Protein AF-A0ABD4SZR9-F1 (afdb_monomer_lite)

Foldseek 3Di:
DDDDDQWDWQAPLQKIWIFGFAQTWIWIAGNVRDTLWIFDRLFKKFWFDDVPDPDIDMKGWGGFPDWDDDVSWIKTWTAIPVRDTWIWIWHQPDNFKIKIWTFDPPLVGTFKIKGKIFDALPKFKFFFFLALAPFPDPDLFDPPDDDFDAGRDDLCVLPPPDQQPDPPHPGDHGPDDDDPDDDGFWRGCAQGKHKLFAAPQFAEGEQKMDMLSQKIKHKDFRFIKMWHRCNVHVGIIMIMGTDWPDRTTMMMMGGDPFLLLNLLVLCVVLAFFDFADLLQLFAEEEAQDQDLPADWAQAQLLLPPDRDPVSRPQTFGPLLRVVLNVCSVLVFAAGEYEAEPPQADAPTVALPLHGPCSRTPRLVSSLSSCVSRVYAYEYEYEQFAEDPRQVVCQVVVQFFDAAWHDDDRPRPPDPPPDRGRGGLLVPVVSLVVSLVSLLVSCQVSVHQEYEYDDLQRRQQQDQPRQGPNRIGSSRCNLCSLVSSLVSNQVSNCSNCVVSNHAYEYSHDYRNSSNRHAYERGQQAQASRRLDHAGDLVSVLSRLSSQQSCLSHLRQAYAYAQSGASHHRDPLQNLLSLQVLLLGSGNYYYHHDSSDCCQHPYPPRNHPVSSVLNSVSSVVSVQQSVVLSVQSVCSSSSRHQWAQPCSLCVVDPVRVGVSQWTDRGPWKIWGGDRDPPDFKDKDAFAAAKKAWQVHRVDIDGHPDIDIDTHHSSRTTMITGPPDDGGHDDPDDDDDDDDDDDDDDDDDDDPDDDPPPPPPPVVVVVVVPPPPPVPDDVVNLVVPPDEQEAEADQEEEEAAADCVDSHPQANYEYEHAHYAYEHESAPNVSVVDDHAPYHEEYEAYAYEYEHAELHEEEYYHYAYEYACQVHPENYEYEAYADAYEYEHHAHYEYENYHYEYEYHYEQAAPYEYEDPQAEYEYQLEALHAHPYAYEYAHDDVVRRYAYEHAQCVSVVNPDCVQWDWDADPQFAIFTDGPPGTSYGYGPHRDDDDCSRYDYHNHDD

Structure (mmCIF, N/CA/C/O backbone):
data_AF-A0ABD4SZR9-F1
#
_entry.id   AF-A0ABD4SZR9-F1
#
loop_
_atom_site.group_PDB
_atom_site.id
_atom_site.type_symbol
_atom_site.label_atom_id
_atom_site.label_alt_id
_atom_site.label_comp_id
_atom_site.label_asym_id
_atom_site.label_entity_id
_atom_site.label_seq_id
_atom_site.pdbx_PDB_ins_code
_atom_site.Cartn_x
_atom_site.Cartn_y
_atom_site.Cartn_z
_atom_site.occupancy
_atom_site.B_iso_or_equiv
_atom_site.auth_seq_id
_atom_site.auth_comp_id
_atom_site.auth_asym_id
_atom_site.auth_atom_id
_atom_site.pdbx_PDB_model_num
ATOM 1 N N . MET A 1 1 ? -38.611 -4.476 19.825 1.00 65.25 1 MET A N 1
ATOM 2 C CA . MET A 1 1 ? -38.059 -4.785 21.161 1.00 65.25 1 MET A CA 1
ATOM 3 C C . MET A 1 1 ? -39.085 -5.551 21.995 1.00 65.25 1 MET A C 1
ATOM 5 O O . MET A 1 1 ? -40.254 -5.178 21.967 1.00 65.25 1 MET A O 1
ATOM 9 N N . LYS A 1 2 ? -38.688 -6.620 22.696 1.00 66.75 2 LYS A N 1
ATOM 10 C CA . LYS A 1 2 ? -39.545 -7.365 23.645 1.00 66.75 2 LYS A CA 1
ATOM 11 C C . LYS A 1 2 ? -38.847 -7.434 25.009 1.00 66.75 2 LYS A C 1
ATOM 13 O O . LYS A 1 2 ? -37.644 -7.661 25.046 1.00 66.75 2 LYS A O 1
ATOM 18 N N . HIS A 1 3 ? -39.592 -7.249 26.101 1.00 74.88 3 HIS A N 1
ATOM 19 C CA . HIS A 1 3 ? -39.089 -7.366 27.476 1.00 74.88 3 HIS A CA 1
ATOM 20 C C . HIS A 1 3 ? -39.724 -8.576 28.165 1.00 74.88 3 HIS A C 1
ATOM 22 O O . HIS A 1 3 ? -40.953 -8.707 28.188 1.00 74.88 3 HIS A O 1
ATOM 28 N N . ARG A 1 4 ? -38.903 -9.462 28.738 1.00 70.69 4 ARG A N 1
ATOM 29 C CA . ARG A 1 4 ? -39.380 -10.611 29.521 1.00 70.69 4 ARG A CA 1
ATOM 30 C C . ARG A 1 4 ? -38.374 -10.957 30.618 1.00 70.69 4 ARG A C 1
ATOM 32 O O . ARG A 1 4 ? -37.280 -11.402 30.315 1.00 70.69 4 ARG A O 1
ATOM 39 N N . ALA A 1 5 ? -38.773 -10.795 31.883 1.00 70.69 5 ALA A N 1
ATOM 40 C CA . ALA A 1 5 ? -38.036 -11.279 33.059 1.00 70.69 5 ALA A CA 1
ATOM 41 C C . ALA A 1 5 ? -36.529 -10.912 33.095 1.00 70.69 5 ALA A C 1
ATOM 43 O O . ALA A 1 5 ? -35.691 -11.794 33.249 1.00 70.69 5 ALA A O 1
ATOM 44 N N . GLY A 1 6 ? -36.181 -9.625 32.948 1.00 83.06 6 GLY A N 1
ATOM 45 C CA . GLY A 1 6 ? -34.781 -9.165 33.023 1.00 83.06 6 GLY A CA 1
ATOM 46 C C . GLY A 1 6 ? -33.963 -9.362 31.738 1.00 83.06 6 GLY A C 1
ATOM 47 O O . GLY A 1 6 ? -32.739 -9.256 31.773 1.00 83.06 6 GLY A O 1
ATOM 48 N N . LEU A 1 7 ? -34.637 -9.649 30.619 1.00 90.44 7 LEU A N 1
ATOM 49 C CA . LEU A 1 7 ? -34.071 -9.752 29.274 1.00 90.44 7 LEU A CA 1
ATOM 50 C C . LEU A 1 7 ? -34.759 -8.755 28.331 1.00 90.44 7 LEU A C 1
ATOM 52 O O . LEU A 1 7 ? -35.995 -8.727 28.244 1.00 90.44 7 LEU A O 1
ATOM 56 N N . LEU A 1 8 ? -33.958 -7.980 27.602 1.00 92.06 8 LEU A N 1
ATOM 57 C CA . LEU A 1 8 ? -34.365 -7.177 26.452 1.00 92.06 8 LEU A CA 1
ATOM 58 C C . LEU A 1 8 ? -33.926 -7.868 25.161 1.00 92.06 8 LEU A C 1
ATOM 60 O O . LEU A 1 8 ? -32.827 -8.404 25.073 1.00 92.06 8 LEU A O 1
ATOM 64 N N . GLN A 1 9 ? -34.788 -7.849 24.149 1.00 92.44 9 GLN A N 1
ATOM 65 C CA . GLN A 1 9 ? -34.465 -8.363 22.817 1.00 92.44 9 GLN A CA 1
ATOM 66 C C . GLN A 1 9 ? -34.668 -7.288 21.753 1.00 92.44 9 GLN A C 1
ATOM 68 O O . GLN A 1 9 ? -35.759 -6.709 21.669 1.00 92.44 9 GLN A O 1
ATOM 73 N N . ILE A 1 10 ? -33.652 -7.074 20.918 1.00 91.12 10 ILE A N 1
ATOM 74 C CA . ILE A 1 10 ? -33.671 -6.220 19.721 1.00 91.12 10 ILE A CA 1
ATOM 75 C C . ILE A 1 10 ? -33.507 -7.148 18.515 1.00 91.12 10 ILE A C 1
ATOM 77 O O . ILE A 1 10 ? -32.644 -8.015 18.527 1.00 91.12 10 ILE A O 1
ATOM 81 N N . SER A 1 11 ? -34.367 -7.045 17.504 1.00 89.38 11 SER A N 1
ATOM 82 C CA . SER A 1 11 ? -34.300 -7.930 16.336 1.00 89.38 11 SER A CA 1
ATOM 83 C C . SER A 1 11 ? -34.894 -7.260 15.108 1.00 89.38 11 SER A C 1
ATOM 85 O O . SER A 1 11 ? -35.917 -6.582 15.222 1.00 89.38 11 SER A O 1
ATOM 87 N N . ASN A 1 12 ? -34.276 -7.515 13.958 1.00 88.75 12 ASN A N 1
ATOM 88 C CA . ASN A 1 12 ? -34.732 -7.120 12.624 1.00 88.75 12 ASN A CA 1
ATOM 89 C C . ASN A 1 12 ? -35.148 -8.334 11.758 1.00 88.75 12 ASN A C 1
ATOM 91 O O . ASN A 1 12 ? -35.405 -8.186 10.569 1.00 88.75 12 ASN A O 1
ATOM 95 N N . GLY A 1 13 ? -35.214 -9.538 12.343 1.00 83.69 13 GLY A N 1
ATOM 96 C CA . GLY A 1 13 ? -35.535 -10.793 11.648 1.00 83.69 13 GLY A CA 1
ATOM 97 C C . GLY A 1 13 ? -34.330 -11.554 11.081 1.00 83.69 13 GLY A C 1
ATOM 98 O O . GLY A 1 13 ? -34.432 -12.766 10.906 1.00 83.69 13 GLY A O 1
ATOM 99 N N . ILE A 1 14 ? -33.193 -10.888 10.861 1.00 85.38 14 ILE A N 1
ATOM 100 C CA . ILE A 1 14 ? -31.928 -11.511 10.428 1.00 85.38 14 ILE A CA 1
ATOM 101 C C . ILE A 1 14 ? -31.006 -11.716 11.629 1.00 85.38 14 ILE A C 1
ATOM 103 O O . ILE A 1 14 ? -30.455 -12.797 11.816 1.00 85.38 14 ILE A O 1
ATOM 107 N N . MET A 1 15 ? -30.913 -10.706 12.487 1.00 91.19 15 MET A N 1
ATOM 108 C CA . MET A 1 15 ? -30.147 -10.733 13.722 1.00 91.19 15 MET A CA 1
ATOM 109 C C . MET A 1 15 ? -31.073 -10.535 14.925 1.00 91.19 15 MET A C 1
ATOM 111 O O . MET A 1 15 ? -32.081 -9.819 14.867 1.00 91.19 15 MET A O 1
ATOM 115 N N . THR A 1 16 ? -30.743 -11.186 16.039 1.00 93.62 16 THR A N 1
ATOM 116 C CA . THR A 1 16 ? -31.373 -10.942 17.340 1.00 93.62 16 THR A CA 1
ATOM 117 C C . THR A 1 16 ? -30.310 -10.687 18.395 1.00 93.62 16 THR A C 1
ATOM 119 O O . THR A 1 16 ? -29.500 -11.561 18.681 1.00 93.62 16 THR A O 1
ATOM 122 N N . VAL A 1 17 ? -30.358 -9.513 19.012 1.00 95.31 17 VAL A N 1
ATOM 123 C CA . VAL A 1 17 ? -29.521 -9.131 20.148 1.00 95.31 17 VAL A CA 1
ATOM 124 C C . VAL A 1 17 ? -30.301 -9.385 21.432 1.00 95.31 17 VAL A C 1
ATOM 126 O O . VAL A 1 17 ? -31.394 -8.841 21.620 1.00 95.31 17 VAL A O 1
ATOM 129 N N . GLU A 1 18 ? -29.755 -10.221 22.309 1.00 95.38 18 GLU A N 1
ATOM 130 C CA . GLU A 1 18 ? -30.288 -10.493 23.643 1.00 95.38 18 GLU A CA 1
ATOM 131 C C . GLU A 1 18 ? -29.443 -9.771 24.695 1.00 95.38 18 GLU A C 1
ATOM 133 O O . GLU A 1 18 ? -28.254 -10.044 24.838 1.00 95.38 18 GLU A O 1
ATOM 138 N N . LEU A 1 19 ? -30.077 -8.874 25.445 1.00 95.06 19 LEU A N 1
ATOM 139 C CA . LEU A 1 19 ? -29.493 -8.068 26.512 1.00 95.06 19 LEU A CA 1
ATOM 140 C C . LEU A 1 19 ? -30.039 -8.524 27.863 1.00 95.06 19 LEU A C 1
ATOM 142 O O . LEU A 1 19 ? -31.218 -8.322 28.166 1.00 95.06 19 LEU A O 1
ATOM 146 N N . HIS A 1 20 ? -29.198 -9.136 28.686 1.00 94.81 20 HIS A N 1
ATOM 147 C CA . HIS A 1 20 ? -29.535 -9.417 30.077 1.00 94.81 20 HIS A CA 1
ATOM 148 C C . HIS A 1 20 ? -29.203 -8.207 30.942 1.00 94.81 20 HIS A C 1
ATOM 150 O O . HIS A 1 20 ? -28.171 -7.571 30.752 1.00 94.81 20 HIS A O 1
ATOM 156 N N . LEU A 1 21 ? -30.092 -7.888 31.881 1.00 94.31 21 LEU A N 1
ATOM 157 C CA . LEU A 1 21 ? -29.989 -6.662 32.670 1.00 94.31 21 LEU A CA 1
ATOM 158 C C . LEU A 1 21 ? -29.228 -6.842 33.993 1.00 94.31 21 LEU A C 1
ATOM 160 O O . LEU A 1 21 ? -28.627 -5.879 34.456 1.00 94.31 21 LEU A O 1
ATOM 164 N N . ASP A 1 22 ? -29.256 -8.033 34.605 1.00 93.81 22 ASP A N 1
ATOM 165 C CA . ASP A 1 22 ? -28.586 -8.329 35.885 1.00 93.81 22 ASP A CA 1
ATOM 166 C C . ASP A 1 22 ? -28.175 -9.825 35.972 1.00 93.81 22 ASP A C 1
ATOM 168 O O . ASP A 1 22 ? -29.056 -10.694 36.051 1.00 93.81 22 ASP A O 1
ATOM 172 N N . PRO A 1 23 ? -26.869 -10.159 35.915 1.00 94.19 23 PRO A N 1
ATOM 173 C CA . PRO A 1 23 ? -25.780 -9.257 35.533 1.00 94.19 23 PRO A CA 1
ATOM 174 C C . PRO A 1 23 ? -25.948 -8.779 34.083 1.00 94.19 23 PRO A C 1
ATOM 176 O O . PRO A 1 23 ? -26.586 -9.461 33.268 1.00 94.19 23 PRO A O 1
ATOM 179 N N . PHE A 1 24 ? -25.384 -7.611 33.772 1.00 96.00 24 PHE A N 1
ATOM 180 C CA . PHE A 1 24 ? -25.322 -7.109 32.403 1.00 96.00 24 PHE A CA 1
ATOM 181 C C . PHE A 1 24 ? -24.561 -8.107 31.523 1.00 96.00 24 PHE A C 1
ATOM 183 O O . PHE A 1 24 ? -23.497 -8.590 31.912 1.00 96.00 24 PHE A O 1
ATOM 190 N N . ARG A 1 25 ? -25.153 -8.453 30.376 1.00 95.25 25 ARG A N 1
ATOM 191 C CA . ARG A 1 25 ? -24.461 -9.129 29.272 1.00 95.25 25 ARG A CA 1
ATOM 192 C C . ARG A 1 25 ? -25.219 -8.970 27.959 1.00 95.25 25 ARG A C 1
ATOM 194 O O . ARG A 1 25 ? -26.457 -9.026 27.967 1.00 95.25 25 ARG A O 1
ATOM 201 N N . TRP A 1 26 ? -24.514 -8.897 26.838 1.00 96.06 26 TRP A N 1
ATOM 202 C CA . TRP A 1 26 ? -25.109 -8.978 25.502 1.00 96.06 26 TRP A CA 1
ATOM 203 C C . TRP A 1 26 ? -24.759 -10.290 24.774 1.00 96.06 26 TRP A C 1
ATOM 205 O O . TRP A 1 26 ? -23.762 -10.962 25.041 1.00 96.06 26 TRP A O 1
ATOM 215 N N . SER A 1 27 ? -25.626 -10.716 23.855 1.00 96.62 27 SER A N 1
ATOM 216 C CA . SER A 1 27 ? -25.322 -11.796 22.912 1.00 96.62 27 SER A CA 1
ATOM 217 C C . SER A 1 27 ? -26.051 -11.601 21.596 1.00 96.62 27 SER A C 1
ATOM 219 O O . SER A 1 27 ? -27.165 -11.075 21.570 1.00 96.62 27 SER A O 1
ATOM 221 N N . VAL A 1 28 ? -25.428 -12.051 20.515 1.00 96.31 28 VAL A N 1
ATOM 222 C CA . VAL A 1 28 ? -25.956 -11.967 19.157 1.00 96.31 28 VAL A CA 1
ATOM 223 C C . VAL A 1 28 ? -26.348 -13.357 18.685 1.00 96.31 28 VAL A C 1
ATOM 225 O O . VAL A 1 28 ? -25.610 -14.329 18.855 1.00 96.31 28 VAL A O 1
ATOM 228 N N . ARG A 1 29 ? -27.536 -13.452 18.092 1.00 93.75 29 ARG A N 1
ATOM 229 C CA . ARG A 1 29 ? -28.015 -14.635 17.388 1.00 93.75 29 ARG A CA 1
ATOM 230 C C . ARG A 1 29 ? -28.244 -14.331 15.922 1.00 93.75 29 ARG A C 1
ATOM 232 O O . ARG A 1 29 ? -28.826 -13.296 15.595 1.00 93.75 29 ARG A O 1
ATOM 239 N N . ASN A 1 30 ? -27.869 -15.282 15.078 1.00 89.38 30 ASN A N 1
ATOM 240 C CA . ASN A 1 30 ? -28.193 -15.262 13.658 1.00 89.38 30 ASN A CA 1
ATOM 241 C C . ASN A 1 30 ? -29.670 -15.633 13.401 1.00 89.38 30 ASN A C 1
ATOM 243 O O . ASN A 1 30 ? -30.441 -15.930 14.323 1.00 89.38 30 ASN A O 1
ATOM 247 N N . SER A 1 31 ? -30.060 -15.658 12.127 1.00 85.88 31 SER A N 1
ATOM 248 C CA . SER A 1 31 ? -31.443 -15.874 11.676 1.00 85.88 31 SER A CA 1
ATOM 249 C C . SER A 1 31 ? -32.006 -17.257 12.022 1.00 85.88 31 SER A C 1
ATOM 251 O O . SER A 1 31 ? -33.222 -17.421 12.124 1.00 85.88 31 SER A O 1
ATOM 253 N N . VAL A 1 32 ? -31.139 -18.247 12.268 1.00 86.25 32 VAL A N 1
ATOM 254 C CA . VAL A 1 32 ? -31.523 -19.600 12.711 1.00 86.25 32 VAL A CA 1
ATOM 255 C C . VAL A 1 32 ? -31.496 -19.764 14.237 1.00 86.25 32 VAL A C 1
ATOM 257 O O . VAL A 1 32 ? -31.771 -20.845 14.756 1.00 86.25 32 VAL A O 1
ATOM 260 N N . GLY A 1 33 ? -31.211 -18.690 14.980 1.00 85.62 33 GLY A N 1
ATOM 261 C CA . GLY A 1 33 ? -31.239 -18.652 16.443 1.00 85.62 33 GLY A CA 1
ATOM 262 C C . GLY A 1 33 ? -29.975 -19.180 17.128 1.00 85.62 33 GLY A C 1
ATOM 263 O O . GLY A 1 33 ? -29.957 -19.283 18.362 1.00 85.62 33 GLY A O 1
ATOM 264 N N . GLN A 1 34 ? -28.919 -19.491 16.373 1.00 89.06 34 GLN A N 1
ATOM 265 C CA . GLN A 1 34 ? -27.611 -19.852 16.918 1.00 89.06 34 GLN A CA 1
ATOM 266 C C . GLN A 1 34 ? -26.918 -18.601 17.454 1.00 89.06 34 GLN A C 1
ATOM 268 O O . GLN A 1 34 ? -26.933 -17.557 16.811 1.00 89.06 34 GLN A O 1
ATOM 273 N N . ILE A 1 35 ? -26.318 -18.710 18.640 1.00 91.88 35 ILE A N 1
ATOM 274 C CA . ILE A 1 35 ? -25.506 -17.634 19.218 1.00 91.88 35 ILE A CA 1
ATOM 275 C C . ILE A 1 35 ? -24.174 -17.600 18.485 1.00 91.88 35 ILE A C 1
ATOM 277 O O . ILE A 1 35 ? -23.440 -18.589 18.532 1.00 91.88 35 ILE A O 1
ATOM 281 N N . THR A 1 36 ? -23.871 -16.484 17.842 1.00 92.94 36 THR A N 1
ATOM 282 C CA . THR A 1 36 ? -22.624 -16.291 17.101 1.00 92.94 36 THR A CA 1
ATOM 283 C C . THR A 1 36 ? -21.579 -15.658 18.015 1.00 92.94 36 THR A C 1
ATOM 285 O O . THR A 1 36 ? -20.595 -16.326 18.328 1.00 92.94 36 THR A O 1
ATOM 288 N N . ALA A 1 37 ? -21.891 -14.498 18.604 1.00 95.62 37 ALA A N 1
ATOM 289 C CA . ALA A 1 37 ? -21.076 -13.804 19.607 1.00 95.62 37 ALA A CA 1
ATOM 290 C C . ALA A 1 37 ? -21.800 -13.649 20.957 1.00 95.62 37 ALA A C 1
ATOM 292 O O . ALA A 1 37 ? -23.029 -13.517 21.023 1.00 95.62 37 ALA A O 1
ATOM 293 N N . ARG A 1 38 ? -21.042 -13.662 22.058 1.00 96.38 38 ARG A N 1
ATOM 294 C CA . ARG A 1 38 ? -21.575 -13.487 23.414 1.00 96.38 38 ARG A CA 1
ATOM 295 C C . ARG A 1 38 ? -20.530 -12.891 24.349 1.00 96.38 38 ARG A C 1
ATOM 297 O O . ARG A 1 38 ? -19.451 -13.456 24.495 1.00 96.38 38 ARG A O 1
ATOM 304 N N . GLU A 1 39 ? -20.934 -11.854 25.065 1.00 96.50 39 GLU A N 1
ATOM 305 C CA . GLU A 1 39 ? -20.174 -11.243 26.152 1.00 96.50 39 GLU A CA 1
ATOM 306 C C . GLU A 1 39 ? -20.072 -12.167 27.381 1.00 96.50 39 GLU A C 1
ATOM 308 O O . GLU A 1 39 ? -21.017 -12.894 27.730 1.00 96.50 39 GLU A O 1
ATOM 313 N N . GLN A 1 40 ? -18.941 -12.117 28.080 1.00 92.88 40 GLN A N 1
ATOM 314 C CA . GLN A 1 40 ? -18.823 -12.637 29.438 1.00 92.88 40 GLN A CA 1
ATOM 315 C C . GLN A 1 40 ? -19.603 -11.765 30.437 1.00 92.88 40 GLN A C 1
ATOM 317 O O . GLN A 1 40 ? -19.940 -10.614 30.179 1.00 92.88 40 GLN A O 1
ATOM 322 N N . ALA A 1 41 ? -19.921 -12.311 31.613 1.00 85.44 41 ALA A N 1
ATOM 323 C CA . ALA A 1 41 ? -20.476 -11.484 32.684 1.00 85.44 41 ALA A CA 1
ATOM 324 C C . ALA A 1 41 ? -19.383 -10.541 33.211 1.00 85.44 41 ALA A C 1
ATOM 326 O O . ALA A 1 41 ? -18.328 -11.024 33.616 1.00 85.44 41 ALA A O 1
ATOM 327 N N . GLY A 1 42 ? -19.641 -9.230 33.211 1.00 88.50 42 GLY A N 1
ATOM 328 C CA . GLY A 1 42 ? -18.592 -8.233 33.456 1.00 88.50 42 GLY A CA 1
ATOM 329 C C . GLY A 1 42 ? -17.599 -8.124 32.295 1.00 88.50 42 GLY A C 1
ATOM 330 O O . GLY A 1 42 ? -16.424 -7.841 32.525 1.00 88.50 42 GLY A O 1
ATOM 331 N N . GLY A 1 43 ? -18.056 -8.418 31.071 1.00 94.69 43 GLY A N 1
ATOM 332 C CA . GLY A 1 43 ? -17.241 -8.349 29.867 1.00 94.69 43 GLY A CA 1
ATOM 333 C C . GLY A 1 43 ? -16.747 -6.938 29.615 1.00 94.69 43 GLY A C 1
ATOM 334 O O . GLY A 1 43 ? -15.541 -6.751 29.637 1.00 94.69 43 GLY A O 1
ATOM 335 N N . LEU A 1 44 ? -17.642 -5.954 29.491 1.00 97.44 44 LEU A N 1
ATOM 336 C CA . LEU A 1 44 ? -17.256 -4.547 29.371 1.00 97.44 44 LEU A CA 1
ATOM 337 C C . LEU A 1 44 ? -16.514 -4.064 30.622 1.00 97.44 44 LEU A C 1
ATOM 339 O O . LEU A 1 44 ? -17.050 -4.101 31.738 1.00 97.44 44 LEU A O 1
ATOM 343 N N . PHE A 1 45 ? -15.301 -3.548 30.423 1.00 97.06 45 PHE A N 1
ATOM 344 C CA . PHE A 1 45 ? -14.442 -3.031 31.485 1.00 97.06 45 PHE A CA 1
ATOM 345 C C . PHE A 1 45 ? -13.691 -1.765 31.071 1.00 97.06 45 PHE A C 1
ATOM 347 O O . PHE A 1 45 ? -13.573 -1.431 29.894 1.00 97.06 45 PHE A O 1
ATOM 354 N N . TYR A 1 46 ? -13.168 -1.058 32.067 1.00 96.69 46 TYR A N 1
ATOM 355 C CA . TYR A 1 46 ? -12.242 0.052 31.876 1.00 96.69 46 TYR A CA 1
ATOM 356 C C . TYR A 1 46 ? -11.172 0.051 32.963 1.00 96.69 46 TYR A C 1
ATOM 358 O O . TYR A 1 46 ? -11.423 -0.364 34.097 1.00 96.69 46 TYR A O 1
ATOM 366 N N . THR A 1 47 ? -9.990 0.546 32.620 1.00 95.25 47 THR A N 1
ATOM 367 C CA . THR A 1 47 ? -8.857 0.715 33.528 1.00 95.25 47 THR A CA 1
ATOM 368 C C . THR A 1 47 ? -8.575 2.198 33.701 1.00 95.25 47 THR A C 1
ATOM 370 O O . THR A 1 47 ? -8.600 2.957 32.733 1.00 95.25 47 THR A O 1
ATOM 373 N N . ARG A 1 48 ? -8.311 2.637 34.933 1.00 92.06 48 ARG A N 1
ATOM 374 C CA . ARG A 1 48 ? -7.952 4.030 35.219 1.00 92.06 48 ARG A CA 1
ATOM 375 C C . ARG A 1 48 ? -7.026 4.184 36.410 1.00 92.06 48 ARG A C 1
ATOM 377 O O . ARG A 1 48 ? -6.986 3.321 37.285 1.00 92.06 48 ARG A O 1
ATOM 384 N N . LEU A 1 49 ? -6.331 5.318 36.460 1.00 86.94 49 LEU A N 1
ATOM 385 C CA . LEU A 1 49 ? -5.567 5.732 37.631 1.00 86.94 49 LEU A CA 1
ATOM 386 C C . LEU A 1 49 ? -6.469 6.532 38.577 1.00 86.94 49 LEU A C 1
ATOM 388 O O . LEU A 1 49 ? -6.974 7.598 38.215 1.00 86.94 49 LEU A O 1
ATOM 392 N N . ASN A 1 50 ? -6.686 6.027 39.791 1.00 82.12 50 ASN A N 1
ATOM 393 C CA . ASN A 1 50 ? -7.513 6.726 40.769 1.00 82.12 50 ASN A CA 1
ATOM 394 C C . ASN A 1 50 ? -6.730 7.863 41.449 1.00 82.12 50 ASN A C 1
ATOM 396 O O . ASN A 1 50 ? -5.526 7.736 41.683 1.00 82.12 50 ASN A O 1
ATOM 400 N N . PRO A 1 51 ? -7.394 8.968 41.835 1.00 80.75 51 PRO A N 1
ATOM 401 C CA . PRO A 1 51 ? -6.733 10.062 42.540 1.00 80.75 51 PRO A CA 1
ATOM 402 C C . PRO A 1 51 ? -6.040 9.596 43.831 1.00 80.75 51 PRO A C 1
ATOM 404 O O . PRO A 1 51 ? -6.701 9.148 44.767 1.00 80.75 51 PRO A O 1
ATOM 407 N N . GLY A 1 52 ? -4.716 9.764 43.900 1.00 80.50 52 GLY A N 1
ATOM 408 C CA . GLY A 1 52 ? -3.906 9.396 45.068 1.00 80.50 52 GLY A CA 1
ATOM 409 C C . GLY A 1 52 ? -3.454 7.932 45.117 1.00 80.50 52 GLY A C 1
ATOM 410 O O . GLY A 1 52 ? -2.899 7.526 46.136 1.00 80.50 52 GLY A O 1
ATOM 411 N N . GLU A 1 53 ? -3.677 7.162 44.050 1.00 83.56 53 GLU A N 1
ATOM 412 C CA . GLU A 1 53 ? -3.134 5.814 43.869 1.00 83.56 53 GLU A CA 1
ATOM 413 C C . GLU A 1 53 ? -2.024 5.829 42.810 1.00 83.56 53 GLU A C 1
ATOM 415 O O . GLU A 1 53 ? -2.115 6.557 41.824 1.00 83.56 53 GLU A O 1
ATOM 420 N N . ASP A 1 54 ? -0.987 5.010 43.009 1.00 82.12 54 ASP A N 1
ATOM 421 C CA . ASP A 1 54 ? 0.139 4.874 42.068 1.00 82.12 54 ASP A CA 1
ATOM 422 C C . ASP A 1 54 ? -0.064 3.715 41.072 1.00 82.12 54 ASP A C 1
ATOM 424 O O . ASP A 1 54 ? 0.705 3.555 40.127 1.00 82.12 54 ASP A O 1
ATOM 428 N N . THR A 1 55 ? -1.084 2.879 41.288 1.00 86.75 55 THR A N 1
ATOM 429 C CA . THR A 1 55 ? -1.379 1.696 40.470 1.00 86.75 55 THR A CA 1
ATOM 430 C C . THR A 1 55 ? -2.767 1.809 39.844 1.00 86.75 55 THR A C 1
ATOM 432 O O . THR A 1 55 ? -3.726 2.061 40.579 1.00 86.75 55 THR A O 1
ATOM 435 N N . PRO A 1 56 ? -2.916 1.584 38.527 1.00 91.62 56 PRO A N 1
ATOM 436 C CA . PRO A 1 56 ? -4.226 1.541 37.890 1.00 91.62 56 PRO A CA 1
ATOM 437 C C . PRO A 1 56 ? -5.135 0.445 38.456 1.00 91.62 56 PRO A C 1
ATOM 439 O O . PRO A 1 56 ? -4.670 -0.625 38.848 1.00 91.62 56 PRO A O 1
ATOM 442 N N . SER A 1 57 ? -6.441 0.705 38.447 1.00 94.00 57 SER A N 1
ATOM 443 C CA . SER A 1 57 ? -7.485 -0.265 38.793 1.00 94.00 57 SER A CA 1
ATOM 444 C C . SER A 1 57 ? -8.404 -0.515 37.598 1.00 94.00 57 SER A C 1
ATOM 446 O O . SER A 1 57 ? -8.748 0.423 36.874 1.00 94.00 57 SER A O 1
ATOM 448 N N . THR A 1 58 ? -8.830 -1.766 37.420 1.00 95.50 58 THR A N 1
ATOM 449 C CA . THR A 1 58 ? -9.794 -2.178 36.390 1.00 95.50 58 THR A CA 1
ATOM 450 C C . THR A 1 58 ? -11.161 -2.418 37.019 1.00 95.50 58 THR A C 1
ATOM 452 O O . THR A 1 58 ? -11.263 -3.102 38.037 1.00 95.50 58 THR A O 1
ATOM 455 N N . PHE A 1 59 ? -12.210 -1.882 36.400 1.00 96.69 59 PHE A N 1
ATOM 456 C CA . PHE A 1 59 ? -13.591 -2.007 36.857 1.00 96.69 59 PHE A CA 1
ATOM 457 C C . PHE A 1 59 ? -14.489 -2.505 35.728 1.00 96.69 59 PHE A C 1
ATOM 459 O O . PHE A 1 59 ? -14.404 -2.024 34.597 1.00 96.69 59 PHE A O 1
ATOM 466 N N . SER A 1 60 ? -15.388 -3.433 36.049 1.00 97.31 60 SER A N 1
ATOM 467 C CA . SER A 1 60 ? -16.320 -4.028 35.089 1.00 97.31 60 SER A CA 1
ATOM 468 C C . SER A 1 60 ? -17.736 -3.465 35.231 1.00 97.31 60 SER A C 1
ATOM 470 O O . SER A 1 60 ? -18.137 -2.953 36.286 1.00 97.31 60 SER A O 1
ATOM 472 N N . VAL A 1 61 ? -18.533 -3.583 34.170 1.00 97.25 61 VAL A N 1
ATOM 473 C CA . VAL A 1 61 ? -19.972 -3.307 34.214 1.00 97.25 61 VAL A CA 1
ATOM 474 C C . VAL A 1 61 ? -20.695 -4.430 34.965 1.00 97.25 61 VAL A C 1
ATOM 476 O O . VAL A 1 61 ? -20.565 -5.604 34.633 1.00 97.25 61 VAL A O 1
ATOM 479 N N . LEU A 1 62 ? -21.505 -4.079 35.969 1.00 96.19 62 LEU A N 1
ATOM 480 C CA . LEU A 1 62 ? -22.254 -5.047 36.775 1.00 96.19 62 LEU A CA 1
ATOM 481 C C . LEU A 1 62 ? -23.653 -5.314 36.221 1.00 96.19 62 LEU A C 1
ATOM 483 O O . LEU A 1 62 ? -24.024 -6.461 35.977 1.00 96.19 62 LEU A O 1
ATOM 487 N N . LYS A 1 63 ? -24.472 -4.264 36.094 1.00 96.06 63 LYS A N 1
ATOM 488 C CA . LYS A 1 63 ? -25.897 -4.385 35.749 1.00 96.06 63 LYS A CA 1
ATOM 489 C C . LYS A 1 63 ? -26.478 -3.096 35.189 1.00 96.06 63 LYS A C 1
ATOM 491 O O . LYS A 1 63 ? -25.977 -2.009 35.466 1.00 96.06 63 LYS A O 1
ATOM 496 N N . VAL A 1 64 ? -27.594 -3.219 34.481 1.00 96.88 64 VAL A N 1
ATOM 497 C CA . VAL A 1 64 ? -28.389 -2.089 33.989 1.00 96.88 64 VAL A CA 1
ATOM 498 C C . VAL A 1 64 ? -29.230 -1.514 35.127 1.00 96.88 64 VAL A C 1
ATOM 500 O O . VAL A 1 64 ? -29.946 -2.245 35.814 1.00 96.88 64 VAL A O 1
ATOM 503 N N . THR A 1 65 ? -29.155 -0.200 35.328 1.00 96.62 65 THR A N 1
ATOM 504 C CA . THR A 1 65 ? -29.971 0.538 36.306 1.00 96.62 65 THR A CA 1
ATOM 505 C C . THR A 1 65 ? -31.159 1.233 35.658 1.00 96.62 65 THR A C 1
ATOM 507 O O . THR A 1 65 ? -32.216 1.321 36.281 1.00 96.62 65 THR A O 1
ATOM 510 N N . ASP A 1 66 ? -31.001 1.686 34.416 1.00 95.69 66 ASP 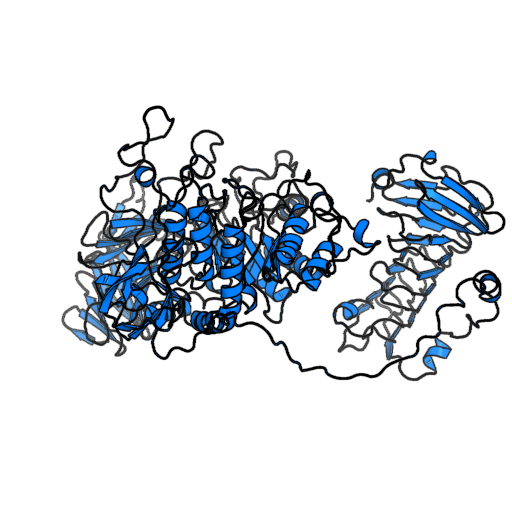A N 1
ATOM 511 C CA . ASP A 1 66 ? -32.053 2.317 33.624 1.00 95.69 66 ASP A CA 1
ATOM 512 C C . ASP A 1 66 ? -31.811 2.085 32.126 1.00 95.69 66 ASP A C 1
ATOM 514 O O . ASP A 1 66 ? -30.679 1.837 31.707 1.00 95.69 66 ASP A O 1
ATOM 518 N N . TYR A 1 67 ? -32.863 2.151 31.312 1.00 95.12 67 TYR A N 1
ATOM 519 C CA . TYR A 1 67 ? -32.733 2.051 29.860 1.00 95.12 67 TYR A CA 1
ATOM 520 C C . TYR A 1 67 ? -33.811 2.823 29.106 1.00 95.12 67 TYR A C 1
ATOM 522 O O . TYR A 1 67 ? -34.984 2.847 29.482 1.00 95.12 67 TYR A O 1
ATOM 530 N N . GLN A 1 68 ? -33.424 3.377 27.961 1.00 94.44 68 GLN A N 1
ATOM 531 C CA . GLN A 1 68 ? -34.304 4.084 27.045 1.00 94.44 68 GLN A CA 1
ATOM 532 C C . GLN A 1 68 ? -34.131 3.547 25.626 1.00 94.44 68 GLN A C 1
ATOM 534 O O . GLN A 1 68 ? -33.023 3.391 25.126 1.00 94.44 68 GLN A O 1
ATOM 539 N N . ARG A 1 69 ? -35.241 3.283 24.932 1.00 90.56 69 ARG A N 1
ATOM 540 C CA . ARG A 1 69 ? -35.190 2.945 23.505 1.00 90.56 69 ARG A CA 1
ATOM 541 C C . ARG A 1 69 ? -34.835 4.189 22.687 1.00 90.56 69 ARG A C 1
ATOM 543 O O . ARG A 1 69 ? -35.489 5.219 22.846 1.00 90.56 69 ARG A O 1
ATOM 550 N N . VAL A 1 70 ? -33.890 4.055 21.758 1.00 87.25 70 VAL A N 1
ATOM 551 C CA . VAL A 1 70 ? -33.477 5.121 20.833 1.00 87.25 70 VAL A CA 1
ATOM 552 C C . VAL A 1 70 ? -33.426 4.541 19.421 1.00 87.25 70 VAL A C 1
ATOM 554 O O . VAL A 1 70 ? -32.587 3.698 19.127 1.00 87.25 70 VAL A O 1
ATOM 557 N N . GLY A 1 71 ? -34.367 4.932 18.554 1.00 84.69 71 GLY A N 1
ATOM 558 C CA . GLY A 1 71 ? -34.484 4.381 17.196 1.00 84.69 71 GLY A CA 1
ATOM 559 C C . GLY A 1 71 ? -34.560 2.843 17.162 1.00 84.69 71 GLY A C 1
ATOM 560 O O . GLY A 1 71 ? -35.411 2.230 17.826 1.00 84.69 71 GLY A O 1
ATOM 561 N N . GLU A 1 72 ? -33.645 2.237 16.400 1.00 84.94 72 GLU A N 1
ATOM 562 C CA . GLU A 1 72 ? -33.430 0.782 16.285 1.00 84.94 72 GLU A CA 1
ATOM 563 C C . GLU A 1 72 ? -32.468 0.213 17.353 1.00 84.94 72 GLU A C 1
ATOM 565 O O . GLU A 1 72 ? -31.972 -0.906 17.234 1.00 84.94 72 GLU A O 1
ATOM 570 N N . GLY A 1 73 ? -32.208 0.973 18.419 1.00 92.69 73 GLY A N 1
ATOM 571 C CA . GLY A 1 73 ? -31.296 0.619 19.502 1.00 92.69 73 GLY A CA 1
ATOM 572 C C . GLY A 1 73 ? -31.837 0.907 20.905 1.00 92.69 73 GLY A C 1
ATOM 573 O O . GLY A 1 73 ? -33.034 1.146 21.124 1.00 92.69 73 GLY A O 1
ATOM 574 N N . VAL A 1 74 ? -30.933 0.856 21.878 1.00 95.62 74 VAL A N 1
ATOM 575 C CA . VAL A 1 74 ? -31.185 1.126 23.292 1.00 95.62 74 VAL A CA 1
ATOM 576 C C . VAL A 1 74 ? -29.991 1.843 23.922 1.00 95.62 74 VAL A C 1
ATOM 578 O O . VAL A 1 74 ? -28.847 1.445 23.718 1.00 95.62 74 VAL A O 1
ATOM 581 N N . ASP A 1 75 ? -30.286 2.863 24.719 1.00 96.81 75 ASP A N 1
ATOM 582 C CA . ASP A 1 75 ? -29.340 3.542 25.599 1.00 96.81 75 ASP A CA 1
ATOM 583 C C . ASP A 1 75 ? -29.540 3.013 27.019 1.00 96.81 75 ASP A C 1
ATOM 585 O O . ASP A 1 75 ? -30.660 3.006 27.535 1.00 96.81 75 ASP A O 1
ATOM 589 N N . LEU A 1 76 ? -28.463 2.563 27.651 1.00 97.38 76 LEU A N 1
ATOM 590 C CA . LEU A 1 76 ? -28.447 1.965 28.980 1.00 97.38 76 LEU A CA 1
ATOM 591 C C . LEU A 1 76 ? -27.648 2.852 29.932 1.00 97.38 76 LEU A C 1
ATOM 593 O O . LEU A 1 76 ? -26.530 3.262 29.616 1.00 97.38 76 LEU A O 1
ATOM 597 N N . GLN A 1 77 ? -28.187 3.085 31.126 1.00 97.75 77 GLN A N 1
ATOM 598 C CA . GLN A 1 77 ? -27.381 3.452 32.286 1.00 97.75 77 GLN A CA 1
ATOM 599 C C . GLN A 1 77 ? -27.002 2.171 33.018 1.00 97.75 77 GLN A C 1
ATOM 601 O O . GLN A 1 77 ? -27.859 1.325 33.291 1.00 97.75 77 GLN A O 1
ATOM 606 N N . VAL A 1 78 ? -25.720 2.020 33.332 1.00 97.31 78 VAL A N 1
ATOM 607 C CA . VAL A 1 78 ? -25.197 0.812 33.973 1.00 97.31 78 VAL A CA 1
ATOM 608 C C . VAL A 1 78 ? -24.409 1.156 35.231 1.00 97.31 78 VAL A C 1
ATOM 610 O O . VAL A 1 78 ? -23.738 2.184 35.292 1.00 97.31 78 VAL A O 1
ATOM 613 N N . LEU A 1 79 ? -24.502 0.299 36.245 1.00 97.62 79 LEU A N 1
ATOM 614 C CA . LEU A 1 79 ? -23.691 0.374 37.458 1.00 97.62 79 LEU A CA 1
ATOM 615 C C . LEU A 1 79 ? -22.389 -0.401 37.246 1.00 97.62 79 LEU A C 1
ATOM 617 O O . LEU A 1 79 ? -22.423 -1.530 36.758 1.00 97.62 79 LEU A O 1
ATOM 621 N N . THR A 1 80 ? -21.269 0.186 37.650 1.00 97.00 80 THR A N 1
ATOM 622 C CA . THR A 1 80 ? -19.926 -0.416 37.588 1.00 97.00 80 THR A CA 1
ATOM 623 C C . THR A 1 80 ? -19.510 -0.994 38.945 1.00 97.00 80 THR A C 1
ATOM 625 O O . THR A 1 80 ? -20.105 -0.658 39.974 1.00 97.00 80 THR A O 1
ATOM 628 N N . GLU A 1 81 ? -18.474 -1.835 38.973 1.00 96.75 81 GLU A N 1
ATOM 629 C CA . GLU A 1 81 ? -17.855 -2.348 40.213 1.00 96.75 81 GLU A CA 1
ATOM 630 C C . GLU A 1 81 ? -17.355 -1.241 41.144 1.00 96.75 81 GLU A C 1
ATOM 632 O O . GLU A 1 81 ? -17.329 -1.400 42.362 1.00 96.75 81 GLU A O 1
ATOM 637 N N . GLU A 1 82 ? -17.044 -0.084 40.577 1.00 94.44 82 GLU A N 1
ATOM 638 C CA . GLU A 1 82 ? -16.648 1.104 41.316 1.00 94.44 82 GLU A CA 1
ATOM 639 C C . GLU A 1 82 ? -17.812 1.810 42.035 1.00 94.44 82 GLU A C 1
ATOM 641 O O . GLU A 1 82 ? -17.624 2.750 42.807 1.00 94.44 82 GLU A O 1
ATOM 646 N N . GLY A 1 83 ? -19.051 1.394 41.768 1.00 95.19 83 GLY A N 1
ATOM 647 C CA . GLY A 1 83 ? -20.246 2.054 42.284 1.00 95.19 83 GLY A CA 1
ATOM 648 C C . GLY A 1 83 ? -20.617 3.339 41.538 1.00 95.19 83 GLY A C 1
ATOM 649 O O . GLY A 1 83 ? -21.503 4.065 41.991 1.00 95.19 83 GLY A O 1
ATOM 650 N N . LYS A 1 84 ? -19.976 3.623 40.396 1.00 95.06 84 LYS A N 1
ATOM 651 C CA . LYS A 1 84 ? -20.299 4.755 39.514 1.00 95.06 84 LYS A CA 1
ATOM 652 C C . LYS A 1 84 ? -21.197 4.330 38.354 1.00 95.06 84 LYS A C 1
ATOM 654 O O . LYS A 1 84 ? -21.202 3.163 37.952 1.00 95.06 84 LYS A O 1
ATOM 659 N N . THR A 1 85 ? -21.946 5.288 37.812 1.00 96.56 85 THR A N 1
ATOM 660 C CA . THR A 1 85 ? -22.815 5.076 36.646 1.00 96.56 85 THR A CA 1
ATOM 661 C C . THR A 1 85 ? -22.048 5.327 35.352 1.00 96.56 85 THR A C 1
ATOM 663 O O . THR A 1 85 ? -21.456 6.390 35.194 1.00 96.56 85 THR A O 1
ATOM 666 N N . ALA A 1 86 ? -22.120 4.384 34.416 1.00 96.94 86 ALA A N 1
ATOM 667 C CA . ALA A 1 86 ? -21.600 4.498 33.054 1.00 96.94 86 ALA A CA 1
ATOM 668 C C . ALA A 1 86 ? -22.747 4.415 32.028 1.00 96.94 86 ALA A C 1
ATOM 670 O O . ALA A 1 86 ? -23.899 4.154 32.400 1.00 96.94 86 ALA A O 1
ATOM 671 N N . ARG A 1 87 ? -22.453 4.624 30.739 1.00 97.19 87 ARG A N 1
ATOM 672 C CA . ARG A 1 87 ? -23.441 4.468 29.657 1.00 97.19 87 ARG A CA 1
ATOM 673 C C . ARG A 1 87 ? -23.007 3.407 28.656 1.00 97.19 87 ARG A C 1
ATOM 675 O O . ARG A 1 87 ? -21.855 3.394 28.243 1.00 97.19 87 ARG A O 1
ATOM 682 N N . VAL A 1 88 ? -23.950 2.569 28.234 1.00 97.56 88 VAL A N 1
ATOM 683 C CA . VAL A 1 88 ? -23.769 1.628 27.120 1.00 97.56 88 VAL A CA 1
ATOM 684 C C . VAL A 1 88 ? -24.884 1.870 26.114 1.00 97.56 88 VAL A C 1
ATOM 686 O O . VAL A 1 88 ? -26.054 1.891 26.487 1.00 97.56 88 VAL A O 1
ATOM 689 N N . ARG A 1 89 ? -24.545 2.042 24.842 1.00 96.75 89 ARG A N 1
ATOM 690 C CA . ARG A 1 89 ? -25.502 2.149 23.741 1.00 96.75 89 ARG A CA 1
ATOM 691 C C . ARG A 1 89 ? -25.336 0.948 22.825 1.00 96.75 89 ARG A C 1
ATOM 693 O O . ARG A 1 89 ? -24.220 0.616 22.451 1.00 96.75 89 ARG A O 1
ATOM 700 N N . LEU A 1 90 ? -26.448 0.312 22.465 1.00 96.69 90 LEU A N 1
ATOM 701 C CA . LEU A 1 90 ? -26.474 -0.769 21.483 1.00 96.69 90 LEU A CA 1
ATOM 702 C C . LEU A 1 90 ? -27.444 -0.416 20.366 1.00 96.69 90 LEU A C 1
ATOM 704 O O . LEU A 1 90 ? -28.605 -0.097 20.636 1.00 96.69 90 LEU A O 1
ATOM 708 N N . ARG A 1 91 ? -27.003 -0.516 19.116 1.00 94.62 91 ARG A N 1
ATOM 709 C CA . ARG A 1 91 ? -27.803 -0.158 17.942 1.00 94.62 91 ARG A CA 1
ATOM 710 C C . ARG A 1 91 ? -27.576 -1.158 16.815 1.00 94.62 91 ARG A C 1
ATOM 712 O O . ARG A 1 91 ? -26.448 -1.524 16.527 1.00 94.62 91 ARG A O 1
ATOM 719 N N . LEU A 1 92 ? -28.648 -1.551 16.128 1.00 93.06 92 LEU A N 1
ATOM 720 C CA . LEU A 1 92 ? -28.515 -2.219 14.832 1.00 93.06 92 LEU A CA 1
ATOM 721 C C . LEU A 1 92 ? -27.961 -1.205 13.817 1.00 93.06 92 LEU A C 1
ATOM 723 O O . LEU A 1 92 ? -28.666 -0.260 13.449 1.00 93.06 92 LEU A O 1
ATOM 727 N N . SER A 1 93 ? -26.691 -1.344 13.436 1.00 89.50 93 SER A N 1
ATOM 728 C CA . SER A 1 93 ? -26.031 -0.460 12.466 1.00 89.50 93 SER A CA 1
ATOM 729 C C . SER A 1 93 ? -26.419 -0.815 11.030 1.00 89.50 93 SER A C 1
ATOM 731 O O . SER A 1 93 ? -26.528 0.080 10.197 1.00 89.50 93 SER A O 1
ATOM 733 N N . SER A 1 94 ? -26.723 -2.090 10.772 1.00 90.38 94 SER A N 1
ATOM 734 C CA . SER A 1 94 ? -27.223 -2.595 9.491 1.00 90.38 94 SER A CA 1
ATOM 735 C C . SER A 1 94 ? -28.187 -3.776 9.700 1.00 90.38 94 SER A C 1
ATOM 737 O O . SER A 1 94 ? -28.686 -4.030 10.804 1.00 90.38 94 SER A O 1
ATOM 739 N N . SER A 1 95 ? -28.486 -4.513 8.627 1.00 86.31 95 SER A N 1
ATOM 740 C CA . SER A 1 95 ? -29.278 -5.741 8.719 1.00 86.31 95 SER A CA 1
ATOM 741 C C . SER A 1 95 ? -28.537 -6.878 9.448 1.00 86.31 95 SER A C 1
ATOM 743 O O . SER A 1 95 ? -29.187 -7.724 10.072 1.00 86.31 95 SER A O 1
ATOM 745 N N . GLN A 1 96 ? -27.200 -6.849 9.439 1.00 91.69 96 GLN A N 1
ATOM 746 C CA . GLN A 1 96 ? -26.312 -7.869 10.010 1.00 91.69 96 GLN A CA 1
ATOM 747 C C . GLN A 1 96 ? -25.318 -7.310 11.042 1.00 91.69 96 GLN A C 1
ATOM 749 O O . GLN A 1 96 ? -24.651 -8.089 11.719 1.00 91.69 96 GLN A O 1
ATOM 754 N N . GLY A 1 97 ? -25.236 -5.987 11.191 1.00 94.81 97 GLY A N 1
ATOM 755 C CA . GLY A 1 97 ? -24.314 -5.294 12.085 1.00 94.81 97 GLY A CA 1
ATOM 756 C C . GLY A 1 97 ? -24.964 -4.799 13.377 1.00 94.81 97 GLY A C 1
ATOM 757 O O . GLY A 1 97 ? -26.051 -4.207 13.377 1.00 94.81 97 GLY A O 1
ATOM 758 N N . LEU A 1 98 ? -24.277 -5.032 14.492 1.00 96.38 98 LEU A N 1
ATOM 759 C CA . LEU A 1 98 ? -24.544 -4.464 15.809 1.00 96.38 98 LEU A CA 1
ATOM 760 C C . LEU A 1 98 ? -23.406 -3.509 16.166 1.00 96.38 98 LEU A C 1
ATOM 762 O O . LEU A 1 98 ? -22.261 -3.929 16.219 1.00 96.38 98 LEU A O 1
ATOM 766 N N . GLU A 1 99 ? -23.727 -2.259 16.465 1.00 97.19 99 GLU A N 1
ATOM 767 C CA . GLU A 1 99 ? -22.825 -1.286 17.080 1.00 97.19 99 GLU A CA 1
ATOM 768 C C . GLU A 1 99 ? -23.022 -1.289 18.598 1.00 97.19 99 GLU A C 1
ATOM 770 O O . GLU A 1 99 ? -24.161 -1.245 19.084 1.00 97.19 99 GLU A O 1
ATOM 775 N N . ILE A 1 100 ? -21.915 -1.322 19.336 1.00 97.56 100 ILE A N 1
ATOM 776 C CA . ILE A 1 100 ? -21.868 -1.206 20.790 1.00 97.56 100 ILE A CA 1
ATOM 777 C C . ILE A 1 100 ? -20.922 -0.061 21.132 1.00 97.56 100 ILE A C 1
ATOM 779 O O . ILE A 1 100 ? -19.746 -0.093 20.789 1.00 97.56 100 ILE A O 1
ATOM 783 N N . GLN A 1 101 ? -21.445 0.937 21.837 1.00 97.06 101 GLN A N 1
ATOM 784 C CA . GLN A 1 101 ? -20.674 2.061 22.347 1.00 97.06 101 GLN A CA 1
ATOM 785 C C . GLN A 1 101 ? -20.691 2.034 23.874 1.00 97.06 101 GLN A C 1
ATOM 787 O O . GLN A 1 101 ? -21.759 2.074 24.493 1.00 97.06 101 GLN A O 1
ATOM 792 N N . PHE A 1 102 ? -19.514 2.000 24.488 1.00 97.06 102 PHE A N 1
ATOM 793 C CA . PHE A 1 102 ? -19.328 2.055 25.930 1.00 97.06 102 PHE A CA 1
ATOM 794 C C . PHE A 1 102 ? -18.643 3.362 26.331 1.00 97.06 102 PHE A C 1
ATOM 796 O O . PHE A 1 102 ? -17.557 3.685 25.860 1.00 97.06 102 PHE A O 1
ATOM 803 N N . LEU A 1 103 ? -19.293 4.112 27.221 1.00 96.25 103 LEU A N 1
ATOM 804 C CA . LEU A 1 103 ? -18.806 5.371 27.777 1.00 96.25 103 LEU A CA 1
ATOM 805 C C . LEU A 1 103 ? -18.634 5.198 29.297 1.00 96.25 103 LEU A C 1
ATOM 807 O O . LEU A 1 103 ? -19.628 5.300 30.036 1.00 96.25 103 LEU A O 1
ATOM 811 N N . PRO A 1 104 ? -17.408 4.916 29.775 1.00 95.56 104 PRO A N 1
ATOM 812 C CA . PRO A 1 104 ? -17.110 4.814 31.201 1.00 95.56 104 PRO A CA 1
ATOM 813 C C . PRO A 1 104 ? -17.316 6.145 31.958 1.00 95.56 104 PRO A C 1
ATOM 815 O O . PRO A 1 104 ? -17.430 7.208 31.340 1.00 95.56 104 PRO A O 1
ATOM 818 N N . PRO A 1 105 ? -17.372 6.127 33.304 1.00 93.25 105 PRO A N 1
ATOM 819 C CA . PRO A 1 105 ? -17.431 7.344 34.107 1.00 93.25 105 PRO A CA 1
ATOM 820 C C . PRO A 1 105 ? -16.066 8.055 34.154 1.00 93.25 105 PRO A C 1
ATOM 822 O O . PRO A 1 105 ? -15.021 7.416 34.070 1.00 93.25 105 PRO A O 1
ATOM 825 N N . ASP A 1 106 ? -16.085 9.373 34.375 1.00 89.25 106 ASP A N 1
ATOM 826 C CA . ASP A 1 106 ? -14.903 10.248 34.523 1.00 89.25 106 ASP A CA 1
ATOM 827 C C . ASP A 1 106 ? -13.829 10.042 33.431 1.00 89.25 106 ASP A C 1
ATOM 829 O O . ASP A 1 106 ? -12.725 9.558 33.713 1.00 89.25 106 ASP A O 1
ATOM 833 N N . PRO A 1 107 ? -14.140 10.408 32.178 1.00 85.94 107 PRO A N 1
ATOM 834 C CA . PRO A 1 107 ? -13.331 10.056 31.015 1.00 85.94 107 PRO A CA 1
ATOM 835 C C . PRO A 1 107 ? -11.869 10.517 31.077 1.00 85.94 107 PRO A C 1
ATOM 837 O O . PRO A 1 107 ? -10.979 9.794 30.637 1.00 85.94 107 PRO A O 1
ATOM 840 N N . ASP A 1 108 ? -11.601 11.659 31.711 1.00 83.25 108 ASP A N 1
ATOM 841 C CA . ASP A 1 108 ? -10.259 12.248 31.820 1.00 83.25 108 ASP A CA 1
ATOM 842 C C . ASP A 1 108 ? -9.273 11.412 32.656 1.00 83.25 108 ASP A C 1
ATOM 844 O O . ASP A 1 108 ? -8.069 11.675 32.656 1.00 83.25 108 ASP A O 1
ATOM 848 N N . SER A 1 109 ? -9.762 10.406 33.387 1.00 86.00 109 SER A N 1
ATOM 849 C CA . SER A 1 109 ? -8.944 9.496 34.204 1.00 86.00 109 SER A CA 1
ATOM 850 C C . SER A 1 109 ? -8.683 8.140 33.545 1.00 86.00 109 SER A C 1
ATOM 852 O O . SER A 1 109 ? -7.858 7.375 34.043 1.00 86.00 109 SER A O 1
ATOM 854 N N . LEU A 1 110 ? -9.369 7.838 32.437 1.00 90.94 110 LEU A N 1
ATOM 855 C CA . LEU A 1 110 ? -9.283 6.540 31.770 1.00 90.94 110 LEU A CA 1
ATOM 856 C C . LEU A 1 110 ? -7.890 6.300 31.200 1.00 90.94 110 LEU A C 1
ATOM 858 O O . LEU A 1 110 ? -7.253 7.221 30.703 1.00 90.94 110 LEU A O 1
ATOM 862 N N . LEU A 1 111 ? -7.435 5.059 31.268 1.00 91.31 111 LEU A N 1
ATOM 863 C CA . LEU A 1 111 ? -6.238 4.599 30.577 1.00 91.31 111 LEU A CA 1
ATOM 864 C C . LEU A 1 111 ? -6.646 3.723 29.401 1.00 91.31 111 LEU A C 1
ATOM 866 O O . LEU A 1 111 ? -6.253 4.007 28.281 1.00 91.31 111 LEU A O 1
ATOM 870 N N . GLU A 1 112 ? -7.509 2.736 29.649 1.00 93.88 112 GLU A N 1
ATOM 871 C CA . GLU A 1 112 ? -7.946 1.769 28.642 1.00 93.88 112 GLU A CA 1
ATOM 872 C C . GLU A 1 112 ? -9.414 1.379 28.826 1.00 93.88 112 GLU A C 1
ATOM 874 O O . GLU A 1 112 ? -9.959 1.443 29.935 1.00 93.88 112 GLU A O 1
ATOM 879 N N . VAL A 1 113 ? -10.044 0.920 27.748 1.00 96.38 113 VAL A N 1
ATOM 880 C CA . VAL A 1 113 ? -11.423 0.417 27.722 1.00 96.38 113 VAL A CA 1
ATOM 881 C C . VAL A 1 113 ? -11.480 -0.846 26.861 1.00 96.38 113 VAL A C 1
ATOM 883 O O . VAL A 1 113 ? -10.829 -0.911 25.822 1.00 96.38 113 VAL A O 1
ATOM 886 N N . GLY A 1 114 ? -12.243 -1.858 27.279 1.00 96.94 114 GLY A N 1
ATOM 887 C CA . GLY A 1 114 ? -12.268 -3.154 26.599 1.00 96.94 114 GLY A CA 1
ATOM 888 C C . GLY A 1 114 ? -13.520 -3.991 26.850 1.00 96.94 114 GLY A C 1
ATOM 889 O O . GLY A 1 114 ? -14.414 -3.594 27.603 1.00 96.94 114 GLY A O 1
ATOM 890 N N . ASP A 1 115 ? -13.563 -5.167 26.222 1.00 98.06 115 ASP A N 1
ATOM 891 C CA . ASP A 1 115 ? -14.606 -6.185 26.404 1.00 98.06 115 ASP A CA 1
ATOM 892 C C . ASP A 1 115 ? -13.998 -7.606 26.456 1.00 98.06 115 ASP A C 1
ATOM 894 O O . ASP A 1 115 ? -12.864 -7.844 26.026 1.00 98.06 115 ASP A O 1
ATOM 898 N N . ARG A 1 116 ? -14.760 -8.566 26.993 1.00 97.88 116 ARG A N 1
ATOM 899 C CA . ARG A 1 116 ? -14.440 -9.999 27.043 1.00 97.88 116 ARG A CA 1
ATOM 900 C C . ARG A 1 116 ? -15.602 -10.814 26.500 1.00 97.88 116 ARG A C 1
ATOM 902 O O . ARG A 1 116 ? -16.715 -10.778 27.026 1.00 97.88 116 ARG A O 1
ATOM 909 N N . LEU A 1 117 ? -15.334 -11.629 25.491 1.00 97.94 117 LEU A N 1
ATOM 910 C CA . LEU A 1 117 ? -16.296 -12.529 24.867 1.00 97.94 117 LEU A CA 1
ATOM 911 C C . LEU A 1 117 ? -16.007 -13.981 25.260 1.00 97.94 117 LEU A C 1
ATOM 913 O O . LEU A 1 117 ? -14.878 -14.367 25.555 1.00 97.94 117 LEU A O 1
ATOM 917 N N . ILE A 1 118 ? -17.049 -14.811 25.274 1.00 97.19 118 ILE A N 1
ATOM 918 C CA . ILE A 1 118 ? -16.923 -16.256 25.495 1.00 97.19 118 ILE A CA 1
ATOM 919 C C . ILE A 1 118 ? -16.474 -16.922 24.199 1.00 97.19 118 ILE A C 1
ATOM 921 O O . ILE A 1 118 ? -17.180 -16.827 23.196 1.00 97.19 118 ILE A O 1
ATOM 925 N N . SER A 1 119 ? -15.391 -17.694 24.269 1.00 96.06 119 SER A N 1
ATOM 926 C CA . SER A 1 119 ? -14.861 -18.452 23.138 1.00 96.06 119 SER A CA 1
ATOM 927 C C . SER A 1 119 ? -14.682 -19.935 23.463 1.00 96.06 119 SER A C 1
ATOM 929 O O . SER A 1 119 ? -13.916 -20.277 24.362 1.00 96.06 119 SER A O 1
ATOM 931 N N . PRO A 1 120 ? -15.384 -20.854 22.777 1.00 9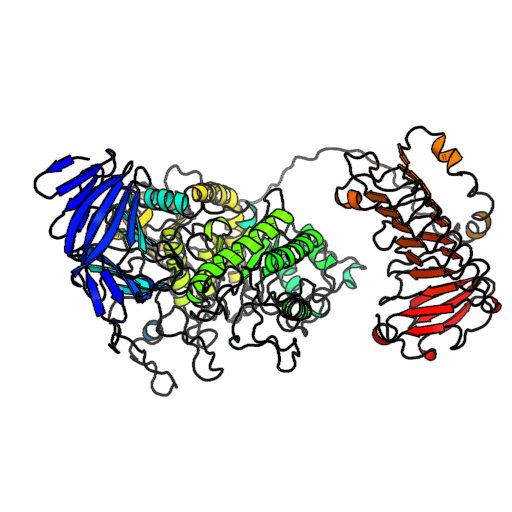3.31 120 PRO A N 1
ATOM 932 C CA . PRO A 1 120 ? -15.173 -22.286 22.951 1.00 93.31 120 PRO A CA 1
ATOM 933 C C . PRO A 1 120 ? -13.858 -22.755 22.313 1.00 93.31 120 PRO A C 1
ATOM 935 O O . PRO A 1 120 ? -13.386 -22.178 21.340 1.00 93.31 120 PRO A O 1
ATOM 938 N N . GLU A 1 121 ? -13.323 -23.879 22.794 1.00 89.62 121 GLU A N 1
ATOM 939 C CA . GLU A 1 121 ? -12.033 -24.444 22.351 1.00 89.62 121 GLU A CA 1
ATOM 940 C C . GLU A 1 121 ? -11.920 -24.691 20.835 1.00 89.62 121 GLU A C 1
ATOM 942 O O . GLU A 1 121 ? -10.821 -24.697 20.293 1.00 89.62 121 GLU A O 1
ATOM 947 N N . ASN A 1 122 ? -13.040 -24.906 20.137 1.00 90.31 122 ASN A N 1
ATOM 948 C CA . ASN A 1 122 ? -13.067 -25.216 18.707 1.00 90.31 122 ASN A CA 1
ATOM 949 C C . ASN A 1 122 ? -13.295 -23.994 17.799 1.00 90.31 122 ASN A C 1
ATOM 951 O O . ASN A 1 122 ? -13.564 -24.174 16.606 1.00 90.31 122 ASN A O 1
ATOM 955 N N . GLU A 1 123 ? -13.271 -22.782 18.350 1.00 93.44 123 GLU A N 1
ATOM 956 C CA . GLU A 1 123 ? -13.381 -21.539 17.594 1.00 93.44 123 GLU A CA 1
ATOM 957 C C . GLU A 1 123 ? -12.025 -21.132 17.012 1.00 93.44 123 GLU A C 1
ATOM 959 O O . GLU A 1 123 ? -11.059 -20.940 17.747 1.00 93.44 123 GLU A O 1
ATOM 964 N N . ALA A 1 124 ? -11.989 -20.985 15.688 1.00 94.06 124 ALA A N 1
ATOM 965 C CA . ALA A 1 124 ? -10.889 -20.373 14.955 1.00 94.06 124 ALA A CA 1
ATOM 966 C C . ALA A 1 124 ? -11.162 -18.888 14.677 1.00 94.06 124 ALA A C 1
ATOM 968 O O . ALA A 1 124 ? -12.318 -18.534 14.401 1.00 94.06 124 ALA A O 1
ATOM 969 N N . ILE A 1 125 ? -10.099 -18.081 14.731 1.00 95.31 125 ILE A N 1
ATOM 970 C CA . ILE A 1 125 ? -10.094 -16.621 14.567 1.00 95.31 125 ILE A CA 1
ATOM 971 C C . ILE A 1 125 ? -9.094 -16.232 13.474 1.00 95.31 125 ILE A C 1
ATOM 973 O O . ILE A 1 125 ? -7.977 -16.740 13.463 1.00 95.31 125 ILE A O 1
ATOM 977 N N . TYR A 1 126 ? -9.492 -15.335 12.574 1.00 95.81 126 TYR A N 1
ATOM 978 C CA . TYR A 1 126 ? -8.727 -14.935 11.389 1.00 95.81 126 TYR A CA 1
ATOM 979 C C . TYR A 1 126 ? -8.709 -13.409 11.232 1.00 95.81 126 TYR A C 1
ATOM 981 O O . TYR A 1 126 ? -9.721 -12.773 11.519 1.00 95.81 126 TYR A O 1
ATOM 989 N N . GLY A 1 127 ? -7.616 -12.825 10.734 1.00 94.69 127 GLY A N 1
ATOM 990 C CA . GLY A 1 127 ? -7.470 -11.374 10.517 1.00 94.69 127 GLY A CA 1
ATOM 991 C C . GLY A 1 127 ? -6.465 -10.723 11.473 1.00 94.69 127 GLY A C 1
ATOM 992 O O . GLY A 1 127 ? -5.462 -11.345 11.818 1.00 94.69 127 GLY A O 1
ATOM 993 N N . LEU A 1 128 ? -6.754 -9.499 11.924 1.00 94.94 128 LEU A N 1
ATOM 994 C CA . LEU A 1 128 ? -5.940 -8.643 12.806 1.00 94.94 128 LEU A CA 1
ATOM 995 C C . LEU A 1 128 ? -4.678 -8.041 12.182 1.00 94.94 128 LEU A C 1
ATOM 997 O O . LEU A 1 128 ? -4.495 -6.830 12.206 1.00 94.94 128 LEU A O 1
ATOM 1001 N N . THR A 1 129 ? -3.812 -8.878 11.633 1.00 92.31 129 THR A N 1
ATOM 1002 C CA . THR A 1 129 ? -2.596 -8.466 10.927 1.00 92.31 129 THR A CA 1
ATOM 1003 C C . THR A 1 129 ? -2.164 -9.591 9.996 1.00 92.31 129 THR A C 1
ATOM 1005 O O . THR A 1 129 ? -2.467 -10.768 10.239 1.00 92.31 129 THR A O 1
ATOM 1008 N N . GLU A 1 130 ? -1.465 -9.248 8.922 1.00 89.88 130 GLU A N 1
ATOM 1009 C CA . GLU A 1 130 ? -0.889 -10.231 8.009 1.00 89.88 130 GLU A CA 1
ATOM 1010 C C . GLU A 1 130 ? 0.298 -10.985 8.632 1.00 89.88 130 GLU A C 1
ATOM 1012 O O . GLU A 1 130 ? 0.505 -12.163 8.336 1.00 89.88 130 GLU A O 1
ATOM 1017 N N . ARG A 1 131 ? 0.978 -10.357 9.599 1.00 79.12 131 ARG A N 1
ATOM 1018 C CA . ARG A 1 131 ? 2.192 -10.841 10.269 1.00 79.12 131 ARG A CA 1
ATOM 1019 C C . ARG A 1 131 ? 2.041 -12.190 10.949 1.00 79.12 131 ARG A C 1
ATOM 1021 O O . ARG A 1 131 ? 1.172 -12.324 11.823 1.00 79.12 131 ARG A O 1
ATOM 1028 N N . LEU A 1 132 ? 2.899 -13.161 10.616 1.00 70.19 132 LEU A N 1
ATOM 1029 C CA . LEU A 1 132 ? 3.001 -14.490 11.240 1.00 70.19 132 LEU A CA 1
ATOM 1030 C C . LEU A 1 132 ? 3.068 -14.441 12.768 1.00 70.19 132 LEU A C 1
ATOM 1032 O O . LEU A 1 132 ? 2.394 -15.254 13.406 1.00 70.19 132 LEU A O 1
ATOM 1036 N N . GLN A 1 133 ? 3.824 -13.503 13.345 1.00 63.25 133 GLN A N 1
ATOM 1037 C CA . GLN A 1 133 ? 3.864 -13.270 14.789 1.00 63.25 133 GLN A CA 1
ATOM 1038 C C . GLN A 1 133 ? 4.157 -11.799 15.116 1.00 63.25 133 GLN A C 1
ATOM 1040 O O . GLN A 1 133 ? 5.058 -11.189 14.541 1.00 63.25 133 GLN A O 1
ATOM 1045 N N . ASP A 1 134 ? 3.485 -11.267 16.140 1.00 49.59 134 ASP A N 1
ATOM 1046 C CA . ASP A 1 134 ? 3.969 -10.081 16.847 1.00 49.59 134 ASP A CA 1
ATOM 1047 C C . ASP A 1 134 ? 5.199 -10.486 17.680 1.00 49.59 134 ASP A C 1
ATOM 1049 O O . ASP A 1 134 ? 5.103 -10.965 18.814 1.00 49.59 134 ASP A O 1
ATOM 1053 N N . SER A 1 135 ? 6.385 -10.412 17.071 1.00 34.50 135 SER A N 1
ATOM 1054 C CA . SER A 1 135 ? 7.653 -10.578 17.791 1.00 34.50 135 SER A CA 1
ATOM 1055 C C . SER A 1 135 ? 7.765 -9.522 18.899 1.00 34.50 135 SER A C 1
ATOM 1057 O O . SER A 1 135 ? 7.423 -8.361 18.667 1.00 34.50 135 SER A O 1
ATOM 1059 N N . PRO A 1 136 ? 8.287 -9.859 20.095 1.00 35.53 136 PRO A N 1
ATOM 1060 C CA . PRO A 1 136 ? 8.467 -8.864 21.139 1.00 35.53 136 PRO A CA 1
ATOM 1061 C C . PRO A 1 136 ? 9.524 -7.823 20.734 1.00 35.53 136 PRO A C 1
ATOM 1063 O O . PRO A 1 136 ? 10.671 -8.162 20.444 1.00 35.53 136 PRO A O 1
ATOM 1066 N N . LEU A 1 137 ? 9.124 -6.549 20.819 1.00 35.97 137 LEU A N 1
ATOM 1067 C CA . LEU A 1 137 ? 9.944 -5.331 20.794 1.00 35.97 137 LEU A CA 1
ATOM 1068 C C . LEU A 1 137 ? 10.897 -5.203 19.592 1.00 35.97 137 LEU A C 1
ATOM 1070 O O . LEU A 1 137 ? 12.116 -5.341 19.723 1.00 35.97 137 LEU A O 1
ATOM 1074 N N . LEU A 1 138 ? 10.354 -4.755 18.457 1.00 36.06 138 LEU A N 1
ATOM 1075 C CA . LEU A 1 138 ? 11.068 -3.755 17.662 1.00 36.06 138 LEU A CA 1
ATOM 1076 C C . LEU A 1 138 ? 11.115 -2.484 18.525 1.00 36.06 138 LEU A C 1
ATOM 1078 O O . LEU A 1 138 ? 10.114 -1.784 18.666 1.00 36.06 138 LEU A O 1
ATOM 1082 N N . SER A 1 139 ? 12.228 -2.235 19.221 1.00 37.75 139 SER A N 1
ATOM 1083 C CA . SER A 1 139 ? 12.380 -0.985 19.968 1.00 37.75 139 SER A CA 1
ATOM 1084 C C . SER A 1 139 ? 12.334 0.192 18.992 1.00 37.75 139 SER A C 1
ATOM 1086 O O . SER A 1 139 ? 13.071 0.191 18.013 1.00 37.75 139 SER A O 1
ATOM 1088 N N . GLU A 1 140 ? 11.538 1.222 19.292 1.00 39.34 140 GLU A N 1
ATOM 1089 C CA . GLU A 1 140 ? 11.424 2.467 18.500 1.00 39.34 140 GLU A CA 1
ATOM 1090 C C . GLU A 1 140 ? 12.743 3.255 18.387 1.00 39.34 140 GLU A C 1
ATOM 1092 O O . GLU A 1 140 ? 12.853 4.217 17.635 1.00 39.34 140 GLU A O 1
ATOM 1097 N N . THR A 1 141 ? 13.764 2.866 19.151 1.00 33.97 141 THR A N 1
ATOM 1098 C CA . THR A 1 141 ? 15.122 3.391 19.023 1.00 33.97 141 THR A CA 1
ATOM 1099 C C . THR A 1 141 ? 15.936 2.416 18.182 1.00 33.97 141 THR A C 1
ATOM 1101 O O . THR A 1 141 ? 16.017 1.253 18.578 1.00 33.97 141 THR A O 1
ATOM 1104 N N . PRO A 1 142 ? 16.595 2.837 17.091 1.00 29.97 142 PRO A N 1
ATOM 1105 C CA . PRO A 1 142 ? 17.549 1.976 16.414 1.00 29.97 142 PRO A CA 1
ATOM 1106 C C . PRO A 1 142 ? 18.812 1.916 17.277 1.00 29.97 142 PRO A C 1
ATOM 1108 O O . PRO A 1 142 ? 19.521 2.925 17.378 1.00 29.97 142 PRO A O 1
ATOM 1111 N N . PRO A 1 143 ? 19.195 0.787 17.900 1.00 28.55 143 PRO A N 1
ATOM 1112 C CA . PRO A 1 143 ? 20.599 0.623 18.147 1.00 28.55 143 PRO A CA 1
ATOM 1113 C C . PRO A 1 143 ? 21.186 0.206 16.799 1.00 28.55 143 PRO A C 1
ATOM 1115 O O . PRO A 1 143 ? 21.045 -0.931 16.360 1.00 28.55 143 PRO A O 1
ATOM 1118 N N . PHE A 1 144 ? 21.946 1.105 16.183 1.00 32.78 144 PHE A N 1
ATOM 1119 C CA . PHE A 1 144 ? 22.936 0.789 15.143 1.00 32.78 144 PHE A CA 1
ATOM 1120 C C . PHE A 1 144 ? 23.995 -0.247 15.597 1.00 32.78 144 PHE A C 1
ATOM 1122 O O . PHE A 1 144 ? 25.050 -0.378 14.990 1.00 32.78 144 PHE A O 1
ATOM 1129 N N . ASN A 1 145 ? 23.761 -0.979 16.688 1.00 32.12 145 ASN A N 1
ATOM 1130 C CA . ASN A 1 145 ? 24.611 -2.026 17.206 1.00 32.12 145 ASN A CA 1
ATOM 1131 C C . ASN A 1 145 ? 23.767 -3.069 17.948 1.00 32.12 145 ASN A C 1
ATOM 1133 O O . ASN A 1 145 ? 23.271 -2.805 19.040 1.00 32.12 145 ASN A O 1
ATOM 1137 N N . LEU A 1 146 ? 23.773 -4.280 17.381 1.00 34.72 146 LEU A N 1
ATOM 1138 C CA . LEU A 1 146 ? 23.393 -5.578 17.952 1.00 34.72 146 LEU A CA 1
ATOM 1139 C C . LEU A 1 146 ? 21.959 -6.053 17.651 1.00 34.72 146 LEU A C 1
ATOM 1141 O O . LEU A 1 146 ? 21.067 -5.960 18.486 1.00 34.72 146 LEU A O 1
ATOM 1145 N N . VAL A 1 147 ? 21.879 -6.755 16.510 1.00 36.38 147 VAL A N 1
ATOM 1146 C CA . VAL A 1 147 ? 20.932 -7.821 16.121 1.00 36.38 147 VAL A CA 1
ATOM 1147 C C . VAL A 1 147 ? 19.768 -7.377 15.214 1.00 36.38 147 VAL A C 1
ATOM 1149 O O . VAL A 1 147 ? 18.808 -6.799 15.713 1.00 36.38 147 VAL A O 1
ATOM 1152 N N . PRO A 1 148 ? 19.777 -7.738 13.912 1.00 40.22 148 PRO A N 1
ATOM 1153 C CA . PRO A 1 148 ? 18.545 -7.814 13.136 1.00 40.22 148 PRO A CA 1
ATOM 1154 C C . PRO A 1 148 ? 17.720 -8.979 13.695 1.00 40.22 148 PRO A C 1
ATOM 1156 O O . PRO A 1 148 ? 18.087 -10.145 13.527 1.00 40.22 148 PRO A O 1
ATOM 1159 N N . GLN A 1 149 ? 16.649 -8.686 14.434 1.00 41.84 149 GLN A N 1
ATOM 1160 C CA . GLN A 1 149 ? 15.591 -9.682 14.606 1.00 41.84 149 GLN A CA 1
ATOM 1161 C C . GLN A 1 149 ? 15.013 -9.960 13.218 1.00 41.84 149 GLN A C 1
ATOM 1163 O O . GLN A 1 149 ? 14.901 -9.031 12.424 1.00 41.84 149 GLN A O 1
ATOM 1168 N N . ILE A 1 150 ? 14.686 -11.216 12.911 1.00 50.12 150 ILE A N 1
ATOM 1169 C CA . ILE A 1 150 ? 14.016 -11.537 11.650 1.00 50.12 150 ILE A CA 1
ATOM 1170 C C . ILE A 1 150 ? 12.597 -11.003 11.798 1.00 50.12 150 ILE A C 1
ATOM 1172 O O . ILE A 1 150 ? 11.867 -11.498 12.665 1.00 50.12 150 ILE A O 1
ATOM 1176 N N . PRO A 1 151 ? 12.196 -9.971 11.048 1.00 53.84 151 PRO A N 1
ATOM 1177 C CA . PRO A 1 151 ? 10.829 -9.526 11.124 1.00 53.84 151 PRO A CA 1
ATOM 1178 C C . PRO A 1 151 ? 9.974 -10.681 10.590 1.00 53.84 151 PRO A C 1
ATOM 1180 O O . PRO A 1 151 ? 10.272 -11.287 9.563 1.00 53.84 151 PRO A O 1
ATOM 1183 N N . ASP A 1 152 ? 8.981 -11.056 11.387 1.00 56.59 152 ASP A N 1
ATOM 1184 C CA . ASP A 1 152 ? 7.947 -12.033 11.052 1.00 56.59 152 ASP A CA 1
ATOM 1185 C C . ASP A 1 152 ? 8.326 -13.531 10.982 1.00 56.59 152 ASP A C 1
ATOM 1187 O O . ASP A 1 152 ? 7.433 -14.369 11.018 1.00 56.59 152 ASP A O 1
ATOM 1191 N N . ILE A 1 153 ? 9.607 -13.930 10.987 1.00 59.78 153 ILE A N 1
ATOM 1192 C CA . ILE A 1 153 ? 9.996 -15.358 11.089 1.00 59.78 153 ILE A CA 1
ATOM 1193 C C . ILE A 1 153 ? 10.586 -15.651 12.474 1.00 59.78 153 ILE A C 1
ATOM 1195 O O . ILE A 1 153 ? 11.599 -15.060 12.859 1.00 59.78 153 ILE A O 1
ATOM 1199 N N . PRO A 1 154 ? 10.039 -16.605 13.239 1.00 60.72 154 PRO A N 1
ATOM 1200 C CA . PRO A 1 154 ? 10.581 -16.895 14.556 1.00 60.72 154 PRO A CA 1
ATOM 1201 C C . PRO A 1 154 ? 11.958 -17.554 14.506 1.00 60.72 154 PRO A C 1
ATOM 1203 O O . PRO A 1 154 ? 12.206 -18.502 13.760 1.00 60.72 154 PRO A O 1
ATOM 1206 N N . VAL A 1 155 ? 12.844 -17.124 15.406 1.00 57.97 155 VAL A N 1
ATOM 1207 C CA . VAL A 1 155 ? 14.216 -17.649 15.528 1.00 57.97 155 VAL A CA 1
ATOM 1208 C C . VAL A 1 155 ? 14.238 -19.171 15.735 1.00 57.97 155 VAL A C 1
ATOM 1210 O O . VAL A 1 155 ? 15.150 -19.843 15.257 1.00 57.97 155 VAL A O 1
ATOM 1213 N N . GLN A 1 156 ? 13.247 -19.742 16.427 1.00 59.19 156 GLN A N 1
ATOM 1214 C CA . GLN A 1 156 ? 13.156 -21.190 16.644 1.00 59.19 156 GLN A CA 1
ATOM 1215 C C . GLN A 1 156 ? 12.872 -21.997 15.370 1.00 59.19 156 GLN A C 1
ATOM 1217 O O . GLN A 1 156 ? 13.299 -23.151 15.299 1.00 59.19 156 GLN A O 1
ATOM 1222 N N . ASP A 1 157 ? 12.196 -21.399 14.388 1.00 61.72 157 ASP A N 1
ATOM 1223 C CA . ASP A 1 157 ? 11.892 -22.051 13.112 1.00 61.72 157 ASP A CA 1
ATOM 1224 C C . ASP A 1 157 ? 13.146 -22.085 12.232 1.00 61.72 157 ASP A C 1
ATOM 1226 O O . ASP A 1 157 ? 13.390 -23.061 11.525 1.00 61.72 157 ASP A O 1
ATOM 1230 N N . VAL A 1 158 ? 14.011 -21.075 12.374 1.00 58.03 158 VAL A N 1
ATOM 1231 C CA . VAL A 1 158 ? 15.338 -21.040 11.746 1.00 58.03 158 VAL A CA 1
ATOM 1232 C C . VAL A 1 158 ? 16.332 -21.978 12.443 1.00 58.03 158 VAL A C 1
ATOM 1234 O O . VAL A 1 158 ? 17.128 -22.647 11.785 1.00 58.03 158 VAL A O 1
ATOM 1237 N N . PHE A 1 159 ? 16.299 -22.065 13.779 1.00 58.34 159 PHE A N 1
ATOM 1238 C CA . PHE A 1 159 ? 17.261 -22.840 14.577 1.00 58.34 159 PHE A CA 1
ATOM 1239 C C . PHE A 1 159 ? 16.589 -23.901 15.472 1.00 58.34 159 PHE A C 1
ATOM 1241 O O . PHE A 1 159 ? 16.624 -23.794 16.709 1.00 58.34 159 PHE A O 1
ATOM 1248 N N . PRO A 1 160 ? 16.033 -24.981 14.889 1.00 54.06 160 PRO A N 1
ATOM 1249 C CA . PRO A 1 160 ? 15.340 -26.014 15.650 1.00 54.06 160 PRO A CA 1
ATOM 1250 C C . PRO A 1 160 ? 16.289 -26.702 16.650 1.00 54.06 160 PRO A C 1
ATOM 1252 O O . PRO A 1 160 ? 17.272 -27.343 16.279 1.00 54.06 160 PRO A O 1
ATOM 1255 N N . GLY A 1 161 ? 15.991 -26.571 17.950 1.00 52.25 161 GLY A N 1
ATOM 1256 C CA . GLY A 1 161 ? 16.758 -27.180 19.050 1.00 52.25 161 GLY A CA 1
ATOM 1257 C C . GLY A 1 161 ? 17.634 -26.223 19.868 1.00 52.25 161 GLY A C 1
ATOM 1258 O O . GLY A 1 161 ? 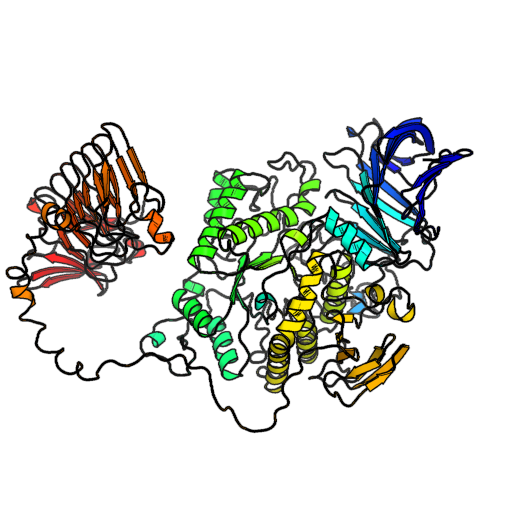18.244 -26.655 20.851 1.00 52.25 161 GLY A O 1
ATOM 1259 N N . PHE A 1 162 ? 17.664 -24.932 19.529 1.00 51.09 162 PHE A N 1
ATOM 1260 C CA . PHE A 1 162 ? 18.360 -23.901 20.297 1.00 51.09 162 PHE A CA 1
ATOM 1261 C C . PHE A 1 162 ? 17.372 -22.863 20.858 1.00 51.09 162 PHE A C 1
ATOM 1263 O O . PHE A 1 162 ? 17.024 -21.923 20.153 1.00 51.09 162 PHE A O 1
ATOM 1270 N N . PRO A 1 163 ? 16.961 -22.966 22.140 1.00 50.31 163 PRO A N 1
ATOM 1271 C CA . PRO A 1 163 ? 15.909 -22.114 22.711 1.00 50.31 163 PRO A CA 1
ATOM 1272 C C . PRO A 1 163 ? 16.192 -20.608 22.672 1.00 50.31 163 PRO A C 1
ATOM 1274 O O . PRO A 1 163 ? 15.264 -19.816 22.742 1.00 50.31 163 PRO A O 1
ATOM 1277 N N . ASN A 1 164 ? 17.472 -20.234 22.577 1.00 51.31 164 ASN A N 1
ATOM 1278 C CA . ASN A 1 164 ? 17.954 -18.853 22.522 1.00 51.31 164 ASN A CA 1
ATOM 1279 C C . ASN A 1 164 ? 18.870 -18.629 21.297 1.00 51.31 164 ASN A C 1
ATOM 1281 O O . ASN A 1 164 ? 19.760 -17.783 21.345 1.00 51.31 164 ASN A O 1
ATOM 1285 N N . GLY A 1 165 ? 18.755 -19.463 20.257 1.00 53.78 165 GLY A N 1
ATOM 1286 C CA . GLY A 1 165 ? 19.730 -19.515 19.164 1.00 53.78 165 GLY A CA 1
ATOM 1287 C C . GLY A 1 165 ? 21.064 -20.200 19.541 1.00 53.78 165 GLY A C 1
ATOM 1288 O O . GLY A 1 165 ? 21.270 -20.637 20.685 1.00 53.78 165 GLY A O 1
ATOM 1289 N N . PRO A 1 166 ? 21.973 -20.389 18.569 1.00 46.34 166 PRO A N 1
ATOM 1290 C CA . PRO A 1 166 ? 23.232 -21.109 18.764 1.00 46.34 166 PRO A CA 1
ATOM 1291 C C . PRO A 1 166 ? 24.149 -20.449 19.813 1.00 46.34 166 PRO A C 1
ATOM 1293 O O . PRO A 1 166 ? 24.396 -19.243 19.802 1.00 46.34 166 PRO A O 1
ATOM 1296 N N . LYS A 1 167 ? 24.715 -21.255 20.729 1.00 39.16 167 LYS A N 1
ATOM 1297 C CA . LYS A 1 167 ? 25.649 -20.780 21.771 1.00 39.16 167 LYS A CA 1
ATOM 1298 C C . LYS A 1 167 ? 26.944 -20.253 21.143 1.00 39.16 167 LYS A C 1
ATOM 1300 O O . LYS A 1 167 ? 27.701 -21.030 20.570 1.00 39.16 167 LYS A O 1
ATOM 1305 N N . GLY A 1 168 ? 27.223 -18.964 21.331 1.00 42.78 168 GLY A N 1
ATOM 1306 C CA . GLY A 1 168 ? 28.399 -18.276 20.778 1.00 42.78 168 GLY A CA 1
ATOM 1307 C C . GLY A 1 168 ? 28.045 -17.092 19.876 1.00 42.78 168 GLY A C 1
ATOM 1308 O O . GLY A 1 168 ? 28.928 -16.297 19.572 1.00 42.78 168 GLY A O 1
ATOM 1309 N N . PHE A 1 169 ? 26.767 -16.947 19.516 1.00 42.19 169 PHE A N 1
ATOM 1310 C CA . PHE A 1 169 ? 26.224 -15.759 18.865 1.00 42.19 169 PHE A CA 1
ATOM 1311 C C . PHE A 1 169 ? 25.588 -14.800 19.895 1.00 42.19 169 PHE A C 1
ATOM 1313 O O . PHE A 1 169 ? 25.055 -15.267 20.906 1.00 42.19 169 PHE A O 1
ATOM 1320 N N . PRO A 1 170 ? 25.653 -13.470 19.690 1.00 38.78 170 PRO A N 1
ATOM 1321 C CA . PRO A 1 170 ? 25.265 -12.463 20.679 1.00 38.78 170 PRO A CA 1
ATOM 1322 C C . PRO A 1 170 ? 23.749 -12.180 20.670 1.00 38.78 170 PRO A C 1
ATOM 1324 O O . PRO A 1 170 ? 23.345 -11.024 20.598 1.00 38.78 170 PRO A O 1
ATOM 1327 N N . PHE A 1 171 ? 22.894 -13.206 20.715 1.00 44.88 171 PHE A N 1
ATOM 1328 C CA . PHE A 1 171 ? 21.438 -13.010 20.694 1.00 44.88 171 PHE A CA 1
ATOM 1329 C C . PHE A 1 171 ? 20.865 -12.850 22.117 1.00 44.88 171 PHE A C 1
ATOM 1331 O O . PHE A 1 171 ? 21.145 -13.692 22.980 1.00 44.88 171 PHE A O 1
ATOM 1338 N N . PRO A 1 172 ? 20.068 -11.801 22.404 1.00 41.66 172 PRO A N 1
ATOM 1339 C CA . PRO A 1 172 ? 19.276 -11.749 23.629 1.00 41.66 172 PRO A CA 1
ATOM 1340 C C . PRO A 1 172 ? 18.182 -12.831 23.609 1.00 41.66 172 PRO A C 1
ATOM 1342 O O . PRO A 1 172 ? 17.679 -13.211 22.554 1.00 41.66 172 PRO A O 1
ATOM 1345 N N . ALA A 1 173 ? 17.826 -13.353 24.786 1.00 38.88 173 ALA A N 1
ATOM 1346 C CA . ALA A 1 173 ? 16.714 -14.294 24.921 1.00 38.88 173 ALA A CA 1
ATOM 1347 C C . ALA A 1 173 ? 15.374 -13.592 24.606 1.00 38.88 173 ALA A C 1
ATOM 1349 O O . ALA A 1 173 ? 15.231 -12.423 24.977 1.00 38.88 173 ALA A O 1
ATOM 1350 N N . PRO A 1 174 ? 14.388 -14.277 23.991 1.00 39.31 174 PRO A N 1
ATOM 1351 C CA . PRO A 1 174 ? 13.057 -13.711 23.782 1.00 39.31 174 PRO A CA 1
ATOM 1352 C C . PRO A 1 174 ? 12.441 -13.255 25.111 1.00 39.31 174 PRO A C 1
ATOM 1354 O O . PRO A 1 174 ? 12.492 -13.980 26.110 1.00 39.31 174 PRO A O 1
ATOM 1357 N N . ILE A 1 175 ? 11.844 -12.064 25.128 1.00 33.06 175 ILE A N 1
ATOM 1358 C CA . ILE A 1 175 ? 11.122 -11.533 26.289 1.00 33.06 175 ILE A CA 1
ATOM 1359 C C . ILE A 1 175 ? 9.643 -11.910 26.121 1.00 33.06 175 ILE A C 1
ATOM 1361 O O . ILE A 1 175 ? 8.857 -11.134 25.598 1.00 33.06 175 ILE A O 1
ATOM 1365 N N . GLY A 1 176 ? 9.267 -13.134 26.501 1.00 38.03 176 GLY A N 1
ATOM 1366 C CA . GLY A 1 176 ? 7.875 -13.600 26.432 1.00 38.03 176 GLY A CA 1
ATOM 1367 C C . GLY A 1 176 ? 7.722 -15.113 26.638 1.00 38.03 176 GLY A C 1
ATOM 1368 O O . GLY A 1 176 ? 8.715 -15.845 26.571 1.00 38.03 176 GLY A O 1
ATOM 1369 N N . PRO A 1 177 ? 6.507 -15.617 26.932 1.00 31.58 177 PRO A N 1
ATOM 1370 C CA . PRO A 1 177 ? 6.253 -17.051 26.998 1.00 31.58 177 PRO A CA 1
ATOM 1371 C C . PRO A 1 177 ? 6.411 -17.681 25.608 1.00 31.58 177 PRO A C 1
ATOM 1373 O O . PRO A 1 177 ? 5.646 -17.415 24.689 1.00 31.58 177 PRO A O 1
ATOM 1376 N N . VAL A 1 178 ? 7.417 -18.542 25.463 1.00 37.28 178 VAL A N 1
ATOM 1377 C CA . VAL A 1 178 ? 7.641 -19.340 24.252 1.00 37.28 178 VAL A CA 1
ATOM 1378 C C . VAL A 1 178 ? 6.594 -20.458 24.194 1.00 37.28 178 VAL A C 1
ATOM 1380 O O . VAL A 1 178 ? 6.590 -21.346 25.054 1.00 37.28 178 VAL A O 1
ATOM 1383 N N . ILE A 1 179 ? 5.714 -20.427 23.189 1.00 38.72 179 ILE A N 1
ATOM 1384 C CA . ILE A 1 179 ? 4.762 -21.511 22.914 1.00 38.72 179 ILE A CA 1
ATOM 1385 C C . ILE A 1 179 ? 5.503 -22.608 22.141 1.00 38.72 179 ILE A C 1
ATOM 1387 O O . ILE A 1 179 ? 5.830 -22.465 20.968 1.00 38.72 179 ILE A O 1
ATOM 1391 N N . TRP A 1 180 ? 5.794 -23.720 22.812 1.00 34.16 180 TRP A N 1
ATOM 1392 C CA . TRP A 1 180 ? 6.451 -24.872 22.198 1.00 34.16 180 TRP A CA 1
ATOM 1393 C C . TRP A 1 180 ? 5.426 -25.771 21.497 1.00 34.16 180 TRP A C 1
ATOM 1395 O O . TRP A 1 180 ? 4.537 -26.308 22.156 1.00 34.16 180 TRP A O 1
ATOM 1405 N N . GLY A 1 181 ? 5.602 -26.014 20.193 1.00 33.34 181 GLY A N 1
ATOM 1406 C CA . GLY A 1 181 ? 4.968 -27.142 19.492 1.00 33.34 181 GLY A CA 1
ATOM 1407 C C . GLY A 1 181 ? 3.881 -26.819 18.463 1.00 33.34 181 GLY A C 1
ATOM 1408 O O . GLY A 1 181 ? 3.327 -27.765 17.907 1.00 33.34 181 GLY A O 1
ATOM 1409 N N . ALA A 1 182 ? 3.595 -25.547 18.179 1.00 40.09 182 ALA A N 1
ATOM 1410 C CA . ALA A 1 182 ? 2.861 -25.151 16.976 1.00 40.09 182 ALA A CA 1
ATOM 1411 C C . ALA A 1 182 ? 3.864 -24.677 15.912 1.00 40.09 182 ALA A C 1
ATOM 1413 O O . ALA A 1 182 ? 4.807 -23.962 16.242 1.00 40.09 182 ALA A O 1
ATOM 1414 N N . GLU A 1 183 ? 3.681 -25.097 14.661 1.00 48.06 183 GLU A N 1
ATOM 1415 C CA . GLU A 1 183 ? 4.332 -24.455 13.513 1.00 48.06 183 GLU A CA 1
ATOM 1416 C C . GLU A 1 183 ? 3.890 -22.982 13.526 1.00 48.06 183 GLU A C 1
ATOM 1418 O O . GLU A 1 183 ? 2.686 -22.718 13.524 1.00 48.06 183 GLU A O 1
ATOM 1423 N N . VAL A 1 184 ? 4.811 -22.018 13.620 1.00 53.84 184 VAL A N 1
ATOM 1424 C CA . VAL A 1 184 ? 4.409 -20.602 13.641 1.00 53.84 184 VAL A CA 1
ATOM 1425 C C . VAL A 1 184 ? 3.973 -20.193 12.241 1.00 53.84 184 VAL A C 1
ATOM 1427 O O . VAL A 1 184 ? 4.581 -20.629 11.266 1.00 53.84 184 VAL A O 1
ATOM 1430 N N . GLY A 1 185 ? 2.895 -19.413 12.133 1.00 62.03 185 GLY A N 1
ATOM 1431 C CA . GLY A 1 185 ? 2.299 -19.031 10.853 1.00 62.03 185 GLY A CA 1
ATOM 1432 C C . GLY A 1 185 ? 1.158 -19.947 10.407 1.00 62.03 185 GLY A C 1
ATOM 1433 O O . GLY A 1 185 ? 1.260 -20.657 9.411 1.00 62.03 185 GLY A O 1
ATOM 1434 N N . SER A 1 186 ? 0.059 -19.933 11.158 1.00 80.94 186 SER A N 1
ATOM 1435 C CA . SER A 1 186 ? -1.213 -20.552 10.762 1.00 80.94 186 SER A CA 1
ATOM 1436 C C . SER A 1 186 ? -2.213 -19.479 10.308 1.00 80.94 186 SER A C 1
ATOM 1438 O O . SER A 1 186 ? -1.996 -18.291 10.544 1.00 80.94 186 SER A O 1
ATOM 1440 N N . LEU A 1 187 ? -3.334 -19.837 9.682 1.00 90.19 187 LEU A N 1
ATOM 1441 C CA . LEU A 1 187 ? -4.408 -18.855 9.466 1.00 90.19 187 LEU A CA 1
ATOM 1442 C C . LEU A 1 187 ? -5.172 -18.589 10.767 1.00 90.19 187 LEU A C 1
ATOM 1444 O O . LEU A 1 187 ? -5.638 -17.473 10.990 1.00 90.19 187 LEU A O 1
ATOM 1448 N N . ASN A 1 188 ? -5.299 -19.606 11.620 1.00 92.06 188 ASN A N 1
ATOM 1449 C CA . ASN A 1 188 ? -6.030 -19.525 12.876 1.00 92.06 188 ASN A CA 1
ATOM 1450 C C . ASN A 1 188 ? -5.192 -18.923 14.017 1.00 92.06 188 ASN A C 1
ATOM 1452 O O . ASN A 1 188 ? -4.402 -19.610 14.657 1.00 92.06 188 ASN A O 1
ATOM 1456 N N . ARG A 1 189 ? -5.498 -17.683 14.392 1.00 90.25 189 ARG A N 1
ATOM 1457 C CA . ARG A 1 189 ? -4.778 -16.921 15.424 1.00 90.25 189 ARG A CA 1
ATOM 1458 C C . ARG A 1 189 ? -5.095 -17.314 16.870 1.00 90.25 189 ARG A C 1
ATOM 1460 O O . ARG A 1 189 ? -4.712 -16.621 17.809 1.00 90.25 189 ARG A O 1
ATOM 1467 N N . ARG A 1 190 ? -5.853 -18.391 17.096 1.00 90.44 190 ARG A N 1
ATOM 1468 C CA . ARG A 1 190 ? -6.180 -18.842 18.456 1.00 90.44 190 ARG A CA 1
ATOM 1469 C C . ARG A 1 190 ? -4.911 -19.225 19.222 1.00 90.44 190 ARG A C 1
ATOM 1471 O O . ARG A 1 190 ? -4.150 -20.074 18.775 1.00 90.44 190 ARG A O 1
ATOM 1478 N N . GLY A 1 191 ? -4.774 -18.693 20.432 1.00 88.25 191 GLY A N 1
ATOM 1479 C CA . GLY A 1 191 ? -3.613 -18.868 21.302 1.00 88.25 191 GLY A CA 1
ATOM 1480 C C . GLY A 1 191 ? -2.595 -17.735 21.186 1.00 88.25 191 GLY A C 1
ATOM 1481 O O . GLY A 1 191 ? -1.557 -17.803 21.835 1.00 88.25 191 GLY A O 1
ATOM 1482 N N . GLU A 1 192 ? -2.883 -16.700 20.395 1.00 87.06 192 GLU A N 1
ATOM 1483 C CA . GLU A 1 192 ? -2.017 -15.535 20.220 1.00 87.06 192 GLU A CA 1
ATOM 1484 C C . GLU A 1 192 ? -2.520 -14.320 21.012 1.00 87.06 192 GLU A C 1
ATOM 1486 O O . GLU A 1 192 ? -3.707 -14.194 21.325 1.00 87.06 192 GLU A O 1
ATOM 1491 N N . THR A 1 193 ? -1.598 -13.405 21.300 1.00 88.38 193 THR A N 1
ATOM 1492 C CA . THR A 1 193 ? -1.902 -12.022 21.673 1.00 88.38 193 THR A CA 1
ATOM 1493 C C . THR A 1 193 ? -1.402 -11.138 20.539 1.00 88.38 193 THR A C 1
ATOM 1495 O O . THR A 1 193 ? -0.271 -11.337 20.098 1.00 88.38 193 THR A O 1
ATOM 1498 N N . VAL A 1 194 ? -2.242 -10.217 20.064 1.00 88.75 194 VAL A N 1
ATOM 1499 C CA . VAL A 1 194 ? -1.931 -9.334 18.938 1.00 88.75 194 VAL A CA 1
ATOM 1500 C C . VAL A 1 194 ? -2.025 -7.876 19.374 1.00 88.75 194 VAL A C 1
ATOM 1502 O O . VAL A 1 194 ? -3.089 -7.437 19.819 1.00 88.75 194 VAL A O 1
ATOM 1505 N N . GLU A 1 195 ? -0.936 -7.127 19.248 1.00 89.62 195 GLU A N 1
ATOM 1506 C CA . GLU A 1 195 ? -0.888 -5.700 19.577 1.00 89.62 195 GLU A CA 1
ATOM 1507 C C . GLU A 1 195 ? -1.373 -4.870 18.382 1.00 89.62 195 GLU A C 1
ATOM 1509 O O . GLU A 1 195 ? -0.918 -5.033 17.254 1.00 89.62 195 GLU A O 1
ATOM 1514 N N . MET A 1 196 ? -2.304 -3.948 18.615 1.00 92.31 196 MET A N 1
ATOM 1515 C CA . MET A 1 196 ? -2.805 -3.009 17.611 1.00 92.31 196 MET A CA 1
ATOM 1516 C C . MET A 1 196 ? -1.931 -1.763 17.580 1.00 92.31 196 MET A C 1
ATOM 1518 O O . MET A 1 196 ? -2.349 -0.661 17.945 1.00 92.31 196 MET A O 1
ATOM 1522 N N . LYS A 1 197 ? -0.695 -1.960 17.138 1.00 89.19 197 LYS A N 1
ATOM 1523 C CA . LYS A 1 197 ? 0.280 -0.907 16.901 1.00 89.19 197 LYS A CA 1
ATOM 1524 C C . LYS A 1 197 ? 1.028 -1.231 15.621 1.00 89.19 197 LYS A C 1
ATOM 1526 O O . LYS A 1 197 ? 1.624 -2.296 15.508 1.00 89.19 197 LYS A O 1
ATOM 1531 N N . ILE A 1 198 ? 0.991 -0.321 14.655 1.00 87.44 198 ILE A N 1
ATOM 1532 C CA . ILE A 1 198 ? 1.686 -0.533 13.386 1.00 87.44 198 ILE A CA 1
ATOM 1533 C C . ILE A 1 198 ? 3.194 -0.435 13.631 1.00 87.44 198 ILE A C 1
ATOM 1535 O O . ILE A 1 198 ? 3.682 0.540 14.218 1.00 87.44 198 ILE A O 1
ATOM 1539 N N . TYR A 1 199 ? 3.928 -1.445 13.172 1.00 81.88 199 TYR A N 1
ATOM 1540 C CA . TYR A 1 199 ? 5.387 -1.531 13.225 1.00 81.88 199 TYR A CA 1
ATOM 1541 C C . TYR A 1 199 ? 5.978 -1.520 11.814 1.00 81.88 199 TYR A C 1
ATOM 1543 O O . TYR A 1 199 ? 5.290 -1.974 10.911 1.00 81.88 199 TYR A O 1
ATOM 1551 N N . PRO A 1 200 ? 7.234 -1.063 11.632 1.00 75.06 200 PRO A N 1
ATOM 1552 C CA . PRO A 1 200 ? 7.927 -1.111 10.344 1.00 75.06 200 PRO A CA 1
ATOM 1553 C C . PRO A 1 200 ? 8.022 -2.497 9.708 1.00 75.06 200 PRO A C 1
ATOM 1555 O O . PRO A 1 200 ? 8.008 -3.516 10.406 1.00 75.06 200 PRO A O 1
ATOM 1558 N N . THR A 1 201 ? 8.223 -2.490 8.387 1.00 68.12 201 THR A N 1
ATOM 1559 C CA . THR A 1 201 ? 8.602 -3.636 7.541 1.00 68.12 201 THR A CA 1
ATOM 1560 C C . THR A 1 201 ? 7.479 -4.632 7.238 1.00 68.12 201 THR A C 1
ATOM 1562 O O . THR A 1 201 ? 7.489 -5.204 6.159 1.00 68.12 201 THR A O 1
ATOM 1565 N N . PHE A 1 202 ? 6.506 -4.827 8.131 1.00 74.19 202 PHE A N 1
ATOM 1566 C CA . PHE A 1 202 ? 5.296 -5.626 7.888 1.00 74.19 202 PHE A CA 1
ATOM 1567 C C . PHE A 1 202 ? 4.121 -4.961 8.601 1.00 74.19 202 PHE A C 1
ATOM 1569 O O . PHE A 1 202 ? 3.995 -5.050 9.827 1.00 74.19 202 PHE A O 1
ATOM 1576 N N . SER A 1 203 ? 3.288 -4.252 7.845 1.00 84.06 203 SER A N 1
ATOM 1577 C CA . SER A 1 203 ? 2.663 -3.045 8.393 1.00 84.06 203 SER A CA 1
ATOM 1578 C C . SER A 1 203 ? 1.155 -2.965 8.155 1.00 84.06 203 SER A C 1
ATOM 1580 O O . SER A 1 203 ? 0.550 -1.927 8.436 1.00 84.06 203 SER A O 1
ATOM 1582 N N . LEU A 1 204 ? 0.517 -4.054 7.706 1.00 93.00 204 LEU A N 1
ATOM 1583 C CA . LEU A 1 204 ? -0.943 -4.146 7.679 1.00 93.00 204 LEU A CA 1
ATOM 1584 C C . LEU A 1 204 ? -1.500 -4.596 9.026 1.00 93.00 204 LEU A C 1
ATOM 1586 O O . LEU A 1 204 ? -1.273 -5.720 9.489 1.00 93.00 204 LEU A O 1
ATOM 1590 N N . TYR A 1 205 ? -2.318 -3.732 9.620 1.00 94.38 205 TYR A N 1
ATOM 1591 C CA . TYR A 1 205 ? -3.060 -4.009 10.841 1.00 94.38 205 TYR A CA 1
ATOM 1592 C C . TYR A 1 205 ? -4.515 -3.600 10.663 1.00 94.38 205 TYR A C 1
ATOM 1594 O O . TYR A 1 205 ? -4.829 -2.564 10.105 1.00 94.38 205 TYR A O 1
ATOM 1602 N N . THR A 1 206 ? -5.444 -4.381 11.182 1.00 96.00 206 THR A N 1
ATOM 1603 C CA . THR A 1 206 ? -6.844 -3.969 11.283 1.00 96.00 206 THR A CA 1
ATOM 1604 C C . THR A 1 206 ? -7.360 -4.474 12.615 1.00 96.00 206 THR A C 1
ATOM 1606 O O . THR A 1 206 ? -7.229 -5.669 12.861 1.00 96.00 206 THR A O 1
ATOM 1609 N N . PRO A 1 207 ? -8.011 -3.663 13.459 1.00 96.81 207 PRO A N 1
ATOM 1610 C CA . PRO A 1 207 ? -8.657 -4.128 14.683 1.00 96.81 207 PRO A CA 1
ATOM 1611 C C . PRO A 1 207 ? -9.954 -4.887 14.359 1.00 96.81 207 PRO A C 1
ATOM 1613 O O . PRO A 1 207 ? -11.011 -4.633 14.933 1.00 96.81 207 PRO A O 1
ATOM 1616 N N . PHE A 1 208 ? -9.881 -5.794 13.387 1.00 98.12 208 PHE A N 1
ATOM 1617 C CA . PHE A 1 208 ? -10.945 -6.591 12.823 1.00 98.12 208 PHE A CA 1
ATOM 1618 C C . PHE A 1 208 ? -10.508 -8.051 12.735 1.00 98.12 208 PHE A C 1
ATOM 1620 O O . PHE A 1 208 ? -9.443 -8.377 12.206 1.00 98.12 208 PHE A O 1
ATOM 1627 N N . TYR A 1 209 ? -11.363 -8.940 13.229 1.00 97.75 209 TYR A N 1
ATOM 1628 C CA . TYR A 1 209 ? -11.212 -10.371 13.024 1.00 97.75 209 TYR A CA 1
ATOM 1629 C C . TYR A 1 209 ? -12.528 -11.008 12.600 1.00 97.75 209 TYR A C 1
ATOM 1631 O O . TYR A 1 209 ? -13.619 -10.533 12.924 1.00 97.75 209 TYR A O 1
ATOM 1639 N N . GLN A 1 210 ? -12.413 -12.155 11.942 1.00 97.44 210 GLN A N 1
ATOM 1640 C CA . GLN A 1 210 ? -13.517 -13.050 11.645 1.00 97.44 210 GLN A CA 1
ATOM 1641 C C . GLN A 1 210 ? -13.407 -14.321 12.470 1.00 97.44 210 GLN A C 1
ATOM 1643 O O . GLN A 1 210 ? -12.341 -14.918 12.615 1.00 97.44 210 GLN A O 1
ATOM 1648 N N . SER A 1 211 ? -14.543 -14.754 12.992 1.00 96.44 211 SER A N 1
ATOM 1649 C CA . SER A 1 211 ? -14.696 -16.003 13.707 1.00 96.44 211 SER A CA 1
ATOM 1650 C C . SER A 1 211 ? -15.369 -17.042 12.825 1.00 96.44 211 SER A C 1
ATOM 1652 O O . SER A 1 211 ? -16.392 -16.807 12.182 1.00 96.44 211 SER A O 1
ATOM 1654 N N . SER A 1 212 ? -14.864 -18.265 12.919 1.00 94.50 212 SER A N 1
ATOM 1655 C CA . SER A 1 212 ? -15.521 -19.470 12.398 1.00 94.50 212 SER A CA 1
ATOM 1656 C C . SER A 1 212 ? -16.887 -19.797 13.038 1.00 94.50 212 SER A C 1
ATOM 1658 O O . SER A 1 212 ? -17.456 -20.854 12.765 1.00 94.50 212 SER A O 1
ATOM 1660 N N . ARG A 1 213 ? -17.409 -18.932 13.918 1.00 93.31 213 ARG A N 1
ATOM 1661 C CA . ARG A 1 213 ? -18.766 -18.974 14.482 1.00 93.31 213 ARG A CA 1
ATOM 1662 C C . ARG A 1 213 ? -19.749 -18.035 13.771 1.00 93.31 213 ARG A C 1
ATOM 1664 O O . ARG A 1 213 ? -20.758 -17.668 14.378 1.00 93.31 213 ARG A O 1
ATOM 1671 N N . ASP A 1 214 ? -19.474 -17.660 12.523 1.00 93.81 214 ASP A N 1
ATOM 1672 C CA . ASP A 1 214 ? -20.349 -16.832 11.679 1.00 93.81 214 ASP A CA 1
ATOM 1673 C C . ASP A 1 214 ? -20.528 -15.395 12.214 1.00 93.81 214 ASP A C 1
ATOM 1675 O O . ASP A 1 214 ? -21.629 -14.821 12.195 1.00 93.81 214 ASP A O 1
ATOM 1679 N N . TYR A 1 215 ? -19.441 -14.816 12.740 1.00 96.44 215 TYR A N 1
ATOM 1680 C CA . TYR A 1 215 ? -19.386 -13.392 13.062 1.00 96.44 215 TYR A CA 1
ATOM 1681 C C . TYR A 1 215 ? -18.002 -12.778 12.837 1.00 96.44 215 TYR A C 1
ATOM 1683 O O . TYR A 1 215 ? -16.996 -13.475 12.908 1.00 96.44 215 TYR A O 1
ATOM 1691 N N . GLY A 1 216 ? -17.961 -11.471 12.595 1.00 97.56 216 GLY A N 1
ATOM 1692 C CA . GLY A 1 216 ? -16.753 -10.654 12.676 1.00 97.56 216 GLY A CA 1
ATOM 1693 C C . GLY A 1 216 ? -16.892 -9.588 13.755 1.00 97.56 216 GLY A C 1
ATOM 1694 O O . GLY A 1 216 ? -18.015 -9.203 14.095 1.00 97.56 216 GLY A O 1
ATOM 1695 N N . LEU A 1 217 ? -15.769 -9.132 14.304 1.00 98.38 217 LEU A N 1
ATOM 1696 C CA . LEU A 1 217 ? -15.721 -8.049 15.283 1.00 98.38 217 LEU A CA 1
ATOM 1697 C C . LEU A 1 217 ? -14.694 -7.013 14.852 1.00 98.38 217 LEU A C 1
ATOM 1699 O O . LEU A 1 217 ? -13.550 -7.379 14.610 1.00 98.38 217 LEU A O 1
ATOM 1703 N N . HIS A 1 218 ? -15.106 -5.747 14.780 1.00 98.38 218 HIS A N 1
ATOM 1704 C CA . HIS A 1 218 ? -14.245 -4.598 14.481 1.00 98.38 218 HIS A CA 1
ATOM 1705 C C . HIS A 1 218 ? -14.291 -3.592 15.627 1.00 98.38 218 HIS A C 1
ATOM 1707 O O . HIS A 1 218 ? -15.383 -3.245 16.070 1.00 98.38 218 HIS A O 1
ATOM 1713 N N . VAL A 1 219 ? -13.143 -3.113 16.096 1.00 97.69 219 VAL A N 1
ATOM 1714 C CA . VAL A 1 219 ? -13.060 -2.004 17.055 1.00 97.69 219 VAL A CA 1
ATOM 1715 C C . VAL A 1 219 ? -12.741 -0.717 16.305 1.00 97.69 219 VAL A C 1
ATOM 1717 O O . VAL A 1 219 ? -11.826 -0.677 15.492 1.00 97.69 219 VAL A O 1
ATOM 1720 N N . GLU A 1 220 ? -13.525 0.327 16.549 1.00 95.00 220 GLU A N 1
ATOM 1721 C CA . GLU A 1 220 ? -13.357 1.628 15.910 1.00 95.00 220 GLU A CA 1
ATOM 1722 C C . GLU A 1 220 ? -12.344 2.495 16.665 1.00 95.00 220 GLU A C 1
ATOM 1724 O O . GLU A 1 220 ? -12.323 2.515 17.896 1.00 95.00 220 GLU A O 1
ATOM 1729 N N . GLY A 1 221 ? -11.557 3.260 15.909 1.00 93.06 221 GLY A N 1
ATOM 1730 C CA . GLY A 1 221 ? -10.492 4.113 16.423 1.00 93.06 221 GLY A CA 1
ATOM 1731 C C . GLY A 1 221 ? -9.113 3.591 16.037 1.00 93.06 221 GLY A C 1
ATOM 1732 O O . GLY A 1 221 ? -8.983 2.518 15.458 1.00 93.06 221 GLY A O 1
ATOM 1733 N N . THR A 1 222 ? -8.096 4.391 16.333 1.00 95.00 222 THR A N 1
ATOM 1734 C CA . THR A 1 222 ? -6.705 4.169 15.910 1.00 95.00 222 THR A CA 1
ATOM 1735 C C . THR A 1 222 ? -5.733 4.213 17.088 1.00 95.00 222 THR A C 1
ATOM 1737 O O . THR A 1 222 ? -4.523 4.157 16.895 1.00 95.00 222 THR A O 1
ATOM 1740 N N . THR A 1 223 ? -6.234 4.292 18.322 1.00 93.06 223 THR A N 1
ATOM 1741 C CA . THR A 1 223 ? -5.378 4.208 19.507 1.00 93.06 223 THR A CA 1
ATOM 1742 C C . THR A 1 223 ? -4.751 2.826 19.633 1.00 93.06 223 THR A C 1
ATOM 1744 O O . THR A 1 223 ? -5.219 1.848 19.042 1.00 93.06 223 THR A O 1
ATOM 1747 N N . PHE A 1 224 ? -3.671 2.739 20.406 1.00 93.62 224 PHE A N 1
ATOM 1748 C CA . PHE A 1 224 ? -3.043 1.456 20.684 1.00 93.62 224 PHE A CA 1
ATOM 1749 C C . PHE A 1 224 ? -3.980 0.551 21.467 1.00 93.62 224 PHE A C 1
ATOM 1751 O O . PHE A 1 224 ? -4.800 1.002 22.267 1.00 93.62 224 PHE A O 1
ATOM 1758 N N . GLY A 1 225 ? -3.864 -0.744 21.224 1.00 93.38 225 GLY A N 1
ATOM 1759 C CA . GLY A 1 225 ? -4.686 -1.735 21.887 1.00 93.38 225 GLY A CA 1
ATOM 1760 C C . GLY A 1 225 ? -4.104 -3.125 21.761 1.00 93.38 225 GLY A C 1
ATOM 1761 O O . GLY A 1 225 ? -3.031 -3.326 21.204 1.00 93.38 225 GLY A O 1
ATOM 1762 N N . GLU A 1 226 ? -4.836 -4.095 22.273 1.00 95.06 226 GLU A N 1
ATOM 1763 C CA . GLU A 1 226 ? -4.438 -5.493 22.282 1.00 95.06 226 GLU A CA 1
ATOM 1764 C C . GLU A 1 226 ? -5.667 -6.370 22.054 1.00 95.06 226 GLU A C 1
ATOM 1766 O O . GLU A 1 226 ? -6.753 -6.091 22.570 1.00 95.06 226 GLU A O 1
ATOM 1771 N N . PHE A 1 227 ? -5.478 -7.460 21.317 1.00 96.44 227 PHE A N 1
ATOM 1772 C CA . PHE A 1 227 ? -6.387 -8.592 21.269 1.00 96.44 227 PHE A CA 1
ATOM 1773 C C . PHE A 1 227 ? -5.718 -9.825 21.887 1.00 96.44 227 PHE A C 1
ATOM 1775 O O . PHE A 1 227 ? -4.720 -10.318 21.374 1.00 96.44 227 PHE A O 1
ATOM 1782 N N . ASP A 1 228 ? -6.298 -10.382 22.945 1.00 94.62 228 ASP A N 1
ATOM 1783 C CA . ASP A 1 228 ? -5.928 -11.691 23.492 1.00 94.62 228 ASP A CA 1
ATOM 1784 C C . ASP A 1 228 ? -6.898 -12.747 22.946 1.00 94.62 228 ASP A C 1
ATOM 1786 O O . ASP A 1 228 ? -8.080 -12.797 23.313 1.00 94.62 228 ASP A O 1
ATOM 1790 N N . ILE A 1 229 ? -6.404 -13.580 22.029 1.00 94.38 229 ILE A N 1
ATOM 1791 C CA . ILE A 1 229 ? -7.200 -14.550 21.278 1.00 94.38 229 ILE A CA 1
ATOM 1792 C C . ILE A 1 229 ? -7.154 -15.910 21.975 1.00 94.38 229 ILE A C 1
ATOM 1794 O O . ILE A 1 229 ? -6.624 -16.895 21.459 1.00 94.38 229 ILE A O 1
ATOM 1798 N N . ALA A 1 230 ? -7.735 -15.979 23.171 1.00 94.19 230 ALA A N 1
ATOM 1799 C CA . ALA A 1 230 ? -7.751 -17.174 24.013 1.00 94.19 230 ALA A CA 1
ATOM 1800 C C . ALA A 1 230 ? -6.349 -17.683 24.395 1.00 94.19 230 ALA A C 1
ATOM 1802 O O . ALA A 1 230 ? -6.157 -18.887 24.597 1.00 94.19 230 ALA A O 1
ATOM 1803 N N . ASN A 1 231 ? -5.385 -16.766 24.506 1.00 90.12 231 ASN A N 1
ATOM 1804 C CA . ASN A 1 231 ? -4.025 -17.048 24.943 1.00 90.12 231 ASN A CA 1
ATOM 1805 C C . ASN A 1 231 ? -3.960 -17.109 26.476 1.00 90.12 231 ASN A C 1
ATOM 1807 O O . ASN A 1 231 ? -3.665 -18.159 27.050 1.00 90.12 231 ASN A O 1
ATOM 1811 N N . SER A 1 232 ? -4.330 -16.019 27.162 1.00 90.12 232 SER A N 1
ATOM 1812 C CA . SER A 1 232 ? -4.299 -15.983 28.635 1.00 90.12 232 SER A CA 1
ATOM 1813 C C . SER A 1 232 ? -5.379 -16.863 29.264 1.00 90.12 232 SER A C 1
ATOM 1815 O O . SER A 1 232 ? -5.183 -17.447 30.333 1.00 90.12 232 SER A O 1
ATOM 1817 N N . ASN A 1 233 ? -6.541 -16.948 28.614 1.00 93.69 233 ASN A N 1
ATOM 1818 C CA . ASN A 1 233 ? -7.675 -17.743 29.062 1.00 93.69 233 ASN A CA 1
ATOM 1819 C C . ASN A 1 233 ? -8.295 -18.485 27.864 1.00 93.69 233 ASN A C 1
ATOM 1821 O O . ASN A 1 233 ? -8.967 -17.856 27.048 1.00 93.69 233 ASN A O 1
ATOM 1825 N N . PRO A 1 234 ? -8.167 -19.825 27.781 1.00 93.12 234 PRO A N 1
ATOM 1826 C CA . PRO A 1 234 ? -8.681 -20.610 26.658 1.00 93.12 234 PRO A CA 1
ATOM 1827 C C . PRO A 1 234 ? -10.194 -20.516 26.413 1.00 93.12 234 PRO A C 1
ATOM 1829 O O . PRO A 1 234 ? -10.659 -21.027 25.400 1.00 93.12 234 PRO A O 1
ATOM 1832 N N . GLY A 1 235 ? -10.972 -19.942 27.338 1.00 95.75 235 GLY A N 1
ATOM 1833 C CA . GLY A 1 235 ? -12.418 -19.738 27.213 1.00 95.75 235 GLY A CA 1
ATOM 1834 C C . GLY A 1 235 ? -12.838 -18.324 26.787 1.00 95.75 235 GLY A C 1
ATOM 1835 O O . GLY A 1 235 ? -14.032 -18.010 26.833 1.00 95.75 235 GLY A O 1
ATOM 1836 N N . GLU A 1 236 ? -11.887 -17.452 26.446 1.00 95.75 236 GLU A N 1
ATOM 1837 C CA . GLU A 1 236 ? -12.089 -16.004 26.353 1.00 95.75 236 GLU A CA 1
ATOM 1838 C C . GLU A 1 236 ? -11.441 -15.400 25.110 1.00 95.75 236 GLU A C 1
ATOM 1840 O O . GLU A 1 236 ? -10.329 -15.763 24.757 1.00 95.75 236 GLU A O 1
ATOM 1845 N N . LEU A 1 237 ? -12.123 -14.443 24.484 1.00 97.75 237 LEU A N 1
ATOM 1846 C CA . LEU A 1 237 ? -11.483 -13.450 23.618 1.00 97.75 237 LEU A CA 1
ATOM 1847 C C . LEU A 1 237 ? -11.563 -12.117 24.344 1.00 97.75 237 LEU A C 1
ATOM 1849 O O . LEU A 1 237 ? -12.662 -11.708 24.722 1.00 97.75 237 LEU A O 1
ATOM 1853 N N . ARG A 1 238 ? -10.434 -11.446 24.543 1.00 97.62 238 ARG A N 1
ATOM 1854 C CA . ARG A 1 238 ? -10.385 -10.124 25.175 1.00 97.62 238 ARG A CA 1
ATOM 1855 C C . ARG A 1 238 ? -9.812 -9.123 24.194 1.00 97.62 238 ARG A C 1
ATOM 1857 O O . ARG A 1 238 ? -8.892 -9.450 23.455 1.00 97.62 238 ARG A O 1
ATOM 1864 N N . PHE A 1 239 ? -10.326 -7.904 24.230 1.00 98.00 239 PHE A N 1
ATOM 1865 C CA . PHE A 1 239 ? -9.649 -6.771 23.618 1.00 98.00 239 PHE A CA 1
ATOM 1866 C C . PHE A 1 239 ? -9.761 -5.531 24.497 1.00 98.00 239 PHE A C 1
ATOM 1868 O O . PHE A 1 239 ? -10.738 -5.375 25.235 1.00 98.00 239 PHE A O 1
ATOM 1875 N N . ASN A 1 240 ? -8.762 -4.663 24.421 1.00 96.19 240 ASN A N 1
ATOM 1876 C CA . ASN A 1 240 ? -8.701 -3.387 25.126 1.00 96.19 240 ASN A CA 1
ATOM 1877 C C . ASN A 1 240 ? -7.892 -2.385 24.317 1.00 96.19 240 ASN A C 1
ATOM 1879 O O . ASN A 1 240 ? -6.929 -2.757 23.659 1.00 96.19 240 ASN A O 1
ATOM 1883 N N . PHE A 1 241 ? -8.304 -1.126 24.381 1.00 95.25 241 PHE A N 1
ATOM 1884 C CA . PHE A 1 241 ? -7.670 -0.022 23.676 1.00 95.25 241 PHE A CA 1
ATOM 1885 C C . PHE A 1 241 ? -7.435 1.130 24.637 1.00 95.25 241 PHE A C 1
ATOM 1887 O O . PHE A 1 241 ? -8.260 1.391 25.521 1.00 95.25 241 PHE A O 1
ATOM 1894 N N . GLU A 1 242 ? -6.313 1.813 24.451 1.00 92.75 242 GLU A N 1
ATOM 1895 C CA . GLU A 1 242 ? -5.983 3.047 25.140 1.00 92.75 242 GLU A CA 1
ATOM 1896 C C . GLU A 1 242 ? -7.017 4.129 24.826 1.00 92.75 242 GLU A C 1
ATOM 1898 O O . GLU A 1 242 ? -7.642 4.149 23.758 1.00 92.75 242 GLU A O 1
ATOM 1903 N N . ARG A 1 243 ? -7.202 5.059 25.766 1.00 86.88 243 ARG A N 1
ATOM 1904 C CA . ARG A 1 243 ? -8.091 6.195 25.529 1.00 86.88 243 ARG A CA 1
ATOM 1905 C C . ARG A 1 243 ? -7.531 7.107 24.431 1.00 86.88 243 ARG A C 1
ATOM 1907 O O . ARG A 1 243 ? -6.354 7.456 24.439 1.00 86.88 243 ARG A O 1
ATOM 1914 N N . GLY A 1 244 ? -8.411 7.556 23.544 1.00 82.19 244 GLY A N 1
ATOM 1915 C CA . GLY A 1 244 ? -8.129 8.657 22.625 1.00 82.19 244 GLY A CA 1
ATOM 1916 C C . GLY A 1 244 ? -8.703 9.979 23.130 1.00 82.19 244 GLY A C 1
ATOM 1917 O O . GLY A 1 244 ? -9.147 10.104 24.277 1.00 82.19 244 GLY A O 1
ATOM 1918 N N . SER A 1 245 ? -8.763 10.956 22.232 1.00 78.75 245 SER A N 1
ATOM 1919 C CA . SER A 1 245 ? -9.504 12.210 22.397 1.00 78.75 245 SER A CA 1
ATOM 1920 C C . SER A 1 245 ? -11.012 11.977 22.559 1.00 78.75 245 SER A C 1
ATOM 1922 O O . SER A 1 245 ? -11.692 12.735 23.255 1.00 78.75 245 SER A O 1
ATOM 1924 N N . GLN A 1 246 ? -11.541 10.903 21.960 1.00 77.56 246 GLN A N 1
ATOM 1925 C CA . GLN A 1 246 ? -12.917 10.456 22.158 1.00 77.56 246 GLN A CA 1
ATOM 1926 C C . GLN A 1 246 ? -13.016 9.547 23.392 1.00 77.56 246 GLN A C 1
ATOM 1928 O O . GLN A 1 246 ? -12.385 8.489 23.443 1.00 77.56 246 GLN A O 1
ATOM 1933 N N . PRO A 1 247 ? -13.824 9.915 24.399 1.00 76.12 247 PRO A N 1
ATOM 1934 C CA . PRO A 1 247 ? -13.883 9.162 25.638 1.00 76.12 247 PRO A CA 1
ATOM 1935 C C . PRO A 1 247 ? -14.763 7.918 25.506 1.00 76.12 247 PRO A C 1
ATOM 1937 O O . PRO A 1 247 ? -15.984 8.021 25.590 1.00 76.12 247 PRO A O 1
ATOM 1940 N N . GLY A 1 248 ? -14.162 6.738 25.364 1.00 89.00 248 GLY A N 1
ATOM 1941 C CA . GLY A 1 248 ? -14.877 5.461 25.408 1.00 89.00 248 GLY A CA 1
ATOM 1942 C C . GLY A 1 248 ? -14.391 4.456 24.374 1.00 89.00 248 GLY A C 1
ATOM 1943 O O . GLY A 1 248 ? -13.275 4.553 23.882 1.00 89.00 248 GLY A O 1
ATOM 1944 N N . LEU A 1 249 ? -15.250 3.486 24.074 1.00 94.50 249 LEU A N 1
ATOM 1945 C CA . LEU A 1 249 ? -14.998 2.399 23.133 1.00 94.50 249 LEU A CA 1
ATOM 1946 C C . LEU A 1 249 ? -16.219 2.228 22.231 1.00 94.50 249 LEU A C 1
ATOM 1948 O O . LEU A 1 249 ? -17.335 2.096 22.740 1.00 94.50 249 LEU A O 1
ATOM 1952 N N . THR A 1 250 ? -16.008 2.176 20.919 1.00 96.56 250 THR A N 1
ATOM 1953 C CA . THR A 1 250 ? -17.032 1.756 19.957 1.00 96.56 250 THR A CA 1
ATOM 1954 C C . THR A 1 250 ? -16.532 0.523 19.221 1.00 96.56 250 THR A C 1
ATOM 1956 O O . THR A 1 250 ? -15.401 0.491 18.747 1.00 96.56 250 THR A O 1
ATOM 1959 N N . PHE A 1 251 ? -17.362 -0.510 19.132 1.00 97.62 251 PHE A N 1
ATOM 1960 C CA . PHE A 1 251 ? -17.048 -1.697 18.349 1.00 97.62 251 PHE A CA 1
ATOM 1961 C C . PHE A 1 251 ? -18.299 -2.280 17.698 1.00 97.62 251 PHE A C 1
ATOM 1963 O O . PHE A 1 251 ? -19.439 -2.012 18.092 1.00 97.62 251 PHE A O 1
ATOM 1970 N N . HIS A 1 252 ? -18.065 -3.089 16.676 1.00 98.00 252 HIS A N 1
ATOM 1971 C CA . HIS A 1 252 ? -19.076 -3.638 15.798 1.00 98.00 252 HIS A CA 1
ATOM 1972 C C . HIS A 1 252 ? -19.001 -5.151 15.785 1.00 98.00 252 HIS A C 1
ATOM 1974 O O . HIS A 1 252 ? -17.919 -5.724 15.729 1.00 98.00 252 HIS A O 1
ATOM 1980 N N . VAL A 1 253 ? -20.164 -5.793 15.798 1.00 97.81 253 VAL A N 1
ATOM 1981 C CA . VAL A 1 253 ? -20.310 -7.233 15.600 1.00 97.81 253 VAL A CA 1
ATOM 1982 C C . VAL A 1 253 ? -21.158 -7.454 14.360 1.00 97.81 253 VAL A C 1
ATOM 1984 O O . VAL A 1 253 ? -22.329 -7.074 14.331 1.00 97.81 253 VAL A O 1
ATOM 1987 N N . PHE A 1 254 ? -20.580 -8.089 13.352 1.00 96.12 254 PHE A N 1
ATOM 1988 C CA . PHE A 1 254 ? -21.253 -8.440 12.105 1.00 96.12 254 PHE A CA 1
ATOM 1989 C C . PHE A 1 254 ? -21.588 -9.923 12.138 1.00 96.12 254 PHE A C 1
ATOM 1991 O O . PHE A 1 254 ? -20.703 -10.727 12.409 1.00 96.12 254 PHE A O 1
ATOM 1998 N N . THR A 1 255 ? -22.834 -10.320 11.883 1.00 94.38 255 THR A N 1
ATOM 1999 C CA . THR A 1 255 ? -23.217 -11.739 11.871 1.00 94.38 255 THR A CA 1
ATOM 2000 C C . THR A 1 255 ? -23.794 -12.157 10.528 1.00 94.38 255 THR A C 1
ATOM 2002 O O . THR A 1 255 ? -24.837 -11.668 10.095 1.00 94.38 255 THR A O 1
ATOM 2005 N N . ALA A 1 256 ? -23.129 -13.114 9.883 1.00 92.19 256 ALA A N 1
ATOM 2006 C CA . ALA A 1 256 ? -23.553 -13.655 8.602 1.00 92.19 256 ALA A CA 1
ATOM 2007 C C . ALA A 1 256 ? -23.070 -15.104 8.447 1.00 92.19 256 ALA A C 1
ATOM 2009 O O . ALA A 1 256 ? -21.987 -15.432 8.925 1.00 92.19 256 ALA A O 1
ATOM 2010 N N . PRO A 1 257 ? -23.827 -15.977 7.755 1.00 87.00 257 PRO A N 1
ATOM 2011 C CA . PRO A 1 257 ? -23.448 -17.378 7.539 1.00 87.00 257 PRO A CA 1
ATOM 2012 C C . PRO A 1 257 ? -22.275 -17.564 6.558 1.00 87.00 257 PRO A C 1
ATOM 2014 O O . PRO A 1 257 ? -21.844 -18.693 6.325 1.00 87.00 257 PRO A O 1
ATOM 2017 N N . SER A 1 258 ? -21.814 -16.485 5.919 1.00 91.31 258 SER A N 1
ATOM 2018 C CA . SER A 1 258 ? -20.710 -16.484 4.963 1.00 91.31 258 SER A CA 1
ATOM 2019 C C . SER A 1 258 ? -19.641 -15.481 5.407 1.00 91.31 258 SER A C 1
ATOM 2021 O O . SER A 1 258 ? -19.983 -14.309 5.578 1.00 91.31 258 SER A O 1
ATOM 2023 N N . PRO A 1 259 ? -18.359 -15.883 5.513 1.00 94.19 259 PRO A N 1
ATOM 2024 C CA . PRO A 1 259 ? -17.246 -14.960 5.757 1.00 94.19 259 PRO A CA 1
ATOM 2025 C C . PRO A 1 259 ? -17.192 -13.794 4.755 1.00 94.19 259 PRO A C 1
ATOM 2027 O O . PRO A 1 259 ? -16.926 -12.658 5.129 1.00 94.19 259 PRO A O 1
ATOM 2030 N N . LEU A 1 260 ? -17.553 -14.034 3.488 1.00 95.31 260 LEU A N 1
ATOM 2031 C CA . LEU A 1 260 ? -17.600 -12.979 2.466 1.00 95.31 260 LEU A CA 1
ATOM 2032 C C . LEU A 1 260 ? -18.665 -11.911 2.756 1.00 95.31 260 LEU A C 1
ATOM 2034 O O . LEU A 1 260 ? -18.458 -10.748 2.446 1.00 95.31 260 LEU A O 1
ATOM 2038 N N . GLN A 1 261 ? -19.792 -12.279 3.375 1.00 94.25 261 GLN A N 1
ATOM 2039 C CA . GLN A 1 261 ? -20.816 -11.302 3.774 1.00 94.25 261 GLN A CA 1
ATOM 2040 C C . GLN A 1 261 ? -20.372 -10.477 4.985 1.00 94.25 261 GLN A C 1
ATOM 2042 O O . GLN A 1 261 ? -20.748 -9.319 5.113 1.00 94.25 261 GLN A O 1
ATOM 2047 N N . ILE A 1 262 ? -19.558 -11.066 5.865 1.00 95.50 262 ILE A N 1
ATOM 2048 C CA . ILE A 1 262 ? -18.942 -10.346 6.982 1.00 95.50 262 ILE A CA 1
ATOM 2049 C C . ILE A 1 262 ? -17.952 -9.306 6.437 1.00 95.50 262 ILE A C 1
ATOM 2051 O O . ILE A 1 262 ? -17.972 -8.169 6.898 1.00 95.50 262 ILE A O 1
ATOM 2055 N N . LEU A 1 263 ? -17.137 -9.671 5.438 1.00 95.75 263 LEU A N 1
ATOM 2056 C CA . LEU A 1 263 ? -16.248 -8.735 4.735 1.00 95.75 263 LEU A CA 1
ATOM 2057 C C . LEU A 1 263 ? -17.017 -7.631 4.006 1.00 95.75 263 LEU A C 1
ATOM 2059 O O . LEU A 1 263 ? -16.616 -6.473 4.076 1.00 95.75 263 LEU A O 1
ATOM 2063 N N . ASP A 1 264 ? -18.126 -7.966 3.346 1.00 95.44 264 ASP A N 1
ATOM 2064 C CA . ASP A 1 264 ? -18.992 -6.987 2.679 1.00 95.44 264 ASP A CA 1
ATOM 2065 C C . ASP A 1 264 ? -19.527 -5.945 3.680 1.00 95.44 264 ASP A C 1
ATOM 2067 O O . ASP A 1 264 ? -19.376 -4.748 3.462 1.00 95.44 264 ASP A O 1
ATOM 2071 N N . GLU A 1 265 ? -20.061 -6.381 4.826 1.00 94.62 265 GLU A N 1
ATOM 2072 C CA . GLU A 1 265 ? -20.559 -5.484 5.883 1.00 94.62 265 GLU A CA 1
ATOM 2073 C C . GLU A 1 265 ? -19.439 -4.668 6.555 1.00 94.62 265 GLU A C 1
ATOM 2075 O O . GLU A 1 265 ? -19.631 -3.490 6.863 1.00 94.62 265 GLU A O 1
ATOM 2080 N N . TYR A 1 266 ? -18.270 -5.277 6.774 1.00 96.38 266 TYR A N 1
ATOM 2081 C CA . TYR A 1 266 ? -17.100 -4.596 7.330 1.00 96.38 266 TYR A CA 1
ATOM 2082 C C . TYR A 1 266 ? -16.598 -3.499 6.382 1.00 96.38 266 TYR A C 1
ATOM 2084 O O . TYR A 1 266 ? -16.569 -2.331 6.764 1.00 96.38 266 TYR A O 1
ATOM 2092 N N . THR A 1 267 ? -16.305 -3.847 5.127 1.00 95.94 267 THR A N 1
ATOM 2093 C CA . THR A 1 267 ? -15.793 -2.901 4.123 1.00 95.94 267 THR A CA 1
ATOM 2094 C C . THR A 1 267 ? -16.827 -1.852 3.722 1.00 95.94 267 THR A C 1
ATOM 2096 O O . THR A 1 267 ? -16.477 -0.705 3.480 1.00 95.94 267 THR A O 1
ATOM 2099 N N . GLN A 1 268 ? -18.127 -2.167 3.734 1.00 94.88 268 GLN A N 1
ATOM 2100 C CA . GLN A 1 268 ? -19.162 -1.142 3.562 1.00 94.88 268 GLN A CA 1
ATOM 2101 C C . GLN A 1 268 ? -19.077 -0.045 4.634 1.00 94.88 268 GLN A C 1
ATOM 2103 O O . GLN A 1 268 ? -19.441 1.101 4.371 1.00 94.88 268 GLN A O 1
ATOM 2108 N N . ARG A 1 269 ? -18.637 -0.394 5.847 1.00 93.62 269 ARG A N 1
ATOM 2109 C CA . ARG A 1 269 ? -18.482 0.551 6.952 1.00 93.62 269 ARG A CA 1
ATOM 2110 C C . ARG A 1 269 ? -17.140 1.274 6.906 1.00 93.62 269 ARG A C 1
ATOM 2112 O O . ARG A 1 269 ? -17.099 2.452 7.243 1.00 93.62 269 ARG A O 1
ATOM 2119 N N . THR A 1 270 ? -16.062 0.563 6.591 1.00 94.69 270 THR A N 1
ATOM 2120 C CA . THR A 1 270 ? -14.697 1.092 6.702 1.00 94.69 270 THR A CA 1
ATOM 2121 C C . THR A 1 270 ? -14.128 1.640 5.403 1.00 94.69 270 THR A C 1
ATOM 2123 O O . THR A 1 270 ? -13.013 2.129 5.449 1.00 94.69 270 THR A O 1
ATOM 2126 N N . GLY A 1 271 ? -14.834 1.540 4.277 1.00 95.19 271 GLY A N 1
ATOM 2127 C CA . GLY A 1 271 ? -14.350 1.950 2.954 1.00 95.19 271 GLY A CA 1
ATOM 2128 C C . GLY A 1 271 ? -14.302 0.757 2.000 1.00 95.19 271 GLY A C 1
ATOM 2129 O O . GLY A 1 271 ? -13.820 -0.325 2.364 1.00 95.19 271 GLY A O 1
ATOM 2130 N N . ARG A 1 272 ? -14.858 0.913 0.794 1.00 96.00 272 ARG A N 1
ATOM 2131 C CA . ARG A 1 272 ? -14.868 -0.163 -0.210 1.00 96.00 272 ARG A CA 1
ATOM 2132 C C . ARG A 1 272 ? -13.476 -0.310 -0.815 1.00 96.00 272 ARG A C 1
ATOM 2134 O O . ARG A 1 272 ? -12.908 0.717 -1.145 1.00 96.00 272 ARG A O 1
ATOM 2141 N N . PRO A 1 273 ? -12.942 -1.534 -0.979 1.00 97.06 273 PRO A N 1
ATOM 2142 C CA . PRO A 1 273 ? -11.613 -1.703 -1.541 1.00 97.06 273 PRO A CA 1
ATOM 2143 C C . PRO A 1 273 ? -11.469 -1.085 -2.933 1.00 97.06 273 PRO A C 1
ATOM 2145 O O . PRO A 1 273 ? -12.319 -1.313 -3.796 1.00 97.06 273 PRO A O 1
ATOM 2148 N N . PHE A 1 274 ? -10.371 -0.365 -3.132 1.00 97.00 274 PHE A N 1
ATOM 2149 C CA . PHE A 1 274 ? -9.898 0.129 -4.412 1.00 97.00 274 PHE A CA 1
ATOM 2150 C C . PHE A 1 274 ? -9.577 -1.046 -5.341 1.00 97.00 274 PHE A C 1
ATOM 2152 O O . PHE A 1 274 ? -8.969 -2.041 -4.930 1.00 97.00 274 PHE A O 1
ATOM 2159 N N . VAL A 1 275 ? -9.997 -0.932 -6.599 1.00 97.06 275 VAL A N 1
ATOM 2160 C CA . VAL A 1 275 ? -9.666 -1.887 -7.658 1.00 97.06 275 VAL A CA 1
ATOM 2161 C C . VAL A 1 275 ? -8.850 -1.132 -8.702 1.00 97.06 275 VAL A C 1
ATOM 2163 O O . VAL A 1 275 ? -9.402 -0.225 -9.321 1.00 97.06 275 VAL A O 1
ATOM 2166 N N . PRO A 1 276 ? -7.562 -1.468 -8.887 1.00 96.94 276 PRO A N 1
ATOM 2167 C CA . PRO A 1 276 ? -6.716 -0.769 -9.839 1.00 96.94 276 PRO A CA 1
ATOM 2168 C C . PRO A 1 276 ? -7.068 -1.153 -11.288 1.00 96.94 276 PRO A C 1
ATOM 2170 O O . PRO A 1 276 ? -7.739 -2.172 -11.506 1.00 96.94 276 PRO A O 1
ATOM 2173 N N . PRO A 1 277 ? -6.582 -0.388 -12.278 1.00 97.75 277 PRO A N 1
ATOM 2174 C CA . PRO A 1 277 ? -6.733 -0.703 -13.692 1.00 97.75 277 PRO A CA 1
ATOM 2175 C C . PRO A 1 277 ? -6.153 -2.063 -14.078 1.00 97.75 277 PRO A C 1
ATOM 2177 O O . PRO A 1 277 ? -5.258 -2.603 -13.424 1.00 97.75 277 PRO A O 1
ATOM 2180 N N . ASP A 1 278 ? -6.619 -2.592 -15.209 1.00 97.81 278 ASP A N 1
ATOM 2181 C CA . ASP A 1 278 ? -6.242 -3.914 -15.710 1.00 97.81 278 ASP A CA 1
ATOM 2182 C C . ASP A 1 278 ? -4.720 -4.102 -15.797 1.00 97.81 278 ASP A C 1
ATOM 2184 O O . ASP A 1 278 ? -4.188 -5.131 -15.376 1.00 97.81 278 ASP A O 1
ATOM 2188 N N . TRP A 1 279 ? -3.999 -3.095 -16.295 1.00 97.75 279 TRP A N 1
ATOM 2189 C CA . TRP A 1 279 ? -2.550 -3.169 -16.484 1.00 97.75 279 TRP A CA 1
ATOM 2190 C C . TRP A 1 279 ? -1.781 -3.357 -15.168 1.00 97.75 279 TRP A C 1
ATOM 2192 O O . TRP A 1 279 ? -0.724 -3.987 -15.173 1.00 97.75 279 TRP A O 1
ATOM 2202 N N . ALA A 1 280 ? -2.327 -2.921 -14.025 1.00 98.19 280 ALA A N 1
ATOM 2203 C CA . ALA A 1 280 ? -1.688 -3.086 -12.720 1.00 98.19 280 ALA A CA 1
ATOM 2204 C C . ALA A 1 280 ? -1.578 -4.564 -12.311 1.00 98.19 280 ALA A C 1
ATOM 2206 O O . ALA A 1 280 ? -0.747 -4.928 -11.480 1.00 98.19 280 ALA A O 1
ATOM 2207 N N . PHE A 1 281 ? -2.373 -5.452 -12.916 1.00 98.44 281 PHE A N 1
ATOM 2208 C CA . PHE A 1 281 ? -2.296 -6.892 -12.676 1.00 98.44 281 PHE A CA 1
ATOM 2209 C C . PHE A 1 281 ? -1.255 -7.611 -13.544 1.00 98.44 281 PHE A C 1
ATOM 2211 O O . PHE A 1 281 ? -1.121 -8.831 -13.410 1.00 98.44 281 PHE A O 1
ATOM 2218 N N . LEU A 1 282 ? -0.515 -6.912 -14.408 1.00 97.94 282 LEU A N 1
ATOM 2219 C CA . LEU A 1 282 ? 0.627 -7.469 -15.141 1.00 97.94 282 LEU A CA 1
ATOM 2220 C C . LEU A 1 282 ? 1.830 -7.726 -14.210 1.00 97.94 282 LEU A C 1
ATOM 2222 O O . LEU A 1 282 ? 1.752 -7.528 -12.998 1.00 97.94 282 LEU A O 1
ATOM 2226 N N . ASN A 1 283 ? 2.933 -8.248 -14.751 1.00 97.56 283 ASN A N 1
ATOM 2227 C CA . ASN A 1 283 ? 4.184 -8.419 -14.004 1.00 97.56 283 ASN A CA 1
ATOM 2228 C C . ASN A 1 283 ? 4.911 -7.084 -13.820 1.00 97.56 283 ASN A C 1
ATOM 2230 O O . ASN A 1 283 ? 4.990 -6.298 -14.760 1.00 97.56 283 ASN A O 1
ATOM 2234 N N . TRP A 1 284 ? 5.460 -6.850 -12.629 1.00 97.75 284 TRP A N 1
ATOM 2235 C CA . TRP A 1 284 ? 6.205 -5.634 -12.310 1.00 97.75 284 TRP A CA 1
ATOM 2236 C C . TRP A 1 284 ? 7.691 -5.931 -12.145 1.00 97.75 284 TRP A C 1
ATOM 2238 O O . TRP A 1 284 ? 8.062 -6.991 -11.628 1.00 97.75 284 TRP A O 1
ATOM 2248 N N . ARG A 1 285 ? 8.529 -4.972 -12.537 1.00 95.94 285 ARG A N 1
ATOM 2249 C CA . ARG A 1 285 ? 9.985 -5.024 -12.421 1.00 95.94 285 ARG A CA 1
ATOM 2250 C C . ARG A 1 285 ? 10.523 -3.784 -11.707 1.00 95.94 285 ARG A C 1
ATOM 2252 O O . ARG A 1 285 ? 10.150 -2.679 -12.076 1.00 95.94 285 ARG A O 1
ATOM 2259 N N . TRP A 1 286 ? 11.405 -3.970 -10.723 1.00 93.62 286 TRP A N 1
ATOM 2260 C CA . TRP A 1 286 ? 12.091 -2.874 -10.017 1.00 93.62 286 TRP A CA 1
ATOM 2261 C C . TRP A 1 286 ? 13.385 -3.301 -9.325 1.00 93.62 286 TRP A C 1
ATOM 2263 O O . TRP A 1 286 ? 13.646 -4.499 -9.186 1.00 93.62 286 TRP A O 1
ATOM 2273 N N . ARG A 1 287 ? 14.162 -2.319 -8.849 1.00 88.38 287 ARG A N 1
ATOM 2274 C CA . ARG A 1 287 ? 15.396 -2.483 -8.058 1.00 88.38 287 ARG A CA 1
ATOM 2275 C C . ARG A 1 287 ? 15.503 -1.376 -6.997 1.00 88.38 287 ARG A C 1
ATOM 2277 O O . ARG A 1 287 ? 15.235 -0.229 -7.328 1.00 88.38 287 ARG A O 1
ATOM 2284 N N . ASP A 1 288 ? 15.947 -1.699 -5.775 1.00 80.56 288 ASP A N 1
ATOM 2285 C CA . ASP A 1 288 ? 16.224 -0.725 -4.680 1.00 80.56 288 ASP A CA 1
ATOM 2286 C C . ASP A 1 288 ? 17.673 -0.178 -4.702 1.00 80.56 288 ASP A C 1
ATOM 2288 O O . ASP A 1 288 ? 18.053 0.688 -3.914 1.00 80.56 288 ASP A O 1
ATOM 2292 N N . GLU A 1 289 ? 18.538 -0.701 -5.579 1.00 69.00 289 GLU A N 1
ATOM 2293 C CA . GLU A 1 289 ? 19.959 -0.332 -5.620 1.00 69.00 289 GLU A CA 1
ATOM 2294 C C . GLU A 1 289 ? 20.345 0.357 -6.929 1.00 69.00 289 GLU A C 1
ATOM 2296 O O . GLU A 1 289 ? 20.808 -0.266 -7.883 1.00 69.00 289 GLU A O 1
ATOM 2301 N N . LEU A 1 290 ? 20.225 1.685 -6.934 1.00 68.94 290 LEU A N 1
ATOM 2302 C CA . LEU A 1 290 ? 20.754 2.553 -7.984 1.00 68.94 290 LEU A CA 1
ATOM 2303 C C . LEU A 1 290 ? 21.821 3.469 -7.371 1.00 68.94 290 LEU A C 1
ATOM 2305 O O . LEU A 1 290 ? 21.551 4.577 -6.908 1.00 68.94 290 LEU A O 1
ATOM 2309 N N . SER A 1 291 ? 23.058 2.972 -7.285 1.00 64.69 291 SER A N 1
ATOM 2310 C CA . SER A 1 291 ? 24.188 3.780 -6.807 1.00 64.69 291 SER A CA 1
ATOM 2311 C C . SER A 1 291 ? 24.453 4.952 -7.760 1.00 64.69 291 SER A C 1
ATOM 2313 O O . SER A 1 291 ? 24.348 4.806 -8.974 1.00 64.69 291 SER A O 1
ATOM 2315 N N . THR A 1 292 ? 24.894 6.095 -7.229 1.00 61.97 292 THR A N 1
ATOM 2316 C CA . THR A 1 292 ? 25.415 7.215 -8.041 1.00 61.97 292 THR A CA 1
ATOM 2317 C C . THR A 1 292 ? 26.672 6.844 -8.835 1.00 61.97 292 THR A C 1
ATOM 2319 O O . THR A 1 292 ? 27.126 7.612 -9.671 1.00 61.97 292 THR A O 1
ATOM 2322 N N . GLU A 1 293 ? 27.283 5.694 -8.538 1.00 66.94 293 GLU A N 1
ATOM 2323 C CA . GLU A 1 293 ? 28.466 5.175 -9.233 1.00 66.94 293 GLU A CA 1
ATOM 2324 C C . GLU A 1 293 ? 28.122 4.165 -10.346 1.00 66.94 293 GLU A C 1
ATOM 2326 O O . GLU A 1 293 ? 29.032 3.576 -10.934 1.00 66.94 293 GLU A O 1
ATOM 2331 N N . VAL A 1 294 ? 26.834 3.920 -10.630 1.00 69.12 294 VAL A N 1
ATOM 2332 C CA . VAL A 1 294 ? 26.429 3.019 -11.721 1.00 69.12 294 VAL A CA 1
ATOM 2333 C C . VAL A 1 294 ? 26.831 3.642 -13.065 1.00 69.12 294 VAL A C 1
ATOM 2335 O O . VAL A 1 294 ? 26.554 4.818 -13.296 1.00 69.12 294 VAL A O 1
ATOM 2338 N N . PRO A 1 295 ? 27.496 2.893 -13.967 1.00 85.56 295 PRO A N 1
ATOM 2339 C CA . PRO A 1 295 ? 27.836 3.416 -15.282 1.00 85.56 295 PRO A CA 1
ATOM 2340 C C . PRO A 1 295 ? 26.564 3.722 -16.078 1.00 85.56 295 PRO A C 1
ATOM 2342 O O . PRO A 1 295 ? 25.605 2.952 -16.047 1.00 85.56 295 PRO A O 1
ATOM 2345 N N . LEU A 1 296 ? 26.582 4.816 -16.833 1.00 90.94 296 LEU A N 1
ATOM 2346 C CA . LEU A 1 296 ? 25.589 5.049 -17.874 1.00 90.94 296 LEU A CA 1
ATOM 2347 C C . LEU A 1 296 ? 25.999 4.287 -19.142 1.00 90.94 296 LEU A C 1
ATOM 2349 O O . LEU A 1 296 ? 27.194 4.133 -19.422 1.00 90.94 296 LEU A O 1
ATOM 2353 N N . LYS A 1 297 ? 25.025 3.803 -19.908 1.00 92.12 297 LYS A N 1
ATOM 2354 C CA . LYS A 1 297 ? 25.249 3.134 -21.196 1.00 92.12 297 LYS A CA 1
ATOM 2355 C C . LYS A 1 297 ? 24.235 3.616 -22.226 1.00 92.12 297 LYS A C 1
ATOM 2357 O O . LYS A 1 297 ? 23.120 3.978 -21.868 1.00 92.12 297 LYS A O 1
ATOM 2362 N N . ALA A 1 298 ? 24.627 3.575 -23.495 1.00 90.25 298 ALA A N 1
ATOM 2363 C CA . ALA A 1 298 ? 23.679 3.694 -24.592 1.00 90.25 298 ALA A CA 1
ATOM 2364 C C . ALA A 1 298 ? 22.767 2.460 -24.619 1.00 90.25 298 ALA A C 1
ATOM 2366 O O . ALA A 1 298 ? 23.200 1.356 -24.263 1.00 90.25 298 ALA A O 1
ATOM 2367 N N . MET A 1 299 ? 21.529 2.662 -25.050 1.00 89.81 299 MET A N 1
ATOM 2368 C CA . MET A 1 299 ? 20.485 1.647 -25.133 1.00 89.81 299 MET A CA 1
ATOM 2369 C C . MET A 1 299 ? 19.705 1.834 -26.437 1.00 89.81 299 MET A C 1
ATOM 2371 O O . MET A 1 299 ? 19.554 2.957 -26.903 1.00 89.81 299 MET A O 1
ATOM 2375 N N . ASP A 1 300 ? 19.222 0.734 -27.017 1.00 88.69 300 ASP A N 1
ATOM 2376 C CA . ASP A 1 300 ? 18.245 0.769 -28.113 1.00 88.69 300 ASP A CA 1
ATOM 2377 C C . ASP A 1 300 ? 16.890 1.243 -27.563 1.00 88.69 300 ASP A C 1
ATOM 2379 O O . ASP A 1 300 ? 16.154 0.474 -26.925 1.00 88.69 300 ASP A O 1
ATOM 2383 N N . ILE A 1 301 ? 16.588 2.526 -27.774 1.00 88.94 301 ILE A N 1
ATOM 2384 C CA . ILE A 1 301 ? 15.376 3.175 -27.260 1.00 88.94 301 ILE A CA 1
ATOM 2385 C C . ILE A 1 301 ? 14.152 2.575 -27.952 1.00 88.94 301 ILE A C 1
ATOM 2387 O O . ILE A 1 301 ? 13.191 2.189 -27.289 1.00 88.94 301 ILE A O 1
ATOM 2391 N N . ASN A 1 302 ? 14.221 2.374 -29.266 1.00 85.25 302 ASN A N 1
ATOM 2392 C CA . ASN A 1 302 ? 13.111 1.860 -30.068 1.00 85.25 302 ASN A CA 1
ATOM 2393 C C . ASN A 1 302 ? 12.818 0.359 -29.869 1.00 85.25 302 ASN A C 1
ATOM 2395 O O . ASN A 1 302 ? 11.755 -0.115 -30.272 1.00 85.25 302 ASN A O 1
ATOM 2399 N N . GLY A 1 303 ? 13.754 -0.404 -29.299 1.00 82.06 303 GLY A N 1
ATOM 2400 C CA . GLY A 1 303 ? 13.610 -1.840 -29.029 1.00 82.06 303 GLY A CA 1
ATOM 2401 C C . GLY A 1 303 ? 13.479 -2.710 -30.272 1.00 82.06 303 GLY A C 1
ATOM 2402 O O . GLY A 1 303 ? 12.879 -3.786 -30.233 1.00 82.06 303 GLY A O 1
ATOM 2403 N N . ASN A 1 304 ? 14.015 -2.250 -31.401 1.00 82.19 304 ASN A N 1
ATOM 2404 C CA . ASN A 1 304 ? 13.911 -2.946 -32.683 1.00 82.19 304 ASN A CA 1
ATOM 2405 C C . ASN A 1 304 ? 15.150 -3.815 -33.001 1.00 82.19 304 ASN A C 1
ATOM 2407 O O . ASN A 1 304 ? 15.166 -4.521 -34.015 1.00 82.19 304 ASN A O 1
ATOM 2411 N N . GLY A 1 305 ? 16.157 -3.809 -32.121 1.00 79.00 305 GLY A N 1
ATOM 2412 C CA . GLY A 1 305 ? 17.426 -4.518 -32.259 1.00 79.00 305 GLY A CA 1
ATOM 2413 C C . GLY A 1 305 ? 18.487 -3.766 -33.071 1.00 79.00 305 GLY A C 1
ATOM 2414 O O . GLY A 1 305 ? 19.554 -4.331 -33.332 1.00 79.00 305 GLY A O 1
ATOM 2415 N N . GLU A 1 306 ? 18.215 -2.528 -33.483 1.00 77.12 306 GLU A N 1
ATOM 2416 C CA . GLU A 1 306 ? 19.110 -1.635 -34.218 1.00 77.12 306 GLU A CA 1
ATOM 2417 C C . GLU A 1 306 ? 19.246 -0.308 -33.455 1.00 77.12 306 GLU A C 1
ATOM 2419 O O . GLU A 1 306 ? 18.289 0.444 -33.330 1.00 77.12 306 GLU A O 1
ATOM 2424 N N . MET A 1 307 ? 20.455 -0.007 -32.975 1.00 79.25 307 MET A N 1
ATOM 2425 C CA . MET A 1 307 ? 20.744 1.259 -32.297 1.00 79.25 307 MET A CA 1
ATOM 2426 C C . MET A 1 307 ? 20.948 2.371 -33.330 1.00 79.25 307 MET A C 1
ATOM 2428 O O . MET A 1 307 ? 21.816 2.252 -34.207 1.00 79.25 307 MET A O 1
ATOM 2432 N N . ASP A 1 308 ? 20.164 3.443 -33.228 1.00 77.62 308 ASP A N 1
ATOM 2433 C CA . ASP A 1 308 ? 20.381 4.648 -34.030 1.00 77.62 308 ASP A CA 1
ATOM 2434 C C . ASP A 1 308 ? 21.708 5.311 -33.598 1.00 77.62 308 ASP A C 1
ATOM 2436 O O . ASP A 1 308 ? 21.991 5.412 -32.402 1.00 77.62 308 ASP A O 1
ATOM 2440 N N . PRO A 1 309 ? 22.556 5.784 -34.527 1.00 76.81 309 PRO A N 1
ATOM 2441 C CA . PRO A 1 309 ? 23.717 6.603 -34.185 1.00 76.81 309 PRO A CA 1
ATOM 2442 C C . PRO A 1 309 ? 23.435 7.782 -33.234 1.00 76.81 309 PRO A C 1
ATOM 2444 O O . PRO A 1 309 ? 24.339 8.186 -32.505 1.00 76.81 309 PRO A O 1
ATOM 2447 N N . GLU A 1 310 ? 22.225 8.350 -33.236 1.00 74.75 310 GLU A N 1
ATOM 2448 C CA . GLU A 1 310 ? 21.823 9.392 -32.280 1.00 74.75 310 GLU A CA 1
ATOM 2449 C C . GLU A 1 310 ? 21.618 8.822 -30.858 1.00 74.75 310 GLU A C 1
ATOM 2451 O O . GLU A 1 310 ? 22.048 9.436 -29.875 1.00 74.75 310 GLU A O 1
ATOM 2456 N N . GLU A 1 311 ? 21.087 7.600 -30.741 1.00 78.00 311 GLU A N 1
ATOM 2457 C CA . GLU A 1 311 ? 20.907 6.874 -29.471 1.00 78.00 311 GLU A CA 1
ATOM 2458 C C . GLU A 1 311 ? 22.244 6.477 -28.823 1.00 78.00 311 GLU A C 1
ATOM 2460 O O . GLU A 1 311 ? 22.334 6.406 -27.599 1.00 78.00 311 GLU A O 1
ATOM 2465 N N . GLU A 1 312 ? 23.324 6.301 -29.602 1.00 75.81 312 GLU A N 1
ATOM 2466 C CA . GLU A 1 312 ? 24.669 6.000 -29.068 1.00 75.81 312 GLU A CA 1
ATOM 2467 C C . GLU A 1 312 ? 25.177 7.065 -28.072 1.00 75.81 312 GLU A C 1
ATOM 2469 O O . GLU A 1 312 ? 26.089 6.801 -27.280 1.00 75.81 312 GLU A O 1
ATOM 2474 N N . THR A 1 313 ? 24.603 8.271 -28.113 1.00 78.62 313 THR A N 1
ATOM 2475 C CA . THR A 1 313 ? 24.972 9.395 -27.242 1.00 78.62 313 THR A CA 1
ATOM 2476 C C . THR A 1 313 ? 24.004 9.637 -26.084 1.00 78.62 313 THR A C 1
ATOM 2478 O O . THR A 1 313 ? 24.377 10.326 -25.132 1.00 78.62 313 THR A O 1
ATOM 2481 N N . ARG A 1 314 ? 22.809 9.034 -26.118 1.00 88.25 314 ARG A N 1
ATOM 2482 C CA . ARG A 1 314 ? 21.782 9.144 -25.074 1.00 88.25 314 ARG A CA 1
ATOM 2483 C C . ARG A 1 314 ? 22.012 8.056 -24.035 1.00 88.25 314 ARG A C 1
ATOM 2485 O O . ARG A 1 314 ? 21.618 6.902 -24.195 1.00 88.25 314 ARG A O 1
ATOM 2492 N N . LEU A 1 315 ? 22.773 8.405 -23.001 1.00 93.31 315 LEU A N 1
ATOM 2493 C CA . LEU A 1 315 ? 23.202 7.444 -21.993 1.00 93.31 315 LEU A CA 1
ATOM 2494 C C . LEU A 1 315 ? 22.178 7.368 -20.863 1.00 93.31 315 LEU A C 1
ATOM 2496 O O . LEU A 1 315 ? 21.900 8.371 -20.216 1.00 93.31 315 LEU A O 1
ATOM 2500 N N . VAL A 1 316 ? 21.702 6.162 -20.577 1.00 93.69 316 VAL A N 1
ATOM 2501 C CA . VAL A 1 316 ? 20.773 5.868 -19.480 1.00 93.69 316 VAL A CA 1
ATOM 2502 C C . VAL A 1 316 ? 21.449 4.995 -18.427 1.00 93.69 316 VAL A C 1
ATOM 2504 O O . VAL A 1 316 ? 22.518 4.417 -18.661 1.00 93.69 316 VAL A O 1
ATOM 2507 N N . ASN A 1 317 ? 20.836 4.863 -17.254 1.00 93.25 317 ASN A N 1
ATOM 2508 C CA . ASN A 1 317 ? 21.325 3.976 -16.204 1.00 93.25 317 ASN A CA 1
ATOM 2509 C C . ASN A 1 317 ? 21.500 2.536 -16.722 1.00 93.25 317 ASN A C 1
ATOM 2511 O O . ASN A 1 317 ? 20.568 1.930 -17.254 1.00 93.25 317 ASN A O 1
ATOM 2515 N N . ALA A 1 318 ? 22.687 1.948 -16.532 1.00 91.38 318 ALA A N 1
ATOM 2516 C CA . ALA A 1 318 ? 22.969 0.637 -17.110 1.00 91.38 318 ALA A CA 1
ATOM 2517 C C . ALA A 1 318 ? 22.140 -0.513 -16.539 1.00 91.38 318 ALA A C 1
ATOM 2519 O O . ALA A 1 318 ? 21.916 -1.486 -17.256 1.00 91.38 318 ALA A O 1
ATOM 2520 N N . THR A 1 319 ? 21.677 -0.417 -15.292 1.00 90.19 319 THR A N 1
ATOM 2521 C CA . THR A 1 319 ? 20.827 -1.461 -14.699 1.00 90.19 319 THR A CA 1
ATOM 2522 C C . THR A 1 319 ? 19.392 -1.391 -15.215 1.00 90.19 319 THR A C 1
ATOM 2524 O O . THR A 1 319 ? 18.790 -2.436 -15.449 1.00 90.19 319 THR A O 1
ATOM 2527 N N . PHE A 1 320 ? 18.885 -0.181 -15.486 1.00 93.31 320 PHE A N 1
ATOM 2528 C CA . PHE A 1 320 ? 17.629 0.017 -16.211 1.00 93.31 320 PHE A CA 1
ATOM 2529 C C . PHE A 1 320 ? 17.725 -0.592 -17.614 1.00 93.31 320 PHE A C 1
ATOM 2531 O O . PHE A 1 320 ? 16.938 -1.466 -17.967 1.00 93.31 320 PHE A O 1
ATOM 2538 N N . ALA A 1 321 ? 18.746 -0.207 -18.385 1.00 93.19 321 ALA A N 1
ATOM 2539 C CA . ALA A 1 321 ? 18.904 -0.722 -19.740 1.00 93.19 321 ALA A CA 1
ATOM 2540 C C . ALA A 1 321 ? 19.137 -2.239 -19.772 1.00 93.19 321 ALA A C 1
ATOM 2542 O O . ALA A 1 321 ? 18.659 -2.913 -20.674 1.00 93.19 321 ALA A O 1
ATOM 2543 N N . GLU A 1 322 ? 19.861 -2.800 -18.796 1.00 92.38 322 GLU A N 1
ATOM 2544 C CA . GLU A 1 322 ? 19.987 -4.253 -18.637 1.00 92.38 322 GLU A CA 1
ATOM 2545 C C . GLU A 1 322 ? 18.626 -4.930 -18.449 1.00 92.38 322 GLU A C 1
ATOM 2547 O O . GLU A 1 322 ? 18.386 -5.967 -19.062 1.00 92.38 322 GLU A O 1
ATOM 2552 N N . ASP A 1 323 ? 17.746 -4.384 -17.609 1.00 93.50 323 ASP A N 1
ATOM 2553 C CA . ASP A 1 323 ? 16.424 -4.970 -17.401 1.00 93.50 323 ASP A CA 1
ATOM 2554 C C . ASP A 1 323 ? 15.603 -4.957 -18.684 1.00 93.50 323 ASP A C 1
ATOM 2556 O O . ASP A 1 323 ? 15.089 -5.999 -19.087 1.00 93.50 323 ASP A O 1
ATOM 2560 N N . ILE A 1 324 ? 15.526 -3.809 -19.352 1.00 95.12 324 ILE A N 1
ATOM 2561 C CA . ILE A 1 324 ? 14.693 -3.664 -20.544 1.00 95.12 324 ILE A CA 1
ATOM 2562 C C . ILE A 1 324 ? 15.231 -4.498 -21.717 1.00 95.12 324 ILE A C 1
ATOM 2564 O O . ILE A 1 324 ? 14.486 -5.275 -22.311 1.00 95.12 324 ILE A O 1
ATOM 2568 N N . GLU A 1 325 ? 16.533 -4.437 -22.002 1.00 93.69 325 GLU A N 1
ATOM 2569 C CA . GLU A 1 325 ? 17.134 -5.223 -23.089 1.00 93.69 325 GLU A CA 1
ATOM 2570 C C . GLU A 1 325 ? 17.050 -6.735 -22.836 1.00 93.69 325 GLU A C 1
ATOM 2572 O O . GLU A 1 325 ? 16.879 -7.507 -23.779 1.00 93.69 325 GLU A O 1
ATOM 2577 N N . ASN A 1 326 ? 17.151 -7.193 -21.581 1.00 95.50 326 ASN A N 1
ATOM 2578 C CA . ASN A 1 326 ? 16.988 -8.617 -21.279 1.00 95.50 326 ASN A CA 1
ATOM 2579 C C . ASN A 1 326 ? 15.529 -9.070 -21.392 1.00 95.50 326 ASN A C 1
ATOM 2581 O O . ASN A 1 326 ? 15.284 -10.217 -21.775 1.00 95.50 326 ASN A O 1
ATOM 2585 N N . PHE A 1 327 ? 14.556 -8.202 -21.097 1.00 96.31 327 PHE A N 1
ATOM 2586 C CA . PHE A 1 327 ? 13.155 -8.504 -21.385 1.00 96.31 327 PHE A CA 1
ATOM 2587 C C . PHE A 1 327 ? 12.943 -8.726 -22.888 1.00 96.31 327 PHE A C 1
ATOM 2589 O O . PHE A 1 327 ? 12.363 -9.750 -23.262 1.00 96.31 327 PHE A O 1
ATOM 2596 N N . ASP A 1 328 ? 13.513 -7.867 -23.737 1.00 94.44 328 ASP A N 1
ATOM 2597 C CA . ASP A 1 328 ? 13.483 -8.033 -25.196 1.00 94.44 328 ASP A CA 1
ATOM 2598 C C . ASP A 1 328 ? 14.198 -9.323 -25.629 1.00 94.44 328 ASP A C 1
ATOM 2600 O O . ASP A 1 328 ? 13.625 -10.178 -26.311 1.00 94.44 328 ASP A O 1
ATOM 2604 N N . GLN A 1 329 ? 15.448 -9.505 -25.186 1.00 94.56 329 GLN A N 1
ATOM 2605 C CA . GLN A 1 329 ? 16.302 -10.634 -25.561 1.00 94.56 329 GLN A CA 1
ATOM 2606 C C . GLN A 1 329 ? 15.670 -11.982 -25.208 1.00 94.56 329 GLN A C 1
ATOM 2608 O O . GLN A 1 329 ? 15.806 -12.953 -25.961 1.00 94.56 329 GLN A O 1
ATOM 2613 N N . PHE A 1 330 ? 15.024 -12.068 -24.045 1.00 96.12 330 PHE A N 1
ATOM 2614 C CA . PHE A 1 330 ? 14.432 -13.305 -23.552 1.00 96.12 330 PHE A CA 1
ATOM 2615 C C . PHE A 1 330 ? 12.945 -13.431 -23.862 1.00 96.12 330 PHE A C 1
ATOM 2617 O O . PHE A 1 330 ? 12.335 -14.399 -23.411 1.00 96.12 330 PHE A O 1
ATOM 2624 N N . GLU A 1 331 ? 12.367 -12.526 -24.658 1.00 95.44 331 GLU A N 1
ATOM 2625 C CA . GLU A 1 331 ? 10.943 -12.529 -25.010 1.00 95.44 331 GLU A CA 1
ATOM 2626 C C . GLU A 1 331 ? 10.048 -12.563 -23.754 1.00 95.44 331 GLU A C 1
ATOM 2628 O O . GLU A 1 331 ? 9.061 -13.307 -23.683 1.00 95.44 331 GLU A O 1
ATOM 2633 N N . ILE A 1 332 ? 10.441 -11.826 -22.714 1.00 96.38 332 ILE A N 1
ATOM 2634 C CA . ILE A 1 332 ? 9.648 -11.662 -21.499 1.00 96.38 332 ILE A CA 1
ATOM 2635 C C . ILE A 1 332 ? 8.679 -10.511 -21.758 1.00 96.38 332 ILE A C 1
ATOM 2637 O O . ILE A 1 332 ? 9.113 -9.426 -22.136 1.00 96.38 332 ILE A O 1
ATOM 2641 N N . PRO A 1 333 ? 7.371 -10.717 -21.559 1.00 95.44 333 PRO A N 1
ATOM 2642 C CA . PRO A 1 333 ? 6.417 -9.667 -21.842 1.00 95.44 333 PRO A CA 1
ATOM 2643 C C . PRO A 1 333 ? 6.605 -8.428 -20.947 1.00 95.44 333 PRO A C 1
ATOM 2645 O O . PRO A 1 333 ? 6.836 -8.585 -19.736 1.00 95.44 333 PRO A O 1
ATOM 2648 N N . PRO A 1 334 ? 6.425 -7.219 -21.511 1.00 94.44 334 PRO A N 1
ATOM 2649 C CA . PRO A 1 334 ? 6.395 -5.989 -20.738 1.00 94.44 334 PRO A CA 1
ATOM 2650 C C . PRO A 1 334 ? 5.171 -5.960 -19.812 1.00 94.44 334 PRO A C 1
ATOM 2652 O O . PRO A 1 334 ? 4.195 -6.706 -19.974 1.00 94.44 334 PRO A O 1
ATOM 2655 N N . GLY A 1 335 ? 5.250 -5.101 -18.804 1.00 96.56 335 GLY A N 1
ATOM 2656 C CA . GLY A 1 335 ? 4.219 -4.934 -17.789 1.00 96.56 335 GLY A CA 1
ATOM 2657 C C . GLY A 1 335 ? 4.381 -3.587 -17.106 1.00 96.56 335 GLY A C 1
ATOM 2658 O O . GLY A 1 335 ? 4.195 -2.555 -17.738 1.00 96.56 335 GLY A O 1
ATOM 2659 N N . VAL A 1 336 ? 4.754 -3.594 -15.830 1.00 98.50 336 VAL A N 1
ATOM 2660 C CA . VAL A 1 336 ? 4.996 -2.367 -15.061 1.00 98.50 336 VAL A CA 1
ATOM 2661 C C . VAL A 1 336 ? 6.482 -2.239 -14.740 1.00 98.50 336 VAL A C 1
ATOM 2663 O O . VAL A 1 336 ? 7.090 -3.191 -14.246 1.00 98.50 336 VAL A O 1
ATOM 2666 N N . TYR A 1 337 ? 7.067 -1.074 -14.993 1.00 98.00 337 TYR A N 1
ATOM 2667 C CA . TYR A 1 337 ? 8.391 -0.722 -14.497 1.00 98.00 337 TYR A CA 1
ATOM 2668 C C . TYR A 1 337 ? 8.245 0.223 -13.302 1.00 98.00 337 TYR A C 1
ATOM 2670 O O . TYR A 1 337 ? 7.624 1.281 -13.398 1.00 98.00 337 TYR A O 1
ATOM 2678 N N . LEU A 1 338 ? 8.782 -0.186 -12.157 1.00 97.12 338 LEU A N 1
ATOM 2679 C CA . LEU A 1 338 ? 8.738 0.574 -10.917 1.00 97.12 338 LEU A CA 1
ATOM 2680 C C . LEU A 1 338 ? 10.106 1.200 -10.654 1.00 97.12 338 LEU A C 1
ATOM 2682 O O . LEU A 1 338 ? 11.105 0.512 -10.433 1.00 97.12 338 LEU A O 1
ATOM 2686 N N . PHE A 1 339 ? 10.116 2.524 -10.635 1.00 95.50 339 PHE A N 1
ATOM 2687 C CA . PHE A 1 339 ? 11.249 3.330 -10.225 1.00 95.50 339 PHE A CA 1
ATOM 2688 C C . PHE A 1 339 ? 11.279 3.424 -8.700 1.00 95.50 339 PHE A C 1
ATOM 2690 O O . PHE A 1 339 ? 10.607 4.265 -8.100 1.00 95.50 339 PHE A O 1
ATOM 2697 N N . ASP A 1 340 ? 12.033 2.531 -8.063 1.00 92.19 340 ASP A N 1
ATOM 2698 C CA . ASP A 1 340 ? 12.247 2.595 -6.619 1.00 92.19 340 ASP A CA 1
ATOM 2699 C C . ASP A 1 340 ? 13.313 3.639 -6.259 1.00 92.19 340 ASP A C 1
ATOM 2701 O O . ASP A 1 340 ? 13.996 4.202 -7.113 1.00 92.19 340 ASP A O 1
ATOM 2705 N N . ARG A 1 341 ? 13.465 3.955 -4.980 1.00 87.56 341 ARG A N 1
ATOM 2706 C CA . ARG A 1 341 ? 14.530 4.847 -4.535 1.00 87.56 341 ARG A CA 1
ATOM 2707 C C . ARG A 1 341 ? 15.920 4.228 -4.816 1.00 87.56 341 ARG A C 1
ATOM 2709 O O . ARG A 1 341 ? 16.068 3.012 -4.873 1.00 87.56 341 ARG A O 1
ATOM 2716 N N . PRO A 1 342 ? 16.983 5.041 -4.877 1.00 87.25 342 PRO A N 1
ATOM 2717 C CA . PRO A 1 342 ? 16.967 6.494 -4.911 1.00 87.25 342 PRO A CA 1
ATOM 2718 C C . PRO A 1 342 ? 16.940 6.986 -6.367 1.00 87.25 342 PRO A C 1
ATOM 2720 O O . PRO A 1 342 ? 17.958 7.434 -6.839 1.00 87.25 342 PRO A O 1
ATOM 2723 N N . VAL A 1 343 ? 15.856 6.914 -7.143 1.00 91.00 343 VAL A N 1
ATOM 2724 C CA . VAL A 1 343 ? 15.870 7.494 -8.519 1.00 91.00 343 VAL A CA 1
ATOM 2725 C C . VAL A 1 343 ? 15.816 9.026 -8.551 1.00 91.00 343 VAL A C 1
ATOM 2727 O O . VAL A 1 343 ? 16.214 9.645 -9.534 1.00 91.00 343 VAL A O 1
ATOM 2730 N N . LEU A 1 344 ? 15.341 9.636 -7.466 1.00 91.94 344 LEU A N 1
ATOM 2731 C CA . LEU A 1 344 ? 15.223 11.083 -7.320 1.00 91.94 344 LEU A CA 1
ATOM 2732 C C . LEU A 1 344 ? 16.454 11.679 -6.622 1.00 91.94 344 LEU A C 1
ATOM 2734 O O . LEU A 1 344 ? 17.228 10.958 -5.985 1.00 91.94 344 LEU A O 1
ATOM 2738 N N . GLU A 1 345 ? 16.623 12.999 -6.703 1.00 87.56 345 GLU A N 1
ATOM 2739 C CA . GLU A 1 345 ? 17.768 13.697 -6.113 1.00 87.56 345 GLU A CA 1
ATOM 2740 C C . GLU A 1 345 ? 17.924 13.447 -4.603 1.00 87.56 345 GLU A C 1
ATOM 2742 O O . GLU A 1 345 ? 16.949 13.339 -3.849 1.00 87.56 345 GLU A O 1
ATOM 2747 N N . GLY A 1 346 ? 19.180 13.432 -4.151 1.00 80.25 346 GLY A N 1
ATOM 2748 C CA . GLY A 1 346 ? 19.566 13.261 -2.751 1.00 80.25 346 GLY A CA 1
ATOM 2749 C C . GLY A 1 346 ? 20.120 11.871 -2.446 1.00 80.25 346 GLY A C 1
ATOM 2750 O O . GLY A 1 346 ? 20.063 10.949 -3.256 1.00 80.25 346 GLY A O 1
ATOM 2751 N N . ASN A 1 347 ? 20.664 11.696 -1.239 1.00 75.19 347 ASN A N 1
ATOM 2752 C CA . ASN A 1 347 ? 21.366 10.451 -0.882 1.00 75.19 347 ASN A CA 1
ATOM 2753 C C . ASN A 1 347 ? 20.444 9.222 -0.876 1.00 75.19 347 ASN A C 1
ATOM 2755 O O . ASN A 1 347 ? 20.902 8.100 -1.077 1.00 75.19 347 ASN A O 1
ATOM 2759 N N . TYR A 1 348 ? 19.159 9.441 -0.595 1.00 77.25 348 TYR A N 1
ATOM 2760 C CA . TYR A 1 348 ? 18.145 8.393 -0.510 1.00 77.25 348 TYR A CA 1
ATOM 2761 C C . TYR A 1 348 ? 16.975 8.609 -1.481 1.00 77.25 348 TYR A C 1
ATOM 2763 O O . TYR A 1 348 ? 16.059 7.795 -1.468 1.00 77.25 348 TYR A O 1
ATOM 2771 N N . GLY A 1 349 ? 16.986 9.673 -2.298 1.00 81.31 349 GLY A N 1
ATOM 2772 C CA . GLY A 1 349 ? 15.881 10.029 -3.201 1.00 81.31 349 GLY A CA 1
ATOM 2773 C C . GLY A 1 349 ? 14.565 10.374 -2.494 1.00 81.31 349 GLY A C 1
ATOM 2774 O O . GLY A 1 349 ? 13.486 10.182 -3.046 1.00 81.31 349 GLY A O 1
ATOM 2775 N N . PHE A 1 350 ? 14.627 10.820 -1.235 1.00 86.12 350 PHE A N 1
ATOM 2776 C CA . PHE A 1 350 ? 13.442 11.064 -0.412 1.00 86.12 350 PHE A CA 1
ATOM 2777 C C . PHE A 1 350 ? 12.853 12.450 -0.657 1.00 86.12 350 PHE A C 1
ATOM 2779 O O . PHE A 1 350 ? 13.436 13.461 -0.262 1.00 86.12 350 PHE A O 1
ATOM 2786 N N . GLY A 1 351 ? 11.652 12.479 -1.235 1.00 79.94 351 GLY A N 1
ATOM 2787 C CA . GLY A 1 351 ? 10.809 13.669 -1.259 1.00 79.94 351 GLY A CA 1
ATOM 2788 C C . GLY A 1 351 ? 11.403 14.858 -2.021 1.00 79.94 351 GLY A C 1
ATOM 2789 O O . GLY A 1 351 ? 11.077 15.997 -1.701 1.00 79.94 351 GLY A O 1
ATOM 2790 N N . SER A 1 352 ? 12.285 14.643 -2.997 1.00 86.38 352 SER A N 1
ATOM 2791 C CA . SER A 1 352 ? 12.773 15.724 -3.865 1.00 86.38 352 SER A CA 1
ATOM 2792 C C . SER A 1 352 ? 11.792 16.038 -4.996 1.00 86.38 352 SER A C 1
ATOM 2794 O O . SER A 1 352 ? 11.592 17.216 -5.282 1.00 86.38 352 SER A O 1
ATOM 2796 N N . TRP A 1 353 ? 11.129 15.018 -5.561 1.00 91.81 353 TRP A N 1
ATOM 2797 C CA . TRP A 1 353 ? 10.302 15.130 -6.779 1.00 91.81 353 TRP A CA 1
ATOM 2798 C C . TRP A 1 353 ? 11.072 15.769 -7.942 1.00 91.81 353 TRP A C 1
ATOM 2800 O O . TRP A 1 353 ? 10.553 16.617 -8.656 1.00 91.81 353 TRP A O 1
ATOM 2810 N N . GLN A 1 354 ? 12.346 15.394 -8.064 1.00 90.94 354 GLN A N 1
ATOM 2811 C CA . GLN A 1 354 ? 13.267 15.802 -9.122 1.00 90.94 354 GLN A CA 1
ATOM 2812 C C . GLN A 1 354 ? 14.143 14.596 -9.458 1.00 90.94 354 GLN A C 1
ATOM 2814 O O . GLN A 1 354 ? 14.668 13.962 -8.537 1.00 90.94 354 GLN A O 1
ATOM 2819 N N . TRP A 1 355 ? 14.261 14.244 -10.737 1.00 93.75 355 TRP A N 1
ATOM 2820 C CA . TRP A 1 355 ? 15.094 13.121 -11.170 1.00 93.75 355 TRP A CA 1
ATOM 2821 C C . TRP A 1 355 ? 16.571 13.383 -10.880 1.00 93.75 355 TRP A C 1
ATOM 2823 O O . TRP A 1 355 ? 17.063 14.489 -11.069 1.00 93.75 355 TRP A O 1
ATOM 2833 N N . ASP A 1 356 ? 17.301 12.357 -10.442 1.00 91.56 356 ASP A N 1
ATOM 2834 C CA . ASP A 1 356 ? 18.758 12.440 -10.327 1.00 91.56 356 ASP A CA 1
ATOM 2835 C C . ASP A 1 356 ? 19.394 12.028 -11.659 1.00 91.56 356 ASP A C 1
ATOM 2837 O O . ASP A 1 356 ? 19.734 10.861 -11.862 1.00 91.56 356 ASP A O 1
ATOM 2841 N N . GLU A 1 357 ? 19.546 12.974 -12.585 1.00 90.56 357 GLU A N 1
ATOM 2842 C CA . GLU A 1 357 ? 20.152 12.730 -13.907 1.00 90.56 357 GLU A CA 1
ATOM 2843 C C . GLU A 1 357 ? 21.596 12.212 -13.810 1.00 90.56 357 GLU A C 1
ATOM 2845 O O . GLU A 1 357 ? 22.062 11.469 -14.672 1.00 90.56 357 GLU A O 1
ATOM 2850 N N . GLY A 1 358 ? 22.311 12.525 -12.724 1.00 88.94 358 GLY A N 1
ATOM 2851 C CA . GLY A 1 358 ? 23.642 11.968 -12.476 1.00 88.94 358 GLY A CA 1
ATOM 2852 C C . GLY A 1 358 ? 23.618 10.451 -12.271 1.00 88.94 358 GLY A C 1
ATOM 2853 O O . GLY A 1 358 ? 24.566 9.756 -12.640 1.00 88.94 358 GLY A O 1
ATOM 2854 N N . ARG A 1 359 ? 22.531 9.931 -11.695 1.00 89.56 359 ARG A N 1
ATOM 2855 C CA . ARG A 1 359 ? 22.292 8.501 -11.470 1.00 89.56 359 ARG A CA 1
ATOM 2856 C C . ARG A 1 359 ? 21.543 7.843 -12.627 1.00 89.56 359 ARG A C 1
ATOM 2858 O O . ARG A 1 359 ? 21.821 6.687 -12.951 1.00 89.56 359 ARG A O 1
ATOM 2865 N N . MET A 1 360 ? 20.571 8.541 -13.201 1.00 92.44 360 MET A N 1
ATOM 2866 C CA . MET A 1 360 ? 19.632 7.988 -14.174 1.00 92.44 360 MET A CA 1
ATOM 2867 C C . MET A 1 360 ? 20.072 8.202 -15.624 1.00 92.44 360 MET A C 1
ATOM 2869 O O . MET A 1 360 ? 19.760 7.367 -16.469 1.00 92.44 360 MET A O 1
ATOM 2873 N N . GLY A 1 361 ? 20.871 9.232 -15.899 1.00 92.56 361 GLY A N 1
ATOM 2874 C CA . GLY A 1 361 ? 21.229 9.644 -17.251 1.00 92.56 361 GLY A CA 1
ATOM 2875 C C . GLY A 1 361 ? 20.101 10.432 -17.919 1.00 92.56 361 GLY A C 1
ATOM 2876 O O . GLY A 1 361 ? 19.428 11.224 -17.266 1.00 92.56 361 GLY A O 1
ATOM 2877 N N . ASP A 1 362 ? 19.916 10.205 -19.215 1.00 95.06 362 ASP A N 1
ATOM 2878 C CA . ASP A 1 362 ? 18.870 10.817 -20.041 1.00 95.06 362 ASP A CA 1
ATOM 2879 C C . ASP A 1 362 ? 17.482 10.266 -19.654 1.00 95.06 362 ASP A C 1
ATOM 2881 O O . ASP A 1 362 ? 17.155 9.111 -19.939 1.00 95.06 362 ASP A O 1
ATOM 2885 N N . ILE A 1 363 ? 16.683 11.078 -18.952 1.00 95.38 363 ILE A N 1
ATOM 2886 C CA . ILE A 1 363 ? 15.356 10.679 -18.459 1.00 95.38 363 ILE A CA 1
ATOM 2887 C C . ILE A 1 363 ? 14.359 10.527 -19.611 1.00 95.38 363 ILE A C 1
ATOM 2889 O O . ILE A 1 363 ? 13.583 9.571 -19.612 1.00 95.38 363 ILE A O 1
ATOM 2893 N N . ASP A 1 364 ? 14.414 11.397 -20.620 1.00 94.94 364 ASP A N 1
ATOM 2894 C CA . ASP A 1 364 ? 13.537 11.303 -21.791 1.00 94.94 364 ASP A CA 1
ATOM 2895 C C . ASP A 1 364 ? 13.767 9.976 -22.521 1.00 94.94 364 ASP A C 1
ATOM 2897 O O . ASP A 1 364 ? 12.818 9.259 -22.834 1.00 94.94 364 ASP A O 1
ATOM 2901 N N . ALA A 1 365 ? 15.031 9.570 -22.689 1.00 95.06 365 ALA A N 1
ATOM 2902 C CA . ALA A 1 365 ? 15.380 8.293 -23.313 1.00 95.06 365 ALA A CA 1
ATOM 2903 C C . ALA A 1 365 ? 14.825 7.091 -22.536 1.00 95.06 365 ALA A C 1
ATOM 2905 O O . ALA A 1 365 ? 14.425 6.093 -23.136 1.00 95.06 365 ALA A O 1
ATOM 2906 N N . ILE A 1 366 ? 14.795 7.174 -21.202 1.00 96.12 366 ILE A N 1
ATOM 2907 C CA . ILE A 1 366 ? 14.210 6.141 -20.342 1.00 96.12 366 ILE A CA 1
ATOM 2908 C C . ILE A 1 366 ? 12.708 6.012 -20.607 1.00 96.12 366 ILE A C 1
ATOM 2910 O O . ILE A 1 366 ? 12.225 4.897 -20.817 1.00 96.12 366 ILE A O 1
ATOM 2914 N N . PHE A 1 367 ? 11.971 7.124 -20.599 1.00 97.19 367 PHE A N 1
ATOM 2915 C CA . PHE A 1 367 ? 10.521 7.099 -20.796 1.00 97.19 367 PHE A CA 1
ATOM 2916 C C . PHE A 1 367 ? 10.136 6.734 -22.231 1.00 97.19 367 PHE A C 1
ATOM 2918 O O . PHE A 1 367 ? 9.257 5.894 -22.410 1.00 97.19 367 PHE A O 1
ATOM 2925 N N . GLU A 1 368 ? 10.849 7.240 -23.239 1.00 95.25 368 GLU A N 1
ATOM 2926 C CA . GLU A 1 368 ? 10.679 6.822 -24.637 1.00 95.25 368 GLU A CA 1
ATOM 2927 C C . GLU A 1 368 ? 10.899 5.310 -24.802 1.00 95.25 368 GLU A C 1
ATOM 2929 O O . GLU A 1 368 ? 10.118 4.631 -25.472 1.00 95.25 368 GLU A O 1
ATOM 2934 N N . ALA A 1 369 ? 11.928 4.749 -24.153 1.00 95.31 369 ALA A N 1
ATOM 2935 C CA . ALA A 1 369 ? 12.218 3.319 -24.232 1.00 95.31 369 ALA A CA 1
ATOM 2936 C C . ALA A 1 369 ? 11.136 2.450 -23.573 1.00 95.31 369 ALA A C 1
ATOM 2938 O O . ALA A 1 369 ? 10.859 1.339 -24.044 1.00 95.31 369 ALA A O 1
ATOM 2939 N N . LEU A 1 370 ? 10.538 2.942 -22.484 1.00 97.19 370 LEU A N 1
ATOM 2940 C CA . LEU A 1 370 ? 9.418 2.297 -21.801 1.00 97.19 370 LEU A CA 1
ATOM 2941 C C . LEU A 1 370 ? 8.134 2.384 -22.631 1.00 97.19 370 LEU A C 1
ATOM 2943 O O . LEU A 1 370 ? 7.467 1.361 -22.806 1.00 97.19 370 LEU A O 1
ATOM 2947 N N . GLU A 1 371 ? 7.822 3.554 -23.191 1.00 95.88 371 GLU A N 1
ATOM 2948 C CA . GLU A 1 371 ? 6.653 3.775 -24.048 1.00 95.88 371 GLU A CA 1
ATOM 2949 C C . GLU A 1 371 ? 6.720 2.913 -25.315 1.00 95.88 371 GLU A C 1
ATOM 2951 O O . GLU A 1 371 ? 5.752 2.224 -25.644 1.00 95.88 371 GLU A O 1
ATOM 2956 N N . ALA A 1 372 ? 7.883 2.853 -25.977 1.00 94.69 372 ALA A N 1
ATOM 2957 C CA . ALA A 1 372 ? 8.104 2.028 -27.169 1.00 94.69 372 ALA A CA 1
ATOM 2958 C C . ALA A 1 372 ? 7.819 0.531 -26.933 1.00 94.69 372 ALA A C 1
ATOM 2960 O O . ALA A 1 372 ? 7.524 -0.210 -27.874 1.00 94.69 372 ALA A O 1
ATOM 2961 N N . ARG A 1 373 ? 7.888 0.089 -25.672 1.00 94.00 373 ARG A N 1
ATOM 2962 C CA . ARG A 1 373 ? 7.638 -1.289 -25.228 1.00 94.00 373 ARG A CA 1
ATOM 2963 C C . ARG A 1 373 ? 6.331 -1.447 -24.454 1.00 94.00 373 ARG A C 1
ATOM 2965 O O . ARG A 1 373 ? 6.093 -2.516 -23.900 1.00 94.00 373 ARG A O 1
ATOM 2972 N N . GLU A 1 374 ? 5.485 -0.419 -24.423 1.00 95.25 374 GLU A N 1
ATOM 2973 C CA . GLU A 1 374 ? 4.182 -0.425 -23.746 1.00 95.25 374 GLU A CA 1
ATOM 2974 C C . GLU A 1 374 ? 4.275 -0.731 -22.235 1.00 95.25 374 GLU A C 1
ATOM 2976 O O . GLU A 1 374 ? 3.373 -1.345 -21.655 1.00 95.25 374 GLU A O 1
ATOM 2981 N N . TYR A 1 375 ? 5.366 -0.323 -21.576 1.00 97.88 375 TYR A N 1
ATOM 2982 C CA . TYR A 1 375 ? 5.442 -0.379 -20.119 1.00 97.88 375 TYR A CA 1
ATOM 2983 C C . TYR A 1 375 ? 4.563 0.695 -19.491 1.00 97.88 375 TYR A C 1
ATOM 2985 O O . TYR A 1 375 ? 4.542 1.844 -19.920 1.00 97.88 375 TYR A O 1
ATOM 2993 N N . ARG A 1 376 ? 3.910 0.319 -18.396 1.00 97.88 376 ARG A N 1
ATOM 2994 C CA . ARG A 1 376 ? 3.358 1.272 -17.433 1.00 97.88 376 ARG A CA 1
ATOM 2995 C C . ARG A 1 376 ? 4.409 1.619 -16.402 1.00 97.88 376 ARG A C 1
ATOM 2997 O O . ARG A 1 376 ? 5.239 0.772 -16.062 1.00 97.88 376 ARG A O 1
ATOM 3004 N N . THR A 1 377 ? 4.374 2.837 -15.892 1.00 98.12 377 THR A N 1
ATOM 3005 C CA . THR A 1 377 ? 5.412 3.338 -14.996 1.00 98.12 377 THR A CA 1
ATOM 3006 C C . THR A 1 377 ? 4.835 3.688 -13.642 1.00 98.12 377 THR A C 1
ATOM 3008 O O . THR A 1 377 ? 3.765 4.274 -13.526 1.00 98.12 377 THR A O 1
ATOM 3011 N N . ILE A 1 378 ? 5.539 3.303 -12.585 1.00 98.00 378 ILE A N 1
ATOM 3012 C CA . ILE A 1 378 ? 5.185 3.695 -11.223 1.00 98.00 378 ILE A CA 1
ATOM 3013 C C . ILE A 1 378 ? 6.440 4.148 -10.482 1.00 98.00 378 ILE A C 1
ATOM 3015 O O . ILE A 1 378 ? 7.546 3.717 -10.811 1.00 98.00 378 ILE A O 1
ATOM 3019 N N . ILE A 1 379 ? 6.287 4.997 -9.468 1.00 97.50 379 ILE A N 1
ATOM 3020 C CA . ILE A 1 379 ? 7.422 5.536 -8.708 1.00 97.50 379 ILE A CA 1
ATOM 3021 C C . ILE A 1 379 ? 7.271 5.324 -7.203 1.00 97.50 379 ILE A C 1
ATOM 3023 O O . ILE A 1 379 ? 6.175 5.381 -6.646 1.00 97.50 379 ILE A O 1
ATOM 3027 N N . TRP A 1 380 ? 8.380 5.070 -6.516 1.00 96.06 380 TRP A N 1
ATOM 3028 C CA . TRP A 1 380 ? 8.407 4.994 -5.061 1.00 96.06 380 TRP A CA 1
ATOM 3029 C C . TRP A 1 380 ? 8.194 6.369 -4.421 1.00 96.06 380 TRP A C 1
ATOM 3031 O O . TRP A 1 380 ? 8.701 7.387 -4.892 1.00 96.06 380 TRP A O 1
ATOM 3041 N N . SER A 1 381 ? 7.469 6.402 -3.304 1.00 95.12 381 SER A N 1
ATOM 3042 C CA . SER A 1 381 ? 7.253 7.619 -2.529 1.00 95.12 381 SER A CA 1
ATOM 3043 C C . SER A 1 381 ? 7.124 7.364 -1.029 1.00 95.12 381 SER A C 1
ATOM 3045 O O . SER A 1 381 ? 6.750 6.282 -0.576 1.00 95.12 381 SER A O 1
ATOM 3047 N N . SER A 1 382 ? 7.388 8.408 -0.243 1.00 92.25 382 SER A N 1
ATOM 3048 C CA . SER A 1 382 ? 7.134 8.462 1.197 1.00 92.25 382 SER A CA 1
ATOM 3049 C C . SER A 1 382 ? 6.825 9.898 1.637 1.00 92.25 382 SER A C 1
ATOM 3051 O O . SER A 1 382 ? 6.966 10.851 0.872 1.00 92.25 382 SER A O 1
ATOM 3053 N N . THR A 1 383 ? 6.451 10.080 2.904 1.00 92.31 383 THR A N 1
ATOM 3054 C CA . THR A 1 383 ? 6.284 11.405 3.534 1.00 92.31 383 THR A CA 1
ATOM 3055 C C . THR A 1 383 ? 7.489 11.827 4.377 1.00 92.31 383 THR A C 1
ATOM 3057 O O . THR A 1 383 ? 7.365 12.633 5.306 1.00 92.31 383 THR A O 1
ATOM 3060 N N . LEU A 1 384 ? 8.668 11.288 4.058 1.00 87.56 384 LEU A N 1
ATOM 3061 C CA . LEU A 1 384 ? 9.930 11.696 4.663 1.00 87.56 384 LEU A CA 1
ATOM 3062 C C . LEU A 1 384 ? 10.502 12.881 3.874 1.00 87.56 384 LEU A C 1
ATOM 3064 O O . LEU A 1 384 ? 10.858 12.765 2.705 1.00 87.56 384 LEU A O 1
ATOM 3068 N N . MET A 1 385 ? 10.567 14.035 4.527 1.00 85.75 385 MET A N 1
ATOM 3069 C CA . MET A 1 385 ? 10.950 15.312 3.941 1.00 85.75 385 MET A CA 1
ATOM 3070 C C . MET A 1 385 ? 12.465 15.518 4.069 1.00 85.75 385 MET A C 1
ATOM 3072 O O . MET A 1 385 ? 12.957 15.954 5.114 1.00 85.75 385 MET A O 1
ATOM 3076 N N . CYS A 1 386 ? 13.207 15.218 3.002 1.00 78.44 386 CYS A N 1
ATOM 3077 C CA . CYS A 1 386 ? 14.644 15.484 2.894 1.00 78.44 386 CYS A CA 1
ATOM 3078 C C . CYS A 1 386 ? 14.936 16.579 1.846 1.00 78.44 386 CYS A C 1
ATOM 3080 O O . CYS A 1 386 ? 14.026 17.142 1.234 1.00 78.44 386 CYS A O 1
ATOM 3082 N N . GLY A 1 387 ? 16.214 16.932 1.676 1.00 76.81 387 GLY A N 1
ATOM 3083 C CA . GLY A 1 387 ? 16.657 17.918 0.686 1.00 76.81 387 GLY A CA 1
ATOM 3084 C C . GLY A 1 387 ? 16.003 19.302 0.822 1.00 76.81 387 GLY A C 1
ATOM 3085 O O . GLY A 1 387 ? 15.699 19.771 1.926 1.00 76.81 387 GLY A O 1
ATOM 3086 N N . ALA A 1 388 ? 15.801 19.967 -0.319 1.00 77.81 388 ALA A N 1
ATOM 3087 C CA . ALA A 1 388 ? 15.220 21.308 -0.395 1.00 77.81 388 ALA A CA 1
ATOM 3088 C C . ALA A 1 388 ? 13.774 21.357 0.133 1.00 77.81 388 ALA A C 1
ATOM 3090 O O . ALA A 1 388 ? 13.436 22.245 0.920 1.00 77.81 388 ALA A O 1
ATOM 3091 N N . ASN A 1 389 ? 12.952 20.361 -0.211 1.00 83.62 389 ASN A N 1
ATOM 3092 C CA . ASN A 1 389 ? 11.574 20.258 0.274 1.00 83.62 389 ASN A CA 1
ATOM 3093 C C . ASN A 1 389 ? 11.516 20.069 1.798 1.00 83.62 389 ASN A C 1
ATOM 3095 O O . ASN A 1 389 ? 10.663 20.660 2.456 1.00 83.62 389 ASN A O 1
ATOM 3099 N N . GLY A 1 390 ? 12.460 19.330 2.392 1.00 81.12 390 GLY A N 1
ATOM 3100 C CA . GLY A 1 390 ? 12.602 19.227 3.848 1.00 81.12 390 GLY A CA 1
ATOM 3101 C C . GLY A 1 390 ? 12.923 20.557 4.528 1.00 81.12 390 GLY A C 1
ATOM 3102 O O . GLY A 1 390 ? 12.321 20.897 5.551 1.00 81.12 390 GLY A O 1
ATOM 3103 N N . ALA A 1 391 ? 13.826 21.349 3.945 1.00 77.00 391 ALA A N 1
ATOM 3104 C CA . ALA A 1 391 ? 14.127 22.688 4.444 1.00 77.00 391 ALA A CA 1
ATOM 3105 C C . ALA A 1 391 ? 12.916 23.633 4.327 1.00 77.00 391 ALA A C 1
ATOM 3107 O O . ALA A 1 391 ? 12.635 24.392 5.258 1.00 77.00 391 ALA A O 1
ATOM 3108 N N . GLU A 1 392 ? 12.172 23.567 3.221 1.00 81.31 392 GLU A N 1
ATOM 3109 C CA . GLU A 1 392 ? 10.951 24.350 3.019 1.00 81.31 392 GLU A CA 1
ATOM 3110 C C . GLU A 1 392 ? 9.844 23.953 4.009 1.00 81.31 392 GLU A C 1
ATOM 3112 O O . GLU A 1 392 ? 9.270 24.820 4.675 1.00 81.31 392 GLU A O 1
ATOM 3117 N N . ALA A 1 393 ? 9.581 22.653 4.167 1.00 84.56 393 ALA A N 1
ATOM 3118 C CA . ALA A 1 393 ? 8.586 22.133 5.098 1.00 84.56 393 ALA A CA 1
ATOM 3119 C C . ALA A 1 393 ? 8.883 22.562 6.544 1.00 84.56 393 ALA A C 1
ATOM 3121 O O . ALA A 1 393 ? 7.972 22.950 7.280 1.00 84.56 393 ALA A O 1
ATOM 3122 N N . LEU A 1 394 ? 10.159 22.579 6.942 1.00 79.69 394 LEU A N 1
ATOM 3123 C CA . LEU A 1 394 ? 10.579 23.129 8.229 1.00 79.69 394 LEU A CA 1
ATOM 3124 C C . LEU A 1 394 ? 10.219 24.613 8.364 1.00 79.69 394 LEU A C 1
ATOM 3126 O O . LEU A 1 394 ? 9.592 25.005 9.349 1.00 79.69 394 LEU A O 1
ATOM 3130 N N . TRP A 1 395 ? 10.612 25.439 7.391 1.00 75.88 395 TRP A N 1
ATOM 3131 C CA . TRP A 1 395 ? 10.358 26.884 7.419 1.00 75.88 395 TRP A CA 1
ATOM 3132 C C . TRP A 1 395 ? 8.867 27.221 7.470 1.00 75.88 395 TRP A C 1
ATOM 3134 O O . TRP A 1 395 ? 8.478 28.187 8.128 1.00 75.88 395 TRP A O 1
ATOM 3144 N N . ARG A 1 396 ? 8.036 26.413 6.807 1.00 82.62 396 ARG A N 1
ATOM 3145 C CA . ARG A 1 396 ? 6.579 26.575 6.767 1.00 82.62 396 ARG A CA 1
ATOM 3146 C C . ARG A 1 396 ? 5.853 25.969 7.975 1.00 82.62 396 ARG A C 1
ATOM 3148 O O . ARG A 1 396 ? 4.658 26.205 8.135 1.00 82.62 396 ARG A O 1
ATOM 3155 N N . GLY A 1 397 ? 6.550 25.228 8.844 1.00 85.06 397 GLY A N 1
ATOM 3156 C CA . GLY A 1 397 ? 5.939 24.541 9.987 1.00 85.06 397 GLY A CA 1
ATOM 3157 C C . GLY A 1 397 ? 5.052 23.361 9.574 1.00 85.06 397 GLY A C 1
ATOM 3158 O O . GLY A 1 397 ? 4.010 23.131 10.181 1.00 85.06 397 GLY A O 1
ATOM 3159 N N . TYR A 1 398 ? 5.437 22.652 8.514 1.00 92.50 398 TYR A N 1
ATOM 3160 C CA . TYR A 1 398 ? 4.703 21.522 7.930 1.00 92.50 398 TYR A CA 1
ATOM 3161 C C . TYR A 1 398 ? 5.164 20.157 8.448 1.00 92.50 398 TYR A C 1
ATOM 3163 O O . TYR A 1 398 ? 4.641 19.133 8.024 1.00 92.50 398 TYR A O 1
ATOM 3171 N N . LEU A 1 399 ? 6.148 20.120 9.344 1.00 90.06 399 LEU A N 1
ATOM 3172 C CA . LEU A 1 399 ? 6.688 18.879 9.891 1.00 90.06 399 LEU A CA 1
ATOM 3173 C C . LEU A 1 399 ? 5.935 18.455 11.154 1.00 90.06 399 LEU A C 1
ATOM 3175 O O . LEU A 1 399 ? 5.480 19.295 11.932 1.00 90.06 399 LEU A O 1
ATOM 3179 N N . ALA A 1 400 ? 5.845 17.144 11.351 1.00 90.75 400 ALA A N 1
ATOM 3180 C CA . ALA A 1 400 ? 5.201 16.519 12.494 1.00 90.75 400 ALA A CA 1
ATOM 3181 C C . ALA A 1 400 ? 5.828 16.971 13.833 1.00 90.75 400 ALA A C 1
ATOM 3183 O O . ALA A 1 400 ? 7.009 17.336 13.885 1.00 90.75 400 ALA A O 1
ATOM 3184 N N . PRO A 1 401 ? 5.065 16.937 14.943 1.00 87.81 401 PRO A N 1
ATOM 3185 C CA . PRO A 1 401 ? 5.563 17.308 16.270 1.00 87.81 401 PRO A CA 1
ATOM 3186 C C . PRO A 1 401 ? 6.685 16.377 16.772 1.00 87.81 401 PRO A C 1
ATOM 3188 O O . PRO A 1 401 ? 6.943 15.317 16.211 1.00 87.81 401 PRO A O 1
ATOM 3191 N N . GLY A 1 402 ? 7.338 16.750 17.877 1.00 74.12 402 GLY A N 1
ATOM 3192 C CA . GLY A 1 402 ? 8.328 15.895 18.553 1.00 74.12 402 GLY A CA 1
ATOM 3193 C C . GLY A 1 402 ? 9.722 15.881 17.906 1.00 74.12 402 GLY A C 1
ATOM 3194 O O . GLY A 1 402 ? 9.942 16.544 16.900 1.00 74.12 402 GLY A O 1
ATOM 3195 N N . ALA A 1 403 ? 10.670 15.183 18.554 1.00 59.41 403 ALA A N 1
ATOM 3196 C CA . ALA A 1 403 ? 12.024 14.878 18.055 1.00 59.41 403 ALA A CA 1
ATOM 3197 C C . ALA A 1 403 ? 11.995 13.547 17.270 1.00 59.41 403 ALA A C 1
ATOM 3199 O O . ALA A 1 403 ? 11.282 12.651 17.732 1.00 59.41 403 ALA A O 1
ATOM 3200 N N . PRO A 1 404 ? 12.740 13.324 16.167 1.00 53.62 404 PRO A N 1
ATOM 3201 C CA . PRO A 1 404 ? 12.556 12.127 15.368 1.00 53.62 404 PRO A CA 1
ATOM 3202 C C . PRO A 1 404 ? 13.427 10.986 15.919 1.00 53.62 404 PRO A C 1
ATOM 3204 O O . PRO A 1 404 ? 14.386 11.197 16.673 1.00 53.62 404 PRO A O 1
ATOM 3207 N N . GLY A 1 405 ? 13.135 9.758 15.497 1.00 50.66 405 GLY A N 1
ATOM 3208 C CA . GLY A 1 405 ? 14.119 8.678 15.527 1.00 50.66 405 GLY A CA 1
ATOM 3209 C C . GLY A 1 405 ? 15.217 8.909 14.479 1.00 50.66 405 GLY A C 1
ATOM 3210 O O . GLY A 1 405 ? 15.037 9.654 13.520 1.00 50.66 405 GLY A O 1
ATOM 3211 N N . LEU A 1 406 ? 16.386 8.290 14.662 1.00 46.84 406 LEU A N 1
ATOM 3212 C CA . LEU A 1 406 ? 17.372 8.157 13.579 1.00 46.84 406 LEU A CA 1
ATOM 3213 C C . LEU A 1 406 ? 16.851 7.153 12.528 1.00 46.84 406 LEU A C 1
ATOM 3215 O O . LEU A 1 406 ? 16.145 6.223 12.918 1.00 46.84 406 LEU A O 1
ATOM 3219 N N . PRO A 1 407 ? 17.253 7.247 11.245 1.00 48.28 407 PRO A N 1
ATOM 3220 C CA . PRO A 1 407 ? 18.264 8.143 10.676 1.00 48.28 407 PRO A CA 1
ATOM 3221 C C . PRO A 1 407 ? 17.730 9.539 10.327 1.00 48.28 407 PRO A C 1
ATOM 3223 O O . PRO A 1 407 ? 16.585 9.707 9.935 1.00 48.28 407 PRO A O 1
ATOM 3226 N N . LEU A 1 408 ? 18.605 10.539 10.446 1.00 55.59 408 LEU A N 1
ATOM 3227 C CA . LEU A 1 408 ? 18.393 11.876 9.889 1.00 55.59 408 LEU A CA 1
ATOM 3228 C C . LEU A 1 408 ? 18.733 11.844 8.393 1.00 55.59 408 LEU A C 1
ATOM 3230 O O . LEU A 1 408 ? 19.723 11.210 8.016 1.00 55.59 408 LEU A O 1
ATOM 3234 N N . CYS A 1 409 ? 17.981 12.575 7.570 1.00 60.16 409 CYS A N 1
ATOM 3235 C CA . CYS A 1 409 ? 18.405 12.947 6.221 1.00 60.16 409 CYS A CA 1
ATOM 3236 C C . CYS A 1 409 ? 19.789 13.627 6.319 1.00 60.16 409 CYS A C 1
ATOM 3238 O O . CYS A 1 409 ? 19.912 14.738 6.837 1.00 60.16 409 CYS A O 1
ATOM 3240 N N . SER A 1 410 ? 20.862 12.934 5.927 1.00 50.56 410 SER A N 1
ATOM 3241 C CA . SER A 1 410 ? 22.248 13.410 6.101 1.00 50.56 410 SER A CA 1
ATOM 3242 C C . SER A 1 410 ? 22.597 14.620 5.225 1.00 50.56 410 SER A C 1
ATOM 3244 O O . SER A 1 410 ? 23.575 15.318 5.482 1.00 50.56 410 SER A O 1
ATOM 3246 N N . ASP A 1 411 ? 21.809 14.819 4.176 1.00 51.50 411 ASP A N 1
ATOM 3247 C CA . ASP A 1 411 ? 21.843 15.886 3.178 1.00 51.50 411 ASP A CA 1
ATOM 3248 C C . ASP A 1 411 ? 21.126 17.165 3.636 1.00 51.50 411 ASP A C 1
ATOM 3250 O O . ASP A 1 411 ? 21.400 18.244 3.113 1.00 51.50 411 ASP A O 1
ATOM 3254 N N . VAL A 1 412 ? 20.298 17.102 4.682 1.00 45.09 412 VAL A N 1
ATOM 3255 C CA . VAL A 1 412 ? 19.757 18.305 5.315 1.00 45.09 412 VAL A CA 1
ATOM 3256 C C . VAL A 1 412 ? 20.731 18.748 6.408 1.00 45.09 412 VAL A C 1
ATOM 3258 O O . VAL A 1 412 ? 20.648 18.334 7.566 1.00 45.09 412 VAL A O 1
ATOM 3261 N N . GLN A 1 413 ? 21.700 19.598 6.052 1.00 40.84 413 GLN A N 1
ATOM 3262 C CA . GLN A 1 413 ? 22.540 20.290 7.037 1.00 40.84 413 GLN A CA 1
ATOM 3263 C C . GLN A 1 413 ? 21.686 21.291 7.830 1.00 40.84 413 GLN A C 1
ATOM 3265 O O . GLN A 1 413 ? 21.753 22.493 7.594 1.00 40.84 413 GLN A O 1
ATOM 3270 N N . ILE A 1 414 ? 20.877 20.820 8.782 1.00 44.03 414 ILE A N 1
ATOM 3271 C CA . ILE A 1 414 ? 20.161 21.694 9.716 1.00 44.03 414 ILE A CA 1
ATOM 3272 C C . ILE A 1 414 ? 21.046 21.903 10.947 1.00 44.03 414 ILE A C 1
ATOM 3274 O O . ILE A 1 414 ? 21.221 20.981 11.751 1.00 44.03 414 ILE A O 1
ATOM 3278 N N . PRO A 1 415 ? 21.590 23.111 11.175 1.00 34.91 415 PRO A N 1
ATOM 3279 C CA . PRO A 1 415 ? 22.267 23.418 12.420 1.00 34.91 415 PRO A CA 1
ATOM 3280 C C . PRO A 1 415 ? 21.218 23.489 13.542 1.00 34.91 415 PRO A C 1
ATOM 3282 O O . PRO A 1 415 ? 20.445 24.436 13.621 1.00 34.91 415 PRO A O 1
ATOM 3285 N N . PHE A 1 416 ? 21.203 22.491 14.429 1.00 42.03 416 PHE A N 1
ATOM 3286 C CA . PHE A 1 416 ? 20.713 22.561 15.818 1.00 42.03 416 PHE A CA 1
ATOM 3287 C C . PHE A 1 416 ? 19.270 23.056 16.114 1.00 42.03 416 PHE A C 1
ATOM 3289 O O . PHE A 1 416 ? 18.974 23.270 17.291 1.00 42.03 416 PHE A O 1
ATOM 3296 N N . LEU A 1 417 ? 18.359 23.219 15.138 1.00 43.66 417 LEU A N 1
ATOM 3297 C CA . LEU A 1 417 ? 17.041 23.846 15.390 1.00 43.66 417 LEU A CA 1
ATOM 3298 C C . LEU A 1 417 ? 15.777 23.159 14.820 1.00 43.66 417 LEU A C 1
ATOM 3300 O O . LEU A 1 417 ? 14.696 23.679 15.084 1.00 43.66 417 LEU A O 1
ATOM 3304 N N . SER A 1 418 ? 15.840 22.005 14.140 1.00 45.62 418 SER A N 1
ATOM 3305 C CA . SER A 1 418 ? 14.618 21.260 13.751 1.00 45.62 418 SER A CA 1
ATOM 3306 C C . SER A 1 418 ? 14.515 19.887 14.420 1.00 45.62 418 SER A C 1
ATOM 3308 O O . SER A 1 418 ? 15.509 19.157 14.403 1.00 45.62 418 SER A O 1
ATOM 3310 N N . PRO A 1 419 ? 1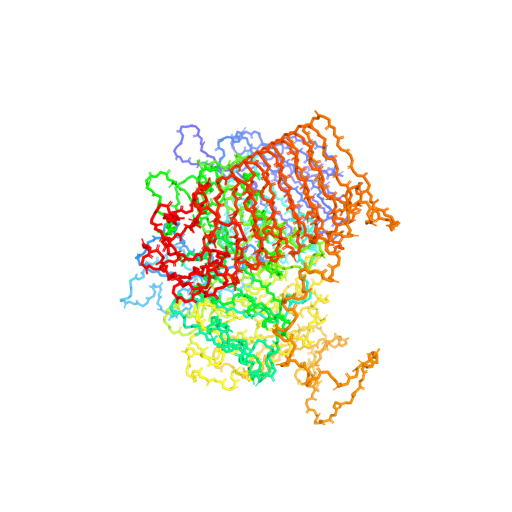3.350 19.513 14.985 1.00 56.22 419 PRO A N 1
ATOM 3311 C CA . PRO A 1 419 ? 13.165 18.235 15.646 1.00 56.22 419 PRO A CA 1
ATOM 3312 C C . PRO A 1 419 ? 12.411 17.182 14.800 1.00 56.22 419 PRO A C 1
ATOM 3314 O O . PRO A 1 419 ? 12.208 16.101 15.300 1.00 56.22 419 PRO A O 1
ATOM 3317 N N . ASN A 1 420 ? 12.001 17.371 13.543 1.00 73.19 420 ASN A N 1
ATOM 3318 C CA . ASN A 1 420 ? 11.371 16.266 12.780 1.00 73.19 420 ASN A CA 1
ATOM 3319 C C . ASN A 1 420 ? 11.669 16.371 11.275 1.00 73.19 420 ASN A C 1
ATOM 3321 O O . ASN A 1 420 ? 12.169 17.403 10.837 1.00 73.19 420 ASN A O 1
ATOM 3325 N N . PHE A 1 421 ? 11.412 15.306 10.513 1.00 81.06 421 PHE A N 1
ATOM 3326 C CA . PHE A 1 421 ? 11.467 15.244 9.045 1.00 81.06 421 PHE A CA 1
ATOM 3327 C C . PHE A 1 421 ? 10.263 14.499 8.437 1.00 81.06 421 PHE A C 1
ATOM 3329 O O . PHE A 1 421 ? 10.184 14.343 7.228 1.00 81.06 421 PHE A O 1
ATOM 3336 N N . VAL A 1 422 ? 9.306 14.048 9.248 1.00 88.75 422 VAL A N 1
ATOM 3337 C CA . VAL A 1 422 ? 8.029 13.492 8.785 1.00 88.75 422 VAL A CA 1
ATOM 3338 C C . VAL A 1 422 ? 7.066 14.642 8.485 1.00 88.75 422 VAL A C 1
ATOM 3340 O O . VAL A 1 422 ? 6.950 15.566 9.291 1.00 88.75 422 VAL A O 1
ATOM 3343 N N . LEU A 1 423 ? 6.355 14.594 7.358 1.00 93.06 423 LEU A N 1
ATOM 3344 C CA . LEU A 1 423 ? 5.300 15.563 7.040 1.00 93.06 423 LEU A CA 1
ATOM 3345 C C . LEU A 1 423 ? 4.115 15.432 8.011 1.00 93.06 423 LEU A C 1
ATOM 3347 O O . LEU A 1 423 ? 3.598 14.329 8.226 1.00 93.06 423 LEU A O 1
ATOM 3351 N N . ASP A 1 424 ? 3.638 16.555 8.551 1.00 95.19 424 ASP A N 1
ATOM 3352 C CA . ASP A 1 424 ? 2.358 16.625 9.255 1.00 95.19 424 ASP A CA 1
ATOM 3353 C C . ASP A 1 424 ? 1.207 16.629 8.238 1.00 95.19 424 ASP A C 1
ATOM 3355 O O . ASP A 1 424 ? 0.707 17.678 7.835 1.00 95.19 424 ASP A O 1
ATOM 3359 N N . VAL A 1 425 ? 0.766 15.438 7.828 1.00 96.12 425 VAL A N 1
ATOM 3360 C CA . VAL A 1 425 ? -0.349 15.272 6.876 1.00 96.12 425 VAL A CA 1
ATOM 3361 C C . VAL A 1 425 ? -1.686 15.774 7.452 1.00 96.12 425 VAL A C 1
ATOM 3363 O O . VAL A 1 425 ? -2.629 16.022 6.703 1.00 96.12 425 VAL A O 1
ATOM 3366 N N . THR A 1 426 ? -1.789 15.974 8.773 1.00 96.75 426 THR A N 1
ATOM 3367 C CA . THR A 1 426 ? -3.000 16.531 9.401 1.00 96.75 426 THR A CA 1
ATOM 3368 C C . THR A 1 426 ? -3.109 18.046 9.232 1.00 96.75 426 THR A C 1
ATOM 3370 O O . THR A 1 426 ? -4.186 18.607 9.432 1.00 96.75 426 THR A O 1
ATOM 3373 N N . ASN A 1 427 ? -2.020 18.721 8.846 1.00 97.50 427 ASN A N 1
ATOM 3374 C CA . ASN A 1 427 ? -2.022 20.135 8.498 1.00 97.50 427 ASN A CA 1
ATOM 3375 C C . ASN A 1 427 ? -2.535 20.309 7.055 1.00 97.50 427 ASN A C 1
ATOM 3377 O O . ASN A 1 427 ? -1.822 19.935 6.121 1.00 97.50 427 ASN A O 1
ATOM 3381 N N . PRO A 1 428 ? -3.715 20.928 6.832 1.00 97.38 428 PRO A N 1
ATOM 3382 C CA . PRO A 1 428 ? -4.284 21.051 5.488 1.00 97.38 428 PRO A CA 1
ATOM 3383 C C . PRO A 1 428 ? -3.353 21.765 4.501 1.00 97.38 428 PRO A C 1
ATOM 3385 O O . PRO A 1 428 ? -3.229 21.342 3.362 1.00 97.38 428 PRO A O 1
ATOM 3388 N N . ALA A 1 429 ? -2.620 22.790 4.951 1.00 96.06 429 ALA A N 1
ATOM 3389 C CA . ALA A 1 429 ? -1.695 23.517 4.084 1.00 96.06 429 ALA A CA 1
ATOM 3390 C C . ALA A 1 429 ? -0.460 22.681 3.706 1.00 96.06 429 ALA A C 1
ATOM 3392 O O . ALA A 1 429 ? 0.038 22.802 2.590 1.00 96.06 429 ALA A O 1
ATOM 3393 N N . ALA A 1 430 ? 0.030 21.835 4.619 1.00 96.00 430 ALA A N 1
ATOM 3394 C CA . ALA A 1 430 ? 1.134 20.915 4.339 1.00 96.00 430 ALA A CA 1
ATOM 3395 C C . ALA A 1 430 ? 0.706 19.818 3.359 1.00 96.00 430 ALA A C 1
ATOM 3397 O O . ALA A 1 430 ? 1.442 19.482 2.434 1.00 96.00 430 ALA A O 1
ATOM 3398 N N . ARG A 1 431 ? -0.507 19.295 3.559 1.00 97.50 431 ARG A N 1
ATOM 3399 C CA . ARG A 1 431 ? -1.136 18.296 2.703 1.00 97.50 431 ARG A CA 1
ATOM 3400 C C . ARG A 1 431 ? -1.316 18.814 1.280 1.00 97.50 431 ARG A C 1
ATOM 3402 O O . ARG A 1 431 ? -0.833 18.169 0.359 1.00 97.50 431 ARG A O 1
ATOM 3409 N N . ASP A 1 432 ? -1.940 19.978 1.109 1.00 97.00 432 ASP A N 1
ATOM 3410 C CA . ASP A 1 432 ? -2.190 20.569 -0.211 1.00 97.00 432 ASP A CA 1
ATOM 3411 C C . ASP A 1 432 ? -0.874 20.892 -0.935 1.00 97.00 432 ASP A C 1
ATOM 3413 O O . ASP A 1 432 ? -0.718 20.583 -2.116 1.00 97.00 432 ASP A O 1
ATOM 3417 N N . TRP A 1 433 ? 0.109 21.440 -0.209 1.00 95.75 433 TRP A N 1
ATOM 3418 C CA . TRP A 1 433 ? 1.451 21.704 -0.738 1.00 95.75 433 TRP A CA 1
ATOM 3419 C C . TRP A 1 433 ? 2.127 20.431 -1.254 1.00 95.75 433 TRP A C 1
ATOM 3421 O O . TRP A 1 433 ? 2.676 20.429 -2.354 1.00 95.75 433 TRP A O 1
ATOM 3431 N N . TRP A 1 434 ? 2.074 19.342 -0.484 1.00 97.12 434 TRP A N 1
ATOM 3432 C CA . TRP A 1 434 ? 2.698 18.086 -0.888 1.00 97.12 434 TRP A CA 1
ATOM 3433 C C . TRP A 1 434 ? 1.944 17.396 -2.024 1.00 97.12 434 TRP A C 1
ATOM 3435 O O . TRP A 1 434 ? 2.570 16.927 -2.970 1.00 97.12 434 TRP A O 1
ATOM 3445 N N . LYS A 1 435 ? 0.606 17.399 -1.972 1.00 98.12 435 LYS A N 1
ATOM 3446 C CA . LYS A 1 435 ? -0.261 16.838 -3.015 1.00 98.12 435 LYS A CA 1
ATOM 3447 C C . LYS A 1 435 ? 0.026 17.468 -4.373 1.00 98.12 435 LYS A C 1
ATOM 3449 O O . LYS A 1 435 ? 0.168 16.755 -5.362 1.00 98.12 435 LYS A O 1
ATOM 3454 N N . HIS A 1 436 ? 0.158 18.794 -4.405 1.00 96.38 436 HIS A N 1
ATOM 3455 C CA . HIS A 1 436 ? 0.465 19.518 -5.632 1.00 96.38 436 HIS A CA 1
ATOM 3456 C C . HIS A 1 436 ? 1.837 19.130 -6.196 1.00 96.38 436 HIS A C 1
ATOM 3458 O O . HIS A 1 436 ? 1.952 18.860 -7.381 1.00 96.38 436 HIS A O 1
ATOM 3464 N N . ARG A 1 437 ? 2.874 19.010 -5.356 1.00 95.94 437 ARG A N 1
ATOM 3465 C CA . ARG A 1 437 ? 4.204 18.576 -5.823 1.00 95.94 437 ARG A CA 1
ATOM 3466 C C . ARG A 1 437 ? 4.199 17.165 -6.405 1.00 95.94 437 ARG A C 1
ATOM 3468 O O . ARG A 1 437 ? 4.814 16.950 -7.442 1.00 95.94 437 ARG A O 1
ATOM 3475 N N . ILE A 1 438 ? 3.503 16.235 -5.747 1.00 98.00 438 ILE A N 1
ATOM 3476 C CA . ILE A 1 438 ? 3.333 14.871 -6.254 1.00 98.00 438 ILE A CA 1
ATOM 3477 C C . ILE A 1 438 ? 2.618 14.915 -7.609 1.00 98.00 438 ILE A C 1
ATOM 3479 O O . ILE A 1 438 ? 3.168 14.455 -8.599 1.00 98.00 438 ILE A O 1
ATOM 3483 N N . SER A 1 439 ? 1.412 15.488 -7.659 1.00 98.25 439 SER A N 1
ATOM 3484 C CA . SER A 1 439 ? 0.571 15.495 -8.867 1.00 98.25 439 SER A CA 1
ATOM 3485 C C . SER A 1 439 ? 1.239 16.181 -10.057 1.00 98.25 439 SER A C 1
ATOM 3487 O O . SER A 1 439 ? 1.193 15.631 -11.154 1.00 98.25 439 SER A O 1
ATOM 3489 N N . SER A 1 440 ? 1.919 17.314 -9.853 1.00 97.25 440 SER A N 1
ATOM 3490 C CA . SER A 1 440 ? 2.676 17.981 -10.917 1.00 97.25 440 SER A CA 1
ATOM 3491 C C . SER A 1 440 ? 3.772 17.077 -11.479 1.00 97.25 440 SER A C 1
ATOM 3493 O O . SER A 1 440 ? 3.839 16.907 -12.689 1.00 97.25 440 SER A O 1
ATOM 3495 N N . PHE A 1 441 ? 4.567 16.433 -10.617 1.00 97.62 441 PHE A N 1
ATOM 3496 C CA . PHE A 1 441 ? 5.630 15.525 -11.059 1.00 97.62 441 PHE A CA 1
ATOM 3497 C C . PHE A 1 441 ? 5.080 14.297 -11.799 1.00 97.62 441 PHE A C 1
ATOM 3499 O O . PHE A 1 441 ? 5.618 13.895 -12.826 1.00 97.62 441 PHE A O 1
ATOM 3506 N N . LEU A 1 442 ? 3.989 13.706 -11.298 1.00 98.12 442 LEU A N 1
ATOM 3507 C CA . LEU A 1 442 ? 3.335 12.580 -11.968 1.00 98.12 442 LEU A CA 1
ATOM 3508 C C . LEU A 1 442 ? 2.793 12.972 -13.349 1.00 98.12 442 LEU A C 1
ATOM 3510 O O . LEU A 1 442 ? 2.914 12.189 -14.285 1.00 98.12 442 LEU A O 1
ATOM 3514 N N . THR A 1 443 ? 2.214 14.172 -13.467 1.00 97.00 443 THR A N 1
ATOM 3515 C CA . THR A 1 443 ? 1.651 14.698 -14.722 1.00 97.00 443 THR A CA 1
ATOM 3516 C C . THR A 1 443 ? 2.750 15.002 -15.735 1.00 97.00 443 THR A C 1
ATOM 3518 O O . THR A 1 443 ? 2.619 14.643 -16.899 1.00 97.00 443 THR A O 1
ATOM 3521 N N . GLU A 1 444 ? 3.835 15.636 -15.288 1.00 95.06 444 GLU A N 1
ATOM 3522 C CA . GLU A 1 444 ? 4.990 16.001 -16.115 1.00 95.06 444 GLU A CA 1
ATOM 3523 C C . GLU A 1 444 ? 5.608 14.778 -16.801 1.00 95.06 444 GLU A C 1
ATOM 3525 O O . GLU A 1 444 ? 5.878 14.815 -17.997 1.00 95.06 444 GLU A O 1
ATOM 3530 N N . TRP A 1 445 ? 5.765 13.679 -16.058 1.00 95.56 445 TRP A N 1
ATOM 3531 C CA . TRP A 1 445 ? 6.446 12.470 -16.533 1.00 95.56 445 TRP A CA 1
ATOM 3532 C C . TRP A 1 445 ? 5.501 11.333 -16.945 1.00 95.56 445 TRP A C 1
ATOM 3534 O O . TRP A 1 445 ? 5.965 10.238 -17.253 1.00 95.56 445 TRP A O 1
ATOM 3544 N N . GLY A 1 446 ? 4.182 11.551 -16.925 1.00 95.25 446 GLY A N 1
ATOM 3545 C CA . GLY A 1 446 ? 3.195 10.523 -17.275 1.00 95.25 446 GLY A CA 1
ATOM 3546 C C . GLY A 1 446 ? 3.264 9.264 -16.397 1.00 95.25 446 GLY A C 1
ATOM 3547 O O . GLY A 1 446 ? 3.072 8.156 -16.891 1.00 95.25 446 GLY A O 1
ATOM 3548 N N . ILE A 1 447 ? 3.570 9.408 -15.103 1.00 97.94 447 ILE A N 1
ATOM 3549 C CA . ILE A 1 447 ? 3.746 8.271 -14.186 1.00 97.94 447 ILE A CA 1
ATOM 3550 C C . ILE A 1 447 ? 2.385 7.745 -13.723 1.00 97.94 447 ILE A C 1
ATOM 3552 O O . ILE A 1 447 ? 1.655 8.446 -13.024 1.00 97.94 447 ILE A O 1
ATOM 3556 N N . ASP A 1 448 ? 2.074 6.488 -14.037 1.00 98.31 448 ASP A N 1
ATOM 3557 C CA . ASP A 1 448 ? 0.763 5.847 -13.840 1.00 98.31 448 ASP A CA 1
ATOM 3558 C C . ASP A 1 448 ? 0.480 5.389 -12.389 1.00 98.31 448 ASP A C 1
ATOM 3560 O O . ASP A 1 448 ? -0.589 4.857 -12.076 1.00 98.31 448 ASP A O 1
ATOM 3564 N N . GLY A 1 449 ? 1.429 5.516 -11.460 1.00 98.44 449 GLY A N 1
ATOM 3565 C CA . GLY A 1 449 ? 1.209 5.022 -10.101 1.00 98.44 449 GLY A CA 1
ATOM 3566 C C . GLY A 1 449 ? 2.322 5.269 -9.097 1.00 98.44 449 GLY A C 1
ATOM 3567 O O . GLY A 1 449 ? 3.418 5.719 -9.426 1.00 98.44 449 GLY A O 1
ATOM 3568 N N . ILE A 1 450 ? 2.030 4.945 -7.835 1.00 98.56 450 ILE A N 1
ATOM 3569 C CA . ILE A 1 450 ? 2.952 5.133 -6.711 1.00 98.56 450 ILE A CA 1
ATOM 3570 C C . ILE A 1 450 ? 3.074 3.863 -5.866 1.00 98.56 450 ILE A C 1
ATOM 3572 O O . ILE A 1 450 ? 2.067 3.292 -5.436 1.00 98.56 450 ILE A O 1
ATOM 3576 N N . LYS A 1 451 ? 4.316 3.486 -5.533 1.00 97.38 451 LYS A N 1
ATOM 3577 C CA . LYS A 1 451 ? 4.630 2.575 -4.422 1.00 97.38 451 LYS A CA 1
ATOM 3578 C C . LYS A 1 451 ? 4.899 3.371 -3.151 1.00 97.38 451 LYS A C 1
ATOM 3580 O O . LYS A 1 451 ? 5.912 4.049 -3.026 1.00 97.38 451 LYS A O 1
ATOM 3585 N N . LEU A 1 452 ? 3.958 3.308 -2.216 1.00 96.00 452 LEU A N 1
ATOM 3586 C CA . LEU A 1 452 ? 3.908 4.144 -1.026 1.00 96.00 452 LEU A CA 1
ATOM 3587 C C . LEU A 1 452 ? 4.472 3.437 0.203 1.00 96.00 452 LEU A C 1
ATOM 3589 O O . LEU A 1 452 ? 3.864 2.515 0.756 1.00 96.00 452 LEU A O 1
ATOM 3593 N N . ASP A 1 453 ? 5.614 3.927 0.659 1.00 91.44 453 ASP A N 1
ATOM 3594 C CA . ASP A 1 453 ? 6.436 3.281 1.668 1.00 91.44 453 ASP A CA 1
ATOM 3595 C C . ASP A 1 453 ? 6.564 4.122 2.954 1.00 91.44 453 ASP A C 1
ATOM 3597 O O . ASP A 1 453 ? 6.288 5.329 2.992 1.00 91.44 453 ASP A O 1
ATOM 3601 N N . ARG A 1 454 ? 7.012 3.463 4.028 1.00 86.94 454 ARG A N 1
ATOM 3602 C CA . ARG A 1 454 ? 7.455 4.061 5.301 1.00 86.94 454 ARG A CA 1
ATOM 3603 C C . ARG A 1 454 ? 6.432 4.898 6.083 1.00 86.94 454 ARG A C 1
ATOM 3605 O O . ARG A 1 454 ? 6.833 5.645 6.979 1.00 86.94 454 ARG A O 1
ATOM 3612 N N . GLY A 1 455 ? 5.131 4.738 5.842 1.00 88.12 455 GLY A N 1
ATOM 3613 C CA . GLY A 1 455 ? 4.047 5.374 6.619 1.00 88.12 455 GLY A CA 1
ATOM 3614 C C . GLY A 1 455 ? 4.030 5.052 8.116 1.00 88.12 455 GLY A C 1
ATOM 3615 O O . GLY A 1 455 ? 3.304 5.640 8.912 1.00 88.12 455 GLY A O 1
ATOM 3616 N N . GLU A 1 456 ? 4.846 4.100 8.521 1.00 87.12 456 GLU A N 1
ATOM 3617 C CA . GLU A 1 456 ? 4.995 3.582 9.857 1.00 87.12 456 GLU A CA 1
ATOM 3618 C C . GLU A 1 456 ? 6.418 3.780 10.400 1.00 87.12 456 GLU A C 1
ATOM 3620 O O . GLU A 1 456 ? 6.743 3.280 11.476 1.00 87.12 456 GLU A O 1
ATOM 3625 N N . GLU A 1 457 ? 7.296 4.518 9.738 1.00 83.00 457 GLU A N 1
ATOM 3626 C CA . GLU A 1 457 ? 8.639 4.779 10.259 1.00 83.00 457 GLU A CA 1
ATOM 3627 C C . GLU A 1 457 ? 8.709 6.159 10.909 1.00 83.00 457 GLU A C 1
ATOM 3629 O O . GLU A 1 457 ? 8.243 7.148 10.358 1.00 83.00 457 GLU A O 1
ATOM 3634 N N . ASN A 1 458 ? 9.300 6.236 12.105 1.00 77.56 458 ASN A N 1
ATOM 3635 C CA . ASN A 1 458 ? 9.572 7.495 12.816 1.00 77.56 458 ASN A CA 1
ATOM 3636 C C . ASN A 1 458 ? 8.351 8.388 13.123 1.00 77.56 458 ASN A C 1
ATOM 3638 O O . ASN A 1 458 ? 8.535 9.550 13.477 1.00 77.56 458 ASN A O 1
ATOM 3642 N N . ILE A 1 459 ? 7.121 7.865 13.043 1.00 86.62 459 ILE A N 1
ATOM 3643 C CA . ILE A 1 459 ? 5.909 8.643 13.343 1.00 86.62 459 ILE A CA 1
ATOM 3644 C C . ILE A 1 459 ? 5.822 8.923 14.855 1.00 86.62 459 ILE A C 1
ATOM 3646 O O . ILE A 1 459 ? 5.751 7.967 15.637 1.00 86.62 459 ILE A O 1
ATOM 3650 N N . PRO A 1 460 ? 5.778 10.201 15.278 1.00 87.38 460 PRO A N 1
ATOM 3651 C CA . PRO A 1 460 ? 5.570 10.584 16.673 1.00 87.38 460 PRO A CA 1
ATOM 3652 C C . PRO A 1 460 ? 4.303 9.960 17.259 1.00 87.38 460 PRO A C 1
ATOM 3654 O O . PRO A 1 460 ? 3.215 10.092 16.694 1.00 87.38 460 PRO A O 1
ATOM 3657 N N . SER A 1 461 ? 4.445 9.284 18.398 1.00 88.38 461 SER A N 1
ATOM 3658 C CA . SER A 1 461 ? 3.420 8.387 18.941 1.00 88.38 461 SER A CA 1
ATOM 3659 C C . SER A 1 461 ? 3.018 8.683 20.391 1.00 88.38 461 SER A C 1
ATOM 3661 O O . SER A 1 461 ? 2.191 7.967 20.955 1.00 88.38 461 SER A O 1
ATOM 3663 N N . THR A 1 462 ? 3.572 9.718 21.032 1.00 86.56 462 THR A N 1
ATOM 3664 C CA . THR A 1 462 ? 3.297 10.003 22.448 1.00 86.56 462 THR A CA 1
ATOM 3665 C C . THR A 1 462 ? 2.032 10.844 22.632 1.00 86.56 462 THR A C 1
ATOM 3667 O O . THR A 1 462 ? 1.621 11.602 21.756 1.00 86.56 462 THR A O 1
ATOM 3670 N N . LEU A 1 463 ? 1.430 10.787 23.825 1.00 84.25 463 LEU A N 1
ATOM 3671 C CA . LEU A 1 463 ? 0.283 11.637 24.185 1.00 84.25 463 LEU A CA 1
ATOM 3672 C C . LEU A 1 463 ? 0.611 13.141 24.208 1.00 84.25 463 LEU A C 1
ATOM 3674 O O . LEU A 1 463 ? -0.299 13.966 24.181 1.00 84.25 463 LEU A O 1
ATOM 3678 N N . SER A 1 464 ? 1.893 13.504 24.309 1.00 87.12 464 SER A N 1
ATOM 3679 C CA . SER A 1 464 ? 2.357 14.896 24.262 1.00 87.12 464 SER A CA 1
ATOM 3680 C C . SER A 1 464 ? 2.613 15.413 22.848 1.00 87.12 464 SER A C 1
ATOM 3682 O O . SER A 1 464 ? 2.764 16.623 22.681 1.00 87.12 464 SER A O 1
ATOM 3684 N N . ASP A 1 465 ? 2.655 14.529 21.852 1.00 90.06 465 ASP A N 1
ATOM 3685 C CA . ASP A 1 465 ? 2.800 14.911 20.452 1.00 90.06 465 ASP A CA 1
ATOM 3686 C C . ASP A 1 465 ? 1.432 15.350 19.937 1.00 90.06 465 ASP A C 1
ATOM 3688 O O . ASP A 1 465 ? 0.574 14.518 19.661 1.00 90.06 465 ASP A O 1
ATOM 3692 N N . ILE A 1 466 ? 1.195 16.659 19.872 1.00 92.06 466 ILE A N 1
ATOM 3693 C CA . ILE A 1 466 ? -0.070 17.213 19.380 1.00 92.06 466 ILE A CA 1
ATOM 3694 C C . ILE A 1 466 ? 0.106 17.601 17.916 1.00 92.06 466 ILE A C 1
ATOM 3696 O O . ILE A 1 466 ? 0.911 18.481 17.607 1.00 92.06 466 ILE A O 1
ATOM 3700 N N . TRP A 1 467 ? -0.637 16.929 17.044 1.00 94.50 467 TRP A N 1
ATOM 3701 C CA . TRP A 1 467 ? -0.644 17.156 15.599 1.00 94.50 467 TRP A CA 1
ATOM 3702 C C . TRP A 1 467 ? -1.522 18.360 15.234 1.00 94.50 467 TRP A C 1
ATOM 3704 O O . TRP A 1 467 ? -2.296 18.845 16.068 1.00 94.50 467 TRP A O 1
ATOM 3714 N N . ALA A 1 468 ? -1.398 18.876 14.009 1.00 95.38 468 ALA A N 1
ATOM 3715 C CA . ALA A 1 468 ? -2.094 20.095 13.588 1.00 95.38 468 ALA A CA 1
ATOM 3716 C C . ALA A 1 468 ? -3.630 20.028 13.720 1.00 95.38 468 ALA A C 1
ATOM 3718 O O . ALA A 1 468 ? -4.260 21.052 13.996 1.00 95.38 468 ALA A O 1
ATOM 3719 N N . ASP A 1 469 ? -4.235 18.844 13.592 1.00 95.00 469 ASP A N 1
ATOM 3720 C CA . ASP A 1 469 ? -5.679 18.638 13.790 1.00 95.00 469 ASP A CA 1
ATOM 3721 C C . ASP A 1 469 ? -6.118 18.483 15.264 1.00 95.00 469 ASP A C 1
ATOM 3723 O O . ASP A 1 469 ? -7.311 18.360 15.560 1.00 95.00 469 ASP A O 1
ATOM 3727 N N . GLY A 1 470 ? -5.168 18.529 16.202 1.00 93.69 470 GLY A N 1
ATOM 3728 C CA . GLY A 1 470 ? -5.391 18.444 17.644 1.00 93.69 470 GLY A CA 1
ATOM 3729 C C . GLY A 1 470 ? -5.386 17.029 18.225 1.00 93.69 470 GLY A C 1
ATOM 3730 O O . GLY A 1 470 ? -5.504 16.897 19.448 1.00 93.69 470 GLY A O 1
ATOM 3731 N N . ARG A 1 471 ? -5.236 15.982 17.403 1.00 93.75 471 ARG A N 1
ATOM 3732 C CA . ARG A 1 471 ? -5.049 14.609 17.889 1.00 93.75 471 ARG A CA 1
ATOM 3733 C C . ARG A 1 471 ? -3.662 14.407 18.488 1.00 93.75 471 ARG A C 1
ATOM 3735 O O . ARG A 1 471 ? -2.704 15.121 18.187 1.00 93.75 471 ARG A O 1
ATOM 3742 N N . THR A 1 472 ? -3.567 13.408 19.357 1.00 91.81 472 THR A N 1
ATOM 3743 C CA . THR A 1 472 ? -2.295 12.983 19.948 1.00 91.81 472 THR A CA 1
ATOM 3744 C C . THR A 1 472 ? -1.531 12.034 19.021 1.00 91.81 472 THR A C 1
ATOM 3746 O O . THR A 1 472 ? -2.132 11.353 18.190 1.00 91.81 472 THR A O 1
ATOM 3749 N N . GLY A 1 473 ? -0.216 11.904 19.206 1.00 91.19 473 GLY A N 1
ATOM 3750 C CA . GLY A 1 473 ? 0.604 10.938 18.472 1.00 91.19 473 GLY A CA 1
ATOM 3751 C C . GLY A 1 473 ? 0.104 9.500 18.617 1.00 91.19 473 GLY A C 1
ATOM 3752 O O . GLY A 1 473 ? 0.144 8.742 17.654 1.00 91.19 473 GLY A O 1
ATOM 3753 N N . ALA A 1 474 ? -0.450 9.136 19.777 1.00 88.69 474 ALA A N 1
ATOM 3754 C CA . ALA A 1 474 ? -1.032 7.810 20.003 1.00 88.69 474 ALA A CA 1
ATOM 3755 C C . ALA A 1 474 ? -2.248 7.525 19.100 1.00 88.69 474 ALA A C 1
ATOM 3757 O O . ALA A 1 474 ? -2.496 6.379 18.740 1.00 88.69 474 ALA A O 1
ATOM 3758 N N . GLU A 1 475 ? -2.999 8.560 18.714 1.00 92.75 475 GLU A N 1
ATOM 3759 C CA . GLU A 1 475 ? -4.130 8.442 17.786 1.00 92.75 475 GLU A CA 1
ATOM 3760 C C . GLU A 1 475 ? -3.676 8.502 16.328 1.00 92.75 475 GLU A C 1
ATOM 3762 O O . GLU A 1 475 ? -4.213 7.783 15.485 1.00 92.75 475 GLU A O 1
ATOM 3767 N N . VAL A 1 476 ? -2.697 9.357 16.021 1.00 95.44 476 VAL A N 1
ATOM 3768 C CA . VAL A 1 476 ? -2.221 9.543 14.647 1.00 95.44 476 VAL A CA 1
ATOM 3769 C C . VAL A 1 476 ? -1.332 8.388 14.204 1.00 95.44 476 VAL A C 1
ATOM 3771 O O . VAL A 1 476 ? -1.369 8.032 13.040 1.00 95.44 476 VAL A O 1
ATOM 3774 N N . ARG A 1 477 ? -0.586 7.729 15.094 1.00 92.81 477 ARG A N 1
ATOM 3775 C CA . ARG A 1 477 ? 0.373 6.675 14.726 1.00 92.81 477 ARG A CA 1
ATOM 3776 C C . ARG A 1 477 ? -0.222 5.563 13.856 1.00 92.81 477 ARG A C 1
ATOM 3778 O O . ARG A 1 477 ? 0.357 5.253 12.820 1.00 92.81 477 ARG A O 1
ATOM 3785 N N . ASN A 1 478 ? -1.336 4.958 14.270 1.00 94.62 478 ASN A N 1
ATOM 3786 C CA . ASN A 1 478 ? -1.979 3.917 13.460 1.00 94.62 478 ASN A CA 1
ATOM 3787 C C . ASN A 1 478 ? -2.832 4.503 12.325 1.00 94.62 478 ASN A C 1
ATOM 3789 O O . ASN A 1 478 ? -3.150 3.784 11.388 1.00 94.62 478 ASN A O 1
ATOM 3793 N N . ASP A 1 479 ? -3.213 5.782 12.398 1.00 96.50 479 ASP A N 1
ATOM 3794 C CA . ASP A 1 479 ? -3.965 6.447 11.327 1.00 96.50 479 ASP A CA 1
ATOM 3795 C C . ASP A 1 479 ? -3.062 7.032 10.235 1.00 96.50 479 ASP A C 1
ATOM 3797 O O . ASP A 1 479 ? -3.520 7.329 9.138 1.00 96.50 479 ASP A O 1
ATOM 3801 N N . TYR A 1 480 ? -1.769 7.206 10.505 1.00 96.88 480 TYR A N 1
ATOM 3802 C CA . TYR A 1 480 ? -0.848 7.863 9.589 1.00 96.88 480 TYR A CA 1
ATOM 3803 C C . TYR A 1 480 ? -0.790 7.162 8.226 1.00 96.88 480 TYR A C 1
ATOM 3805 O O . TYR A 1 480 ? -0.859 7.872 7.227 1.00 96.88 480 TYR A O 1
ATOM 3813 N N . PRO A 1 481 ? -0.791 5.816 8.130 1.00 96.19 481 PRO A N 1
ATOM 3814 C CA . PRO A 1 481 ? -0.910 5.145 6.837 1.00 96.19 481 PRO A CA 1
ATOM 3815 C C . PRO A 1 481 ? -2.210 5.463 6.083 1.00 96.19 481 PRO A C 1
ATOM 3817 O O . PRO A 1 481 ? -2.167 5.620 4.868 1.00 96.19 481 PRO A O 1
ATOM 3820 N N . ASN A 1 482 ? -3.350 5.642 6.771 1.00 97.19 482 ASN A N 1
ATOM 3821 C CA . ASN A 1 482 ? -4.588 6.100 6.123 1.00 97.19 482 ASN A CA 1
ATOM 3822 C C . ASN A 1 482 ? -4.413 7.510 5.548 1.00 97.19 482 ASN A C 1
ATOM 3824 O O . ASN A 1 482 ? -4.778 7.763 4.403 1.00 97.19 482 ASN A O 1
ATOM 3828 N N . LEU A 1 483 ? -3.851 8.425 6.343 1.00 97.94 483 LEU A N 1
ATOM 3829 C CA . LEU A 1 483 ? -3.628 9.817 5.944 1.00 97.94 483 LEU A CA 1
ATOM 3830 C C . LEU A 1 483 ? -2.647 9.913 4.772 1.00 97.94 483 LEU A C 1
ATOM 3832 O O . LEU A 1 483 ? -2.872 10.672 3.831 1.00 97.94 483 LEU A O 1
ATOM 3836 N N . GLN A 1 484 ? -1.572 9.128 4.829 1.00 97.62 484 GLN A N 1
ATOM 3837 C CA . GLN A 1 484 ? -0.558 9.048 3.792 1.00 97.62 484 GLN A CA 1
ATOM 3838 C C . GLN A 1 484 ? -1.149 8.488 2.495 1.00 97.62 484 GLN A C 1
ATOM 3840 O O . GLN A 1 484 ? -0.958 9.099 1.445 1.00 97.62 484 GLN A O 1
ATOM 3845 N N . ALA A 1 485 ? -1.888 7.376 2.561 1.00 98.31 485 ALA A N 1
ATOM 3846 C CA . ALA A 1 485 ? -2.519 6.772 1.391 1.00 98.31 485 ALA A CA 1
ATOM 3847 C C . ALA A 1 485 ? -3.542 7.713 0.752 1.00 98.31 485 ALA A C 1
ATOM 3849 O O . ALA A 1 485 ? -3.484 7.929 -0.452 1.00 98.31 485 ALA A O 1
ATOM 3850 N N . LEU A 1 486 ? -4.403 8.350 1.551 1.00 98.31 486 LEU A N 1
ATOM 3851 C CA . LEU A 1 486 ? -5.373 9.327 1.058 1.00 98.31 486 LEU A CA 1
ATOM 3852 C C . LEU A 1 486 ? -4.692 10.506 0.342 1.00 98.31 486 LEU A C 1
ATOM 3854 O O . LEU A 1 486 ? -5.128 10.906 -0.731 1.00 98.31 486 LEU A O 1
ATOM 3858 N N . LEU A 1 487 ? -3.613 11.059 0.912 1.00 98.38 487 LEU A N 1
ATOM 3859 C CA . LEU A 1 487 ? -2.850 12.145 0.285 1.00 98.38 487 LEU A CA 1
ATOM 3860 C C . LEU A 1 487 ? -2.293 11.747 -1.092 1.00 98.38 487 LEU A C 1
ATOM 3862 O O . LEU A 1 487 ? -2.403 12.524 -2.034 1.00 98.38 487 LEU A O 1
ATOM 3866 N N . HIS A 1 488 ? -1.701 10.557 -1.215 1.00 98.62 488 HIS A N 1
ATOM 3867 C CA . HIS A 1 488 ? -1.110 10.115 -2.485 1.00 98.62 488 HIS A CA 1
ATOM 3868 C C . HIS A 1 488 ? -2.175 9.669 -3.488 1.00 98.62 488 HIS A C 1
ATOM 3870 O O . HIS A 1 488 ? -2.014 9.913 -4.676 1.00 98.62 488 HIS A O 1
ATOM 3876 N N . HIS A 1 489 ? -3.274 9.077 -3.019 1.00 98.69 489 HIS A N 1
ATOM 3877 C CA . HIS A 1 489 ? -4.410 8.724 -3.864 1.00 98.69 489 HIS A CA 1
ATOM 3878 C C . HIS A 1 489 ? -5.019 9.968 -4.507 1.00 98.69 489 HIS A C 1
ATOM 3880 O O . HIS A 1 489 ? -5.151 10.014 -5.718 1.00 98.69 489 HIS A O 1
ATOM 3886 N N . GLU A 1 490 ? -5.284 11.023 -3.733 1.00 98.62 490 GLU A N 1
ATOM 3887 C CA . GLU A 1 490 ? -5.800 12.273 -4.301 1.00 98.62 490 GLU A CA 1
ATOM 3888 C C . GLU A 1 490 ? -4.777 13.019 -5.177 1.00 98.62 490 GLU A C 1
ATOM 3890 O O . GLU A 1 490 ? -5.165 13.883 -5.959 1.00 98.62 490 GLU A O 1
ATOM 3895 N N . ALA A 1 491 ? -3.474 12.762 -5.022 1.00 98.69 491 ALA A N 1
ATOM 3896 C CA . ALA A 1 491 ? -2.464 13.281 -5.946 1.00 98.69 491 ALA A CA 1
ATOM 3897 C C . ALA A 1 491 ? -2.471 12.510 -7.275 1.00 98.69 491 ALA A C 1
ATOM 3899 O O . ALA A 1 491 ? -2.278 13.108 -8.330 1.00 98.69 491 ALA A O 1
ATOM 3900 N N . LEU A 1 492 ? -2.716 11.199 -7.220 1.00 98.75 492 LEU A N 1
ATOM 3901 C CA . LEU A 1 492 ? -2.912 10.363 -8.399 1.00 98.75 492 LEU A CA 1
ATOM 3902 C C . LEU A 1 492 ? -4.229 10.690 -9.107 1.00 98.75 492 LEU A C 1
ATOM 3904 O O . LEU A 1 492 ? -4.222 10.768 -10.322 1.00 98.75 492 LEU A O 1
ATOM 3908 N N . GLU A 1 493 ? -5.319 10.961 -8.385 1.00 98.50 493 GLU A N 1
ATOM 3909 C CA . GLU A 1 493 ? -6.579 11.432 -8.986 1.00 98.50 493 GLU A CA 1
ATOM 3910 C C . GLU A 1 493 ? -6.414 12.782 -9.701 1.00 98.50 493 GLU A C 1
ATOM 3912 O O . GLU A 1 493 ? -7.020 12.993 -10.750 1.00 98.50 493 GLU A O 1
ATOM 3917 N N . ASP A 1 494 ? -5.594 13.691 -9.160 1.00 98.31 494 ASP A N 1
ATOM 3918 C CA . ASP A 1 494 ? -5.288 14.968 -9.818 1.00 98.31 494 ASP A CA 1
ATOM 3919 C C . ASP A 1 494 ? -4.475 14.764 -11.111 1.00 98.31 494 ASP A C 1
ATOM 3921 O O . ASP A 1 494 ? -4.717 15.464 -12.091 1.00 98.31 494 ASP A O 1
ATOM 3925 N N . ALA A 1 495 ? -3.529 13.815 -11.117 1.00 97.81 495 ALA A N 1
ATOM 3926 C CA . ALA A 1 495 ? -2.700 13.498 -12.286 1.00 97.81 495 ALA A CA 1
ATOM 3927 C C . ALA A 1 495 ? -3.433 12.630 -13.331 1.00 97.81 495 ALA A C 1
ATOM 3929 O O . ALA A 1 495 ? -3.211 12.780 -14.529 1.00 97.81 495 ALA A O 1
ATOM 3930 N N . HIS A 1 496 ? -4.336 11.757 -12.878 1.00 97.25 496 HIS A N 1
ATOM 3931 C CA . HIS A 1 496 ? -5.074 10.763 -13.667 1.00 97.25 496 HIS A CA 1
ATOM 3932 C C . HIS A 1 496 ? -6.577 10.833 -13.352 1.00 97.25 496 HIS A C 1
ATOM 3934 O O . HIS A 1 496 ? -7.139 9.935 -12.712 1.00 97.25 496 HIS A O 1
ATOM 3940 N N . PRO A 1 497 ? -7.274 11.900 -13.788 1.00 94.75 497 PRO A N 1
ATOM 3941 C CA . PRO A 1 497 ? -8.696 12.105 -13.492 1.00 94.75 497 PRO A CA 1
ATOM 3942 C C . PRO A 1 497 ? -9.627 11.080 -14.164 1.00 94.75 497 PRO A C 1
ATOM 3944 O O . PRO A 1 497 ? -10.825 11.040 -13.873 1.00 94.75 497 PRO A O 1
ATOM 3947 N N . ASP A 1 498 ? -9.107 10.259 -15.076 1.00 95.31 498 ASP A N 1
ATOM 3948 C CA . ASP A 1 498 ? -9.798 9.115 -15.673 1.00 95.31 498 ASP A CA 1
ATOM 3949 C C . ASP A 1 498 ? -9.801 7.865 -14.771 1.00 95.31 498 ASP A C 1
ATOM 3951 O O . ASP A 1 498 ? -10.553 6.922 -15.036 1.00 95.31 498 ASP A O 1
ATOM 3955 N N . GLY A 1 499 ? -9.021 7.884 -13.685 1.00 94.62 499 GLY A N 1
ATOM 3956 C CA . GLY A 1 499 ? -8.857 6.776 -12.754 1.00 94.62 499 GLY A CA 1
ATOM 3957 C C . GLY A 1 499 ? -7.899 5.688 -13.246 1.00 94.62 499 GLY A C 1
ATOM 3958 O O . GLY A 1 499 ? -7.895 4.605 -12.657 1.00 94.62 499 GLY A O 1
ATOM 3959 N N . ASP A 1 500 ? -7.105 5.931 -14.298 1.00 97.56 500 ASP A N 1
ATOM 3960 C CA . ASP A 1 500 ? -6.157 4.955 -14.858 1.00 97.56 500 ASP A CA 1
ATOM 3961 C C . ASP A 1 500 ? -4.834 4.892 -14.068 1.00 97.56 500 ASP A C 1
ATOM 3963 O O . ASP A 1 500 ? -3.751 4.942 -14.640 1.00 97.56 500 ASP A O 1
ATOM 3967 N N . PHE A 1 501 ? -4.911 4.757 -12.738 1.00 98.50 501 PHE A N 1
ATOM 3968 C CA . PHE A 1 501 ? -3.736 4.753 -11.862 1.00 98.50 501 PHE A CA 1
ATOM 3969 C C . PHE A 1 501 ? -3.725 3.635 -10.813 1.00 98.50 501 PHE A C 1
ATOM 3971 O O . PHE A 1 501 ? -4.758 3.064 -10.467 1.00 98.50 501 PHE A O 1
ATOM 3978 N N . VAL A 1 502 ? -2.557 3.357 -10.221 1.00 98.69 502 VAL A N 1
ATOM 3979 C CA . VAL A 1 502 ? -2.444 2.479 -9.041 1.00 98.69 502 VAL A CA 1
ATOM 3980 C C . VAL A 1 502 ? -1.674 3.128 -7.894 1.00 98.69 502 VAL A C 1
ATOM 3982 O O . VAL A 1 502 ? -0.587 3.672 -8.068 1.00 98.69 502 VAL A O 1
ATOM 3985 N N . LEU A 1 503 ? -2.217 3.003 -6.683 1.00 98.75 503 LEU A N 1
ATOM 3986 C CA . LEU A 1 503 ? -1.476 3.186 -5.438 1.00 98.75 503 LEU A CA 1
ATOM 3987 C C . LEU A 1 503 ? -1.284 1.814 -4.789 1.00 98.75 503 LEU A C 1
ATOM 3989 O O . LEU A 1 503 ? -2.254 1.070 -4.627 1.00 98.75 503 LEU A O 1
ATOM 3993 N N . ILE A 1 504 ? -0.049 1.485 -4.416 1.00 98.06 504 ILE A N 1
ATOM 3994 C CA . ILE A 1 504 ? 0.276 0.300 -3.617 1.00 98.06 504 ILE A CA 1
ATOM 3995 C C . ILE A 1 504 ? 0.923 0.752 -2.302 1.00 98.06 504 ILE A C 1
ATOM 3997 O O . ILE A 1 504 ? 1.791 1.616 -2.322 1.00 98.06 504 ILE A O 1
ATOM 4001 N N . SER A 1 505 ? 0.495 0.236 -1.146 1.00 96.94 505 SER A N 1
ATOM 4002 C CA . SER A 1 505 ? 0.954 0.687 0.184 1.00 96.94 505 SER A CA 1
ATOM 4003 C C . SER A 1 505 ? 1.521 -0.443 1.044 1.00 96.94 505 SER A C 1
ATOM 4005 O O . SER A 1 505 ? 0.988 -1.554 1.039 1.00 96.94 505 SER A O 1
ATOM 4007 N N . ARG A 1 506 ? 2.591 -0.156 1.805 1.00 93.81 506 ARG A N 1
ATOM 4008 C CA . ARG A 1 506 ? 3.202 -1.125 2.738 1.00 93.81 506 ARG A CA 1
ATOM 4009 C C . ARG A 1 506 ? 2.396 -1.219 4.017 1.00 93.81 506 ARG A C 1
ATOM 4011 O O . ARG A 1 506 ? 2.067 -2.292 4.511 1.00 93.81 506 ARG A O 1
ATOM 4018 N N . ALA A 1 507 ? 2.119 -0.047 4.577 1.00 93.62 507 ALA A N 1
ATOM 4019 C CA . ALA A 1 507 ? 1.372 0.104 5.804 1.00 93.62 507 ALA A CA 1
ATOM 4020 C C . ALA A 1 507 ? -0.086 0.405 5.515 1.00 93.62 507 ALA A C 1
ATOM 4022 O O . ALA A 1 507 ? -0.434 1.078 4.547 1.00 93.62 507 ALA A O 1
ATOM 4023 N N . GLY A 1 508 ? -0.935 -0.075 6.410 1.00 95.50 508 GLY A N 1
ATOM 4024 C CA . GLY A 1 508 ? -2.362 0.125 6.304 1.00 95.50 508 GLY A CA 1
ATOM 4025 C C . GLY A 1 508 ? -3.050 -0.131 7.628 1.00 95.50 508 GLY A C 1
ATOM 4026 O O . GLY A 1 508 ? -2.624 -0.969 8.430 1.00 95.50 508 GLY A O 1
ATOM 4027 N N . TYR A 1 509 ? -4.134 0.604 7.830 1.00 96.56 509 TYR A N 1
ATOM 4028 C CA . TYR A 1 509 ? -5.083 0.400 8.906 1.00 96.56 509 TYR A CA 1
ATOM 4029 C C . TYR A 1 509 ? -6.497 0.186 8.358 1.00 96.56 509 TYR A C 1
ATOM 4031 O O . TYR A 1 509 ? -6.717 0.171 7.147 1.00 96.56 509 TYR A O 1
ATOM 4039 N N . SER A 1 510 ? -7.494 0.017 9.234 1.00 94.81 510 SER A N 1
ATOM 4040 C CA . SER A 1 510 ? -8.895 0.061 8.789 1.00 94.81 510 SER A CA 1
ATOM 4041 C C . SER A 1 510 ? -9.163 1.373 8.049 1.00 94.81 510 SER A C 1
ATOM 4043 O O . SER A 1 510 ? -9.029 2.436 8.655 1.00 94.81 510 SER A O 1
ATOM 4045 N N . GLY A 1 511 ? -9.551 1.290 6.776 1.00 95.06 511 GLY A N 1
ATOM 4046 C CA . GLY A 1 511 ? -9.769 2.456 5.916 1.00 95.06 511 GLY A CA 1
ATOM 4047 C C . GLY A 1 511 ? -8.852 2.501 4.705 1.00 95.06 511 GLY A C 1
ATOM 4048 O O . GLY A 1 511 ? -9.300 2.884 3.631 1.00 95.06 511 GLY A O 1
ATOM 4049 N N . THR A 1 512 ? -7.603 2.044 4.834 1.00 96.88 512 THR A N 1
ATOM 4050 C CA . THR A 1 512 ? -6.605 2.206 3.765 1.00 96.88 512 THR A CA 1
ATOM 4051 C C . THR A 1 512 ? -7.003 1.481 2.480 1.00 96.88 512 THR A C 1
ATOM 4053 O O . THR A 1 512 ? -6.638 1.928 1.397 1.00 96.88 512 THR A O 1
ATOM 4056 N N . GLN A 1 513 ? -7.786 0.396 2.580 1.00 96.12 513 GLN A N 1
ATOM 4057 C CA . GLN A 1 513 ? -8.253 -0.362 1.417 1.00 96.12 513 GLN A CA 1
ATOM 4058 C C . GLN A 1 513 ? -9.025 0.492 0.415 1.00 96.12 513 GLN A C 1
ATOM 4060 O O . GLN A 1 513 ? -9.066 0.128 -0.748 1.00 96.12 513 GLN A O 1
ATOM 4065 N N . GLU A 1 514 ? -9.634 1.600 0.845 1.00 97.06 514 GLU A N 1
ATOM 4066 C CA . GLU A 1 514 ? -10.373 2.509 -0.039 1.00 97.06 514 GLU A CA 1
ATOM 4067 C C . GLU A 1 514 ? -9.484 3.231 -1.050 1.00 97.06 514 GLU A C 1
ATOM 4069 O O . GLU A 1 514 ? -9.962 3.625 -2.107 1.00 97.06 514 GLU A O 1
ATOM 4074 N N . TYR A 1 515 ? -8.190 3.346 -0.753 1.00 97.81 515 TYR A N 1
ATOM 4075 C CA . TYR A 1 515 ? -7.263 4.172 -1.517 1.00 97.81 515 TYR A CA 1
ATOM 4076 C C . TYR A 1 515 ? -6.169 3.366 -2.220 1.00 97.81 515 TYR A C 1
ATOM 4078 O O . TYR A 1 515 ? -5.501 3.893 -3.104 1.00 97.81 515 TYR A O 1
ATOM 4086 N N . SER A 1 516 ? -5.918 2.123 -1.804 1.00 97.62 516 SER A N 1
ATOM 4087 C CA . SER A 1 516 ? -4.680 1.429 -2.160 1.00 97.62 516 SER A CA 1
ATOM 4088 C C . SER A 1 516 ? -4.836 -0.088 -2.234 1.00 97.62 516 SER A C 1
ATOM 4090 O O . SER A 1 516 ? -5.659 -0.681 -1.529 1.00 97.62 516 SER A O 1
ATOM 4092 N N . VAL A 1 517 ? -4.001 -0.717 -3.062 1.00 97.94 517 VAL A N 1
ATOM 4093 C CA . VAL A 1 517 ? -3.659 -2.144 -2.946 1.00 97.94 517 VAL A CA 1
ATOM 4094 C C . VAL A 1 517 ? -2.410 -2.305 -2.072 1.00 97.94 517 VAL A C 1
ATOM 4096 O O . VAL A 1 517 ? -1.805 -1.319 -1.670 1.00 97.94 517 VAL A O 1
ATOM 4099 N N . PHE A 1 518 ? -2.001 -3.525 -1.723 1.00 97.38 518 PHE A N 1
ATOM 4100 C CA . PHE A 1 518 ? -0.956 -3.698 -0.701 1.00 97.38 518 PHE A CA 1
ATOM 4101 C C . PHE A 1 518 ? 0.184 -4.614 -1.120 1.00 97.38 518 PHE A C 1
ATOM 4103 O O . PHE A 1 518 ? 0.004 -5.506 -1.950 1.00 97.38 518 PHE A O 1
ATOM 4110 N N . TRP A 1 519 ? 1.344 -4.438 -0.491 1.00 94.81 519 TRP A N 1
ATOM 4111 C CA . TRP A 1 519 ? 2.422 -5.422 -0.535 1.00 94.81 519 TRP A CA 1
ATOM 4112 C C . TRP A 1 519 ? 2.910 -5.774 0.867 1.00 94.81 519 TRP A C 1
ATOM 4114 O O . TRP A 1 519 ? 2.833 -4.962 1.786 1.00 94.81 519 TRP A O 1
ATOM 4124 N N . GLY A 1 520 ? 3.436 -6.987 1.015 1.00 88.75 520 GLY A N 1
ATOM 4125 C CA . GLY A 1 520 ? 3.859 -7.560 2.295 1.00 88.75 520 GLY A CA 1
ATOM 4126 C C . GLY A 1 520 ? 5.088 -6.948 2.960 1.00 88.75 520 GLY A C 1
ATOM 4127 O O . GLY A 1 520 ? 5.604 -7.557 3.893 1.00 88.75 520 GLY A O 1
ATOM 4128 N N . GLY A 1 521 ? 5.590 -5.814 2.467 1.00 88.69 521 GLY A N 1
ATOM 4129 C CA . GLY A 1 521 ? 6.826 -5.206 2.946 1.00 88.69 521 GLY A CA 1
ATOM 4130 C C . GLY A 1 521 ? 8.057 -6.095 2.765 1.00 88.69 521 GLY A C 1
ATOM 4131 O O . GLY A 1 521 ? 8.068 -7.006 1.931 1.00 88.69 521 GLY A O 1
ATOM 4132 N N . ASP A 1 522 ? 9.100 -5.826 3.553 1.00 85.81 522 ASP A N 1
ATOM 4133 C CA . ASP A 1 522 ? 10.454 -6.307 3.270 1.00 85.81 522 ASP A CA 1
ATOM 4134 C C . ASP A 1 522 ? 10.632 -7.776 3.716 1.00 85.81 522 ASP A C 1
ATOM 4136 O O . ASP A 1 522 ? 11.308 -8.107 4.697 1.00 85.81 522 ASP A O 1
ATOM 4140 N N . THR A 1 523 ? 9.987 -8.704 3.006 1.00 83.19 523 THR A N 1
ATOM 4141 C CA . THR A 1 523 ? 9.994 -10.127 3.367 1.00 83.19 523 THR A CA 1
ATOM 4142 C C . THR A 1 523 ? 11.385 -10.740 3.199 1.00 83.19 523 THR A C 1
ATOM 4144 O O . THR A 1 523 ? 12.051 -10.530 2.194 1.00 83.19 523 THR A O 1
ATOM 4147 N N . ALA A 1 524 ? 11.861 -11.529 4.166 1.00 77.31 524 ALA A N 1
ATOM 4148 C CA . ALA A 1 524 ? 13.227 -12.056 4.130 1.00 77.31 524 ALA A CA 1
ATOM 4149 C C . ALA A 1 524 ? 13.417 -13.203 3.111 1.00 77.31 524 ALA A C 1
ATOM 4151 O O . ALA A 1 524 ? 12.745 -14.228 3.201 1.00 77.31 524 ALA A O 1
ATOM 4152 N N . GLY A 1 525 ? 14.407 -13.083 2.218 1.00 78.88 525 GLY A N 1
ATOM 4153 C CA . GLY A 1 525 ? 14.893 -14.171 1.345 1.00 78.88 525 GLY A CA 1
ATOM 4154 C C . GLY A 1 525 ? 15.980 -15.062 1.979 1.00 78.88 525 GLY A C 1
ATOM 4155 O O . GLY A 1 525 ? 16.434 -16.047 1.385 1.00 78.88 525 GLY A O 1
ATOM 4156 N N . SER A 1 526 ? 16.406 -14.737 3.204 1.00 75.06 526 SER A N 1
ATOM 4157 C CA . SER A 1 526 ? 17.502 -15.397 3.924 1.00 75.06 526 SER A CA 1
ATOM 4158 C C . SER A 1 526 ? 17.180 -15.668 5.396 1.00 75.06 526 SER A C 1
ATOM 4160 O O . SER A 1 526 ? 16.304 -15.046 5.993 1.00 75.06 526 SER A O 1
ATOM 4162 N N . ALA A 1 527 ? 17.911 -16.612 5.995 1.00 68.31 527 ALA A N 1
ATOM 4163 C CA . ALA A 1 527 ? 17.703 -17.108 7.357 1.00 68.31 527 ALA A CA 1
ATOM 4164 C C . ALA A 1 527 ? 17.873 -16.039 8.452 1.00 68.31 527 ALA A C 1
ATOM 4166 O O . ALA A 1 527 ? 17.366 -16.194 9.560 1.00 68.31 527 ALA A O 1
ATOM 4167 N N . LEU A 1 528 ? 18.604 -14.965 8.165 1.00 63.25 528 LEU A N 1
ATOM 4168 C CA . LEU A 1 528 ? 18.648 -13.736 8.950 1.00 63.25 528 LEU A CA 1
ATOM 4169 C C . LEU A 1 528 ? 18.307 -12.593 7.988 1.00 63.25 528 LEU A C 1
ATOM 4171 O O . LEU A 1 528 ? 18.678 -12.683 6.828 1.00 63.25 528 LEU A O 1
ATOM 4175 N N . PHE A 1 529 ? 17.629 -11.535 8.428 1.00 65.19 529 PHE A N 1
ATOM 4176 C CA . PHE A 1 529 ? 17.222 -10.397 7.582 1.00 65.19 529 PHE A CA 1
ATOM 4177 C C . PHE A 1 529 ? 18.405 -9.849 6.743 1.00 65.19 529 PHE A C 1
ATOM 4179 O O . PHE A 1 529 ? 19.290 -9.182 7.279 1.00 65.19 529 PHE A O 1
ATOM 4186 N N . GLY A 1 530 ? 18.496 -10.266 5.474 1.00 66.69 530 GLY A N 1
ATOM 4187 C CA . GLY A 1 530 ? 19.623 -10.043 4.551 1.00 66.69 530 GLY A CA 1
ATOM 4188 C C . GLY A 1 530 ? 20.948 -10.770 4.834 1.00 66.69 530 GLY A C 1
ATOM 4189 O O . GLY A 1 530 ? 21.902 -10.660 4.062 1.00 66.69 530 GLY A O 1
ATOM 4190 N N . LEU A 1 531 ? 21.052 -11.574 5.893 1.00 66.81 531 LEU A N 1
ATOM 4191 C CA . LEU A 1 531 ? 22.266 -12.295 6.297 1.00 66.81 531 LEU A CA 1
ATOM 4192 C C . LEU A 1 531 ? 22.052 -13.823 6.349 1.00 66.81 531 LEU A C 1
ATOM 4194 O O . LEU A 1 531 ? 20.939 -14.324 6.456 1.00 66.81 531 LEU A O 1
ATOM 4198 N N . GLY A 1 532 ? 23.142 -14.590 6.302 1.00 73.38 532 GLY A N 1
ATOM 4199 C CA . GLY A 1 532 ? 23.086 -16.058 6.387 1.00 73.38 532 GLY A CA 1
ATOM 4200 C C . GLY A 1 532 ? 22.615 -16.752 5.104 1.00 73.38 532 GLY A C 1
ATOM 4201 O O . GLY A 1 532 ? 22.574 -16.128 4.044 1.00 73.38 532 GLY A O 1
ATOM 4202 N N . ASP A 1 533 ? 22.319 -18.050 5.226 1.00 78.56 533 ASP A N 1
ATOM 4203 C CA . ASP A 1 533 ? 21.918 -18.939 4.126 1.00 78.56 533 ASP A CA 1
ATOM 4204 C C . ASP A 1 533 ? 20.494 -18.627 3.628 1.00 78.56 533 ASP A C 1
ATOM 4206 O O . ASP A 1 533 ? 19.700 -18.008 4.341 1.00 78.56 533 ASP A O 1
ATOM 4210 N N . GLY A 1 534 ? 20.152 -19.070 2.414 1.00 81.00 534 GLY A N 1
ATOM 4211 C CA . GLY A 1 534 ? 18.784 -18.986 1.893 1.00 81.00 534 GLY A CA 1
ATOM 4212 C C . GLY A 1 534 ? 17.776 -19.760 2.740 1.00 81.00 534 GLY A C 1
ATOM 4213 O O . GLY A 1 534 ? 18.118 -20.732 3.417 1.00 81.00 534 GLY A O 1
ATOM 4214 N N . THR A 1 535 ? 16.522 -19.310 2.723 1.00 84.12 535 THR A N 1
ATOM 4215 C CA . THR A 1 535 ? 15.435 -19.936 3.484 1.00 84.12 535 THR A CA 1
ATOM 4216 C C . THR A 1 535 ? 14.135 -19.965 2.689 1.00 84.12 535 THR A C 1
ATOM 4218 O O . THR A 1 535 ? 13.830 -19.036 1.950 1.00 84.12 535 THR A O 1
ATOM 4221 N N . ASP A 1 536 ? 13.344 -21.019 2.878 1.00 88.12 536 ASP A N 1
ATOM 4222 C CA . ASP A 1 536 ? 11.977 -21.138 2.361 1.00 88.12 536 ASP A CA 1
ATOM 4223 C C . ASP A 1 536 ? 10.921 -20.490 3.278 1.00 88.12 536 ASP A C 1
ATOM 4225 O O . ASP A 1 536 ? 9.748 -20.373 2.911 1.00 88.12 536 ASP A O 1
ATOM 4229 N N . LEU A 1 537 ? 11.324 -20.033 4.469 1.00 85.69 537 LEU A N 1
ATOM 4230 C CA . LEU A 1 537 ? 10.421 -19.469 5.473 1.00 85.69 537 LEU A CA 1
ATOM 4231 C C . LEU A 1 537 ? 9.852 -18.100 5.073 1.00 85.69 537 LEU A C 1
ATOM 4233 O O . LEU A 1 537 ? 8.728 -17.784 5.457 1.00 85.69 537 LEU A O 1
ATOM 4237 N N . GLY A 1 538 ? 10.580 -17.318 4.269 1.00 86.19 538 GLY A N 1
ATOM 4238 C CA . GLY A 1 538 ? 10.070 -16.069 3.695 1.00 86.19 538 GLY A CA 1
ATOM 4239 C C . GLY A 1 538 ? 8.897 -16.309 2.750 1.00 86.19 538 GLY A C 1
ATOM 4240 O O . GLY A 1 538 ? 7.831 -15.723 2.923 1.00 86.19 538 GLY A O 1
ATOM 4241 N N . LEU A 1 539 ? 9.054 -17.251 1.813 1.00 92.06 539 LEU A N 1
ATOM 4242 C CA . LEU A 1 539 ? 7.989 -17.640 0.885 1.00 92.06 539 LEU A CA 1
ATOM 4243 C C . LEU A 1 539 ? 6.783 -18.204 1.642 1.00 92.06 539 LEU A C 1
ATOM 4245 O O . LEU A 1 539 ? 5.636 -17.869 1.350 1.00 92.06 539 LEU A O 1
ATOM 4249 N N . ARG A 1 540 ? 7.036 -19.034 2.661 1.00 91.25 540 ARG A N 1
ATOM 4250 C CA . ARG A 1 540 ? 5.986 -19.508 3.566 1.00 91.25 540 ARG A CA 1
ATOM 4251 C C . ARG A 1 540 ? 5.233 -18.342 4.208 1.00 91.25 540 ARG A C 1
ATOM 4253 O O . ARG A 1 540 ? 4.004 -18.377 4.219 1.00 91.25 540 ARG A O 1
ATOM 4260 N N . SER A 1 541 ? 5.949 -17.328 4.701 1.00 88.06 541 SER A N 1
ATOM 4261 C CA . SER A 1 541 ? 5.340 -16.124 5.269 1.00 88.06 541 SER A CA 1
ATOM 4262 C C . SER A 1 541 ? 4.440 -15.415 4.263 1.00 88.06 541 SER A C 1
ATOM 4264 O O . SER A 1 541 ? 3.256 -15.235 4.540 1.00 88.06 541 SER A O 1
ATOM 4266 N N . ALA A 1 542 ? 4.938 -15.142 3.055 1.00 92.69 542 ALA A N 1
ATOM 4267 C CA . ALA A 1 542 ? 4.173 -14.463 2.010 1.00 92.69 542 ALA A CA 1
ATOM 4268 C C . ALA A 1 542 ? 2.870 -15.203 1.638 1.00 92.69 542 ALA A C 1
ATOM 4270 O O . ALA A 1 542 ? 1.814 -14.584 1.490 1.00 92.69 542 ALA A O 1
ATOM 4271 N N . ILE A 1 543 ? 2.903 -16.541 1.565 1.00 95.19 543 ILE A N 1
ATOM 4272 C CA . ILE A 1 543 ? 1.711 -17.367 1.295 1.00 95.19 543 ILE A CA 1
ATOM 4273 C C . ILE A 1 543 ? 0.636 -17.181 2.380 1.00 95.19 543 ILE A C 1
ATOM 4275 O O . ILE A 1 543 ? -0.564 -17.146 2.078 1.00 95.19 543 ILE A O 1
ATOM 4279 N N . ILE A 1 544 ? 1.044 -17.094 3.646 1.00 93.81 544 ILE A N 1
ATOM 4280 C CA . ILE A 1 544 ? 0.137 -16.921 4.786 1.00 93.81 544 ILE A CA 1
ATOM 4281 C C . ILE A 1 544 ? -0.344 -15.467 4.874 1.00 93.81 544 ILE A C 1
ATOM 4283 O O . ILE A 1 544 ? -1.543 -15.246 5.056 1.00 93.81 544 ILE A O 1
ATOM 4287 N N . ALA A 1 545 ? 0.559 -14.496 4.709 1.00 93.69 545 ALA A N 1
ATOM 4288 C CA . ALA A 1 545 ? 0.286 -13.062 4.767 1.00 93.69 545 ALA A CA 1
ATOM 4289 C C . ALA A 1 545 ? -0.798 -12.660 3.760 1.00 93.69 545 ALA A C 1
ATOM 4291 O O . ALA A 1 545 ? -1.827 -12.122 4.165 1.00 93.69 545 ALA A O 1
ATOM 4292 N N . GLN A 1 546 ? -0.671 -13.081 2.495 1.00 95.50 546 GLN A N 1
ATOM 4293 C CA . GLN A 1 546 ? -1.688 -12.864 1.459 1.00 95.50 546 GLN A CA 1
ATOM 4294 C C . GLN A 1 546 ? -3.090 -13.328 1.885 1.00 95.50 546 GLN A C 1
ATOM 4296 O O . GLN A 1 546 ? -4.106 -12.675 1.648 1.00 95.50 546 GLN A O 1
ATOM 4301 N N . GLN A 1 547 ? -3.164 -14.498 2.517 1.00 96.62 547 GLN A N 1
ATOM 4302 C CA . GLN A 1 547 ? -4.432 -15.066 2.960 1.00 96.62 547 GLN A CA 1
ATOM 4303 C C . GLN A 1 547 ? -4.973 -14.392 4.220 1.00 96.62 547 GLN A C 1
ATOM 4305 O O . GLN A 1 547 ? -6.187 -14.346 4.410 1.00 96.62 547 GLN A O 1
ATOM 4310 N N . ARG A 1 548 ? -4.105 -13.866 5.085 1.00 95.00 548 ARG A N 1
ATOM 4311 C CA . ARG A 1 548 ? -4.512 -13.069 6.245 1.00 95.00 548 ARG A CA 1
ATOM 4312 C C . ARG A 1 548 ? -4.993 -11.681 5.822 1.00 95.00 548 ARG A C 1
ATOM 4314 O O . ARG A 1 548 ? -6.055 -11.279 6.291 1.00 95.00 548 ARG A O 1
ATOM 4321 N N . ALA A 1 549 ? -4.327 -11.033 4.868 1.00 95.94 549 ALA A N 1
ATOM 4322 C CA . ALA A 1 549 ? -4.776 -9.788 4.242 1.00 95.94 549 ALA A CA 1
ATOM 4323 C C . ALA A 1 549 ? -6.204 -9.924 3.669 1.00 95.94 549 ALA A C 1
ATOM 4325 O O . ALA A 1 549 ? -7.073 -9.087 3.928 1.00 95.94 549 ALA A O 1
ATOM 4326 N N . ALA A 1 550 ? -6.515 -11.061 3.035 1.00 96.25 550 ALA A N 1
ATOM 4327 C CA . ALA A 1 550 ? -7.869 -11.371 2.569 1.00 96.25 550 ALA A CA 1
ATOM 4328 C C . ALA A 1 550 ? -8.932 -11.370 3.693 1.00 96.25 550 ALA A C 1
ATOM 4330 O O . ALA A 1 550 ? -10.067 -10.948 3.473 1.00 96.25 550 ALA A O 1
ATOM 4331 N N . TYR A 1 551 ? -8.588 -11.805 4.912 1.00 95.88 551 TYR A N 1
ATOM 4332 C CA . TYR A 1 551 ? -9.489 -11.735 6.073 1.00 95.88 551 TYR A CA 1
ATOM 4333 C C . TYR A 1 551 ? -9.644 -10.327 6.645 1.00 95.88 551 TYR A C 1
ATOM 4335 O O . TYR A 1 551 ? -10.637 -10.079 7.330 1.00 95.88 551 TYR A O 1
ATOM 4343 N N . MET A 1 552 ? -8.688 -9.440 6.375 1.00 95.69 552 MET A N 1
ATOM 4344 C CA . MET A 1 552 ? -8.637 -8.064 6.872 1.00 95.69 552 MET A CA 1
ATOM 4345 C C . MET A 1 552 ? -9.400 -7.077 5.982 1.00 95.69 552 MET A C 1
ATOM 4347 O O . MET A 1 552 ? -9.453 -5.898 6.300 1.00 95.69 552 MET A O 1
ATOM 4351 N N . GLY A 1 553 ? -9.996 -7.536 4.876 1.00 95.00 553 GLY A N 1
ATOM 4352 C CA . GLY A 1 553 ? -10.615 -6.640 3.895 1.00 95.00 553 GLY A CA 1
ATOM 4353 C C . GLY A 1 553 ? -9.598 -5.941 2.991 1.00 95.00 553 GLY A C 1
ATOM 4354 O O . GLY A 1 553 ? -9.931 -4.910 2.419 1.00 95.00 553 GLY A O 1
ATOM 4355 N N . MET A 1 554 ? -8.401 -6.525 2.847 1.00 95.62 554 MET A N 1
ATOM 4356 C CA . MET A 1 554 ? -7.316 -6.088 1.963 1.00 95.62 554 MET A CA 1
ATOM 4357 C C . MET A 1 554 ? -7.200 -7.101 0.801 1.00 95.62 554 MET A C 1
ATOM 4359 O O . MET A 1 554 ? -6.412 -8.046 0.869 1.00 95.62 554 MET A O 1
ATOM 4363 N N . PRO A 1 555 ? -8.080 -7.022 -0.217 1.00 94.88 555 PRO A N 1
ATOM 4364 C CA . PRO A 1 555 ? -8.352 -8.128 -1.141 1.00 94.88 555 PRO A CA 1
ATOM 4365 C C . PRO A 1 555 ? -7.301 -8.340 -2.236 1.00 94.88 555 PRO A C 1
ATOM 4367 O O . PRO A 1 555 ? -7.292 -9.414 -2.849 1.00 94.88 555 PRO A O 1
ATOM 4370 N N . ILE A 1 556 ? -6.469 -7.331 -2.502 1.00 97.69 556 ILE A N 1
ATOM 4371 C CA . ILE A 1 556 ? -5.431 -7.328 -3.535 1.00 97.69 556 ILE A CA 1
ATOM 4372 C C . ILE A 1 556 ? -4.100 -7.044 -2.841 1.00 97.69 556 ILE A C 1
ATOM 4374 O O . ILE A 1 556 ? -3.920 -5.994 -2.227 1.00 97.69 556 ILE A O 1
ATOM 4378 N N . TRP A 1 557 ? -3.201 -8.024 -2.909 1.00 97.38 557 TRP A N 1
ATOM 4379 C CA . TRP A 1 557 ? -1.950 -8.042 -2.163 1.00 97.38 557 TRP A CA 1
ATOM 4380 C C . TRP A 1 557 ? -0.826 -8.688 -2.985 1.00 97.38 557 TRP A C 1
ATOM 4382 O O . TRP A 1 557 ? -1.088 -9.639 -3.728 1.00 97.38 557 TRP A O 1
ATOM 4392 N N . GLY A 1 558 ? 0.407 -8.203 -2.849 1.00 96.31 558 GLY A N 1
ATOM 4393 C CA . GLY A 1 558 ? 1.614 -8.768 -3.462 1.00 96.31 558 GLY A CA 1
ATOM 4394 C C . GLY A 1 558 ? 2.785 -8.920 -2.488 1.00 96.31 558 GLY A C 1
ATOM 4395 O O . GLY A 1 558 ? 2.711 -8.538 -1.324 1.00 96.31 558 GLY A O 1
ATOM 4396 N N . SER A 1 559 ? 3.892 -9.476 -2.972 1.00 94.62 559 SER A N 1
ATOM 4397 C CA . SER A 1 559 ? 5.139 -9.610 -2.209 1.00 94.62 559 SER A CA 1
ATOM 4398 C C . SER A 1 559 ? 6.340 -9.369 -3.105 1.00 94.62 559 SER A C 1
ATOM 4400 O O . SER A 1 559 ? 6.284 -9.759 -4.272 1.00 94.62 559 SER A O 1
ATOM 4402 N N . ASP A 1 560 ? 7.443 -8.907 -2.525 1.00 93.75 560 ASP A N 1
ATOM 4403 C CA . ASP A 1 560 ? 8.749 -8.872 -3.182 1.00 93.75 560 ASP A CA 1
ATOM 4404 C C . ASP A 1 560 ? 9.163 -10.300 -3.573 1.00 93.75 560 ASP A C 1
ATOM 4406 O O . ASP A 1 560 ? 9.480 -11.140 -2.723 1.00 93.75 560 ASP A O 1
ATOM 4410 N N . THR A 1 561 ? 9.090 -10.626 -4.865 1.00 94.81 561 THR A N 1
ATOM 4411 C CA . THR A 1 561 ? 9.334 -11.994 -5.345 1.00 94.81 561 THR A CA 1
ATOM 4412 C C . THR A 1 561 ? 10.791 -12.394 -5.133 1.00 94.81 561 THR A C 1
ATOM 4414 O O . THR A 1 561 ? 11.679 -11.887 -5.807 1.00 94.81 561 THR A O 1
ATOM 4417 N N . GLY A 1 562 ? 11.033 -13.355 -4.238 1.00 90.81 562 GLY A N 1
ATOM 4418 C CA . GLY A 1 562 ? 12.377 -13.751 -3.793 1.00 90.81 562 GLY A CA 1
ATOM 4419 C C . GLY A 1 562 ? 12.783 -13.159 -2.436 1.00 90.81 562 GLY A C 1
ATOM 4420 O O . GLY A 1 562 ? 13.810 -13.558 -1.888 1.00 90.81 562 GLY A O 1
ATOM 4421 N N . GLY A 1 563 ? 11.948 -12.287 -1.864 1.00 89.38 563 GLY A N 1
ATOM 4422 C CA . GLY A 1 563 ? 12.206 -11.534 -0.640 1.00 89.38 563 GLY A CA 1
ATOM 4423 C C . GLY A 1 563 ? 13.035 -10.273 -0.896 1.00 89.38 563 GLY A C 1
ATOM 4424 O O . GLY A 1 563 ? 13.870 -10.262 -1.790 1.00 89.38 563 GLY A O 1
ATOM 4425 N N . TYR A 1 564 ? 12.842 -9.223 -0.100 1.00 86.88 564 TYR A N 1
ATOM 4426 C CA . TYR A 1 564 ? 13.469 -7.912 -0.290 1.00 86.88 564 TYR A CA 1
ATOM 4427 C C . TYR A 1 564 ? 14.998 -7.978 -0.301 1.00 86.88 564 TYR A C 1
ATOM 4429 O O . TYR A 1 564 ? 15.618 -7.528 -1.253 1.00 86.88 564 TYR A O 1
ATOM 4437 N N . TYR A 1 565 ? 15.625 -8.604 0.703 1.00 80.38 565 TYR A N 1
ATOM 4438 C CA . TYR A 1 565 ? 17.093 -8.705 0.818 1.00 80.38 565 TYR A CA 1
ATOM 4439 C C . TYR A 1 565 ? 17.721 -9.818 -0.032 1.00 80.38 565 TYR A C 1
ATOM 4441 O O . TYR A 1 565 ? 18.557 -10.580 0.466 1.00 80.38 565 TYR A O 1
ATOM 4449 N N . GLU A 1 566 ? 17.286 -9.913 -1.283 1.00 79.25 566 GLU A N 1
ATOM 4450 C CA . GLU A 1 566 ? 17.665 -10.932 -2.257 1.00 79.25 566 GLU A CA 1
ATOM 4451 C C . GLU A 1 566 ? 17.388 -12.382 -1.824 1.00 79.25 566 GLU A C 1
ATOM 4453 O O . GLU A 1 566 ? 17.555 -12.808 -0.674 1.00 79.25 566 GLU A O 1
ATOM 4458 N N . PHE A 1 567 ? 16.989 -13.210 -2.783 1.00 86.00 567 PHE A N 1
ATOM 4459 C CA . PHE A 1 567 ? 16.923 -14.643 -2.540 1.00 86.00 567 PHE A CA 1
ATOM 4460 C C . PHE A 1 567 ? 18.343 -15.207 -2.438 1.00 86.00 567 PHE A C 1
ATOM 4462 O O . PHE A 1 567 ? 19.221 -14.878 -3.227 1.00 86.00 567 PHE A O 1
ATOM 4469 N N . LYS A 1 568 ? 18.576 -16.131 -1.504 1.00 87.50 568 LYS A N 1
ATOM 4470 C CA . LYS A 1 568 ? 19.868 -16.846 -1.400 1.00 87.50 568 LYS A CA 1
ATOM 4471 C C . LYS A 1 568 ? 19.770 -18.332 -1.708 1.00 87.50 568 LYS A C 1
ATOM 4473 O O . LYS A 1 568 ? 20.709 -19.088 -1.469 1.00 87.50 568 LYS A O 1
ATOM 4478 N N . ASP A 1 569 ? 18.624 -18.747 -2.236 1.00 92.75 569 ASP A N 1
ATOM 4479 C CA . ASP A 1 569 ? 18.381 -20.093 -2.729 1.00 92.75 569 ASP A CA 1
ATOM 4480 C C . ASP A 1 569 ? 17.640 -20.032 -4.072 1.00 92.75 569 ASP A C 1
ATOM 4482 O O . ASP A 1 569 ? 16.575 -19.425 -4.200 1.00 92.75 569 ASP A O 1
ATOM 4486 N N . ARG A 1 570 ? 18.230 -20.678 -5.080 1.00 94.50 570 ARG A N 1
ATOM 4487 C CA . ARG A 1 570 ? 17.725 -20.732 -6.455 1.00 94.50 570 ARG A CA 1
ATOM 4488 C C . ARG A 1 570 ? 16.336 -21.362 -6.540 1.00 94.50 570 ARG A C 1
ATOM 4490 O O . ARG A 1 570 ? 15.507 -20.941 -7.340 1.00 94.50 570 ARG A O 1
ATOM 4497 N N . GLU A 1 571 ? 16.085 -22.419 -5.772 1.00 95.62 571 GLU A N 1
ATOM 4498 C CA . GLU A 1 571 ? 14.793 -23.100 -5.792 1.00 95.62 571 GLU A CA 1
ATOM 4499 C C . GLU A 1 571 ? 13.710 -22.238 -5.148 1.00 95.62 571 GLU A C 1
ATOM 4501 O O . GLU A 1 571 ? 12.613 -22.159 -5.696 1.00 95.62 571 GLU A O 1
ATOM 4506 N N . VAL A 1 572 ? 14.026 -21.543 -4.053 1.00 94.88 572 VAL A N 1
ATOM 4507 C CA . VAL A 1 572 ? 13.093 -20.592 -3.435 1.00 94.88 572 VAL A CA 1
ATOM 4508 C C . VAL A 1 572 ? 12.691 -19.501 -4.425 1.00 94.88 572 VAL A C 1
ATOM 4510 O O . VAL A 1 572 ? 11.501 -19.222 -4.537 1.00 94.88 572 VAL A O 1
ATOM 4513 N N . PHE A 1 573 ? 13.630 -18.947 -5.200 1.00 96.06 573 PHE A N 1
ATOM 4514 C CA . PHE A 1 573 ? 13.303 -17.946 -6.220 1.00 96.06 573 PHE A CA 1
ATOM 4515 C C . PHE A 1 573 ? 12.351 -18.483 -7.291 1.00 96.06 573 PHE A C 1
ATOM 4517 O O . PHE A 1 573 ? 11.312 -17.871 -7.538 1.00 96.06 573 PHE A O 1
ATOM 4524 N N . ALA A 1 574 ? 12.637 -19.669 -7.849 1.00 97.44 574 ALA A N 1
ATOM 4525 C CA . ALA A 1 574 ? 11.730 -20.324 -8.794 1.00 97.44 574 ALA A CA 1
ATOM 4526 C C . ALA A 1 574 ? 10.322 -20.458 -8.207 1.00 97.44 574 ALA A C 1
ATOM 4528 O O . ALA A 1 574 ? 9.359 -20.036 -8.837 1.00 97.44 574 ALA A O 1
ATOM 4529 N N . ARG A 1 575 ? 10.210 -20.998 -6.985 1.00 97.94 575 ARG A N 1
ATOM 4530 C CA . ARG A 1 575 ? 8.931 -21.211 -6.291 1.00 97.94 575 ARG A CA 1
ATOM 4531 C C . ARG A 1 575 ? 8.189 -19.915 -5.977 1.00 97.94 575 ARG A C 1
ATOM 4533 O O . ARG A 1 575 ? 6.959 -19.890 -6.049 1.00 97.94 575 ARG A O 1
ATOM 4540 N N . TRP A 1 576 ? 8.915 -18.848 -5.660 1.00 97.50 576 TRP A N 1
ATOM 4541 C CA . TRP A 1 576 ? 8.326 -17.539 -5.402 1.00 97.50 576 TRP A CA 1
ATOM 4542 C C . TRP A 1 576 ? 7.769 -16.917 -6.681 1.00 97.50 576 TRP A C 1
ATOM 4544 O O . TRP A 1 576 ? 6.663 -16.393 -6.642 1.00 97.50 576 TRP A O 1
ATOM 4554 N N . ILE A 1 577 ? 8.455 -17.057 -7.823 1.00 98.06 577 ILE A N 1
ATOM 4555 C CA . ILE A 1 577 ? 7.923 -16.646 -9.134 1.00 98.06 577 ILE A CA 1
ATOM 4556 C C . ILE A 1 577 ? 6.597 -17.365 -9.422 1.00 98.06 577 ILE A C 1
ATOM 4558 O O . ILE A 1 577 ? 5.625 -16.725 -9.831 1.00 98.06 577 ILE A O 1
ATOM 4562 N N . GLU A 1 578 ? 6.524 -18.682 -9.176 1.00 98.31 578 GLU A N 1
ATOM 4563 C CA . GLU A 1 578 ? 5.272 -19.422 -9.389 1.00 98.31 578 GLU A CA 1
ATOM 4564 C C . GLU A 1 578 ? 4.156 -18.925 -8.465 1.00 98.31 578 GLU A C 1
ATOM 4566 O O . GLU A 1 578 ? 3.012 -18.816 -8.898 1.00 98.31 578 GLU A O 1
ATOM 4571 N N . PHE A 1 579 ? 4.471 -18.635 -7.198 1.00 98.38 579 PHE A N 1
ATOM 4572 C CA . PHE A 1 579 ? 3.520 -18.083 -6.233 1.00 98.38 579 PHE A CA 1
ATOM 4573 C C . PHE A 1 579 ? 3.016 -16.700 -6.661 1.00 98.38 579 PHE A C 1
ATOM 4575 O O . PHE A 1 579 ? 1.803 -16.512 -6.743 1.00 98.38 579 PHE A O 1
ATOM 4582 N N . SER A 1 580 ? 3.918 -15.775 -6.999 1.00 97.94 580 SER A N 1
ATOM 4583 C CA . SER A 1 580 ? 3.592 -14.392 -7.364 1.00 97.94 580 SER A CA 1
ATOM 4584 C C . SER A 1 580 ? 2.690 -14.295 -8.594 1.00 97.94 580 SER A C 1
ATOM 4586 O O . SER A 1 580 ? 1.818 -13.430 -8.652 1.00 97.94 580 SER A O 1
ATOM 4588 N N . ALA A 1 581 ? 2.800 -15.231 -9.543 1.00 98.06 581 ALA A N 1
ATOM 4589 C CA . ALA A 1 581 ? 1.887 -15.306 -10.687 1.00 98.06 581 ALA A CA 1
ATOM 4590 C C . ALA A 1 581 ? 0.413 -15.524 -10.287 1.00 98.06 581 ALA A C 1
ATOM 4592 O O . ALA A 1 581 ? -0.491 -15.143 -11.036 1.00 98.06 581 ALA A O 1
ATOM 4593 N N . PHE A 1 582 ? 0.166 -16.085 -9.099 1.00 98.38 582 PHE A N 1
ATOM 4594 C CA . PHE A 1 582 ? -1.155 -16.316 -8.503 1.00 98.38 582 PHE A CA 1
ATOM 4595 C C . PHE A 1 582 ? -1.404 -15.468 -7.243 1.00 98.38 582 PHE A C 1
ATOM 4597 O O . PHE A 1 582 ? -2.265 -15.803 -6.423 1.00 98.38 582 PHE A O 1
ATOM 4604 N N . SER A 1 583 ? -0.675 -14.360 -7.109 1.00 98.12 583 SER A N 1
ATOM 4605 C CA . SER A 1 583 ? -0.901 -13.329 -6.095 1.00 98.12 583 SER A CA 1
ATOM 4606 C C . SER A 1 583 ? -1.735 -12.172 -6.647 1.00 98.12 583 SER A C 1
ATOM 4608 O O . SER A 1 583 ? -2.015 -12.109 -7.848 1.00 98.12 583 SER A O 1
ATOM 4610 N N . GLY A 1 584 ? -2.183 -11.257 -5.786 1.00 96.38 584 GLY A N 1
ATOM 4611 C CA . GLY A 1 584 ? -2.907 -10.061 -6.225 1.00 96.38 584 GLY A CA 1
ATOM 4612 C C . GLY A 1 584 ? -2.059 -9.196 -7.156 1.00 96.38 584 GLY A C 1
ATOM 4613 O O . GLY A 1 584 ? -2.486 -8.932 -8.275 1.00 96.38 584 GLY A O 1
ATOM 4614 N N . ILE A 1 585 ? -0.832 -8.882 -6.744 1.00 97.94 585 ILE A N 1
ATOM 4615 C CA . ILE A 1 585 ? 0.186 -8.193 -7.549 1.00 97.94 585 ILE A CA 1
ATOM 4616 C C . ILE A 1 585 ? 1.389 -9.127 -7.748 1.00 97.94 585 ILE A C 1
ATOM 4618 O O . ILE A 1 585 ? 1.802 -9.816 -6.812 1.00 97.94 585 ILE A O 1
ATOM 4622 N N . MET A 1 586 ? 1.923 -9.175 -8.973 1.00 97.88 586 MET A N 1
ATOM 4623 C CA . MET A 1 586 ? 3.119 -9.950 -9.323 1.00 97.88 586 MET A CA 1
ATOM 4624 C C . MET A 1 586 ? 4.303 -8.996 -9.456 1.00 97.88 586 MET A C 1
ATOM 4626 O O . MET A 1 586 ? 4.626 -8.555 -10.554 1.00 97.88 586 MET A O 1
ATOM 4630 N N . GLU A 1 587 ? 4.943 -8.685 -8.335 1.00 95.50 587 GLU A N 1
ATOM 4631 C CA . GLU A 1 587 ? 6.047 -7.732 -8.284 1.00 95.50 587 GLU A CA 1
ATOM 4632 C C . GLU A 1 587 ? 7.395 -8.430 -8.087 1.00 95.50 587 GLU A C 1
ATOM 4634 O O . GLU A 1 587 ? 7.556 -9.258 -7.186 1.00 95.50 587 GLU A O 1
ATOM 4639 N N . ILE A 1 588 ? 8.367 -8.114 -8.947 1.00 94.31 588 ILE A N 1
ATOM 4640 C CA . ILE A 1 588 ? 9.684 -8.752 -8.960 1.00 94.31 588 ILE A CA 1
ATOM 4641 C C . ILE A 1 588 ? 10.784 -7.698 -8.832 1.00 94.31 588 ILE A C 1
ATOM 4643 O O . ILE A 1 588 ? 11.071 -6.943 -9.763 1.00 94.31 588 ILE A O 1
ATOM 4647 N N . GLY A 1 589 ? 11.416 -7.689 -7.664 1.00 90.38 589 GLY A N 1
ATOM 4648 C CA . GLY A 1 589 ? 12.476 -6.761 -7.302 1.00 90.38 589 GLY A CA 1
ATOM 4649 C C . GLY A 1 589 ? 12.783 -6.820 -5.810 1.00 90.38 589 GLY A C 1
ATOM 4650 O O . GLY A 1 589 ? 12.172 -7.597 -5.069 1.00 90.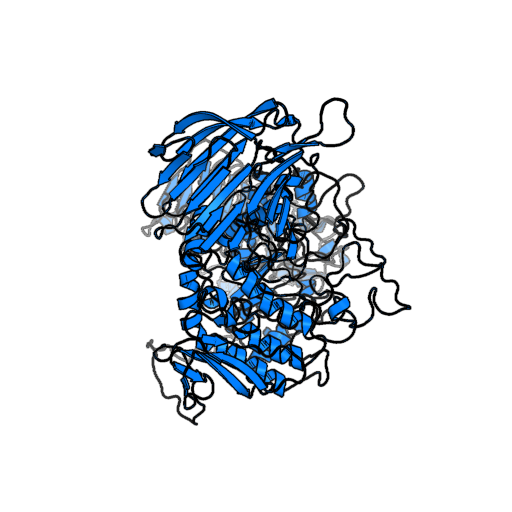38 589 GLY A O 1
ATOM 4651 N N . GLY A 1 590 ? 13.755 -6.014 -5.399 1.00 87.75 590 GLY A N 1
ATOM 4652 C CA . GLY A 1 590 ? 14.252 -5.912 -4.034 1.00 87.75 590 GLY A CA 1
ATOM 4653 C C . GLY A 1 590 ? 15.639 -5.270 -4.000 1.00 87.75 590 GLY A C 1
ATOM 4654 O O . GLY A 1 590 ? 16.084 -4.648 -4.968 1.00 87.75 590 GLY A O 1
ATOM 4655 N N . GLN A 1 591 ? 16.334 -5.446 -2.880 1.00 83.62 591 GLN A N 1
ATOM 4656 C CA . GLN A 1 591 ? 17.752 -5.151 -2.744 1.00 83.62 591 GLN A CA 1
ATOM 4657 C C . GLN A 1 591 ? 18.582 -6.241 -3.440 1.00 83.62 591 GLN A C 1
ATOM 4659 O O . GLN A 1 591 ? 18.619 -7.382 -2.978 1.00 83.62 591 GLN A O 1
ATOM 4664 N N . GLY A 1 592 ? 19.254 -5.882 -4.532 1.00 81.50 592 GLY A N 1
ATOM 4665 C CA . GLY A 1 592 ? 19.924 -6.819 -5.437 1.00 81.50 592 GLY A CA 1
ATOM 4666 C C . GLY A 1 592 ? 19.282 -6.799 -6.822 1.00 81.50 592 GLY A C 1
ATOM 4667 O O . GLY A 1 592 ? 18.546 -5.870 -7.166 1.00 81.50 592 GLY A O 1
ATOM 4668 N N . THR A 1 593 ? 19.583 -7.791 -7.659 1.00 80.38 593 THR A N 1
ATOM 4669 C CA . THR A 1 593 ? 19.068 -7.782 -9.038 1.00 80.38 593 THR A CA 1
ATOM 4670 C C . THR A 1 593 ? 17.685 -8.394 -9.140 1.00 80.38 593 THR A C 1
ATOM 4672 O O . THR A 1 593 ? 16.880 -7.922 -9.935 1.00 80.38 593 THR A O 1
ATOM 4675 N N . HIS A 1 594 ? 17.399 -9.453 -8.380 1.00 87.56 594 HIS A N 1
ATOM 4676 C CA . HIS A 1 594 ? 16.176 -10.257 -8.491 1.00 87.56 594 HIS A CA 1
ATOM 4677 C C . HIS A 1 594 ? 15.865 -10.702 -9.924 1.00 87.56 594 HIS A C 1
ATOM 4679 O O . HIS A 1 594 ? 14.706 -10.821 -10.326 1.00 87.56 594 HIS A O 1
ATOM 4685 N N . ALA A 1 595 ? 16.917 -10.953 -10.701 1.00 91.12 595 ALA A N 1
ATOM 4686 C CA . ALA A 1 595 ? 16.824 -11.262 -12.114 1.00 91.12 595 ALA A CA 1
ATOM 4687 C C . ALA A 1 595 ? 17.513 -12.594 -12.443 1.00 91.12 595 ALA A C 1
ATOM 4689 O O . ALA A 1 595 ? 18.599 -12.873 -11.938 1.00 91.12 595 ALA A O 1
ATOM 4690 N N . PRO A 1 596 ? 16.927 -13.430 -13.318 1.00 92.88 596 PRO A N 1
ATOM 4691 C CA . PRO A 1 596 ? 17.490 -14.739 -13.646 1.00 92.88 596 PRO A CA 1
ATOM 4692 C C . PRO A 1 596 ? 18.765 -14.678 -14.513 1.00 92.88 596 PRO A C 1
ATOM 4694 O O . PRO A 1 596 ? 19.443 -15.695 -14.673 1.00 92.88 596 PRO A O 1
ATOM 4697 N N . TRP A 1 597 ? 19.100 -13.507 -15.063 1.00 94.12 597 TRP A N 1
ATOM 4698 C CA . TRP A 1 597 ? 20.346 -13.246 -15.794 1.00 94.12 597 TRP A CA 1
ATOM 4699 C C . TRP A 1 597 ? 21.496 -12.736 -14.913 1.00 94.12 597 TRP A C 1
ATOM 4701 O O . TRP A 1 597 ? 22.627 -12.719 -15.392 1.00 94.12 597 TRP A O 1
ATOM 4711 N N . ASP A 1 598 ? 21.238 -12.379 -13.650 1.00 91.44 598 ASP A N 1
ATOM 4712 C CA . ASP A 1 598 ? 22.267 -11.948 -12.692 1.00 91.44 598 ASP A CA 1
ATOM 4713 C C . ASP A 1 598 ? 21.936 -12.408 -11.261 1.00 91.44 598 ASP A C 1
ATOM 4715 O O . ASP A 1 598 ? 21.731 -11.615 -10.349 1.00 91.44 598 ASP A O 1
ATOM 4719 N N . MET A 1 599 ? 21.816 -13.717 -11.049 1.00 92.25 599 MET A N 1
ATOM 4720 C CA . MET A 1 599 ? 21.438 -14.280 -9.756 1.00 92.25 599 MET A CA 1
ATOM 4721 C C . MET A 1 599 ? 22.593 -14.247 -8.736 1.00 92.25 599 MET A C 1
ATOM 4723 O O . MET A 1 599 ? 23.734 -14.577 -9.074 1.00 92.25 599 MET A O 1
ATOM 4727 N N . PRO A 1 600 ? 22.301 -14.050 -7.438 1.00 90.00 600 PRO A N 1
ATOM 4728 C CA . PRO A 1 600 ? 23.276 -14.174 -6.343 1.00 90.00 600 PRO A CA 1
ATOM 4729 C C . PRO A 1 600 ? 23.620 -15.634 -5.993 1.00 90.00 600 PRO A C 1
ATOM 4731 O O . PRO A 1 600 ? 24.331 -15.917 -5.025 1.00 90.00 600 PRO A O 1
ATOM 4734 N N . THR A 1 601 ? 23.084 -16.589 -6.754 1.00 92.25 601 THR A N 1
ATOM 4735 C CA . THR A 1 601 ? 23.283 -18.032 -6.582 1.00 92.25 601 THR A CA 1
ATOM 4736 C C . THR A 1 601 ? 23.942 -18.617 -7.825 1.00 92.25 601 THR A C 1
ATOM 4738 O O . THR A 1 601 ? 23.947 -17.989 -8.875 1.00 92.25 601 THR A O 1
ATOM 4741 N N . GLU A 1 602 ? 24.506 -19.822 -7.724 1.00 89.50 602 GLU A N 1
ATOM 4742 C CA . GLU A 1 602 ? 25.056 -20.512 -8.894 1.00 89.50 602 GLU A CA 1
ATOM 4743 C C . GLU A 1 602 ? 23.969 -21.317 -9.639 1.00 89.50 602 GLU A C 1
ATOM 4745 O O . GLU A 1 602 ? 23.245 -22.093 -8.997 1.00 89.50 602 GLU A O 1
ATOM 4750 N N . PRO A 1 603 ? 23.903 -21.229 -10.982 1.00 93.88 603 PRO A N 1
ATOM 4751 C CA . PRO A 1 603 ? 24.693 -20.334 -11.832 1.00 93.88 603 PRO A CA 1
ATOM 4752 C C . PRO A 1 603 ? 24.194 -18.882 -11.750 1.00 93.88 603 PRO A C 1
ATOM 4754 O O . PRO A 1 603 ? 22.996 -18.654 -11.627 1.00 93.88 603 PRO A O 1
ATOM 4757 N N . ASN A 1 604 ? 25.111 -17.916 -11.859 1.00 93.81 604 ASN A N 1
ATOM 4758 C CA . ASN A 1 604 ? 24.760 -16.489 -11.861 1.00 93.81 604 ASN A CA 1
ATOM 4759 C C . ASN A 1 604 ? 23.867 -16.121 -13.065 1.00 93.81 604 ASN A C 1
ATOM 4761 O O . ASN A 1 604 ? 22.846 -15.473 -12.896 1.00 93.81 604 ASN A O 1
ATOM 4765 N N . PHE A 1 605 ? 24.171 -16.639 -14.256 1.00 95.81 605 PHE A N 1
ATOM 4766 C CA . PHE A 1 605 ? 23.264 -16.597 -15.405 1.00 95.81 605 PHE A CA 1
ATOM 4767 C C . PHE A 1 605 ? 22.548 -17.943 -15.555 1.00 95.81 605 PHE A C 1
ATOM 4769 O O . PHE A 1 605 ? 23.210 -18.971 -15.741 1.00 95.81 605 PHE A O 1
ATOM 4776 N N . ASP A 1 606 ? 21.214 -17.961 -15.505 1.00 96.31 606 ASP A N 1
ATOM 4777 C CA . ASP A 1 606 ? 20.449 -19.209 -15.464 1.00 96.31 606 ASP A CA 1
ATOM 4778 C C . ASP A 1 606 ? 19.342 -19.298 -16.515 1.00 96.31 606 ASP A C 1
ATOM 4780 O O . ASP A 1 606 ? 18.208 -18.870 -16.309 1.00 96.31 606 ASP A O 1
ATOM 4784 N N . GLU A 1 607 ? 19.654 -19.972 -17.623 1.00 96.12 607 GLU A N 1
ATOM 4785 C CA . GLU A 1 607 ? 18.713 -20.232 -18.720 1.00 96.12 607 GLU A CA 1
ATOM 4786 C C . GLU A 1 607 ? 17.423 -20.927 -18.256 1.00 96.12 607 GLU A C 1
ATOM 4788 O O . GLU A 1 607 ? 16.333 -20.587 -18.711 1.00 96.12 607 GLU A O 1
ATOM 4793 N N . ALA A 1 608 ? 17.516 -21.876 -17.319 1.00 96.00 608 ALA A N 1
ATOM 4794 C CA . ALA A 1 608 ? 16.338 -22.586 -16.830 1.00 96.00 608 ALA A CA 1
ATOM 4795 C C . ALA A 1 608 ? 15.472 -21.689 -15.932 1.00 96.00 608 ALA A C 1
ATOM 4797 O O . ALA A 1 608 ? 14.251 -21.839 -15.910 1.00 96.00 608 ALA A O 1
ATOM 4798 N N . MET A 1 609 ? 16.079 -20.754 -15.196 1.00 97.19 609 MET A N 1
ATOM 4799 C CA . MET A 1 609 ? 15.329 -19.755 -14.439 1.00 97.19 609 MET A CA 1
ATOM 4800 C C . MET A 1 609 ? 14.690 -18.713 -15.357 1.00 97.19 609 MET A C 1
ATOM 4802 O O . MET A 1 609 ? 13.545 -18.343 -15.118 1.00 97.19 609 MET A O 1
ATOM 4806 N N . ILE A 1 610 ? 15.371 -18.298 -16.430 1.00 97.88 610 ILE A N 1
ATOM 4807 C CA . ILE A 1 610 ? 14.801 -17.422 -17.466 1.00 97.88 610 ILE A CA 1
ATOM 4808 C C . ILE A 1 610 ? 13.543 -18.070 -18.066 1.00 97.88 610 ILE A C 1
ATOM 4810 O O . ILE A 1 610 ? 12.512 -17.412 -18.203 1.00 97.88 610 ILE A O 1
ATOM 4814 N N . GLU A 1 611 ? 13.573 -19.376 -18.356 1.00 97.69 611 GLU A N 1
ATOM 4815 C CA . GLU A 1 611 ? 12.394 -20.105 -18.843 1.00 97.69 611 GLU A CA 1
ATOM 4816 C C . GLU A 1 611 ? 11.234 -20.111 -17.835 1.00 97.69 611 GLU A C 1
ATOM 4818 O O . GLU A 1 611 ? 10.083 -19.915 -18.233 1.00 97.69 611 GLU A O 1
ATOM 4823 N N . ILE A 1 612 ? 11.517 -20.313 -16.542 1.00 97.62 612 ILE A N 1
ATOM 4824 C CA . ILE A 1 612 ? 10.510 -20.249 -15.468 1.00 97.62 612 ILE A CA 1
ATOM 4825 C C . ILE A 1 612 ? 9.928 -18.836 -15.377 1.00 97.62 612 ILE A C 1
ATOM 4827 O O . ILE A 1 612 ? 8.707 -18.676 -15.402 1.00 97.62 612 ILE A O 1
ATOM 4831 N N . TYR A 1 613 ? 10.790 -17.821 -15.332 1.00 97.50 613 TYR A N 1
ATOM 4832 C CA . TYR A 1 613 ? 10.413 -16.413 -15.270 1.00 97.50 613 TYR A CA 1
ATOM 4833 C C . TYR A 1 613 ? 9.467 -16.056 -16.418 1.00 97.50 613 TYR A C 1
ATOM 4835 O O . TYR A 1 613 ? 8.318 -15.681 -16.183 1.00 97.50 613 TYR A O 1
ATOM 4843 N N . ARG A 1 614 ? 9.900 -16.294 -17.664 1.00 97.44 614 ARG A N 1
ATOM 4844 C CA . ARG A 1 614 ? 9.108 -16.037 -18.872 1.00 97.44 614 ARG A CA 1
ATOM 4845 C C . ARG A 1 614 ? 7.788 -16.796 -18.877 1.00 97.44 614 ARG A C 1
ATOM 4847 O O . ARG A 1 614 ? 6.757 -16.246 -19.262 1.00 97.44 614 ARG A O 1
ATOM 4854 N N . ARG A 1 615 ? 7.790 -18.068 -18.464 1.00 96.75 615 ARG A N 1
ATOM 4855 C CA . ARG A 1 615 ? 6.575 -18.894 -18.417 1.00 96.75 615 ARG A CA 1
ATOM 4856 C C . ARG A 1 615 ? 5.516 -18.268 -17.517 1.00 96.75 615 ARG A C 1
ATOM 4858 O O . ARG A 1 615 ? 4.348 -18.244 -17.905 1.00 96.75 615 ARG A O 1
ATOM 4865 N N . TYR A 1 616 ? 5.898 -17.789 -16.337 1.00 97.88 616 TYR A N 1
ATOM 4866 C CA . TYR A 1 616 ? 4.947 -17.263 -15.362 1.00 97.88 616 TYR A CA 1
ATOM 4867 C C . TYR A 1 616 ? 4.541 -15.809 -15.629 1.00 97.88 616 TYR A C 1
ATOM 4869 O O . TYR A 1 616 ? 3.372 -15.489 -15.424 1.00 97.88 616 TYR A O 1
ATOM 4877 N N . THR A 1 617 ? 5.413 -14.964 -16.186 1.00 97.38 617 THR A N 1
ATOM 4878 C CA . THR A 1 617 ? 5.007 -13.630 -16.670 1.00 97.38 617 THR A CA 1
ATOM 4879 C C . THR A 1 617 ? 4.076 -13.729 -17.886 1.00 97.38 617 THR A C 1
ATOM 4881 O O . THR A 1 617 ? 3.025 -13.094 -17.922 1.00 97.38 617 THR A O 1
ATOM 4884 N N . THR A 1 618 ? 4.348 -14.637 -18.829 1.00 97.38 618 THR A N 1
ATOM 4885 C CA . THR A 1 618 ? 3.433 -14.919 -19.958 1.00 97.38 618 THR A CA 1
ATOM 4886 C C . THR A 1 618 ? 2.099 -15.499 -19.483 1.00 97.38 618 THR A C 1
ATOM 4888 O O . THR A 1 618 ? 1.027 -15.169 -20.002 1.00 97.38 618 THR A O 1
ATOM 4891 N N . LEU A 1 619 ? 2.133 -16.379 -18.476 1.00 96.88 619 LEU A N 1
ATOM 4892 C CA . LEU A 1 619 ? 0.918 -16.900 -17.854 1.00 96.88 619 LEU A CA 1
ATOM 4893 C C . LEU A 1 619 ? 0.099 -15.776 -17.219 1.00 96.88 619 LEU A C 1
ATOM 4895 O O . LEU A 1 619 ? -1.124 -15.781 -17.350 1.00 96.88 619 LEU A O 1
ATOM 4899 N N . ARG A 1 620 ? 0.761 -14.819 -16.564 1.00 96.38 620 ARG A N 1
ATOM 4900 C CA . ARG A 1 620 ? 0.113 -13.658 -15.959 1.00 96.38 620 ARG A CA 1
ATOM 4901 C C . ARG A 1 620 ? -0.671 -12.859 -16.998 1.00 96.38 620 ARG A C 1
ATOM 4903 O O . ARG A 1 620 ? -1.860 -12.634 -16.793 1.00 96.38 620 ARG A O 1
ATOM 4910 N N . GLN A 1 621 ? -0.066 -12.564 -18.152 1.00 95.44 621 GLN A N 1
ATOM 4911 C CA . GLN A 1 621 ? -0.767 -11.932 -19.278 1.00 95.44 621 GLN A CA 1
ATOM 4912 C C . GLN A 1 621 ? -1.936 -12.778 -19.795 1.00 95.44 621 GLN A C 1
ATOM 4914 O O . GLN A 1 621 ? -3.034 -12.276 -20.021 1.00 95.44 621 GLN A O 1
ATOM 4919 N N . THR A 1 622 ? -1.728 -14.090 -19.938 1.00 95.81 622 THR A N 1
ATOM 4920 C CA . THR A 1 622 ? -2.775 -15.018 -20.394 1.00 95.81 622 THR A CA 1
ATOM 4921 C C . THR A 1 622 ? -3.985 -15.004 -19.456 1.00 95.81 622 THR A C 1
ATOM 4923 O O . THR A 1 622 ? -5.127 -15.067 -19.909 1.00 95.81 622 THR A O 1
ATOM 4926 N N . LEU A 1 623 ? -3.743 -14.936 -18.145 1.00 97.12 623 LEU A N 1
ATOM 4927 C CA . LEU A 1 623 ? -4.777 -14.930 -17.116 1.00 97.12 623 LEU A CA 1
ATOM 4928 C C . LEU A 1 623 ? -5.375 -13.544 -16.859 1.00 97.12 623 LEU A C 1
ATOM 4930 O O . LEU A 1 623 ? -6.377 -13.484 -16.149 1.00 97.12 623 LEU A O 1
ATOM 4934 N N . LEU A 1 624 ? -4.835 -12.467 -17.440 1.00 97.31 624 LEU A N 1
ATOM 4935 C CA . LEU A 1 624 ? -5.249 -11.095 -17.143 1.00 97.31 624 LEU A CA 1
ATOM 4936 C C . LEU A 1 624 ? -6.779 -10.890 -17.184 1.00 97.31 624 LEU A C 1
ATOM 4938 O O . LEU A 1 624 ? -7.319 -10.429 -16.179 1.00 97.31 624 LEU A O 1
ATOM 4942 N N . PRO A 1 625 ? -7.528 -11.333 -18.220 1.00 96.50 625 PRO A N 1
ATOM 4943 C CA . PRO A 1 625 ? -8.984 -11.155 -18.239 1.00 96.50 625 PRO A CA 1
ATOM 4944 C C . PRO A 1 625 ? -9.711 -11.863 -17.084 1.00 96.50 625 PRO A C 1
ATOM 4946 O O . PRO A 1 625 ? -10.731 -11.382 -16.591 1.00 96.50 625 PRO A O 1
ATOM 4949 N N . TYR A 1 626 ? -9.195 -13.014 -16.640 1.00 97.81 626 TYR A N 1
ATOM 4950 C CA . TYR A 1 626 ? -9.740 -13.739 -15.489 1.00 97.81 626 TYR A CA 1
ATOM 4951 C C . TYR A 1 626 ? -9.393 -13.036 -14.172 1.00 97.81 626 TYR A C 1
ATOM 4953 O O . TYR A 1 626 ? -10.247 -12.938 -13.293 1.00 97.81 626 TYR A O 1
ATOM 4961 N N . ILE A 1 627 ? -8.161 -12.532 -14.045 1.00 98.19 627 ILE A N 1
ATOM 4962 C CA . ILE A 1 627 ? -7.693 -11.803 -12.860 1.00 98.19 627 ILE A CA 1
ATOM 4963 C C . ILE A 1 627 ? -8.531 -10.546 -12.659 1.00 98.19 627 ILE A C 1
ATOM 4965 O O . ILE A 1 627 ? -9.108 -10.384 -11.590 1.00 98.19 627 ILE A O 1
ATOM 4969 N N . VAL A 1 628 ? -8.673 -9.726 -13.702 1.00 97.44 628 VAL A N 1
ATOM 4970 C CA . VAL A 1 628 ? -9.484 -8.501 -13.694 1.00 97.44 628 VAL A CA 1
ATOM 4971 C C . VAL A 1 628 ? -10.931 -8.813 -13.323 1.00 97.44 628 VAL A C 1
ATOM 4973 O O . VAL A 1 628 ? -11.482 -8.220 -12.397 1.00 97.44 628 VAL A O 1
ATOM 4976 N N . SER A 1 629 ? -11.541 -9.811 -13.973 1.00 95.94 629 SER A N 1
ATOM 4977 C CA . SER A 1 629 ? -12.921 -10.200 -13.666 1.00 95.94 629 SER A CA 1
ATOM 4978 C C . SER A 1 629 ? -13.104 -10.643 -12.211 1.00 95.94 629 SER A C 1
ATOM 4980 O O . SER A 1 629 ? -14.163 -10.394 -11.637 1.00 95.94 629 SER A O 1
ATOM 4982 N N . ALA A 1 630 ? -12.118 -11.321 -11.620 1.00 96.31 630 ALA A N 1
ATOM 4983 C CA . ALA A 1 630 ? -12.174 -11.739 -10.224 1.00 96.31 630 ALA A CA 1
ATOM 4984 C C . ALA A 1 630 ? -11.871 -10.580 -9.258 1.00 96.31 630 ALA A C 1
ATOM 4986 O O . ALA A 1 630 ? -12.476 -10.512 -8.187 1.00 96.31 630 ALA A O 1
ATOM 4987 N N . ALA A 1 631 ? -10.965 -9.673 -9.631 1.00 96.38 631 ALA A N 1
ATOM 4988 C CA . ALA A 1 631 ? -10.595 -8.497 -8.851 1.00 96.38 631 ALA A CA 1
ATOM 4989 C C . ALA A 1 631 ? -11.747 -7.492 -8.744 1.00 96.38 631 ALA A C 1
ATOM 4991 O O . ALA A 1 631 ? -11.927 -6.907 -7.685 1.00 96.38 631 ALA A O 1
ATOM 4992 N N . GLN A 1 632 ? -12.607 -7.372 -9.759 1.00 95.44 632 GLN A N 1
ATOM 4993 C CA . GLN A 1 632 ? -13.827 -6.550 -9.690 1.00 95.44 632 GLN A CA 1
ATOM 4994 C C . GLN A 1 632 ? -14.786 -6.970 -8.559 1.00 95.44 632 GLN A C 1
ATOM 4996 O O . GLN A 1 632 ? -15.583 -6.166 -8.079 1.00 95.44 632 GLN A O 1
ATOM 5001 N N . GLU A 1 633 ? -14.724 -8.217 -8.071 1.00 94.88 633 GLU A N 1
ATOM 5002 C CA . GLU A 1 633 ? -15.514 -8.621 -6.900 1.00 94.88 633 GLU A CA 1
ATOM 5003 C C . GLU A 1 633 ? -15.025 -7.954 -5.591 1.00 94.88 633 GLU A C 1
ATOM 5005 O O . GLU A 1 633 ? -15.782 -7.892 -4.612 1.00 94.88 633 GLU A O 1
ATOM 5010 N N . ALA A 1 634 ? -13.798 -7.419 -5.572 1.00 91.75 634 ALA A N 1
ATOM 5011 C CA . ALA A 1 634 ? -13.202 -6.727 -4.431 1.00 91.75 634 ALA A CA 1
ATOM 5012 C C . ALA A 1 634 ? -13.955 -5.454 -4.030 1.00 91.75 634 ALA A C 1
ATOM 5014 O O . ALA A 1 634 ? -13.973 -5.139 -2.841 1.00 91.75 634 ALA A O 1
ATOM 5015 N N . GLU A 1 635 ? -14.699 -4.813 -4.941 1.00 88.44 635 GLU A N 1
ATOM 5016 C CA . GLU A 1 635 ? -15.603 -3.691 -4.623 1.00 88.44 635 GLU A CA 1
ATOM 5017 C C . GLU A 1 635 ? -16.648 -4.049 -3.544 1.00 88.44 635 GLU A C 1
ATOM 5019 O O . GLU A 1 635 ? -17.241 -3.179 -2.905 1.00 88.44 635 GLU A O 1
ATOM 5024 N N . LYS A 1 636 ? -16.900 -5.348 -3.327 1.00 87.25 636 LYS A N 1
ATOM 5025 C CA . LYS A 1 636 ? -17.797 -5.882 -2.285 1.00 87.25 636 LYS A CA 1
ATOM 5026 C C . LYS A 1 636 ? -17.040 -6.579 -1.151 1.00 87.25 636 LYS A C 1
ATOM 5028 O O . LYS A 1 636 ? -17.623 -7.373 -0.416 1.00 87.25 636 LYS A O 1
ATOM 5033 N N . GLY A 1 637 ? -15.739 -6.330 -1.032 1.00 87.44 637 GLY A N 1
ATOM 5034 C CA . GLY A 1 637 ? -14.856 -6.959 -0.052 1.00 87.44 637 GLY A CA 1
ATOM 5035 C C . GLY A 1 637 ? -14.500 -8.416 -0.357 1.00 87.44 637 GLY A C 1
ATOM 5036 O O . GLY A 1 637 ? -13.924 -9.083 0.501 1.00 87.44 637 GLY A O 1
ATOM 5037 N N . VAL A 1 638 ? -14.841 -8.952 -1.538 1.00 95.12 638 VAL A N 1
ATOM 5038 C CA . VAL A 1 638 ? -14.487 -10.332 -1.902 1.00 95.12 638 VAL A CA 1
ATOM 5039 C C . VAL A 1 638 ? -13.018 -10.375 -2.327 1.00 95.12 638 VAL A C 1
ATOM 5041 O O . VAL A 1 638 ? -12.656 -9.726 -3.304 1.00 95.12 638 VAL A O 1
ATOM 5044 N N . PRO A 1 639 ? -12.159 -11.153 -1.651 1.00 96.25 639 PRO A N 1
ATOM 5045 C CA . PRO A 1 639 ? -10.745 -11.150 -1.970 1.00 96.25 639 PRO A CA 1
ATOM 5046 C C . PRO A 1 639 ? -10.453 -11.915 -3.262 1.00 96.25 639 PRO A C 1
ATOM 5048 O O . PRO A 1 639 ? -11.093 -12.935 -3.565 1.00 96.25 639 PRO A O 1
ATOM 5051 N N . LEU A 1 640 ? -9.460 -11.426 -4.010 1.00 97.44 640 LEU A N 1
ATOM 5052 C CA . LEU A 1 640 ? -8.956 -12.093 -5.208 1.00 97.44 640 LEU A CA 1
ATOM 5053 C C . LEU A 1 640 ? -8.365 -13.453 -4.823 1.00 97.44 640 LEU A C 1
ATOM 5055 O O . LEU A 1 640 ? -8.709 -14.477 -5.408 1.00 97.44 640 LEU A O 1
ATOM 5059 N N . VAL A 1 641 ? -7.560 -13.485 -3.763 1.00 97.81 641 VAL A N 1
ATOM 5060 C CA . VAL A 1 641 ? -7.090 -14.725 -3.143 1.00 97.81 641 VAL A CA 1
ATOM 5061 C C . VAL A 1 641 ? -8.038 -15.117 -2.020 1.00 97.81 641 VAL A C 1
ATOM 5063 O O . VAL A 1 641 ? -8.205 -14.400 -1.040 1.00 97.81 641 VAL A O 1
ATOM 5066 N N . ARG A 1 642 ? -8.665 -16.286 -2.142 1.00 97.38 642 ARG A N 1
ATOM 5067 C CA . ARG A 1 642 ? -9.677 -16.777 -1.203 1.00 97.38 642 ARG A CA 1
ATOM 5068 C C . ARG A 1 642 ? -9.088 -17.940 -0.406 1.00 97.38 642 ARG A C 1
ATOM 5070 O O . ARG A 1 642 ? -8.982 -19.048 -0.949 1.00 97.38 642 ARG A O 1
ATOM 5077 N N . PRO A 1 643 ? -8.740 -17.730 0.878 1.00 97.44 643 PRO A N 1
ATOM 5078 C CA . PRO A 1 643 ? -8.366 -18.811 1.776 1.00 97.44 643 PRO A CA 1
ATOM 5079 C C . PRO A 1 643 ? -9.410 -19.923 1.734 1.00 97.44 643 PRO A C 1
ATOM 5081 O O . PRO A 1 643 ? -10.619 -19.668 1.661 1.00 97.44 643 PRO A O 1
ATOM 5084 N N . MET A 1 644 ? -8.974 -21.177 1.825 1.00 96.75 644 MET A N 1
ATOM 5085 C CA . MET A 1 644 ? -9.905 -22.306 1.736 1.00 96.75 644 MET A CA 1
ATOM 5086 C C . MET A 1 644 ? -10.972 -22.273 2.842 1.00 96.75 644 MET A C 1
ATOM 5088 O O . MET A 1 644 ? -12.107 -22.691 2.610 1.00 96.75 644 MET A O 1
ATOM 5092 N N . ALA A 1 645 ? -10.637 -21.717 4.009 1.00 93.88 645 ALA A N 1
ATOM 5093 C CA . ALA A 1 645 ? -11.558 -21.493 5.118 1.00 93.88 645 ALA A CA 1
ATOM 5094 C C . ALA A 1 645 ? -12.602 -20.384 4.850 1.00 93.88 645 ALA A C 1
ATOM 5096 O O . ALA A 1 645 ? -13.687 -20.439 5.424 1.00 93.88 645 ALA A O 1
ATOM 5097 N N . ILE A 1 646 ? -12.338 -19.429 3.946 1.00 94.31 646 ILE A N 1
ATOM 5098 C CA . ILE A 1 646 ? -13.344 -18.473 3.441 1.00 94.31 646 ILE A CA 1
ATOM 5099 C C . ILE A 1 646 ? -14.251 -19.145 2.410 1.00 94.31 646 ILE A C 1
ATOM 5101 O O . ILE A 1 646 ? -15.470 -18.990 2.456 1.00 94.31 646 ILE A O 1
ATOM 5105 N N . ALA A 1 647 ? -13.665 -19.893 1.472 1.00 94.50 647 ALA A N 1
ATOM 5106 C CA . ALA A 1 647 ? -14.405 -20.492 0.363 1.00 94.50 647 ALA A CA 1
ATOM 5107 C C . ALA A 1 647 ? -15.263 -21.698 0.792 1.00 94.50 647 ALA A C 1
ATOM 5109 O O . ALA A 1 647 ? -16.330 -21.948 0.227 1.00 94.50 647 ALA A O 1
ATOM 5110 N N . TYR A 1 648 ? -14.809 -22.448 1.799 1.00 94.88 648 TYR A N 1
ATOM 5111 C CA . TYR A 1 648 ? -15.462 -23.657 2.303 1.00 94.88 648 TYR A CA 1
ATOM 5112 C C . TYR A 1 648 ? -15.477 -23.693 3.846 1.00 94.88 648 TYR A C 1
ATOM 5114 O O . TYR A 1 648 ? -14.985 -24.654 4.440 1.00 94.88 648 TYR A O 1
ATOM 5122 N N . PRO A 1 649 ? -16.102 -22.708 4.523 1.00 91.94 649 PRO A N 1
ATOM 5123 C CA . PRO A 1 649 ? -16.061 -22.561 5.989 1.00 91.94 649 PRO A CA 1
ATOM 5124 C C . PRO A 1 649 ? -16.661 -23.757 6.742 1.00 91.94 649 PRO A C 1
ATOM 5126 O O . PRO A 1 649 ? -16.363 -23.998 7.908 1.00 91.94 649 PRO A O 1
ATOM 5129 N N . GLN A 1 650 ? -17.489 -24.540 6.050 1.00 90.38 650 GLN A N 1
ATOM 5130 C CA . GLN A 1 650 ? -18.184 -25.713 6.574 1.00 90.38 650 GLN A CA 1
ATOM 5131 C C . GLN A 1 650 ? -17.310 -26.982 6.590 1.00 90.38 650 GLN A C 1
ATOM 5133 O O . GLN A 1 650 ? -17.772 -28.026 7.048 1.00 90.38 650 GLN A O 1
ATOM 5138 N N . VAL A 1 651 ? -16.103 -26.930 6.013 1.00 92.75 651 VAL A N 1
ATOM 5139 C CA . VAL A 1 651 ? -15.212 -28.080 5.792 1.00 92.75 651 VAL A CA 1
ATOM 5140 C C . VAL A 1 651 ? -14.053 -28.017 6.796 1.00 92.75 651 VAL A C 1
ATOM 5142 O O . VAL A 1 651 ? -13.130 -27.223 6.614 1.00 92.75 651 VAL A O 1
ATOM 5145 N N . PRO A 1 652 ? -14.066 -28.833 7.868 1.00 88.56 652 PRO A N 1
ATOM 5146 C CA . PRO A 1 652 ? -13.054 -28.760 8.922 1.00 88.56 652 PRO A CA 1
ATOM 5147 C C . PRO A 1 652 ? -11.621 -28.990 8.432 1.00 88.56 652 PRO A C 1
ATOM 5149 O O . PRO A 1 652 ? -10.693 -28.402 8.979 1.00 88.56 652 PRO A O 1
ATOM 5152 N N . GLU A 1 653 ? -11.440 -29.816 7.398 1.00 88.75 653 GLU A N 1
ATOM 5153 C CA . GLU A 1 653 ? -10.138 -30.181 6.832 1.00 88.75 653 GLU A CA 1
ATOM 5154 C C . GLU A 1 653 ? -9.378 -28.988 6.247 1.00 88.75 653 GLU A C 1
ATOM 5156 O O . GLU A 1 653 ? -8.157 -29.049 6.130 1.00 88.75 653 GLU A O 1
ATOM 5161 N N . VAL A 1 654 ? -10.084 -27.911 5.881 1.00 92.81 654 VAL A N 1
ATOM 5162 C CA . VAL A 1 654 ? -9.468 -26.732 5.257 1.00 92.81 654 VAL A CA 1
ATOM 5163 C C . VAL A 1 654 ? -9.422 -25.500 6.154 1.00 92.81 654 VAL A C 1
ATOM 5165 O O . VAL A 1 654 ? -9.005 -24.430 5.718 1.00 92.81 654 VAL A O 1
ATOM 5168 N N . ARG A 1 655 ? -9.838 -25.650 7.415 1.00 90.62 655 ARG A N 1
ATOM 5169 C CA . ARG A 1 655 ? -9.987 -24.553 8.380 1.00 90.62 655 ARG A CA 1
ATOM 5170 C C . ARG A 1 655 ? -8.686 -23.800 8.660 1.00 90.62 655 ARG A C 1
ATOM 5172 O O . ARG A 1 655 ? -8.735 -22.629 9.017 1.00 90.62 655 ARG A O 1
ATOM 5179 N N . ASP A 1 656 ? -7.557 -24.476 8.505 1.00 90.81 656 ASP A N 1
ATOM 5180 C CA . ASP A 1 656 ? -6.218 -23.919 8.709 1.00 90.81 656 ASP A CA 1
ATOM 5181 C C . ASP A 1 656 ? -5.269 -24.298 7.561 1.00 90.81 656 ASP A C 1
ATOM 5183 O O . ASP A 1 656 ? -4.062 -24.455 7.721 1.00 90.81 656 ASP A O 1
ATOM 5187 N N . LYS A 1 657 ? -5.840 -24.522 6.373 1.00 93.31 657 LYS A N 1
ATOM 5188 C CA . LYS A 1 657 ? -5.104 -24.950 5.184 1.00 93.31 657 LYS A CA 1
ATOM 5189 C C . LYS A 1 657 ? -4.487 -23.731 4.503 1.00 93.31 657 LYS A C 1
ATOM 5191 O O . LYS A 1 657 ? -4.999 -23.255 3.499 1.00 93.31 657 LYS A O 1
ATOM 5196 N N . TRP A 1 658 ? -3.419 -23.223 5.107 1.00 93.62 658 TRP A N 1
ATOM 5197 C CA . TRP A 1 658 ? -2.669 -22.056 4.647 1.00 93.62 658 TRP A CA 1
ATOM 5198 C C . TRP A 1 658 ? -1.819 -22.340 3.404 1.00 93.62 658 TRP A C 1
ATOM 5200 O O . TRP A 1 658 ? -1.422 -21.429 2.698 1.00 93.62 658 TRP A O 1
ATOM 5210 N N . ASP A 1 659 ? -1.532 -23.598 3.094 1.00 94.19 659 ASP A N 1
ATOM 5211 C CA . ASP A 1 659 ? -0.631 -23.987 2.009 1.00 94.19 659 ASP A CA 1
ATOM 5212 C C . ASP A 1 659 ? -1.335 -24.127 0.642 1.00 94.19 659 ASP A C 1
ATOM 5214 O O . ASP A 1 659 ? -0.721 -24.599 -0.316 1.00 94.19 659 ASP A O 1
ATOM 5218 N N . GLN A 1 660 ? -2.620 -23.777 0.529 1.00 97.31 660 GLN A N 1
ATOM 5219 C CA . GLN A 1 660 ? -3.380 -23.717 -0.727 1.00 97.31 660 GLN A CA 1
ATOM 5220 C C . GLN A 1 660 ? -4.556 -22.746 -0.600 1.00 97.31 660 GLN A C 1
ATOM 5222 O O . GLN A 1 660 ? -5.122 -22.578 0.476 1.00 97.31 660 GLN A O 1
ATOM 5227 N N . TYR A 1 661 ? -4.986 -22.173 -1.715 1.00 98.50 661 TYR A N 1
ATOM 5228 C CA . TYR A 1 661 ? -6.077 -21.200 -1.760 1.00 98.50 661 TYR A CA 1
ATOM 5229 C C . TYR A 1 661 ? -6.803 -21.264 -3.107 1.00 98.50 661 TYR A C 1
ATOM 5231 O O . TYR A 1 661 ? -6.370 -21.967 -4.024 1.00 98.50 661 TYR A O 1
ATOM 5239 N N . LEU A 1 662 ? -7.929 -20.556 -3.231 1.00 98.56 662 LEU A N 1
ATOM 5240 C CA . LEU A 1 662 ? -8.480 -20.244 -4.549 1.00 98.56 662 LEU A CA 1
ATOM 5241 C C . LEU A 1 662 ? -7.944 -18.890 -5.025 1.00 98.56 662 LEU A C 1
ATOM 5243 O O . LEU A 1 662 ? -7.951 -17.932 -4.259 1.00 98.56 662 LEU A O 1
ATOM 5247 N N . PHE A 1 663 ? -7.501 -18.811 -6.274 1.00 98.50 663 PHE A N 1
ATOM 5248 C CA . PHE A 1 663 ? -7.198 -17.572 -6.978 1.00 98.50 663 PHE A CA 1
ATOM 5249 C C . PHE A 1 663 ? -8.380 -17.232 -7.891 1.00 98.50 663 PHE A C 1
ATOM 5251 O O . PHE A 1 663 ? -8.691 -17.952 -8.846 1.00 98.50 663 PHE A O 1
ATOM 5258 N N . GLY A 1 664 ? -9.121 -16.192 -7.529 1.00 96.88 664 GLY A N 1
ATOM 5259 C CA . GLY A 1 664 ? -10.494 -15.997 -7.972 1.00 96.88 664 GLY A CA 1
ATOM 5260 C C . GLY A 1 664 ? -11.420 -17.148 -7.528 1.00 96.88 664 GLY A C 1
ATOM 5261 O O . GLY A 1 664 ? -11.109 -17.903 -6.601 1.00 96.88 664 GLY A O 1
ATOM 5262 N N . PRO A 1 665 ? -12.592 -17.306 -8.159 1.00 94.75 665 PRO A N 1
ATOM 5263 C CA . PRO A 1 665 ? -13.556 -18.355 -7.803 1.00 94.75 665 PRO A CA 1
ATOM 5264 C C . PRO A 1 665 ? -13.163 -19.784 -8.230 1.00 94.75 665 PRO A C 1
ATOM 5266 O O . PRO A 1 665 ? -13.663 -20.763 -7.645 1.00 94.75 665 PRO A O 1
ATOM 5269 N N . ASP A 1 666 ? -12.306 -19.923 -9.246 1.00 97.06 666 ASP A N 1
ATOM 5270 C CA . ASP A 1 666 ? -12.243 -21.141 -10.064 1.00 97.06 666 ASP A CA 1
ATOM 5271 C C . ASP A 1 666 ? -10.876 -21.818 -10.173 1.00 97.06 666 ASP A C 1
ATOM 5273 O O . ASP A 1 666 ? -10.831 -22.997 -10.544 1.00 97.06 666 ASP A O 1
ATOM 5277 N N . LEU A 1 667 ? -9.786 -21.139 -9.813 1.00 98.50 667 LEU A N 1
ATOM 5278 C CA . LEU A 1 667 ? -8.446 -21.725 -9.782 1.00 98.50 667 LEU A CA 1
ATOM 5279 C C . LEU A 1 667 ? -8.066 -22.102 -8.356 1.00 98.50 667 LEU A C 1
ATOM 5281 O O . LEU A 1 667 ? -7.926 -21.235 -7.510 1.00 98.50 667 LEU A O 1
ATOM 5285 N N . LEU A 1 668 ? -7.873 -23.388 -8.075 1.00 98.69 668 LEU A N 1
ATOM 5286 C CA . LEU A 1 668 ? -7.254 -23.849 -6.834 1.00 98.69 668 LEU A CA 1
ATOM 5287 C C . LEU A 1 668 ? -5.746 -23.934 -7.041 1.00 98.69 668 LEU A C 1
ATOM 5289 O O . LEU A 1 668 ? -5.290 -24.716 -7.876 1.00 98.69 668 LEU A O 1
ATOM 5293 N N . VAL A 1 669 ? -4.998 -23.162 -6.261 1.00 98.75 669 VAL A N 1
ATOM 5294 C CA . VAL A 1 669 ? -3.541 -23.035 -6.342 1.00 98.75 669 VAL A CA 1
ATOM 5295 C C . VAL A 1 669 ? -2.923 -23.631 -5.082 1.00 98.75 669 VAL A C 1
ATOM 5297 O O . VAL A 1 669 ? -3.395 -23.386 -3.970 1.00 98.75 669 VAL A O 1
ATOM 5300 N N . ALA A 1 670 ? -1.877 -24.439 -5.247 1.00 98.31 670 ALA A N 1
ATOM 5301 C CA . ALA A 1 670 ? -1.164 -25.071 -4.141 1.00 98.31 670 ALA A CA 1
ATOM 5302 C C . ALA A 1 670 ? 0.360 -24.879 -4.302 1.00 98.31 670 ALA A C 1
ATOM 5304 O O . ALA A 1 670 ? 1.036 -25.783 -4.800 1.00 98.31 670 ALA A O 1
ATOM 5305 N N . PRO A 1 671 ? 0.918 -23.732 -3.855 1.00 97.69 671 PRO A N 1
ATOM 5306 C CA . PRO A 1 671 ? 2.336 -23.386 -4.028 1.00 97.69 671 PRO A CA 1
ATOM 5307 C C . PRO A 1 671 ? 3.298 -24.363 -3.349 1.00 97.69 671 PRO A C 1
ATOM 5309 O O . PRO A 1 671 ? 3.157 -24.650 -2.162 1.00 97.69 671 PRO A O 1
ATOM 5312 N N . VAL A 1 672 ? 4.296 -24.889 -4.056 1.00 97.44 672 VAL A N 1
ATOM 5313 C CA . VAL A 1 672 ? 5.399 -25.591 -3.379 1.00 97.44 672 VAL A CA 1
ATOM 5314 C C . VAL A 1 672 ? 6.305 -24.530 -2.779 1.00 97.44 672 VAL A C 1
ATOM 5316 O O . VAL A 1 672 ? 6.796 -23.687 -3.511 1.00 97.44 672 VAL A O 1
ATOM 5319 N N . TRP A 1 673 ? 6.517 -24.560 -1.468 1.00 93.19 673 TRP A N 1
ATOM 5320 C CA . TRP A 1 673 ? 7.343 -23.560 -0.787 1.00 93.19 673 TRP A CA 1
ATOM 5321 C C . TRP A 1 673 ? 8.649 -24.145 -0.253 1.00 93.19 673 TRP A C 1
ATOM 5323 O O . TRP A 1 673 ? 9.649 -23.445 -0.196 1.00 93.19 673 TRP A O 1
ATOM 5333 N N . LYS A 1 674 ? 8.651 -25.432 0.109 1.00 92.69 674 LYS A N 1
ATOM 5334 C CA . LYS A 1 674 ? 9.768 -26.076 0.795 1.00 92.69 674 LYS A CA 1
ATOM 5335 C C . LYS A 1 674 ? 10.833 -26.589 -0.170 1.00 92.69 674 LYS A C 1
ATOM 5337 O O . LYS A 1 674 ? 10.514 -27.282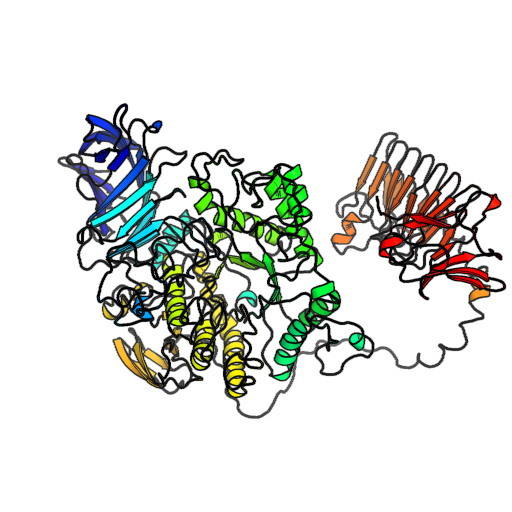 -1.140 1.00 92.69 674 LYS A O 1
ATOM 5342 N N . ILE A 1 675 ? 12.099 -26.327 0.152 1.00 93.00 675 ILE A N 1
ATOM 5343 C CA . ILE A 1 675 ? 13.241 -26.732 -0.680 1.00 93.00 675 ILE A CA 1
ATOM 5344 C C . ILE A 1 675 ? 13.302 -28.261 -0.835 1.00 93.00 675 ILE A C 1
ATOM 5346 O O . ILE A 1 675 ? 13.191 -29.028 0.126 1.00 93.00 675 ILE A O 1
ATOM 5350 N N . GLY A 1 676 ? 13.529 -28.712 -2.068 1.00 96.00 676 GLY A N 1
ATOM 5351 C CA . GLY A 1 676 ? 13.674 -30.111 -2.456 1.00 96.00 676 GLY A CA 1
ATOM 5352 C C . GLY A 1 676 ? 12.350 -30.829 -2.723 1.00 96.00 676 GLY A C 1
ATOM 5353 O O . GLY A 1 676 ? 12.365 -31.971 -3.194 1.00 96.00 676 GLY A O 1
ATOM 5354 N N . GLU A 1 677 ? 11.201 -30.197 -2.472 1.00 96.38 677 GLU A N 1
ATOM 5355 C CA . GLU A 1 677 ? 9.907 -30.814 -2.744 1.00 96.38 677 GLU A CA 1
ATOM 5356 C C . GLU A 1 677 ? 9.593 -30.805 -4.247 1.00 96.38 677 GLU A C 1
ATOM 5358 O O . GLU A 1 677 ? 9.703 -29.798 -4.954 1.00 96.38 677 GLU A O 1
ATOM 5363 N N . ARG A 1 678 ? 9.232 -31.984 -4.763 1.00 96.88 678 ARG A N 1
ATOM 5364 C CA . ARG A 1 678 ? 8.867 -32.208 -6.176 1.00 96.88 678 ARG A CA 1
ATOM 5365 C C . ARG A 1 678 ? 7.490 -32.837 -6.350 1.00 96.88 678 ARG A C 1
ATOM 5367 O O . ARG A 1 678 ? 7.086 -33.154 -7.459 1.00 96.88 678 ARG A O 1
ATOM 5374 N N . SER A 1 679 ? 6.772 -33.025 -5.252 1.00 96.75 679 SER A N 1
ATOM 5375 C CA . SER A 1 679 ? 5.396 -33.503 -5.217 1.00 96.75 679 SER A CA 1
ATOM 5376 C C . SER A 1 679 ? 4.776 -33.053 -3.907 1.00 96.75 679 SER A C 1
ATOM 5378 O O . SER A 1 679 ? 5.479 -33.036 -2.895 1.00 96.75 679 SER A O 1
ATOM 5380 N N . ARG A 1 680 ? 3.475 -32.774 -3.884 1.00 96.12 680 ARG A N 1
ATOM 5381 C CA . ARG A 1 680 ? 2.780 -32.434 -2.638 1.00 96.12 680 ARG A CA 1
ATOM 5382 C C . ARG A 1 680 ? 1.350 -32.945 -2.603 1.00 96.12 680 ARG A C 1
ATOM 5384 O O . ARG A 1 680 ? 0.770 -33.311 -3.626 1.00 96.12 680 ARG A O 1
ATOM 5391 N N . GLU A 1 681 ? 0.787 -32.983 -1.400 1.00 97.06 681 GLU A N 1
ATOM 5392 C CA . GLU A 1 681 ? -0.631 -33.259 -1.199 1.00 97.06 681 GLU A CA 1
ATOM 5393 C C . GLU A 1 681 ? -1.466 -31.988 -1.418 1.00 97.06 681 GLU A C 1
ATOM 5395 O O . GLU A 1 681 ? -1.128 -30.919 -0.908 1.00 97.06 681 GLU A O 1
ATOM 5400 N N . VAL A 1 682 ? -2.575 -32.120 -2.149 1.00 97.81 682 VAL A N 1
ATOM 5401 C CA . VAL A 1 682 ? -3.554 -31.059 -2.407 1.00 97.81 682 VAL A CA 1
ATOM 5402 C C . VAL A 1 682 ? -4.950 -31.559 -2.056 1.00 97.81 682 VAL A C 1
ATOM 5404 O O . VAL A 1 682 ? -5.387 -32.599 -2.557 1.00 97.81 682 VAL A O 1
ATOM 5407 N N . TYR A 1 683 ? -5.676 -30.814 -1.223 1.00 97.81 683 TYR A N 1
ATOM 5408 C CA . TYR A 1 683 ? -7.078 -31.087 -0.929 1.00 97.81 683 TYR A CA 1
ATOM 5409 C C . TYR A 1 683 ? -7.976 -30.446 -1.985 1.00 97.81 683 TYR A C 1
ATOM 5411 O O . TYR A 1 683 ? -8.026 -29.222 -2.118 1.00 97.81 683 TYR A O 1
ATOM 5419 N N . LEU A 1 684 ? -8.738 -31.270 -2.701 1.00 97.69 684 LEU A N 1
ATOM 5420 C CA . LEU A 1 684 ? -9.744 -30.806 -3.646 1.00 97.69 684 LEU A CA 1
ATOM 5421 C C . LEU A 1 684 ? -11.110 -30.738 -2.949 1.00 97.69 684 LEU A C 1
ATOM 5423 O O . LEU A 1 684 ? -11.606 -31.774 -2.492 1.00 97.69 684 LEU A O 1
ATOM 5427 N N . PRO A 1 685 ? -11.766 -29.568 -2.882 1.00 95.94 685 PRO A N 1
ATOM 5428 C CA . PRO A 1 685 ? -13.083 -29.412 -2.268 1.00 95.94 685 PRO A CA 1
ATOM 5429 C C . PRO A 1 685 ? -14.184 -29.978 -3.174 1.00 95.94 685 PRO A C 1
ATOM 5431 O O . PRO A 1 685 ? -13.919 -30.472 -4.268 1.00 95.94 685 PRO A O 1
ATOM 5434 N N . SER A 1 686 ? -15.445 -29.937 -2.738 1.00 95.00 686 SER A N 1
ATOM 5435 C CA . SER A 1 686 ? -16.552 -30.531 -3.499 1.00 95.00 686 SER A CA 1
ATOM 5436 C C . SER A 1 686 ? -16.670 -30.001 -4.927 1.00 95.00 686 SER A C 1
ATOM 5438 O O . SER A 1 686 ? -16.642 -28.793 -5.145 1.00 95.00 686 SER A O 1
ATOM 5440 N N . GLY A 1 687 ? -16.889 -30.913 -5.871 1.00 94.62 687 GLY A N 1
ATOM 5441 C CA . GLY A 1 687 ? -16.959 -30.616 -7.296 1.00 94.62 687 GLY A CA 1
ATOM 5442 C C . GLY A 1 687 ? -16.031 -31.530 -8.085 1.00 94.62 687 GLY A C 1
ATOM 5443 O O . GLY A 1 687 ? -15.451 -32.473 -7.542 1.00 94.62 687 GLY A O 1
ATOM 5444 N N . GLN A 1 688 ? -15.909 -31.240 -9.372 1.00 97.31 688 GLN A N 1
ATOM 5445 C CA . GLN A 1 688 ? -14.927 -31.855 -10.249 1.00 97.31 688 GLN A CA 1
ATOM 5446 C C . GLN A 1 688 ? -13.859 -30.810 -10.571 1.00 97.31 688 GLN A C 1
ATOM 5448 O O . GLN A 1 688 ? -14.186 -29.645 -10.794 1.00 97.31 688 GLN A O 1
ATOM 5453 N N . TRP A 1 689 ? -12.602 -31.235 -10.574 1.00 97.50 689 TRP A N 1
ATOM 5454 C CA . TRP A 1 689 ? -11.434 -30.376 -10.740 1.00 97.50 689 TRP A CA 1
ATOM 5455 C C . TRP A 1 689 ? -10.548 -30.938 -11.841 1.00 97.50 689 TRP A C 1
ATOM 5457 O O . TRP A 1 689 ? -10.333 -32.147 -11.901 1.00 97.50 689 TRP A O 1
ATOM 5467 N N . ARG A 1 690 ? -10.051 -30.079 -12.721 1.00 96.25 690 ARG A N 1
ATOM 5468 C CA . ARG A 1 690 ? -9.192 -30.438 -13.850 1.00 96.25 690 ARG A CA 1
ATOM 5469 C C . ARG A 1 690 ? -7.810 -29.842 -13.632 1.00 96.25 690 ARG A C 1
ATOM 5471 O O . ARG A 1 690 ? -7.726 -28.677 -13.274 1.00 96.25 690 ARG A O 1
ATOM 5478 N N . ASN A 1 691 ? -6.746 -30.610 -13.837 1.00 95.19 691 ASN A N 1
ATOM 5479 C CA . ASN A 1 691 ? -5.386 -30.070 -13.779 1.00 95.19 691 ASN A CA 1
ATOM 5480 C C . ASN A 1 691 ? -5.226 -28.979 -14.857 1.00 95.19 691 ASN A C 1
ATOM 5482 O O . ASN A 1 691 ? -5.614 -29.190 -16.010 1.00 95.19 691 ASN A O 1
ATOM 5486 N N . TYR A 1 692 ? -4.713 -27.808 -14.474 1.00 95.19 692 TYR A N 1
ATOM 5487 C CA . TYR A 1 692 ? -4.538 -26.671 -15.381 1.00 95.19 692 TYR A CA 1
ATOM 5488 C C . TYR A 1 692 ? -3.532 -26.989 -16.495 1.00 95.19 692 TYR A C 1
ATOM 5490 O O . TYR A 1 692 ? -3.812 -26.760 -17.670 1.00 95.19 692 TYR A O 1
ATOM 5498 N N . TRP A 1 693 ? -2.406 -27.605 -16.130 1.00 92.69 693 TRP A N 1
ATOM 5499 C CA . TRP A 1 693 ? -1.300 -27.938 -17.032 1.00 92.69 693 TRP A CA 1
ATOM 5500 C C . TRP A 1 693 ? -1.570 -29.184 -17.871 1.00 92.69 693 TRP A C 1
ATOM 5502 O O . TRP A 1 693 ? -1.103 -29.291 -19.002 1.00 92.69 693 TRP A O 1
ATOM 5512 N N . ASN A 1 694 ? -2.355 -30.121 -17.334 1.00 91.00 694 ASN A N 1
ATOM 5513 C CA . ASN A 1 694 ? -2.800 -31.310 -18.053 1.00 91.00 694 ASN A CA 1
ATOM 5514 C C . ASN A 1 694 ? -4.332 -31.440 -18.024 1.00 91.00 694 ASN A C 1
ATOM 5516 O O . ASN A 1 694 ? -4.875 -32.208 -17.229 1.00 91.00 694 ASN A O 1
ATOM 5520 N N . PRO A 1 695 ? -5.052 -30.762 -18.934 1.00 87.19 695 PRO A N 1
ATOM 5521 C CA . PRO A 1 695 ? -6.508 -30.830 -19.036 1.00 87.19 695 PRO A CA 1
ATOM 5522 C C . PRO A 1 695 ? -7.134 -32.233 -19.097 1.00 87.19 695 PRO A C 1
ATOM 5524 O O . PRO A 1 695 ? -8.322 -32.379 -18.804 1.00 87.19 695 PRO A O 1
ATOM 5527 N N . ALA A 1 696 ? -6.384 -33.263 -19.501 1.00 89.88 696 ALA A N 1
ATOM 5528 C CA . ALA A 1 696 ? -6.884 -34.637 -19.536 1.00 89.88 696 ALA A CA 1
ATOM 5529 C C . ALA A 1 696 ? -7.023 -35.256 -18.131 1.00 89.88 696 ALA A C 1
ATOM 5531 O O . ALA A 1 696 ? -7.780 -36.211 -17.946 1.00 89.88 696 ALA A O 1
ATOM 5532 N N . GLU A 1 697 ? -6.316 -34.717 -17.138 1.00 94.12 697 GLU A N 1
ATOM 5533 C CA . GLU A 1 697 ? -6.407 -35.146 -15.749 1.00 94.12 697 GLU A CA 1
ATOM 5534 C C . GLU A 1 697 ? -7.573 -34.462 -15.045 1.00 94.12 697 GLU A C 1
ATOM 5536 O O . GLU A 1 697 ? -7.590 -33.251 -14.815 1.00 94.12 697 GLU A O 1
ATOM 5541 N N . VAL A 1 698 ? -8.557 -35.276 -14.670 1.00 96.19 698 VAL A N 1
ATOM 5542 C CA . VAL A 1 698 ? -9.771 -34.821 -14.004 1.00 96.19 698 VAL A CA 1
ATOM 5543 C C . VAL A 1 698 ? -9.984 -35.615 -12.724 1.00 96.19 698 VAL A C 1
ATOM 5545 O O . VAL A 1 698 ? -9.984 -36.847 -12.714 1.00 96.19 698 VAL A O 1
ATOM 5548 N N . PHE A 1 699 ? -10.230 -34.897 -11.637 1.00 97.31 699 PHE A N 1
ATOM 5549 C CA . PHE A 1 699 ? -10.344 -35.420 -10.288 1.00 97.31 699 PHE A CA 1
ATOM 5550 C C . PHE A 1 699 ? -11.723 -35.120 -9.703 1.00 97.31 699 PHE A C 1
ATOM 5552 O O . PHE A 1 699 ? -12.320 -34.070 -9.939 1.00 97.31 699 PHE A O 1
ATOM 5559 N N . GLN A 1 700 ? -12.233 -36.059 -8.907 1.00 97.50 700 GLN A N 1
ATOM 5560 C CA . GLN A 1 700 ? -13.389 -35.820 -8.046 1.00 97.50 700 GLN A CA 1
ATOM 5561 C C . GLN A 1 700 ? -12.910 -35.249 -6.713 1.00 97.50 700 GLN A C 1
ATOM 5563 O O . GLN A 1 700 ? -11.936 -35.744 -6.146 1.00 97.50 700 GLN A O 1
ATOM 5568 N N . GLY A 1 701 ? -13.601 -34.218 -6.237 1.00 95.94 701 GLY A N 1
ATOM 5569 C CA . GLY A 1 701 ? -13.292 -33.523 -4.996 1.00 95.94 701 GLY A CA 1
ATOM 5570 C C . GLY A 1 701 ? -13.725 -34.248 -3.720 1.00 95.94 701 GLY A C 1
ATOM 5571 O O . GLY A 1 701 ? -14.138 -35.407 -3.741 1.00 95.94 701 GLY A O 1
ATOM 5572 N N . ARG A 1 702 ? -13.668 -33.518 -2.599 1.00 95.50 702 ARG A N 1
ATOM 5573 C CA . ARG A 1 702 ? -13.791 -34.005 -1.209 1.00 95.50 702 ARG A CA 1
ATOM 5574 C C . ARG A 1 702 ? -12.718 -35.025 -0.830 1.00 95.50 702 ARG A C 1
ATOM 5576 O O . ARG A 1 702 ? -13.003 -36.003 -0.139 1.00 95.50 702 ARG A O 1
ATOM 5583 N N . ARG A 1 703 ? -11.498 -34.829 -1.325 1.00 95.50 703 ARG A N 1
ATOM 5584 C CA . ARG A 1 703 ? -10.366 -35.712 -1.042 1.00 95.50 703 ARG A CA 1
ATOM 5585 C C . ARG A 1 703 ? -9.042 -34.996 -1.257 1.00 95.50 703 ARG A C 1
ATOM 5587 O O . ARG A 1 703 ? -8.955 -34.105 -2.100 1.00 95.50 703 ARG A O 1
ATOM 5594 N N . SER A 1 704 ? -8.018 -35.481 -0.574 1.00 96.94 704 SER A N 1
ATOM 5595 C CA . SER A 1 704 ? -6.636 -35.177 -0.912 1.00 96.94 704 SER A CA 1
ATOM 5596 C C . SER A 1 704 ? -6.150 -36.023 -2.090 1.00 96.94 704 SER A C 1
ATOM 5598 O O . SER A 1 704 ? -6.551 -37.181 -2.256 1.00 96.94 704 SER A O 1
ATOM 5600 N N . ILE A 1 705 ? -5.281 -35.442 -2.909 1.00 97.12 705 ILE A N 1
ATOM 5601 C CA . ILE A 1 705 ? -4.516 -36.123 -3.955 1.00 97.12 705 ILE A CA 1
ATOM 5602 C C . ILE A 1 705 ? -3.041 -35.753 -3.821 1.00 97.12 705 ILE A C 1
ATOM 5604 O O . ILE A 1 705 ? -2.722 -34.642 -3.413 1.00 97.12 705 ILE A O 1
ATOM 5608 N N . THR A 1 706 ? -2.146 -36.667 -4.180 1.00 97.69 706 THR A N 1
ATOM 5609 C CA . THR A 1 706 ? -0.723 -36.353 -4.352 1.00 97.69 706 THR A CA 1
ATOM 5610 C C . THR A 1 706 ? -0.479 -36.046 -5.816 1.00 97.69 706 THR A C 1
ATOM 5612 O O . THR A 1 706 ? -0.909 -36.818 -6.677 1.00 97.69 706 THR A O 1
ATOM 5615 N N . VAL A 1 707 ? 0.189 -34.932 -6.089 1.00 96.62 707 VAL A N 1
ATOM 5616 C CA . VAL A 1 707 ? 0.528 -34.504 -7.446 1.00 96.62 707 VAL A CA 1
ATOM 5617 C C . VAL A 1 707 ? 2.003 -34.186 -7.564 1.00 96.62 707 VAL A C 1
ATOM 5619 O O . VAL A 1 707 ? 2.620 -33.710 -6.610 1.00 96.62 707 VAL A O 1
ATOM 5622 N N . GLU A 1 708 ? 2.547 -34.467 -8.743 1.00 96.19 708 GLU A N 1
ATOM 5623 C CA . GLU A 1 708 ? 3.881 -34.033 -9.134 1.00 96.19 708 GLU A CA 1
ATOM 5624 C C . GLU A 1 708 ? 3.908 -32.504 -9.236 1.00 96.19 708 GLU A C 1
ATOM 5626 O O . GLU A 1 708 ? 2.951 -31.874 -9.686 1.00 96.19 708 GLU A O 1
ATOM 5631 N N . ALA A 1 709 ? 5.015 -31.926 -8.799 1.00 96.81 709 ALA A N 1
ATOM 5632 C CA . ALA A 1 709 ? 5.276 -30.499 -8.774 1.00 96.81 709 ALA A CA 1
ATOM 5633 C C . ALA A 1 709 ? 6.767 -30.271 -9.076 1.00 96.81 709 ALA A C 1
ATOM 5635 O O . ALA A 1 709 ? 7.537 -29.929 -8.169 1.00 96.81 709 ALA A O 1
ATOM 5636 N N . PRO A 1 710 ? 7.228 -30.544 -10.314 1.00 96.62 710 PRO A N 1
ATOM 5637 C CA . PRO A 1 710 ? 8.600 -30.239 -10.714 1.00 96.62 710 PRO A CA 1
ATOM 5638 C C . PRO A 1 710 ? 8.908 -28.744 -10.520 1.00 96.62 710 PRO A C 1
ATOM 5640 O O . PRO A 1 710 ? 8.012 -27.945 -10.257 1.00 96.62 710 PRO A O 1
ATOM 5643 N N . LEU A 1 711 ? 10.189 -28.368 -10.578 1.00 93.81 711 LEU A N 1
ATOM 5644 C CA . LEU A 1 711 ? 10.651 -27.021 -10.199 1.00 93.81 711 LEU A CA 1
ATOM 5645 C C . LEU A 1 711 ? 10.055 -25.886 -11.054 1.00 93.81 711 LEU A C 1
ATOM 5647 O O . LEU A 1 711 ? 10.058 -24.744 -10.625 1.00 93.81 711 LEU A O 1
ATOM 5651 N N . ASP A 1 712 ? 9.552 -26.215 -12.240 1.00 93.00 712 ASP A N 1
ATOM 5652 C CA . ASP A 1 712 ? 8.978 -25.299 -13.225 1.00 93.00 712 ASP A CA 1
ATOM 5653 C C . ASP A 1 712 ? 7.437 -25.325 -13.266 1.00 93.00 712 ASP A C 1
ATOM 5655 O O . ASP A 1 712 ? 6.835 -24.764 -14.184 1.00 93.00 712 ASP A O 1
ATOM 5659 N N . THR A 1 713 ? 6.785 -26.069 -12.363 1.00 95.25 713 THR A N 1
ATOM 5660 C CA . THR A 1 713 ? 5.328 -26.235 -12.366 1.00 95.25 713 THR A CA 1
ATOM 5661 C C . THR A 1 713 ? 4.732 -26.255 -10.955 1.00 95.25 713 THR A C 1
ATOM 5663 O O . THR A 1 713 ? 4.841 -27.244 -10.221 1.00 95.25 713 THR A O 1
ATOM 5666 N N . ILE A 1 714 ? 3.966 -25.211 -10.640 1.00 97.81 714 ILE A N 1
ATOM 5667 C CA . ILE A 1 714 ? 3.089 -25.120 -9.471 1.00 97.81 714 ILE A CA 1
ATOM 5668 C C . ILE A 1 714 ? 1.789 -25.906 -9.692 1.00 97.81 714 ILE A C 1
ATOM 5670 O O . ILE A 1 714 ? 1.153 -25.763 -10.735 1.00 97.81 714 ILE A O 1
ATOM 5674 N N . PRO A 1 715 ? 1.316 -26.725 -8.740 1.00 98.25 715 PRO A N 1
ATOM 5675 C CA . PRO A 1 715 ? 0.014 -27.378 -8.862 1.00 98.25 715 PRO A CA 1
ATOM 5676 C C . PRO A 1 715 ? -1.164 -26.390 -8.919 1.00 98.25 715 PRO A C 1
ATOM 5678 O O . PRO A 1 715 ? -1.413 -25.646 -7.968 1.00 98.25 715 PRO A O 1
ATOM 5681 N N . VAL A 1 716 ? -1.931 -26.441 -10.016 1.00 98.38 716 VAL A N 1
ATOM 5682 C CA . VAL A 1 716 ? -3.129 -25.613 -10.240 1.00 98.38 716 VAL A CA 1
ATOM 5683 C C . VAL A 1 716 ? -4.266 -26.462 -10.800 1.00 98.38 716 VAL A C 1
ATOM 5685 O O . VAL A 1 716 ? -4.067 -27.276 -11.708 1.00 98.38 716 VAL A O 1
ATOM 5688 N N . PHE A 1 717 ? -5.477 -26.263 -10.279 1.00 98.44 717 PHE A N 1
ATOM 5689 C CA . PHE A 1 717 ? -6.673 -26.982 -10.706 1.00 98.44 717 PHE A CA 1
ATOM 5690 C C . PHE A 1 717 ? -7.817 -26.033 -11.029 1.00 98.44 717 PHE A C 1
ATOM 5692 O O . PHE A 1 717 ? -8.162 -25.164 -10.239 1.00 98.44 717 PHE A O 1
ATOM 5699 N N . VAL A 1 718 ? -8.468 -26.272 -12.159 1.00 98.12 718 VAL A N 1
ATOM 5700 C CA . VAL A 1 718 ? -9.625 -25.518 -12.633 1.00 98.12 718 VAL A CA 1
ATOM 5701 C C . VAL A 1 718 ? -10.902 -26.235 -12.235 1.00 98.12 718 VAL A C 1
ATOM 5703 O O . VAL A 1 718 ? -11.052 -27.441 -12.478 1.00 98.12 718 VAL A O 1
ATOM 5706 N N . ARG A 1 719 ? -11.855 -25.505 -11.664 1.00 96.75 719 ARG A N 1
ATOM 5707 C CA . ARG A 1 719 ? -13.203 -26.018 -11.417 1.00 96.75 719 ARG A CA 1
ATOM 5708 C C . ARG A 1 719 ? -13.867 -26.439 -12.735 1.00 96.75 719 ARG A C 1
ATOM 5710 O O . ARG A 1 719 ? -13.810 -25.740 -13.743 1.00 96.75 719 ARG A O 1
ATOM 5717 N N . ALA A 1 720 ? -14.524 -27.597 -12.748 1.00 92.69 720 ALA A N 1
ATOM 5718 C CA . ALA A 1 720 ? -15.258 -28.050 -13.926 1.00 92.69 720 ALA A CA 1
ATOM 5719 C C . ALA A 1 720 ? -16.367 -27.055 -14.310 1.00 92.69 720 ALA A C 1
ATOM 5721 O O . ALA A 1 720 ? -17.195 -26.694 -13.476 1.00 92.69 720 ALA A O 1
ATOM 5722 N N . GLY A 1 721 ? -16.391 -26.667 -15.587 1.00 88.38 721 GLY A N 1
ATOM 5723 C CA . GLY A 1 721 ? -17.343 -25.695 -16.129 1.00 88.38 721 GLY A CA 1
ATOM 5724 C C . GLY A 1 721 ? -16.904 -24.233 -16.023 1.00 88.38 721 GLY A C 1
ATOM 5725 O O . GLY A 1 721 ? -17.614 -23.391 -16.555 1.00 88.38 721 GLY A O 1
ATOM 5726 N N . ALA A 1 722 ? -15.766 -23.935 -15.386 1.00 92.69 722 ALA A N 1
ATOM 5727 C CA . ALA A 1 722 ? -15.215 -22.585 -15.360 1.00 92.69 722 ALA A CA 1
ATOM 5728 C C . ALA A 1 722 ? -14.560 -22.210 -16.697 1.00 92.69 722 ALA A C 1
ATOM 5730 O O . ALA A 1 722 ? -13.912 -23.043 -17.346 1.00 92.69 722 ALA A O 1
ATOM 5731 N N . GLU A 1 723 ? -14.708 -20.944 -17.075 1.00 90.31 723 GLU A N 1
ATOM 5732 C CA . GLU A 1 723 ? -14.078 -20.340 -18.245 1.00 90.31 723 GLU A CA 1
ATOM 5733 C C . GLU A 1 723 ? -12.809 -19.615 -17.792 1.00 90.31 723 GLU A C 1
ATOM 5735 O O . GLU A 1 723 ? -12.853 -18.484 -17.324 1.00 90.31 723 GLU A O 1
ATOM 5740 N N . VAL A 1 724 ? -11.669 -20.303 -17.890 1.00 92.06 724 VAL A N 1
ATOM 5741 C CA . VAL A 1 724 ? -10.352 -19.742 -17.563 1.00 92.06 724 VAL A CA 1
ATOM 5742 C C . VAL A 1 724 ? -9.466 -19.805 -18.809 1.00 92.06 724 VAL A C 1
ATOM 5744 O O . VAL A 1 724 ? -9.450 -20.856 -19.461 1.00 92.06 724 VAL A O 1
ATOM 5747 N N . PRO A 1 725 ? -8.728 -18.733 -19.154 1.00 90.56 725 PRO A N 1
ATOM 5748 C CA . PRO A 1 725 ? -7.745 -18.766 -20.230 1.00 90.56 725 PRO A CA 1
ATOM 5749 C C . PRO A 1 725 ? -6.670 -19.842 -20.016 1.00 90.56 725 PRO A C 1
ATOM 5751 O O . PRO A 1 725 ? -6.205 -20.075 -18.898 1.00 90.56 725 PRO A O 1
ATOM 5754 N N . PHE A 1 726 ? -6.253 -20.489 -21.105 1.00 84.88 726 PHE A N 1
ATOM 5755 C CA . PHE A 1 726 ? -5.141 -21.441 -21.123 1.00 84.88 726 PHE A CA 1
ATOM 5756 C C . PHE A 1 726 ? -4.043 -20.915 -22.050 1.00 84.88 726 PHE A C 1
ATOM 5758 O O . PHE A 1 726 ? -4.382 -20.392 -23.117 1.00 84.88 726 PHE A O 1
ATOM 5765 N N . PRO A 1 727 ? -2.755 -21.091 -21.707 1.00 71.56 727 PRO A N 1
ATOM 5766 C CA . PRO A 1 727 ? -1.671 -20.791 -22.631 1.00 71.56 727 PRO A CA 1
ATOM 5767 C C . PRO A 1 727 ? -1.870 -21.602 -23.916 1.00 71.56 727 PRO A C 1
ATOM 5769 O O . PRO A 1 727 ? -2.201 -22.794 -23.871 1.00 71.56 727 PRO A O 1
ATOM 5772 N N . GLN A 1 728 ? -1.717 -20.956 -25.074 1.00 58.53 728 GLN A N 1
ATOM 5773 C CA . GLN A 1 728 ? -1.843 -21.644 -26.356 1.00 58.53 728 GLN A CA 1
ATOM 5774 C C . GLN A 1 728 ? -0.775 -22.740 -26.433 1.00 58.53 728 GLN A C 1
ATOM 5776 O O . GLN A 1 728 ? 0.412 -22.490 -26.236 1.00 58.53 728 GLN A O 1
ATOM 5781 N N . SER A 1 729 ? -1.182 -23.984 -26.694 1.00 42.25 729 SER A N 1
ATOM 5782 C CA . SER A 1 729 ? -0.225 -25.070 -26.892 1.00 42.25 729 SER A CA 1
ATOM 5783 C C . SER A 1 729 ? 0.624 -24.764 -28.126 1.00 42.25 729 SER A C 1
ATOM 5785 O O . SER A 1 729 ? 0.059 -24.644 -29.214 1.00 42.25 729 SER A O 1
ATOM 5787 N N . ASN A 1 730 ? 1.950 -24.694 -27.977 1.00 34.03 730 ASN A N 1
ATOM 5788 C CA . ASN A 1 730 ? 2.894 -24.596 -29.091 1.00 34.03 730 ASN A CA 1
ATOM 5789 C C . ASN A 1 730 ? 2.711 -25.777 -30.061 1.00 34.03 730 ASN A C 1
ATOM 5791 O O . ASN A 1 730 ? 3.309 -26.842 -29.911 1.00 34.03 730 ASN A O 1
ATOM 5795 N N . ALA A 1 731 ? 1.876 -25.579 -31.078 1.00 26.11 731 ALA A N 1
ATOM 5796 C CA . ALA A 1 731 ? 1.855 -26.352 -32.305 1.00 26.11 731 ALA A CA 1
ATOM 5797 C C . ALA A 1 731 ? 2.344 -25.422 -33.419 1.00 26.11 731 ALA A C 1
ATOM 5799 O O . ALA A 1 731 ? 1.804 -24.340 -33.626 1.00 26.11 731 ALA A O 1
ATOM 5800 N N . ALA A 1 732 ? 3.410 -25.841 -34.093 1.00 27.88 732 ALA A N 1
ATOM 5801 C CA . ALA A 1 732 ? 4.129 -25.069 -35.093 1.00 27.88 732 ALA A CA 1
ATOM 5802 C C . ALA A 1 732 ? 3.233 -24.373 -36.143 1.00 27.88 732 ALA A C 1
ATOM 5804 O O . ALA A 1 732 ? 2.361 -24.995 -36.749 1.00 27.88 732 ALA A O 1
ATOM 5805 N N . SER A 1 733 ? 3.595 -23.117 -36.435 1.00 28.80 733 SER A N 1
ATOM 5806 C CA . SER A 1 733 ? 3.348 -22.349 -37.668 1.00 28.80 733 SER A CA 1
ATOM 5807 C C . SER A 1 733 ? 1.895 -22.119 -38.113 1.00 28.80 733 SER A C 1
ATOM 5809 O O . SER A 1 733 ? 1.265 -22.989 -38.708 1.00 28.80 733 SER A O 1
ATOM 5811 N N . SER A 1 734 ? 1.414 -20.881 -37.972 1.00 23.30 734 SER A N 1
ATOM 5812 C CA . SER A 1 734 ? 1.005 -20.008 -39.095 1.00 23.30 734 SER A CA 1
ATOM 5813 C C . SER A 1 734 ? 0.312 -18.746 -38.566 1.00 23.30 734 SER A C 1
ATOM 5815 O O . SER A 1 734 ? -0.895 -18.725 -38.346 1.00 23.30 734 SER A O 1
ATOM 5817 N N . LEU A 1 735 ? 1.075 -17.663 -38.398 1.00 28.53 735 LEU A N 1
ATOM 5818 C CA . LEU A 1 735 ? 0.505 -16.318 -38.359 1.00 28.53 735 LEU A CA 1
ATOM 5819 C C . LEU A 1 735 ? 0.045 -15.970 -39.778 1.00 28.53 735 LEU A C 1
ATOM 5821 O O . LEU A 1 735 ? 0.859 -15.769 -40.676 1.00 28.53 735 LEU A O 1
ATOM 5825 N N . ASN A 1 736 ? -1.270 -15.941 -39.980 1.00 26.95 736 ASN A N 1
ATOM 5826 C CA . ASN A 1 736 ? -1.904 -15.279 -41.111 1.00 26.95 736 ASN A CA 1
ATOM 5827 C C . ASN A 1 736 ? -2.885 -14.236 -40.566 1.00 26.95 736 ASN A C 1
ATOM 5829 O O . ASN A 1 736 ? -3.926 -14.590 -40.023 1.00 26.95 736 ASN A O 1
ATOM 5833 N N . ALA A 1 737 ? -2.483 -12.975 -40.742 1.00 26.05 737 ALA A N 1
ATOM 5834 C CA . ALA A 1 737 ? -3.260 -11.813 -41.173 1.00 26.05 737 ALA A CA 1
ATOM 5835 C C . ALA A 1 737 ? -4.712 -11.656 -40.669 1.00 26.05 737 ALA A C 1
ATOM 5837 O O . ALA A 1 737 ? -5.592 -12.420 -41.050 1.00 26.05 737 ALA A O 1
ATOM 5838 N N . SER A 1 738 ? -5.009 -10.534 -40.000 1.00 24.25 738 SER A N 1
ATOM 5839 C CA . SER A 1 738 ? -5.403 -9.275 -40.670 1.00 24.25 738 SER A CA 1
ATOM 5840 C C . SER A 1 738 ? -6.258 -8.394 -39.748 1.00 24.25 738 SER A C 1
ATOM 5842 O O . SER A 1 738 ? -7.371 -8.806 -39.442 1.00 24.25 738 SER A O 1
ATOM 5844 N N . VAL A 1 739 ? -5.813 -7.167 -39.443 1.00 25.59 739 VAL A N 1
ATOM 5845 C CA . VAL A 1 739 ? -6.619 -5.929 -39.544 1.00 25.59 739 VAL A CA 1
ATOM 5846 C C . VAL A 1 739 ? -5.646 -4.760 -39.779 1.00 25.59 739 VAL A C 1
ATOM 5848 O O . VAL A 1 739 ? -5.059 -4.242 -38.842 1.00 25.59 739 VAL A O 1
ATOM 5851 N N . HIS A 1 740 ? -5.463 -4.350 -41.038 1.00 26.92 740 HIS A N 1
ATOM 5852 C CA . HIS A 1 740 ? -4.900 -3.040 -41.387 1.00 26.92 740 HIS A CA 1
ATOM 5853 C C . HIS A 1 740 ? -6.038 -2.152 -41.897 1.00 26.92 740 HIS A C 1
ATOM 5855 O O . HIS A 1 740 ? -6.718 -2.507 -42.864 1.00 26.92 740 HIS A O 1
ATOM 5861 N N . GLY A 1 741 ? -6.220 -0.997 -41.257 1.00 25.22 741 GLY A N 1
ATOM 5862 C CA . GLY A 1 741 ? -6.926 0.150 -41.817 1.00 25.22 741 GLY A CA 1
ATOM 5863 C C . GLY A 1 741 ? -5.997 0.919 -42.759 1.00 25.22 741 GLY A C 1
ATOM 5864 O O . GLY A 1 741 ? -4.872 1.251 -42.412 1.00 25.22 741 GLY A O 1
ATOM 5865 N N . SER A 1 742 ? -6.466 1.146 -43.979 1.00 24.62 742 SER A N 1
ATOM 5866 C CA . SER A 1 742 ? -5.800 1.824 -45.098 1.00 24.62 742 SER A CA 1
ATOM 5867 C C . SER A 1 742 ? -5.635 3.333 -44.903 1.00 24.62 742 SER A C 1
ATOM 5869 O O . SER A 1 742 ? -6.635 3.928 -44.526 1.00 24.62 742 SER A O 1
ATOM 5871 N N . HIS A 1 743 ? -4.516 3.941 -45.332 1.00 27.34 743 HIS A N 1
ATOM 5872 C CA . HIS A 1 743 ? -4.427 5.272 -45.984 1.00 27.34 743 HIS A CA 1
ATOM 5873 C C . HIS A 1 743 ? -3.279 5.264 -47.037 1.00 27.34 743 HIS A C 1
ATOM 5875 O O . HIS A 1 743 ? -2.352 4.465 -46.939 1.00 27.34 743 HIS A O 1
ATOM 5881 N N . ALA A 1 744 ? -3.411 6.059 -48.109 1.00 25.81 744 ALA A N 1
ATOM 5882 C CA . ALA A 1 744 ? -2.657 6.000 -49.381 1.00 25.81 744 ALA A CA 1
ATOM 5883 C C . ALA A 1 744 ? -1.464 7.010 -49.460 1.00 25.81 744 ALA A C 1
ATOM 5885 O O . ALA A 1 744 ? -1.380 7.872 -48.592 1.00 25.81 744 ALA A O 1
ATOM 5886 N N . PRO A 1 745 ? -0.557 6.936 -50.472 1.00 28.41 745 PRO A N 1
ATOM 5887 C CA . PRO A 1 745 ? 0.847 7.384 -50.377 1.00 28.41 745 PRO A CA 1
ATOM 5888 C C . PRO A 1 745 ? 1.172 8.753 -51.019 1.00 28.41 745 PRO A C 1
ATOM 5890 O O . PRO A 1 745 ? 0.424 9.235 -51.872 1.00 28.41 745 PRO A O 1
ATOM 5893 N N . VAL A 1 746 ? 2.348 9.312 -50.686 1.00 26.08 746 VAL A N 1
ATOM 5894 C CA . VAL A 1 746 ? 3.004 10.450 -51.375 1.00 26.08 746 VAL A CA 1
ATOM 5895 C C . VAL A 1 746 ? 4.482 10.110 -51.701 1.00 26.08 746 VAL A C 1
ATOM 5897 O O . VAL A 1 746 ? 5.058 9.205 -51.110 1.00 26.08 746 VAL A O 1
ATOM 5900 N N . ASP A 1 747 ? 5.011 10.793 -52.721 1.00 29.20 747 ASP A N 1
ATOM 5901 C CA . ASP A 1 747 ? 5.993 10.457 -53.781 1.00 29.20 747 ASP A CA 1
ATOM 5902 C C . ASP A 1 747 ? 7.516 10.521 -53.409 1.00 29.20 747 ASP A C 1
ATOM 5904 O O . ASP A 1 747 ? 7.876 11.366 -52.590 1.00 29.20 747 ASP A O 1
ATOM 5908 N N . PRO A 1 748 ? 8.441 9.733 -54.028 1.00 33.12 748 PRO A N 1
ATOM 5909 C CA . PRO A 1 748 ? 9.852 9.565 -53.605 1.00 33.12 748 PRO A CA 1
ATOM 5910 C C . PRO A 1 748 ? 10.967 10.475 -54.206 1.00 33.12 748 PRO A C 1
ATOM 5912 O O . PRO A 1 748 ? 12.124 10.064 -54.179 1.00 33.12 748 PRO A O 1
ATOM 5915 N N . ASP A 1 749 ? 10.716 11.687 -54.721 1.00 35.31 749 ASP A N 1
ATOM 5916 C CA . ASP A 1 749 ? 11.723 12.444 -55.523 1.00 35.31 749 ASP A CA 1
ATOM 5917 C C . ASP A 1 749 ? 12.259 13.777 -54.921 1.00 35.31 749 ASP A C 1
ATOM 5919 O O . ASP A 1 749 ? 12.554 14.728 -55.648 1.00 35.31 749 ASP A O 1
ATOM 5923 N N . VAL A 1 750 ? 12.460 13.889 -53.598 1.00 33.22 750 VAL A N 1
ATOM 5924 C CA . VAL A 1 750 ? 13.006 15.127 -52.968 1.00 33.22 750 VAL A CA 1
ATOM 5925 C C . VAL A 1 750 ? 14.265 14.865 -52.132 1.00 33.22 750 VAL A C 1
ATOM 5927 O O . VAL A 1 750 ? 14.364 15.285 -50.986 1.00 33.22 750 VAL A O 1
ATOM 5930 N N . LEU A 1 751 ? 15.257 14.173 -52.703 1.00 34.41 751 LEU A N 1
ATOM 5931 C CA . LEU A 1 751 ? 16.514 13.860 -51.997 1.00 34.41 751 LEU A CA 1
ATOM 5932 C C . LEU A 1 751 ? 17.822 14.296 -52.691 1.00 34.41 751 LEU A C 1
ATOM 5934 O O . LEU A 1 751 ? 18.894 13.954 -52.211 1.00 34.41 751 LEU A O 1
ATOM 5938 N N . GLU A 1 752 ? 17.801 15.127 -53.744 1.00 33.34 752 GLU A N 1
ATOM 5939 C CA . GLU A 1 752 ? 19.054 15.542 -54.429 1.00 33.34 752 GLU A CA 1
ATOM 5940 C C . GLU A 1 752 ? 19.278 17.058 -54.632 1.00 33.34 752 GLU A C 1
ATOM 5942 O O . GLU A 1 752 ? 20.178 17.463 -55.363 1.00 33.34 752 GLU A O 1
ATOM 5947 N N . SER A 1 753 ? 18.527 17.948 -53.974 1.00 34.28 753 SER A N 1
ATOM 5948 C CA . SER A 1 753 ? 18.655 19.414 -54.192 1.00 34.28 753 SER A CA 1
ATOM 5949 C C . SER A 1 753 ? 19.010 20.241 -52.947 1.00 34.28 753 SER A C 1
ATOM 5951 O O . SER A 1 753 ? 18.865 21.462 -52.961 1.00 34.28 753 SER A O 1
ATOM 5953 N N . LEU A 1 754 ? 19.509 19.598 -51.885 1.00 34.09 754 LEU A N 1
ATOM 5954 C CA . LEU A 1 754 ? 19.762 20.217 -50.574 1.00 34.09 754 LEU A CA 1
ATOM 5955 C C . LEU A 1 754 ? 21.154 20.862 -50.388 1.00 34.09 754 LEU A C 1
ATOM 5957 O O . LEU A 1 754 ? 21.400 21.465 -49.353 1.00 34.09 754 LEU A O 1
ATOM 5961 N N . ALA A 1 755 ? 22.062 20.832 -51.372 1.00 31.19 755 ALA A N 1
ATOM 5962 C CA . ALA A 1 755 ? 23.461 21.246 -51.142 1.00 31.19 755 ALA A CA 1
ATOM 5963 C C . ALA A 1 755 ? 23.934 22.541 -51.847 1.00 31.19 755 ALA A C 1
ATOM 5965 O O . ALA A 1 755 ? 25.085 22.933 -51.678 1.00 31.19 755 ALA A O 1
ATOM 5966 N N . ALA A 1 756 ? 23.096 23.236 -52.631 1.00 32.84 756 ALA A N 1
ATOM 5967 C CA . ALA A 1 756 ? 23.543 24.400 -53.427 1.00 32.84 756 ALA A CA 1
ATOM 5968 C C . ALA A 1 756 ? 22.704 25.686 -53.276 1.00 32.84 756 ALA A C 1
ATOM 5970 O O . ALA A 1 756 ? 23.044 26.704 -53.875 1.00 32.84 756 ALA A O 1
ATOM 5971 N N . LEU A 1 757 ? 21.648 25.684 -52.455 1.00 34.56 757 LEU A N 1
ATOM 5972 C CA . LEU A 1 757 ? 20.798 26.862 -52.203 1.00 34.56 757 LEU A CA 1
ATOM 5973 C C . LEU A 1 757 ? 21.128 27.601 -50.888 1.00 34.56 757 LEU A C 1
ATOM 5975 O O . LEU A 1 757 ? 20.479 28.589 -50.559 1.00 34.56 757 LEU A O 1
ATOM 5979 N N . ALA A 1 758 ? 22.143 27.139 -50.152 1.00 34.38 758 ALA A N 1
ATOM 5980 C CA . ALA A 1 758 ? 22.445 27.555 -48.780 1.00 34.38 758 ALA A CA 1
ATOM 5981 C C . ALA A 1 758 ? 23.291 28.844 -48.641 1.00 34.38 758 ALA A C 1
ATOM 5983 O O . ALA A 1 758 ? 23.600 29.248 -47.530 1.00 34.38 758 ALA A O 1
ATOM 5984 N N . ILE A 1 759 ? 23.676 29.522 -49.733 1.00 34.06 759 ILE A N 1
ATOM 5985 C CA . ILE A 1 759 ? 24.521 30.743 -49.660 1.00 34.06 759 ILE A CA 1
ATOM 5986 C C . ILE A 1 759 ? 23.909 31.950 -50.401 1.00 34.06 759 ILE A C 1
ATOM 5988 O O . ILE A 1 759 ? 24.214 33.096 -50.080 1.00 34.06 759 ILE A O 1
ATOM 5992 N N . GLU A 1 760 ? 22.975 31.746 -51.335 1.00 35.72 760 GLU A N 1
ATOM 5993 C CA . GLU A 1 760 ? 22.353 32.849 -52.093 1.00 35.72 760 GLU A CA 1
ATOM 5994 C C . GLU A 1 760 ? 20.995 33.303 -51.516 1.00 35.72 760 GLU A C 1
ATOM 5996 O O . GLU A 1 760 ? 20.576 34.439 -51.745 1.00 35.72 760 GLU A O 1
ATOM 6001 N N . GLN A 1 761 ? 20.319 32.476 -50.705 1.00 34.84 761 GLN A N 1
ATOM 6002 C CA . GLN A 1 761 ? 19.066 32.874 -50.042 1.00 34.84 761 GLN A CA 1
ATOM 6003 C C . GLN A 1 761 ? 19.280 33.794 -48.831 1.00 34.84 761 GLN A C 1
ATOM 6005 O O . GLN A 1 761 ? 18.452 34.676 -48.612 1.00 34.84 761 GLN A O 1
ATOM 6010 N N . SER A 1 762 ? 20.417 33.691 -48.135 1.00 35.91 762 SER A N 1
ATOM 6011 C CA . SER A 1 762 ? 20.763 34.537 -46.977 1.00 35.91 762 SER A CA 1
ATOM 6012 C C . SER A 1 762 ? 20.765 36.047 -47.301 1.00 35.91 762 SER A C 1
ATOM 6014 O O . SER A 1 762 ? 20.347 36.850 -46.476 1.00 35.91 762 SER A O 1
ATOM 6016 N N . ASN A 1 763 ? 21.083 36.450 -48.542 1.00 31.92 763 ASN A N 1
ATOM 6017 C CA . ASN A 1 763 ? 21.100 37.866 -48.958 1.00 31.92 763 ASN A CA 1
ATOM 6018 C C . ASN A 1 763 ? 19.829 38.360 -49.685 1.00 31.92 763 ASN A C 1
ATOM 6020 O O . ASN A 1 763 ? 19.707 39.554 -49.953 1.00 31.92 763 ASN A O 1
ATOM 6024 N N . ARG A 1 764 ? 18.865 37.483 -50.006 1.00 34.44 764 ARG A N 1
ATOM 6025 C CA . ARG A 1 764 ? 17.527 37.871 -50.520 1.00 34.44 764 ARG A CA 1
ATOM 6026 C C . ARG A 1 764 ? 16.440 37.850 -49.442 1.00 34.44 764 ARG A C 1
ATOM 6028 O O . ARG A 1 764 ? 15.389 38.465 -49.626 1.00 34.44 764 ARG A O 1
ATOM 6035 N N . LEU A 1 765 ? 16.703 37.177 -48.320 1.00 33.84 765 LEU A N 1
ATOM 6036 C CA . LEU A 1 765 ? 15.792 37.042 -47.182 1.00 33.84 765 LEU A CA 1
ATOM 6037 C C . LEU A 1 765 ? 15.500 38.366 -46.451 1.00 33.84 765 LEU A C 1
ATOM 6039 O O . LEU A 1 765 ? 14.482 38.443 -45.776 1.00 33.84 765 LEU A O 1
ATOM 6043 N N . ALA A 1 766 ? 16.292 39.424 -46.668 1.00 34.34 766 ALA A N 1
ATOM 6044 C CA . ALA A 1 766 ? 16.086 40.736 -46.045 1.00 34.34 766 ALA A CA 1
ATOM 6045 C C . ALA A 1 766 ? 15.323 41.777 -46.904 1.00 34.34 766 ALA A C 1
ATOM 6047 O O . ALA A 1 766 ? 14.999 42.844 -46.390 1.00 34.34 766 ALA A O 1
ATOM 6048 N N . SER A 1 767 ? 15.022 41.528 -48.193 1.00 32.84 767 SER A N 1
ATOM 6049 C CA . SER A 1 767 ? 14.355 42.548 -49.038 1.00 32.84 767 SER A CA 1
ATOM 6050 C C . SER A 1 767 ? 13.208 42.082 -49.947 1.00 32.84 767 SER A C 1
ATOM 6052 O O . SER A 1 767 ? 12.458 42.943 -50.395 1.00 32.84 767 SER A O 1
ATOM 6054 N N . ASP A 1 768 ? 13.031 40.779 -50.218 1.00 32.59 768 ASP A N 1
ATOM 6055 C CA . ASP A 1 768 ? 12.023 40.289 -51.194 1.00 32.59 768 ASP A CA 1
ATOM 6056 C C . ASP A 1 768 ? 10.917 39.386 -50.611 1.00 32.59 768 ASP A C 1
ATOM 6058 O O . ASP A 1 768 ? 9.988 39.002 -51.323 1.00 32.59 768 ASP A O 1
ATOM 6062 N N . ARG A 1 769 ? 10.946 39.079 -49.311 1.00 31.97 769 ARG A N 1
ATOM 6063 C CA . ARG A 1 769 ? 9.734 38.668 -48.588 1.00 31.97 769 ARG A CA 1
ATOM 6064 C C . ARG A 1 769 ? 9.233 39.919 -47.872 1.00 31.97 769 ARG A C 1
ATOM 6066 O O . ARG A 1 769 ? 10.000 40.575 -47.182 1.00 31.97 769 ARG A O 1
ATOM 6073 N N . GLY A 1 770 ? 7.989 40.320 -48.096 1.00 35.00 770 GLY A N 1
ATOM 6074 C CA . GLY A 1 770 ? 7.402 41.505 -47.470 1.00 35.00 770 GLY A CA 1
ATOM 6075 C C . GLY A 1 770 ? 7.187 41.326 -45.965 1.00 35.00 770 GLY A C 1
ATOM 6076 O O . GLY A 1 770 ? 6.047 41.307 -45.524 1.00 35.00 770 GLY A O 1
ATOM 6077 N N . TRP A 1 771 ? 8.260 41.234 -45.175 1.00 33.12 771 TRP A N 1
ATOM 6078 C CA . TRP A 1 771 ? 8.231 41.101 -43.710 1.00 33.12 771 TRP A CA 1
ATOM 6079 C C . TRP A 1 771 ? 7.734 42.379 -42.992 1.00 33.12 771 TRP A C 1
ATOM 6081 O O . TRP A 1 771 ? 7.629 42.408 -41.777 1.00 33.12 771 TRP A O 1
ATOM 6091 N N . PHE A 1 772 ? 7.343 43.414 -43.749 1.00 35.19 772 PHE A N 1
ATOM 6092 C CA . PHE A 1 772 ? 6.509 44.542 -43.310 1.00 35.19 772 PHE A CA 1
ATOM 6093 C C . PHE A 1 772 ? 5.183 44.586 -44.093 1.00 35.19 772 PHE A C 1
ATOM 6095 O O . PHE A 1 772 ? 4.842 45.616 -44.676 1.00 35.19 772 PHE A O 1
ATOM 6102 N N . GLN A 1 773 ? 4.449 43.475 -44.205 1.00 33.72 773 GLN A N 1
ATOM 6103 C CA . GLN A 1 773 ? 3.112 43.488 -44.829 1.00 33.72 773 GLN A CA 1
ATOM 6104 C C . GLN A 1 773 ? 2.046 42.633 -44.139 1.00 33.72 773 GLN A C 1
ATOM 6106 O O . GLN A 1 773 ? 0.968 42.464 -44.702 1.00 33.72 773 GLN A O 1
ATOM 6111 N N . SER A 1 774 ? 2.272 42.166 -42.909 1.00 37.81 774 SER A N 1
ATOM 6112 C CA . SER A 1 774 ? 1.134 42.004 -42.007 1.00 37.81 774 SER A CA 1
ATOM 6113 C C . SER A 1 774 ? 1.308 42.898 -40.799 1.00 37.81 774 SER A C 1
ATOM 6115 O O . SER A 1 774 ? 1.857 42.512 -39.773 1.00 37.81 774 SER A O 1
ATOM 6117 N N . THR A 1 775 ? 0.832 44.128 -40.927 1.00 38.94 775 THR A N 1
ATOM 6118 C CA . THR A 1 775 ? 0.446 44.868 -39.730 1.00 38.94 775 THR A CA 1
ATOM 6119 C C . THR A 1 775 ? -0.661 44.076 -39.020 1.00 38.94 775 THR A C 1
ATOM 6121 O O . THR A 1 775 ? -1.379 43.320 -39.676 1.00 38.94 775 THR A O 1
ATOM 6124 N N . ALA A 1 776 ? -0.863 44.247 -37.710 1.00 40.25 776 ALA A N 1
ATOM 6125 C CA . ALA A 1 776 ? -2.059 43.724 -37.029 1.00 40.25 776 ALA A CA 1
ATOM 6126 C C . ALA A 1 776 ? -3.355 44.007 -37.831 1.00 40.25 776 ALA A C 1
ATOM 6128 O O . ALA A 1 776 ? -4.275 43.197 -37.873 1.00 40.25 776 ALA A O 1
ATOM 6129 N N . SER A 1 777 ? -3.375 45.121 -38.571 1.00 39.34 777 SER A N 1
ATOM 6130 C CA . SER A 1 777 ? -4.412 45.513 -39.530 1.00 39.34 777 SER A CA 1
ATOM 6131 C C . SER A 1 777 ? -4.642 44.561 -40.718 1.00 39.34 777 SER A C 1
ATOM 6133 O O . SER A 1 777 ? -5.765 44.515 -41.212 1.00 39.34 777 SER A O 1
ATOM 6135 N N . ASP A 1 778 ? -3.641 43.810 -41.182 1.00 36.53 778 ASP A N 1
ATOM 6136 C CA . ASP A 1 778 ? -3.771 42.852 -42.291 1.00 36.53 778 ASP A CA 1
ATOM 6137 C C . ASP A 1 778 ? -4.269 41.474 -41.808 1.00 36.53 778 ASP A C 1
ATOM 6139 O O . ASP A 1 778 ? -5.053 40.839 -42.513 1.00 36.53 778 ASP A O 1
ATOM 6143 N N . ARG A 1 779 ? -3.898 41.044 -40.585 1.00 39.62 779 ARG A N 1
ATOM 6144 C CA . ARG A 1 779 ? -4.439 39.826 -39.933 1.00 39.62 779 ARG A CA 1
ATOM 6145 C C . ARG A 1 779 ? -5.902 40.004 -39.490 1.00 39.62 779 ARG A C 1
ATOM 6147 O O . ARG A 1 779 ? -6.703 39.088 -39.634 1.00 39.62 779 ARG A O 1
ATOM 6154 N N . LEU A 1 780 ? -6.298 41.222 -39.103 1.00 45.97 780 LEU A N 1
ATOM 6155 C CA . LEU A 1 780 ? -7.695 41.594 -38.813 1.00 45.97 780 LEU A CA 1
ATOM 6156 C C . LEU A 1 780 ? -8.635 41.546 -40.040 1.00 45.97 780 LEU A C 1
ATOM 6158 O O . LEU A 1 780 ? -9.855 41.556 -39.879 1.00 45.97 780 LEU A O 1
ATOM 6162 N N . ALA A 1 781 ? -8.102 41.532 -41.270 1.00 43.00 781 ALA A N 1
ATOM 6163 C CA . ALA A 1 781 ? -8.900 41.554 -42.502 1.00 43.00 781 ALA A CA 1
ATOM 6164 C C . ALA A 1 781 ? -9.370 40.158 -42.965 1.00 43.00 781 ALA A C 1
ATOM 6166 O O . ALA A 1 781 ? -10.308 40.059 -43.764 1.00 43.00 781 ALA A O 1
ATOM 6167 N N . SER A 1 782 ? -8.752 39.083 -42.461 1.00 45.28 782 SER A N 1
ATOM 6168 C CA . SER A 1 782 ? -9.229 37.704 -42.593 1.00 45.28 782 SER A CA 1
ATOM 6169 C C . SER A 1 782 ? -10.041 37.345 -41.350 1.00 45.28 782 SER A C 1
ATOM 6171 O O . SER A 1 782 ? -9.479 37.193 -40.275 1.00 45.28 782 SER A O 1
ATOM 6173 N N . ASN A 1 783 ? -11.368 37.266 -41.485 1.00 47.53 783 ASN A N 1
ATOM 6174 C CA . ASN A 1 783 ? -12.292 36.968 -40.385 1.00 47.53 783 ASN A CA 1
ATOM 6175 C C . ASN A 1 783 ? -11.804 35.820 -39.479 1.00 47.53 783 ASN A C 1
ATOM 6177 O O . ASN A 1 783 ? -11.632 34.716 -39.993 1.00 47.53 783 ASN A O 1
ATOM 6181 N N . GLN A 1 784 ? -11.748 36.114 -38.171 1.00 59.09 784 GLN A N 1
ATOM 6182 C CA . GLN A 1 784 ? -11.700 35.249 -36.970 1.00 59.09 784 GLN A CA 1
ATOM 6183 C C . GLN A 1 784 ? -10.533 35.593 -36.032 1.00 59.09 784 GLN A C 1
ATOM 6185 O O . GLN A 1 784 ? -9.665 34.765 -35.800 1.00 59.09 784 GLN A O 1
ATOM 6190 N N . TYR A 1 785 ? -10.537 36.828 -35.519 1.00 63.78 785 TYR A N 1
ATOM 6191 C CA . TYR A 1 785 ? -9.819 37.194 -34.299 1.00 63.78 785 TYR A CA 1
ATOM 6192 C C . TYR A 1 785 ? -10.847 37.698 -33.279 1.00 63.78 785 TYR A C 1
ATOM 6194 O O . TYR A 1 785 ? -11.688 38.531 -33.653 1.00 63.78 785 TYR A O 1
ATOM 6202 N N . GLU A 1 786 ? -10.812 37.212 -32.040 1.00 74.94 786 GLU A N 1
ATOM 6203 C CA . GLU A 1 786 ? -11.717 37.668 -30.976 1.00 74.94 786 GLU A CA 1
ATOM 6204 C C . GLU A 1 786 ? -11.089 38.832 -30.197 1.00 74.94 786 GLU A C 1
ATOM 6206 O O . GLU A 1 786 ? -9.884 38.888 -29.990 1.00 74.94 786 GLU A O 1
ATOM 6211 N N . LEU A 1 787 ? -11.876 39.867 -29.876 1.00 80.44 787 LEU A N 1
ATOM 6212 C CA . LEU A 1 787 ? -11.356 41.092 -29.257 1.00 80.44 787 LEU A CA 1
ATOM 6213 C C . LEU A 1 787 ? -11.628 41.093 -27.755 1.00 80.44 787 LEU A C 1
ATOM 6215 O O . LEU A 1 787 ? -12.784 41.185 -27.334 1.00 80.44 787 LEU A O 1
ATOM 6219 N N . VAL A 1 788 ? -10.550 41.163 -26.982 1.00 83.88 788 VAL A N 1
ATOM 6220 C CA . VAL A 1 788 ? -10.541 41.246 -25.523 1.00 83.88 788 VAL A CA 1
ATOM 6221 C C . VAL A 1 788 ? -10.058 42.632 -25.112 1.00 83.88 788 VAL A C 1
ATOM 6223 O O . VAL A 1 788 ? -8.987 43.089 -25.511 1.00 83.88 788 VAL A O 1
ATOM 6226 N N . MET A 1 789 ? -10.879 43.343 -24.340 1.00 83.25 789 MET A N 1
ATOM 6227 C CA . MET A 1 789 ? -10.605 44.719 -23.922 1.00 83.25 789 MET A CA 1
ATOM 6228 C C . MET A 1 789 ? -10.579 44.808 -22.404 1.00 83.25 789 MET A C 1
ATOM 6230 O O . MET A 1 789 ? -11.568 44.467 -21.754 1.00 83.25 789 MET A O 1
ATOM 6234 N N . GLY A 1 790 ? -9.494 45.350 -21.871 1.00 84.62 790 GLY A N 1
ATOM 6235 C CA . GLY A 1 790 ? -9.385 45.729 -20.477 1.00 84.62 790 GLY A CA 1
ATOM 6236 C C . GLY A 1 790 ? -9.847 47.140 -20.171 1.00 84.62 790 GLY A C 1
ATOM 6237 O O . GLY A 1 790 ? -10.569 47.804 -20.930 1.00 84.62 790 GLY A O 1
ATOM 6238 N N . THR A 1 791 ? -9.450 47.579 -18.993 1.00 83.62 791 THR A N 1
ATOM 6239 C CA . THR A 1 791 ? -9.917 48.761 -18.299 1.00 83.62 791 THR A CA 1
ATOM 6240 C C . THR A 1 791 ? -8.746 49.698 -17.982 1.00 83.62 791 THR A C 1
ATOM 6242 O O . THR A 1 791 ? -7.593 49.428 -18.292 1.00 83.62 791 THR A O 1
ATOM 6245 N N . PRO A 1 792 ? -9.017 50.891 -17.425 1.00 77.38 792 PRO A N 1
ATOM 6246 C CA . PRO A 1 792 ? -7.965 51.753 -16.886 1.00 77.38 792 PRO A CA 1
ATOM 6247 C C . PRO A 1 792 ? -7.523 51.370 -15.455 1.00 77.38 792 PRO A C 1
ATOM 6249 O O . PRO A 1 792 ? -7.090 52.252 -14.704 1.00 77.38 792 PRO A O 1
ATOM 6252 N N . GLN A 1 793 ? -7.769 50.138 -15.006 1.00 81.75 793 GLN A N 1
ATOM 6253 C CA . GLN A 1 793 ? -7.311 49.574 -13.732 1.00 81.75 793 GLN A CA 1
ATOM 6254 C C . GLN A 1 793 ? -6.465 48.324 -14.020 1.00 81.75 793 GLN A C 1
ATOM 6256 O O . GLN A 1 793 ? -6.475 47.859 -15.142 1.00 81.75 793 GLN A O 1
ATOM 6261 N N . ALA A 1 794 ? -5.783 47.787 -13.001 1.00 83.81 794 ALA A N 1
ATOM 6262 C CA . ALA A 1 794 ? -5.075 46.511 -13.114 1.00 83.81 794 ALA A CA 1
ATOM 6263 C C . ALA A 1 794 ? -6.041 45.379 -13.492 1.00 83.81 794 ALA A C 1
ATOM 6265 O O . ALA A 1 794 ? -6.989 45.115 -12.740 1.00 83.81 794 ALA A O 1
ATOM 6266 N N . ASP A 1 795 ? -5.776 44.727 -14.615 1.00 84.75 795 ASP A N 1
ATOM 6267 C CA . ASP A 1 795 ? -6.577 43.642 -15.163 1.00 84.75 795 ASP A CA 1
ATOM 6268 C C . ASP A 1 795 ? -5.767 42.342 -15.279 1.00 84.75 795 ASP A C 1
ATOM 6270 O O . ASP A 1 795 ? -4.564 42.352 -15.520 1.00 84.75 795 ASP A O 1
ATOM 6274 N N . LEU A 1 796 ? -6.450 41.208 -15.101 1.00 89.69 796 LEU A N 1
ATOM 6275 C CA . LEU A 1 796 ? -5.884 39.865 -15.239 1.00 89.69 796 LEU A CA 1
ATOM 6276 C C . LEU A 1 796 ? -6.617 39.142 -16.372 1.00 89.69 796 LEU A C 1
ATOM 6278 O O . LEU A 1 796 ? -7.815 38.862 -16.259 1.00 89.69 796 LEU A O 1
ATOM 6282 N N . PHE A 1 797 ? -5.900 38.863 -17.455 1.00 83.94 797 PHE A N 1
ATOM 6283 C CA . PHE A 1 797 ? -6.369 38.127 -18.623 1.00 83.94 797 PHE A CA 1
ATOM 6284 C C . PHE A 1 797 ? -5.758 36.741 -18.594 1.00 83.94 797 PHE A C 1
ATOM 6286 O O . PHE A 1 797 ? -4.573 36.584 -18.845 1.00 83.94 797 PHE A O 1
ATOM 6293 N N . ILE A 1 798 ? -6.574 35.740 -18.298 1.00 85.56 798 ILE A N 1
ATOM 6294 C CA . ILE A 1 798 ? -6.154 34.344 -18.315 1.00 85.56 798 ILE A CA 1
ATOM 6295 C C . ILE A 1 798 ? -6.933 33.656 -19.424 1.00 85.56 798 ILE A C 1
ATOM 6297 O O . ILE A 1 798 ? -8.163 33.774 -19.455 1.00 85.56 798 ILE A O 1
ATOM 6301 N N . ALA A 1 799 ? -6.221 32.993 -20.335 1.00 82.25 799 ALA A N 1
ATOM 6302 C CA . ALA A 1 799 ? -6.848 32.212 -21.386 1.00 82.25 799 ALA A CA 1
ATOM 6303 C C . ALA A 1 799 ? -7.724 31.103 -20.768 1.00 82.25 799 ALA A C 1
ATOM 6305 O O . ALA A 1 799 ? -7.311 30.414 -19.833 1.00 82.25 799 ALA A O 1
ATOM 6306 N N . ASP A 1 800 ? -8.940 30.937 -21.283 1.00 78.38 800 ASP A N 1
ATOM 6307 C CA . ASP A 1 800 ? -9.918 29.927 -20.866 1.00 78.38 800 ASP A CA 1
ATOM 6308 C C . ASP A 1 800 ? -10.719 29.471 -22.096 1.00 78.38 800 ASP A C 1
ATOM 6310 O O . ASP A 1 800 ? -11.295 30.303 -22.796 1.00 78.38 800 ASP A O 1
ATOM 6314 N N . LEU A 1 801 ? -10.800 28.156 -22.347 1.00 68.38 801 LEU A N 1
ATOM 6315 C CA . LEU A 1 801 ? -11.496 27.577 -23.509 1.00 68.38 801 LEU A CA 1
ATOM 6316 C C . LEU A 1 801 ? -12.976 27.965 -23.609 1.00 68.38 801 LEU A C 1
ATOM 6318 O O . LEU A 1 801 ? -13.558 27.912 -24.694 1.00 68.38 801 LEU A O 1
ATOM 6322 N N . GLU A 1 802 ? -13.611 28.299 -22.486 1.00 67.12 802 GLU A N 1
ATOM 6323 C CA . GLU A 1 802 ? -15.012 28.734 -22.453 1.00 67.12 802 GLU A CA 1
ATOM 6324 C C . GLU A 1 802 ? -15.161 30.264 -22.322 1.00 67.12 802 GLU A C 1
ATOM 6326 O O . GLU A 1 802 ? -16.283 30.791 -22.311 1.00 67.12 802 GLU A O 1
ATOM 6331 N N . GLY A 1 803 ? -14.036 30.977 -22.222 1.00 66.56 803 GLY A N 1
ATOM 6332 C CA . GLY A 1 803 ? -13.936 32.409 -21.980 1.00 66.56 803 GLY A CA 1
ATOM 6333 C C . GLY A 1 803 ? -13.840 33.262 -23.252 1.00 66.56 803 GLY A C 1
ATOM 6334 O O . GLY A 1 803 ? -13.733 32.753 -24.360 1.00 66.56 803 GLY A O 1
ATOM 6335 N N . PRO A 1 804 ? -13.907 34.601 -23.114 1.00 67.75 804 PRO A N 1
ATOM 6336 C CA . PRO A 1 804 ? -13.760 35.534 -24.235 1.00 67.75 804 PRO A CA 1
ATOM 6337 C C . PRO A 1 804 ? -12.309 35.706 -24.715 1.00 67.75 804 PRO A C 1
ATOM 6339 O O . PRO A 1 804 ? -12.095 36.442 -25.668 1.00 67.75 804 PRO A O 1
ATOM 6342 N N . PHE A 1 805 ? -11.348 35.119 -24.000 1.00 84.06 805 PHE A N 1
ATOM 6343 C CA . PHE A 1 805 ? -9.928 35.041 -24.323 1.00 84.06 805 PHE A CA 1
ATOM 6344 C C . PHE A 1 805 ? -9.590 33.554 -24.254 1.00 84.06 805 PHE A C 1
ATOM 6346 O O . PHE A 1 805 ? -9.548 33.014 -23.151 1.00 84.06 805 PHE A O 1
ATOM 6353 N N . ASP A 1 806 ? -9.466 32.885 -25.396 1.00 76.69 806 ASP A N 1
ATOM 6354 C CA . ASP A 1 806 ? -9.273 31.429 -25.463 1.00 76.69 806 ASP A CA 1
ATOM 6355 C C . ASP A 1 806 ? -7.806 31.039 -25.709 1.00 76.69 806 ASP A C 1
ATOM 6357 O O . ASP A 1 806 ? -7.449 29.862 -25.645 1.00 76.69 806 ASP A O 1
ATOM 6361 N N . GLY A 1 807 ? -6.943 32.038 -25.915 1.00 82.31 807 GLY A N 1
ATOM 6362 C CA . GLY A 1 807 ? -5.512 31.871 -26.122 1.00 82.31 807 GLY A CA 1
ATOM 6363 C C . GLY A 1 807 ? -5.144 31.568 -27.574 1.00 82.31 807 GLY A C 1
ATOM 6364 O O . GLY A 1 807 ? -3.974 31.269 -27.837 1.00 82.31 807 GLY A O 1
ATOM 6365 N N . TYR A 1 808 ? -6.086 31.645 -28.526 1.00 86.44 808 TYR A N 1
ATOM 6366 C CA . TYR A 1 808 ? -5.829 31.379 -29.940 1.00 86.44 808 TYR A CA 1
ATOM 6367 C C . TYR A 1 808 ? -6.439 32.417 -30.873 1.00 86.44 808 TYR A C 1
ATOM 6369 O O . TYR A 1 808 ? -7.648 32.502 -31.074 1.00 86.44 808 TYR A O 1
ATOM 6377 N N . ARG A 1 809 ? -5.569 33.146 -31.581 1.00 83.56 809 ARG A N 1
ATOM 6378 C CA . ARG A 1 809 ? -5.982 34.244 -32.470 1.00 83.56 809 ARG A CA 1
ATOM 6379 C C . ARG A 1 809 ? -6.859 35.271 -31.750 1.00 83.56 809 ARG A C 1
ATOM 6381 O O . ARG A 1 809 ? -7.813 35.805 -32.317 1.00 83.56 809 ARG A O 1
ATOM 6388 N N . ASP A 1 810 ? -6.483 35.632 -30.536 1.00 84.19 810 ASP A N 1
ATOM 6389 C CA . ASP A 1 810 ? -7.104 36.731 -29.814 1.00 84.19 810 ASP A CA 1
ATOM 6390 C C . ASP A 1 810 ? -6.433 38.070 -30.112 1.00 84.19 810 ASP A C 1
ATOM 6392 O O . ASP A 1 810 ? -5.274 38.159 -30.517 1.00 84.19 810 ASP A O 1
ATOM 6396 N N . VAL A 1 811 ? -7.174 39.154 -29.903 1.00 87.44 811 VAL A N 1
ATOM 6397 C CA . VAL A 1 811 ? -6.654 40.519 -29.840 1.00 87.44 811 VAL A CA 1
ATOM 6398 C C . VAL A 1 811 ? -6.869 41.025 -28.429 1.00 87.44 811 VAL A C 1
ATOM 6400 O O . VAL A 1 811 ? -7.977 41.434 -28.086 1.00 87.44 811 VAL A O 1
ATOM 6403 N N . VAL A 1 812 ? -5.808 41.058 -27.632 1.00 89.81 812 VAL A N 1
ATOM 6404 C CA . VAL A 1 812 ? -5.864 41.536 -26.248 1.00 89.81 812 VAL A CA 1
ATOM 6405 C C . VAL A 1 812 ? -5.398 42.983 -26.193 1.00 89.81 812 VAL A C 1
ATOM 6407 O O . VAL A 1 812 ? -4.338 43.335 -26.710 1.00 89.81 812 VAL A O 1
ATOM 6410 N N . ARG A 1 813 ? -6.205 43.856 -25.587 1.00 88.94 813 ARG A N 1
ATOM 6411 C CA . ARG A 1 813 ? -5.843 45.251 -25.304 1.00 88.94 813 ARG A CA 1
ATOM 6412 C C . ARG A 1 813 ? -6.052 45.543 -23.830 1.00 88.94 813 ARG A C 1
ATOM 6414 O O . ARG A 1 813 ? -7.197 45.741 -23.429 1.00 88.94 813 ARG A O 1
ATOM 6421 N N . THR A 1 814 ? -4.970 45.603 -23.063 1.00 87.31 814 THR A N 1
ATOM 6422 C CA . THR A 1 814 ? -5.043 45.615 -21.592 1.00 87.31 814 THR A CA 1
ATOM 6423 C C . THR A 1 814 ? -5.548 46.952 -21.039 1.00 87.31 814 THR A C 1
ATOM 6425 O O . THR A 1 814 ? -6.508 46.979 -20.286 1.00 87.31 814 THR A O 1
ATOM 6428 N N . GLY A 1 815 ? -5.069 48.087 -21.559 1.00 80.81 815 GLY A N 1
ATOM 6429 C CA . GLY A 1 815 ? -5.619 49.404 -21.220 1.00 80.81 815 GLY A CA 1
ATOM 6430 C C . GLY A 1 815 ? -4.674 50.274 -20.402 1.00 80.81 815 GLY A C 1
ATOM 6431 O O . GLY A 1 815 ? -3.807 50.925 -20.972 1.00 80.81 815 GLY A O 1
ATOM 6432 N N . SER A 1 816 ? -4.905 50.478 -19.113 1.00 81.62 816 SER A N 1
ATOM 6433 C CA . SER A 1 816 ? -3.974 51.238 -18.263 1.00 81.62 816 SER A CA 1
ATOM 6434 C C . SER A 1 816 ? -4.030 50.706 -16.843 1.00 81.62 816 SER A C 1
ATOM 6436 O O . SER A 1 816 ? -5.113 50.468 -16.343 1.00 81.62 816 SER A O 1
ATOM 6438 N N . GLY A 1 817 ? -2.912 50.680 -16.136 1.00 80.31 817 GLY A N 1
ATOM 6439 C CA . GLY A 1 817 ? -2.766 49.899 -14.913 1.00 80.31 817 GLY A CA 1
ATOM 6440 C C . GLY A 1 817 ? -1.716 48.812 -15.141 1.00 80.31 817 GLY A C 1
ATOM 6441 O O . GLY A 1 817 ? -1.339 48.606 -16.284 1.00 80.31 817 GLY A O 1
ATOM 6442 N N . PRO A 1 818 ? -1.166 48.215 -14.072 1.00 87.56 818 PRO A N 1
ATOM 6443 C CA . PRO A 1 818 ? -0.320 47.036 -14.201 1.00 87.56 818 PRO A CA 1
ATOM 6444 C C . PRO A 1 818 ? -1.202 45.828 -14.518 1.00 87.56 818 PRO A C 1
ATOM 6446 O O . PRO A 1 818 ? -1.995 45.418 -13.664 1.00 87.56 818 PRO A O 1
ATOM 6449 N N . ASP A 1 819 ? -1.084 45.306 -15.730 1.00 88.25 819 ASP A N 1
ATOM 6450 C CA . ASP A 1 819 ? -1.933 44.240 -16.244 1.00 88.25 819 ASP A CA 1
ATOM 6451 C C . ASP A 1 819 ? -1.150 42.933 -16.407 1.00 88.25 819 ASP A C 1
ATOM 6453 O O . ASP A 1 819 ? 0.049 42.937 -16.674 1.00 88.25 819 ASP A O 1
ATOM 6457 N N . GLU A 1 820 ? -1.833 41.800 -16.273 1.00 93.94 820 GLU A N 1
ATOM 6458 C CA . GLU A 1 820 ? -1.251 40.474 -16.490 1.00 93.94 820 GLU A CA 1
ATOM 6459 C C . GLU A 1 820 ? -2.019 39.740 -17.592 1.00 93.94 820 GLU A C 1
ATOM 6461 O O . GLU A 1 820 ? -3.249 39.677 -17.556 1.00 93.94 820 GLU A O 1
ATOM 6466 N N . VAL A 1 821 ? -1.308 39.213 -18.590 1.00 90.31 821 VAL A N 1
ATOM 6467 C CA . VAL A 1 821 ? -1.876 38.447 -19.706 1.00 90.31 821 VAL A CA 1
ATOM 6468 C C . VAL A 1 821 ? -1.203 37.084 -19.780 1.00 90.31 821 VAL A C 1
ATOM 6470 O O . VAL A 1 821 ? -0.048 36.983 -20.171 1.00 90.31 821 VAL A O 1
ATOM 6473 N N . ASP A 1 822 ? -1.938 36.031 -19.458 1.00 90.25 822 ASP A N 1
ATOM 6474 C CA . ASP A 1 822 ? -1.508 34.645 -19.596 1.00 90.25 822 ASP A CA 1
ATOM 6475 C C . ASP A 1 822 ? -2.190 34.009 -20.814 1.00 90.25 822 ASP A C 1
ATOM 6477 O O . ASP A 1 822 ? -3.353 33.594 -20.754 1.00 90.25 822 ASP A O 1
ATOM 6481 N N . ALA A 1 823 ? -1.469 33.979 -21.939 1.00 80.25 823 ALA A N 1
ATOM 6482 C CA . ALA A 1 823 ? -1.933 33.384 -23.190 1.00 80.25 823 ALA A CA 1
ATOM 6483 C C . ALA A 1 823 ? -1.613 31.882 -23.313 1.00 80.25 823 ALA A C 1
ATOM 6485 O O . ALA A 1 823 ? -1.990 31.267 -24.312 1.00 80.25 823 ALA A O 1
ATOM 6486 N N . ILE A 1 824 ? -0.916 31.289 -22.335 1.00 74.44 824 ILE A N 1
ATOM 6487 C CA . ILE A 1 824 ? -0.390 29.920 -22.420 1.00 74.44 824 ILE A CA 1
ATOM 6488 C C . ILE A 1 824 ? -1.176 28.919 -21.566 1.00 74.44 824 ILE A C 1
ATOM 6490 O O . ILE A 1 824 ? -1.158 27.731 -21.874 1.00 74.44 824 ILE A O 1
ATOM 6494 N N . LEU A 1 825 ? -1.941 29.357 -20.560 1.00 65.12 825 LEU A N 1
ATOM 6495 C CA . LEU A 1 825 ? -2.624 28.449 -19.623 1.00 65.12 825 LEU A CA 1
ATOM 6496 C C . LEU A 1 825 ? -3.529 27.383 -20.288 1.00 65.12 825 LEU A C 1
ATOM 6498 O O . LEU A 1 825 ? -3.679 26.276 -19.771 1.00 65.12 825 LEU A O 1
ATOM 6502 N N . VAL A 1 826 ? -4.101 27.679 -21.460 1.00 59.69 826 VAL A N 1
ATOM 6503 C CA . VAL A 1 826 ? -4.961 26.756 -22.231 1.00 59.69 826 VAL A CA 1
ATOM 6504 C C . VAL A 1 826 ? -4.164 25.739 -23.064 1.00 59.69 826 VAL A C 1
ATOM 6506 O O . VAL A 1 826 ? -4.694 24.691 -23.440 1.00 59.69 826 VAL A O 1
ATOM 6509 N N . ALA A 1 827 ? -2.873 25.985 -23.308 1.00 51.19 827 ALA A N 1
ATOM 6510 C CA . ALA A 1 827 ? -1.979 25.092 -24.055 1.00 51.19 827 ALA A CA 1
ATOM 6511 C C . ALA A 1 827 ? -1.881 23.704 -23.405 1.00 51.19 827 ALA A C 1
ATOM 6513 O O . ALA A 1 827 ? -1.786 22.689 -24.096 1.00 51.19 827 ALA A O 1
ATOM 6514 N N . LEU A 1 828 ? -2.012 23.663 -22.075 1.00 50.41 828 LEU A N 1
ATOM 6515 C CA . LEU A 1 828 ? -2.041 22.457 -21.245 1.00 50.41 828 LEU A CA 1
ATOM 6516 C C . LEU A 1 828 ? -3.269 21.560 -21.508 1.00 50.41 828 LEU A C 1
ATOM 6518 O O . LEU A 1 828 ? -3.349 20.453 -20.985 1.00 50.41 828 LEU A O 1
ATOM 6522 N N . GLN A 1 829 ? -4.226 22.012 -22.330 1.00 52.62 829 GLN A N 1
ATOM 6523 C CA . GLN A 1 829 ? -5.475 21.311 -22.653 1.00 52.62 829 GLN A CA 1
ATOM 6524 C C . GLN A 1 829 ? -5.541 20.809 -24.117 1.00 52.62 829 GLN A C 1
ATOM 6526 O O . GLN A 1 829 ? -6.619 20.468 -24.603 1.00 52.62 829 GLN A O 1
ATOM 6531 N N . GLN A 1 830 ? -4.404 20.743 -24.832 1.00 53.88 830 GLN A N 1
ATOM 6532 C CA . GLN A 1 830 ? -4.266 20.254 -26.226 1.00 53.88 830 GLN A CA 1
ATOM 6533 C C . GLN A 1 830 ? -5.082 21.015 -27.303 1.00 53.88 830 GLN A C 1
ATOM 6535 O O . GLN A 1 830 ? -5.324 20.499 -28.400 1.00 53.88 830 GLN A O 1
ATOM 6540 N N . ALA A 1 831 ? -5.501 22.253 -27.031 1.00 56.69 831 ALA A N 1
ATOM 6541 C CA . ALA A 1 831 ? -6.134 23.135 -28.014 1.00 56.69 831 ALA A CA 1
ATOM 6542 C C . ALA A 1 831 ? -5.081 23.851 -28.891 1.00 56.69 831 ALA A C 1
ATOM 6544 O O . ALA A 1 831 ? -3.934 24.001 -28.467 1.00 56.69 831 ALA A O 1
ATOM 6545 N N . PRO A 1 832 ? -5.418 24.307 -30.119 1.00 60.19 832 PRO A N 1
ATOM 6546 C CA . PRO A 1 832 ? -4.537 25.229 -30.829 1.00 60.19 832 PRO A CA 1
ATOM 6547 C C . PRO A 1 832 ? -4.388 26.485 -29.968 1.00 60.19 832 PRO A C 1
ATOM 6549 O O . PRO A 1 832 ? -5.394 27.083 -29.629 1.00 60.19 832 PRO A O 1
ATOM 6552 N N . VAL A 1 833 ? -3.161 26.848 -29.606 1.00 69.69 833 VAL A N 1
ATOM 6553 C CA . VAL A 1 833 ? -2.820 28.052 -28.834 1.00 69.69 833 VAL A CA 1
ATOM 6554 C C . VAL A 1 833 ? -1.779 28.866 -29.591 1.00 69.69 833 VAL A C 1
ATOM 6556 O O . VAL A 1 833 ? -0.954 28.309 -30.328 1.00 69.69 833 VAL A O 1
ATOM 6559 N N . GLY A 1 834 ? -1.851 30.186 -29.443 1.00 80.75 834 GLY A N 1
ATOM 6560 C CA . GLY A 1 834 ? -0.949 31.129 -30.091 1.00 80.75 834 GLY A CA 1
ATOM 6561 C C . GLY A 1 834 ? -1.570 31.948 -31.228 1.00 80.75 834 GLY A C 1
ATOM 6562 O O . GLY A 1 834 ? -2.787 32.045 -31.384 1.00 80.75 834 GLY A O 1
ATOM 6563 N N . GLU A 1 835 ? -0.724 32.550 -32.061 1.00 84.19 835 GLU A N 1
ATOM 6564 C CA . GLU A 1 835 ? -1.100 33.514 -33.107 1.00 84.19 835 GLU A CA 1
ATOM 6565 C C . GLU A 1 835 ? -1.854 34.762 -32.585 1.00 84.19 835 GLU A C 1
ATOM 6567 O O . GLU A 1 835 ? -2.528 35.446 -33.372 1.00 84.19 835 GLU A O 1
ATOM 6572 N N . ASN A 1 836 ? -1.738 35.081 -31.292 1.00 87.31 836 ASN A N 1
ATOM 6573 C CA . ASN A 1 836 ? -2.420 36.190 -30.626 1.00 87.31 836 ASN A CA 1
ATOM 6574 C C . ASN A 1 836 ? -1.788 37.547 -30.961 1.00 87.31 836 ASN A C 1
ATOM 6576 O O . ASN A 1 836 ? -0.612 37.654 -31.307 1.00 87.31 836 ASN A O 1
ATOM 6580 N N . LEU A 1 837 ? -2.582 38.613 -30.853 1.00 86.62 837 LEU A N 1
ATOM 6581 C CA . LEU A 1 837 ? -2.161 40.004 -31.003 1.00 86.62 837 LEU A CA 1
ATOM 6582 C C . LEU A 1 837 ? -2.352 40.738 -29.670 1.00 86.62 837 LEU A C 1
ATOM 6584 O O . LEU A 1 837 ? -3.454 41.193 -29.356 1.00 86.62 837 LEU A O 1
ATOM 6588 N N . ILE A 1 838 ? -1.277 40.886 -28.902 1.00 90.94 838 ILE A N 1
ATOM 6589 C CA . ILE A 1 838 ? -1.320 41.451 -27.550 1.00 90.94 838 ILE A CA 1
ATOM 6590 C C . ILE A 1 838 ? -0.784 42.884 -27.578 1.00 90.94 838 ILE A C 1
ATOM 6592 O O . ILE A 1 838 ? 0.329 43.153 -28.032 1.00 90.94 838 ILE A O 1
ATOM 6596 N N . PHE A 1 839 ? -1.593 43.825 -27.099 1.00 87.25 839 PHE A N 1
ATOM 6597 C CA . PHE A 1 839 ? -1.233 45.233 -26.970 1.00 87.25 839 PHE A CA 1
ATOM 6598 C C . PHE A 1 839 ? -1.406 45.671 -25.524 1.00 87.25 839 PHE A C 1
ATOM 6600 O O . PHE A 1 839 ? -2.538 45.871 -25.067 1.00 87.25 839 PHE A O 1
ATOM 6607 N N . THR A 1 840 ? -0.290 45.861 -24.831 1.00 88.44 840 THR A N 1
ATOM 6608 C CA . THR A 1 840 ? -0.316 46.436 -23.488 1.00 88.44 840 THR A CA 1
ATOM 6609 C C . THR A 1 840 ? -0.336 47.965 -23.564 1.00 88.44 840 THR A C 1
ATOM 6611 O O . THR A 1 840 ? -0.147 48.563 -24.634 1.00 88.44 840 THR A O 1
ATOM 6614 N N . GLY A 1 841 ? -0.718 48.616 -22.468 1.00 78.81 841 GLY A N 1
ATOM 6615 C CA . GLY A 1 841 ? -1.108 50.019 -22.482 1.00 78.81 841 GLY A CA 1
ATOM 6616 C C . GLY A 1 841 ? -0.206 50.933 -21.667 1.00 78.81 841 GLY A C 1
ATOM 6617 O O . GLY A 1 841 ? 0.726 51.514 -22.208 1.00 78.81 841 GLY A O 1
ATOM 6618 N N . SER A 1 842 ? -0.517 51.204 -20.406 1.00 82.00 842 SER A N 1
ATOM 6619 C CA . SER A 1 842 ? 0.406 51.975 -19.565 1.00 82.00 842 SER A CA 1
ATOM 6620 C C . SER A 1 842 ? 0.347 51.488 -18.134 1.00 82.00 842 SER A C 1
ATOM 6622 O O . SER A 1 842 ? -0.734 51.538 -17.555 1.00 82.00 842 SER A O 1
ATOM 6624 N N . GLY A 1 843 ? 1.484 51.164 -17.544 1.00 83.00 843 GLY A N 1
ATOM 6625 C CA . GLY A 1 843 ? 1.603 50.379 -16.322 1.00 83.00 843 GLY A CA 1
ATOM 6626 C C . GLY A 1 843 ? 2.748 49.390 -16.491 1.00 83.00 843 GLY A C 1
ATOM 6627 O O . GLY A 1 843 ? 3.279 49.284 -17.584 1.00 83.00 843 GLY A O 1
ATOM 6628 N N . ASP A 1 844 ? 3.169 48.753 -15.403 1.00 94.06 844 ASP A N 1
ATOM 6629 C CA . ASP A 1 844 ? 4.171 47.688 -15.480 1.00 94.06 844 ASP A CA 1
ATOM 6630 C C . ASP A 1 844 ? 3.402 46.384 -15.747 1.00 94.06 844 ASP A C 1
ATOM 6632 O O . ASP A 1 844 ? 2.755 45.873 -14.827 1.00 94.06 844 ASP A O 1
ATOM 6636 N N . ASP A 1 845 ? 3.397 45.922 -16.998 1.00 91.62 845 ASP A N 1
ATOM 6637 C CA . ASP A 1 845 ? 2.584 44.792 -17.457 1.00 91.62 845 ASP A CA 1
ATOM 6638 C C . ASP A 1 845 ? 3.391 43.477 -17.473 1.00 91.62 845 ASP A C 1
ATOM 6640 O O . ASP A 1 845 ? 4.600 43.488 -17.696 1.00 91.62 845 ASP A O 1
ATOM 6644 N N . TYR A 1 846 ? 2.738 42.330 -17.263 1.00 94.75 846 TYR A N 1
ATOM 6645 C CA . TYR A 1 846 ? 3.352 40.996 -17.356 1.00 94.75 846 TYR A CA 1
ATOM 6646 C C . TYR A 1 846 ? 2.609 40.130 -18.378 1.00 94.75 846 TYR A C 1
ATOM 6648 O O . TYR A 1 846 ? 1.392 39.990 -18.299 1.00 94.75 846 TYR A O 1
ATOM 6656 N N . VAL A 1 847 ? 3.306 39.542 -19.351 1.00 92.31 847 VAL A N 1
ATOM 6657 C CA . VAL A 1 847 ? 2.676 38.747 -20.417 1.00 92.31 847 VAL A CA 1
ATOM 6658 C C . VAL A 1 847 ? 3.383 37.408 -20.593 1.00 92.31 847 VAL A C 1
ATOM 6660 O O . VAL A 1 847 ? 4.558 37.392 -20.947 1.00 92.31 847 VAL A O 1
ATOM 6663 N N . PHE A 1 848 ? 2.652 36.306 -20.436 1.00 92.25 848 PHE A N 1
ATOM 6664 C CA . PHE A 1 848 ? 3.089 34.961 -20.811 1.00 92.25 848 PHE A CA 1
ATOM 6665 C C . PHE A 1 848 ? 2.639 34.639 -22.241 1.00 92.25 848 PHE A C 1
ATOM 6667 O O . PHE A 1 848 ? 1.460 34.781 -22.580 1.00 92.25 848 PHE A O 1
ATOM 6674 N N . LEU A 1 849 ? 3.584 34.229 -23.086 1.00 88.94 849 LEU A N 1
ATOM 6675 C CA . LEU A 1 849 ? 3.407 33.998 -24.520 1.00 88.94 849 LEU A CA 1
ATOM 6676 C C . LEU A 1 849 ? 3.348 32.499 -24.835 1.00 88.94 849 LEU A C 1
ATOM 6678 O O . LEU A 1 849 ? 4.097 31.707 -24.273 1.00 88.94 849 LEU A O 1
ATOM 6682 N N . GLY A 1 850 ? 2.474 32.119 -25.767 1.00 85.31 850 GLY A N 1
ATOM 6683 C CA . GLY A 1 850 ? 2.242 30.736 -26.178 1.00 85.31 850 GLY A CA 1
ATOM 6684 C C . GLY A 1 850 ? 3.061 30.324 -27.403 1.00 85.31 850 GLY A C 1
ATOM 6685 O O . GLY A 1 850 ? 4.048 29.602 -27.286 1.00 85.31 850 GLY A O 1
ATOM 6686 N N . ARG A 1 851 ? 2.633 30.710 -28.611 1.00 87.12 851 ARG A N 1
ATOM 6687 C CA . ARG A 1 851 ? 3.314 30.342 -29.872 1.00 87.12 851 ARG A CA 1
ATOM 6688 C C . ARG A 1 851 ? 2.988 31.319 -30.989 1.00 87.12 851 ARG A C 1
ATOM 6690 O O . ARG A 1 851 ? 1.821 31.602 -31.226 1.00 87.12 851 ARG A O 1
ATOM 6697 N N . GLU A 1 852 ? 3.977 31.754 -31.767 1.00 84.06 852 GLU A N 1
ATOM 6698 C CA . GLU A 1 852 ? 3.759 32.697 -32.882 1.00 84.06 852 GLU A CA 1
ATOM 6699 C C . GLU A 1 852 ? 2.952 33.961 -32.495 1.00 84.06 852 GLU A C 1
ATOM 6701 O O . GLU A 1 852 ? 2.281 34.576 -33.339 1.00 84.06 852 GLU A O 1
ATOM 6706 N N . ASP A 1 853 ? 3.006 34.361 -31.223 1.00 88.50 853 ASP A N 1
ATOM 6707 C CA . ASP A 1 853 ? 2.296 35.531 -30.724 1.00 88.50 853 ASP A CA 1
ATOM 6708 C C . ASP A 1 853 ? 2.993 36.816 -31.173 1.00 88.50 853 ASP A C 1
ATOM 6710 O O . ASP A 1 853 ? 4.219 36.888 -31.295 1.00 88.50 853 ASP A O 1
ATOM 6714 N N . LEU A 1 854 ? 2.197 37.856 -31.429 1.00 86.56 854 LEU A N 1
ATOM 6715 C CA . LEU A 1 854 ? 2.681 39.200 -31.713 1.00 86.56 854 LEU A CA 1
ATOM 6716 C C . LEU A 1 854 ? 2.332 40.126 -30.552 1.00 86.56 854 LEU A C 1
ATOM 6718 O O . LEU A 1 854 ? 1.161 40.451 -30.344 1.00 86.56 854 LEU A O 1
ATOM 6722 N N . VAL A 1 855 ? 3.352 40.621 -29.859 1.00 89.50 855 VAL A N 1
ATOM 6723 C CA . VAL A 1 855 ? 3.187 41.502 -28.699 1.00 89.50 855 VAL A CA 1
ATOM 6724 C C . VAL A 1 855 ? 3.793 42.886 -28.934 1.00 89.50 855 VAL A C 1
ATOM 6726 O O . VAL A 1 855 ? 4.867 43.048 -29.513 1.00 89.50 855 VAL A O 1
ATOM 6729 N N . SER A 1 856 ? 3.085 43.923 -28.500 1.00 87.38 856 SER A N 1
ATOM 6730 C CA . SER A 1 856 ? 3.605 45.287 -28.431 1.00 87.38 856 SER A CA 1
ATOM 6731 C C . SER A 1 856 ? 3.270 45.862 -27.071 1.00 87.38 856 SER A C 1
ATOM 6733 O O . SER A 1 856 ? 2.088 46.003 -26.748 1.00 87.38 856 SER A O 1
ATOM 6735 N N . THR A 1 857 ? 4.296 46.239 -26.318 1.00 86.31 857 THR A N 1
ATOM 6736 C CA . THR A 1 857 ? 4.100 46.840 -25.001 1.00 86.31 857 THR A CA 1
ATOM 6737 C C . THR A 1 857 ? 4.046 48.364 -25.070 1.00 86.31 857 THR A C 1
ATOM 6739 O O . THR A 1 857 ? 4.246 48.978 -26.133 1.00 86.31 857 THR A O 1
ATOM 6742 N N . GLY A 1 858 ? 3.639 48.966 -23.957 1.00 76.88 858 GLY A N 1
ATOM 6743 C CA . GLY A 1 858 ? 3.206 50.348 -23.867 1.00 76.88 858 GLY A CA 1
ATOM 6744 C C . GLY A 1 858 ? 4.157 51.252 -23.081 1.00 76.88 858 GLY A C 1
ATOM 6745 O O . GLY A 1 858 ? 5.321 51.408 -23.431 1.00 76.88 858 GLY A O 1
ATOM 6746 N N . LEU A 1 859 ? 3.642 51.990 -22.097 1.00 83.56 859 LEU A N 1
ATOM 6747 C CA . LEU A 1 859 ? 4.458 52.833 -21.210 1.00 83.56 859 LEU A CA 1
ATOM 6748 C C . LEU A 1 859 ? 4.586 52.178 -19.831 1.00 83.56 859 LEU A C 1
ATOM 6750 O O . LEU A 1 859 ? 3.598 52.173 -19.104 1.00 83.56 859 LEU A O 1
ATOM 6754 N N . GLY A 1 860 ? 5.787 51.793 -19.412 1.00 85.81 860 GLY A N 1
ATOM 6755 C CA . GLY A 1 860 ? 6.032 51.133 -18.126 1.00 85.81 860 GLY A CA 1
ATOM 6756 C C . GLY A 1 860 ? 7.214 50.178 -18.216 1.00 85.81 860 GLY A C 1
ATOM 6757 O O . GLY A 1 860 ? 7.851 50.125 -19.256 1.00 85.81 860 GLY A O 1
ATOM 6758 N N . ASN A 1 861 ? 7.568 49.519 -17.113 1.00 94.12 861 ASN A N 1
ATOM 6759 C CA . ASN A 1 861 ? 8.584 48.465 -17.126 1.00 94.12 861 ASN A CA 1
ATOM 6760 C C . ASN A 1 861 ? 7.870 47.124 -17.289 1.00 94.12 861 ASN A C 1
ATOM 6762 O O . ASN A 1 861 ? 7.394 46.558 -16.302 1.00 94.12 861 ASN A O 1
ATOM 6766 N N . ASP A 1 862 ? 7.786 46.650 -18.522 1.00 93.38 862 ASP A N 1
ATOM 6767 C CA . ASP A 1 862 ? 7.002 45.473 -18.870 1.00 93.38 862 ASP A CA 1
ATOM 6768 C C . ASP A 1 862 ? 7.851 44.198 -18.798 1.00 93.38 862 ASP A C 1
ATOM 6770 O O . ASP A 1 862 ? 9.070 44.221 -18.974 1.00 93.38 862 ASP A O 1
ATOM 6774 N N . ALA A 1 863 ? 7.212 43.062 -18.539 1.00 94.81 863 ALA A N 1
ATOM 6775 C CA . ALA A 1 863 ? 7.838 41.749 -18.521 1.00 94.81 863 ALA A CA 1
ATOM 6776 C C . ALA A 1 863 ? 7.138 40.812 -19.511 1.00 94.81 863 ALA A C 1
ATOM 6778 O O . ALA A 1 863 ? 5.932 40.596 -19.428 1.00 94.81 863 ALA A O 1
ATOM 6779 N N . LEU A 1 864 ? 7.894 40.260 -20.457 1.00 92.44 864 LEU A N 1
ATOM 6780 C CA . LEU A 1 864 ? 7.399 39.326 -21.465 1.00 92.44 864 LEU A CA 1
ATOM 6781 C C . LEU A 1 864 ? 8.093 37.985 -21.278 1.00 92.44 864 LEU A C 1
ATOM 6783 O O . LEU A 1 864 ? 9.319 37.918 -21.349 1.00 92.44 864 LEU A O 1
ATOM 6787 N N . ASP A 1 865 ? 7.312 36.939 -21.052 1.00 92.94 865 ASP A N 1
ATOM 6788 C CA . ASP A 1 865 ? 7.790 35.605 -20.730 1.00 92.94 865 ASP A CA 1
ATOM 6789 C C . ASP A 1 865 ? 7.365 34.603 -21.803 1.00 92.94 865 ASP A C 1
ATOM 6791 O O . ASP A 1 865 ? 6.184 34.346 -22.025 1.00 92.94 865 ASP A O 1
ATOM 6795 N N . ALA A 1 866 ? 8.354 34.079 -22.509 1.00 87.81 866 ALA A N 1
ATOM 6796 C CA . ALA A 1 866 ? 8.245 33.088 -23.565 1.00 87.81 866 ALA A CA 1
ATOM 6797 C C . ALA A 1 866 ? 9.128 31.864 -23.267 1.00 87.81 866 ALA A C 1
ATOM 6799 O O . ALA A 1 866 ? 9.457 31.115 -24.191 1.00 87.81 866 ALA A O 1
ATOM 6800 N N . VAL A 1 867 ? 9.553 31.671 -22.010 1.00 82.50 867 VAL A N 1
ATOM 6801 C CA . VAL A 1 867 ? 10.449 30.567 -21.622 1.00 82.50 867 VAL A CA 1
ATOM 6802 C C . VAL A 1 867 ? 9.796 29.212 -21.881 1.00 82.50 867 VAL A C 1
ATOM 6804 O O . VAL A 1 867 ? 10.435 28.348 -22.475 1.00 82.50 867 VAL A O 1
ATOM 6807 N N . ASP A 1 868 ? 8.513 29.084 -21.542 1.00 69.50 868 ASP A N 1
ATOM 6808 C CA . ASP A 1 868 ? 7.713 27.868 -21.746 1.00 69.50 868 ASP A CA 1
ATOM 6809 C C . ASP A 1 868 ? 6.948 27.876 -23.087 1.00 69.50 868 ASP A C 1
ATOM 6811 O O . ASP A 1 868 ? 6.074 27.044 -23.335 1.00 69.50 868 ASP A O 1
ATOM 6815 N N . SER A 1 869 ? 7.252 28.836 -23.969 1.00 76.00 869 SER A N 1
ATOM 6816 C CA . SER A 1 869 ? 6.564 29.000 -25.251 1.00 76.00 869 SER A CA 1
ATOM 6817 C C . SER A 1 869 ? 7.046 27.983 -26.294 1.00 76.00 869 SER A C 1
ATOM 6819 O O . SER A 1 869 ? 8.200 27.557 -26.302 1.00 76.00 869 SER A O 1
ATOM 6821 N N . LEU A 1 870 ? 6.190 27.654 -27.266 1.00 75.69 870 LEU A N 1
ATOM 6822 C CA . LEU A 1 870 ? 6.547 26.791 -28.405 1.00 75.69 870 LEU A CA 1
ATOM 6823 C C . LEU A 1 870 ? 7.320 27.547 -29.513 1.00 75.69 870 LEU A C 1
ATOM 6825 O O . LEU A 1 870 ? 7.442 27.046 -30.634 1.00 75.69 870 LEU A O 1
ATOM 6829 N N . GLY A 1 871 ? 7.811 28.754 -29.211 1.00 79.25 871 GLY A N 1
ATOM 6830 C CA . GLY A 1 871 ? 8.666 29.570 -30.070 1.00 79.25 871 GLY A CA 1
ATOM 6831 C C . GLY A 1 871 ? 7.961 30.337 -31.194 1.00 79.25 871 GLY A C 1
ATOM 6832 O O . GLY A 1 871 ? 6.745 30.264 -31.412 1.00 79.25 871 GLY A O 1
ATOM 6833 N N . GLY A 1 872 ? 8.758 31.113 -31.934 1.00 75.69 872 GLY A N 1
ATOM 6834 C CA . GLY A 1 872 ? 8.305 31.901 -33.085 1.00 75.69 872 GLY A CA 1
ATOM 6835 C C . GLY A 1 872 ? 7.577 33.199 -32.725 1.00 75.69 872 GLY A C 1
ATOM 6836 O O . GLY A 1 872 ? 6.951 33.810 -33.601 1.00 75.69 872 GLY A O 1
ATOM 6837 N N . ASN A 1 873 ? 7.645 33.635 -31.467 1.00 88.19 873 ASN A N 1
ATOM 6838 C CA . ASN A 1 873 ? 7.000 34.858 -31.014 1.00 88.19 873 ASN A CA 1
ATOM 6839 C C . ASN A 1 873 ? 7.755 36.090 -31.517 1.00 88.19 873 ASN A C 1
ATOM 6841 O O . ASN A 1 873 ? 8.970 36.085 -31.740 1.00 88.19 873 ASN A O 1
ATOM 6845 N N . GLN A 1 874 ? 7.012 37.173 -31.717 1.00 86.44 874 GLN A N 1
ATOM 6846 C CA . GLN A 1 874 ? 7.548 38.451 -32.160 1.00 86.44 874 GLN A CA 1
ATOM 6847 C C . GLN A 1 874 ? 7.076 39.548 -31.222 1.00 86.44 874 GLN A C 1
ATOM 6849 O O . GLN A 1 874 ? 5.875 39.741 -31.043 1.00 86.44 874 GLN A O 1
ATOM 6854 N N . GLY A 1 875 ? 8.006 40.313 -30.661 1.00 82.69 875 GLY A N 1
ATOM 6855 C CA . GLY A 1 875 ? 7.647 41.316 -29.670 1.00 82.69 875 GLY A CA 1
ATOM 6856 C C . GLY A 1 875 ? 8.409 42.616 -29.778 1.00 82.69 875 GLY A C 1
ATOM 6857 O O . GLY A 1 875 ? 9.584 42.657 -30.139 1.00 82.69 875 GLY A O 1
ATOM 6858 N N . LYS A 1 876 ? 7.727 43.710 -29.453 1.00 82.50 876 LYS A N 1
ATOM 6859 C CA . LYS A 1 876 ? 8.341 45.028 -29.356 1.00 82.50 876 LYS A CA 1
ATOM 6860 C C . LYS A 1 876 ? 8.020 45.666 -28.009 1.00 82.50 876 LYS A C 1
ATOM 6862 O O . LYS A 1 876 ? 6.857 45.981 -27.755 1.00 82.50 876 LYS A O 1
ATOM 6867 N N . GLY A 1 877 ? 9.060 45.898 -27.221 1.00 82.50 877 GLY A N 1
ATOM 6868 C CA . GLY A 1 877 ? 8.997 46.689 -26.005 1.00 82.50 877 GLY A CA 1
ATOM 6869 C C . GLY A 1 877 ? 8.775 48.175 -26.274 1.00 82.50 877 GLY A C 1
ATOM 6870 O O . GLY A 1 877 ? 8.919 48.698 -27.396 1.00 82.50 877 GLY A O 1
ATOM 6871 N N . GLY A 1 878 ? 8.310 48.835 -25.232 1.00 76.31 878 GLY A N 1
ATOM 6872 C CA . GLY A 1 878 ? 7.684 50.136 -25.275 1.00 76.31 878 GLY A CA 1
ATOM 6873 C C . GLY A 1 878 ? 8.628 51.230 -24.796 1.00 76.31 878 GLY A C 1
ATOM 6874 O O . GLY A 1 878 ? 9.714 51.445 -25.341 1.00 76.31 878 GLY A O 1
ATOM 6875 N N . SER A 1 879 ? 8.176 52.018 -23.825 1.00 82.19 879 SER A N 1
ATOM 6876 C CA . SER A 1 879 ? 9.050 52.941 -23.098 1.00 82.19 879 SER A CA 1
ATOM 6877 C C . SER A 1 879 ? 9.136 52.549 -21.633 1.00 82.19 879 SER A C 1
ATOM 6879 O O . SER A 1 879 ? 8.152 52.708 -20.915 1.00 82.19 879 SER A O 1
ATOM 6881 N N . GLY A 1 880 ? 10.338 52.206 -21.179 1.00 84.50 880 GLY A N 1
ATOM 6882 C CA . GLY A 1 880 ? 10.628 51.782 -19.814 1.00 84.50 880 GLY A CA 1
ATOM 6883 C C . GLY A 1 880 ? 11.808 50.821 -19.779 1.00 84.50 880 GLY A C 1
ATOM 6884 O O . GLY A 1 880 ? 12.599 50.798 -20.706 1.00 84.50 880 GLY A O 1
ATOM 6885 N N . GLN A 1 881 ? 12.020 50.135 -18.662 1.00 93.31 881 GLN A N 1
ATOM 6886 C CA . GLN A 1 881 ? 13.052 49.099 -18.552 1.00 93.31 881 GLN A CA 1
ATOM 6887 C C . GLN A 1 881 ? 12.377 47.738 -18.642 1.00 93.31 881 GLN A C 1
ATOM 6889 O O . GLN A 1 881 ? 11.983 47.178 -17.615 1.00 93.31 881 GLN A O 1
ATOM 6894 N N . ASP A 1 882 ? 12.245 47.236 -19.860 1.00 93.19 882 ASP A N 1
ATOM 6895 C CA . ASP A 1 882 ? 11.490 46.026 -20.138 1.00 93.19 882 ASP A CA 1
ATOM 6896 C C . ASP A 1 882 ? 12.358 44.781 -19.896 1.00 93.19 882 ASP A C 1
ATOM 6898 O O . ASP A 1 882 ? 13.591 44.812 -19.972 1.00 93.19 882 ASP A O 1
ATOM 6902 N N . SER A 1 883 ? 11.728 43.673 -19.513 1.00 95.88 883 SER A N 1
ATOM 6903 C CA . SER A 1 883 ? 12.387 42.395 -19.233 1.00 95.88 883 SER A CA 1
ATOM 6904 C C . SER A 1 883 ? 11.798 41.303 -20.119 1.00 95.88 883 SER A C 1
ATOM 6906 O O . SER A 1 883 ? 10.605 41.037 -20.078 1.00 95.88 883 SER A O 1
ATOM 6908 N N . PHE A 1 884 ? 12.638 40.661 -20.920 1.00 94.62 884 PHE A N 1
ATOM 6909 C CA . PHE A 1 884 ? 12.247 39.626 -21.869 1.00 94.62 884 PHE A CA 1
ATOM 6910 C C . PHE A 1 884 ? 12.857 38.302 -21.427 1.00 94.62 884 PHE A C 1
ATOM 6912 O O . PHE A 1 884 ? 14.079 38.204 -21.346 1.00 94.62 884 PHE A O 1
ATOM 6919 N N . TYR A 1 885 ? 12.036 37.297 -21.157 1.00 93.81 885 TYR A N 1
ATOM 6920 C CA . TYR A 1 885 ? 12.455 35.938 -20.829 1.00 93.81 885 TYR A CA 1
ATOM 6921 C C . TYR A 1 885 ? 12.118 35.054 -22.028 1.00 93.81 885 TYR A C 1
ATOM 6923 O O . TYR A 1 885 ? 10.955 34.911 -22.372 1.00 93.81 885 TYR A O 1
ATOM 6931 N N . LEU A 1 886 ? 13.122 34.552 -22.744 1.00 90.94 886 LEU A N 1
ATOM 6932 C CA . LEU A 1 886 ? 12.954 34.009 -24.096 1.00 90.94 886 LEU A CA 1
ATOM 6933 C C . LEU A 1 886 ? 13.427 32.560 -24.169 1.00 90.94 886 LEU A C 1
ATOM 6935 O O . LEU A 1 886 ? 14.549 32.264 -23.756 1.00 90.94 886 LEU A O 1
ATOM 6939 N N . GLY A 1 887 ? 12.592 31.674 -24.711 1.00 85.44 887 GLY A N 1
ATOM 6940 C CA . GLY A 1 887 ? 12.871 30.244 -24.837 1.00 85.44 887 GLY A CA 1
ATOM 6941 C C . GLY A 1 887 ? 13.683 29.917 -26.091 1.00 85.44 887 GLY A C 1
ATOM 6942 O O . GLY A 1 887 ? 14.908 29.747 -26.023 1.00 85.44 887 GLY A O 1
ATOM 6943 N N . HIS A 1 888 ? 13.004 29.823 -27.239 1.00 86.81 888 HIS A N 1
ATOM 6944 C CA . HIS A 1 888 ? 13.592 29.391 -28.508 1.00 86.81 888 HIS A CA 1
ATOM 6945 C C . HIS A 1 888 ? 12.967 30.079 -29.733 1.00 86.81 888 HIS A C 1
ATOM 6947 O O . HIS A 1 888 ? 11.748 30.118 -29.889 1.00 86.81 888 HIS A O 1
ATOM 6953 N N . GLY A 1 889 ? 13.811 30.521 -30.671 1.00 78.75 889 GLY A N 1
ATOM 6954 C CA . GLY A 1 889 ? 13.373 30.950 -32.005 1.00 78.75 889 GLY A CA 1
ATOM 6955 C C . GLY A 1 889 ? 12.525 32.230 -32.032 1.00 78.75 889 GLY A C 1
ATOM 6956 O O . GLY A 1 889 ? 11.750 32.436 -32.970 1.00 78.75 889 GLY A O 1
ATOM 6957 N N . ASP A 1 890 ? 12.657 33.087 -31.021 1.00 88.62 890 ASP A N 1
ATOM 6958 C CA . ASP A 1 890 ? 11.885 34.318 -30.872 1.00 88.62 890 ASP A CA 1
ATOM 6959 C C . ASP A 1 890 ? 12.598 35.555 -31.451 1.00 88.62 890 ASP A C 1
ATOM 6961 O O . ASP A 1 890 ? 13.826 35.606 -31.576 1.00 88.62 890 ASP A O 1
ATOM 6965 N N . VAL A 1 891 ? 11.834 36.605 -31.783 1.00 86.94 891 VAL A N 1
ATOM 6966 C CA . VAL A 1 891 ? 12.375 37.878 -32.294 1.00 86.94 891 VAL A CA 1
ATOM 6967 C C . VAL A 1 891 ? 11.857 39.064 -31.483 1.00 86.94 891 VAL A C 1
ATOM 6969 O O . VAL A 1 891 ? 10.676 39.404 -31.558 1.00 86.94 891 VAL A O 1
ATOM 6972 N N . PHE A 1 892 ? 12.748 39.741 -30.756 1.00 88.31 892 PHE A N 1
ATOM 6973 C CA . PHE A 1 892 ? 12.369 40.819 -29.840 1.00 88.31 892 PHE A CA 1
ATOM 6974 C C . PHE A 1 892 ? 13.203 42.094 -29.998 1.00 88.31 892 PHE A C 1
ATOM 6976 O O . PHE A 1 892 ? 14.421 42.061 -30.186 1.00 88.31 892 PHE A O 1
ATOM 6983 N N . TRP A 1 893 ? 12.519 43.234 -29.883 1.00 86.44 893 TRP A N 1
ATOM 6984 C CA . TRP A 1 893 ? 13.107 44.576 -29.868 1.00 86.44 893 TRP A CA 1
ATOM 6985 C C . TRP A 1 893 ? 12.774 45.275 -28.549 1.00 86.44 893 TRP A C 1
ATOM 6987 O O . TRP A 1 893 ? 11.592 45.435 -28.260 1.00 86.44 893 TRP A O 1
ATOM 6997 N N . GLY A 1 894 ? 13.785 45.727 -27.806 1.00 81.62 894 GLY A N 1
ATOM 6998 C CA . GLY A 1 894 ? 13.654 46.293 -26.456 1.00 81.62 894 GLY A CA 1
ATOM 6999 C C . GLY A 1 894 ? 12.863 47.593 -26.424 1.00 81.62 894 GLY A C 1
ATOM 7000 O O . GLY A 1 894 ? 11.898 47.719 -25.687 1.00 81.62 894 GLY A O 1
ATOM 7001 N N . GLY A 1 895 ? 13.149 48.508 -27.349 1.00 83.00 895 GLY A N 1
ATOM 7002 C CA . GLY A 1 895 ? 12.385 49.748 -27.458 1.00 83.00 895 GLY A CA 1
ATOM 7003 C C . GLY A 1 895 ? 13.183 50.930 -26.940 1.00 83.00 895 GLY A C 1
ATOM 7004 O O . GLY A 1 895 ? 14.142 51.322 -27.594 1.00 83.00 895 GLY A O 1
ATOM 7005 N N . SER A 1 896 ? 12.726 51.599 -25.884 1.00 82.06 896 SER A N 1
ATOM 7006 C CA . SER A 1 896 ? 13.424 52.752 -25.297 1.00 82.06 896 SER A CA 1
ATOM 7007 C C . SER A 1 896 ? 13.502 52.625 -23.784 1.00 82.06 896 SER A C 1
ATOM 7009 O O . SER A 1 896 ? 12.470 52.450 -23.145 1.00 82.06 896 SER A O 1
ATOM 7011 N N . GLY A 1 897 ? 14.683 52.870 -23.224 1.00 85.88 897 GLY A N 1
ATOM 7012 C CA . GLY A 1 897 ? 15.033 52.551 -21.845 1.00 85.88 897 GLY A CA 1
ATOM 7013 C C . GLY A 1 897 ? 16.046 51.410 -21.781 1.00 85.88 897 GLY A C 1
ATOM 7014 O O . GLY A 1 897 ? 16.684 51.118 -22.775 1.00 85.88 897 GLY A O 1
ATOM 7015 N N . ARG A 1 898 ? 16.350 50.908 -20.581 1.00 92.94 898 ARG A N 1
ATOM 7016 C CA . ARG A 1 898 ? 17.435 49.927 -20.402 1.00 92.94 898 ARG A CA 1
ATOM 7017 C C . ARG A 1 898 ? 16.839 48.550 -20.234 1.00 92.94 898 ARG A C 1
ATOM 7019 O O . ARG A 1 898 ? 16.444 48.191 -19.123 1.00 92.94 898 ARG A O 1
ATOM 7026 N N . ASP A 1 899 ? 16.793 47.828 -21.329 1.00 94.75 899 ASP A N 1
ATOM 7027 C CA . ASP A 1 899 ? 16.051 46.592 -21.430 1.00 94.75 899 ASP A CA 1
ATOM 7028 C C . ASP A 1 899 ? 16.930 45.396 -21.078 1.00 94.75 899 ASP A C 1
ATOM 7030 O O . ASP A 1 899 ? 18.161 45.436 -21.177 1.00 94.75 899 ASP A O 1
ATOM 7034 N N . ARG A 1 900 ? 16.298 44.324 -20.601 1.00 96.12 900 ARG A N 1
ATOM 7035 C CA . ARG A 1 900 ? 16.983 43.116 -20.141 1.00 96.12 900 ARG A CA 1
ATOM 7036 C C . ARG A 1 900 ? 16.444 41.903 -20.870 1.00 96.12 900 ARG A C 1
ATOM 7038 O O . ARG A 1 900 ? 15.265 41.596 -20.767 1.00 96.12 900 ARG A O 1
ATOM 7045 N N . PHE A 1 901 ? 17.320 41.184 -21.551 1.00 95.62 901 PHE A N 1
ATOM 7046 C CA . PHE A 1 901 ? 16.984 39.967 -22.277 1.00 95.62 901 PHE A CA 1
ATOM 7047 C C . PHE A 1 901 ? 17.605 38.770 -21.574 1.00 95.62 901 PHE A C 1
ATOM 7049 O O . PHE A 1 901 ? 18.826 38.659 -21.529 1.00 95.62 901 PHE A O 1
ATOM 7056 N N . PHE A 1 902 ? 16.775 37.879 -21.052 1.00 93.69 902 PHE A N 1
ATOM 7057 C CA . PHE A 1 902 ? 17.138 36.602 -20.460 1.00 93.69 902 PHE A CA 1
ATOM 7058 C C . PHE A 1 902 ? 16.830 35.503 -21.464 1.00 93.69 902 PHE A C 1
ATOM 7060 O O . PHE A 1 902 ? 15.668 35.201 -21.709 1.00 93.69 902 PHE A O 1
ATOM 7067 N N . VAL A 1 903 ? 17.864 34.921 -22.070 1.00 89.00 903 VAL A N 1
ATOM 7068 C CA . VAL A 1 903 ? 17.672 33.779 -22.972 1.00 89.00 903 VAL A CA 1
ATOM 7069 C C . VAL A 1 903 ? 17.817 32.475 -22.196 1.00 89.00 903 VAL A C 1
ATOM 7071 O O . VAL A 1 903 ? 18.745 32.308 -21.400 1.00 89.00 903 VAL A O 1
ATOM 7074 N N . GLY A 1 904 ? 16.870 31.571 -22.415 1.00 82.25 904 GLY A N 1
ATOM 7075 C CA . GLY A 1 904 ? 16.856 30.219 -21.881 1.00 82.25 904 GLY A CA 1
ATOM 7076 C C . GLY A 1 904 ? 17.702 29.252 -22.708 1.00 82.25 904 GLY A C 1
ATOM 7077 O O . GLY A 1 904 ? 18.439 29.638 -23.621 1.00 82.25 904 GLY A O 1
ATOM 7078 N N . ALA A 1 905 ? 17.575 27.965 -22.388 1.00 82.06 905 ALA A N 1
ATOM 7079 C CA . ALA A 1 905 ? 18.375 26.901 -22.988 1.00 82.06 905 ALA A CA 1
ATOM 7080 C C . ALA A 1 905 ? 18.074 26.660 -24.480 1.00 82.06 905 ALA A C 1
ATOM 7082 O O . ALA A 1 905 ? 18.887 26.044 -25.156 1.00 82.06 905 ALA A O 1
ATOM 7083 N N . GLY A 1 906 ? 16.948 27.138 -25.018 1.00 79.88 906 GLY A N 1
ATOM 7084 C CA . GLY A 1 906 ? 16.509 26.821 -26.382 1.00 79.88 906 GLY A CA 1
ATOM 7085 C C . GLY A 1 906 ? 17.273 27.538 -27.506 1.00 79.88 906 GLY A C 1
ATOM 7086 O O . GLY A 1 906 ? 17.558 26.941 -28.544 1.00 79.88 906 GLY A O 1
ATOM 7087 N N . GLY A 1 907 ? 17.658 28.803 -27.322 1.00 82.19 907 GLY A N 1
ATOM 7088 C CA . GLY A 1 907 ? 18.500 29.530 -28.284 1.00 82.19 907 GLY A CA 1
ATOM 7089 C C . GLY A 1 907 ? 17.808 29.978 -29.585 1.00 82.19 907 GLY A C 1
ATOM 7090 O O . GLY A 1 907 ? 16.590 30.042 -29.674 1.00 82.19 907 GLY A O 1
ATOM 7091 N N . GLU A 1 908 ? 18.591 30.336 -30.609 1.00 82.88 908 GLU A N 1
ATOM 7092 C CA . GLU A 1 908 ? 18.119 30.875 -31.913 1.00 82.88 908 GLU A CA 1
ATOM 7093 C C . GLU A 1 908 ? 17.310 32.184 -31.860 1.00 82.88 908 GLU A C 1
ATOM 7095 O O . GLU A 1 908 ? 16.704 32.588 -32.854 1.00 82.88 908 GLU A O 1
ATOM 7100 N N . ASN A 1 909 ? 17.339 32.903 -30.740 1.00 85.75 909 ASN A N 1
ATOM 7101 C CA . ASN A 1 909 ? 16.616 34.163 -30.625 1.00 85.75 909 ASN A CA 1
ATOM 7102 C C . ASN A 1 909 ? 17.337 35.297 -31.374 1.00 85.75 909 ASN A C 1
ATOM 7104 O O . ASN A 1 909 ? 18.572 35.350 -31.426 1.00 85.75 909 ASN A O 1
ATOM 7108 N N . ILE A 1 910 ? 16.572 36.243 -31.921 1.00 86.12 910 ILE A N 1
ATOM 7109 C CA . ILE A 1 910 ? 17.080 37.462 -32.562 1.00 86.12 910 ILE A CA 1
ATOM 7110 C C . ILE A 1 910 ? 16.675 38.668 -31.719 1.00 86.12 910 ILE A C 1
ATOM 7112 O O . ILE A 1 910 ? 15.496 39.000 -31.611 1.00 86.12 910 ILE A O 1
ATOM 7116 N N . LEU A 1 911 ? 17.669 39.343 -31.148 1.00 90.50 911 LEU A N 1
ATOM 7117 C CA . LEU A 1 911 ? 17.483 40.375 -30.133 1.00 90.50 911 LEU A CA 1
ATOM 7118 C C . LEU A 1 911 ? 18.030 41.718 -30.604 1.00 90.50 911 LEU A C 1
ATOM 7120 O O . LEU A 1 911 ? 19.118 41.787 -31.182 1.00 90.50 911 LEU A O 1
ATOM 7124 N N . SER A 1 912 ? 17.302 42.786 -30.306 1.00 88.69 912 SER A N 1
ATOM 7125 C CA . SER A 1 912 ? 17.722 44.169 -30.530 1.00 88.69 912 SER A CA 1
ATOM 7126 C C . SER A 1 912 ? 17.437 44.976 -29.274 1.00 88.69 912 SER A C 1
ATOM 7128 O O . SER A 1 912 ? 16.289 45.016 -28.841 1.00 88.69 912 SER A O 1
ATOM 7130 N N . GLY A 1 913 ? 18.456 45.605 -28.699 1.00 79.88 913 GLY A N 1
ATOM 7131 C CA . GLY A 1 913 ? 18.311 46.385 -27.467 1.00 79.88 913 GLY A CA 1
ATOM 7132 C C . GLY A 1 913 ? 17.575 47.699 -27.707 1.00 79.88 913 GLY A C 1
ATOM 7133 O O . GLY A 1 913 ? 16.587 48.005 -27.050 1.00 79.88 913 GLY A O 1
ATOM 7134 N N . GLY A 1 914 ? 17.945 48.410 -28.775 1.00 82.31 914 GLY A N 1
ATOM 7135 C CA . GLY A 1 914 ? 17.413 49.733 -29.070 1.00 82.31 914 GLY A CA 1
ATOM 7136 C C . GLY A 1 914 ? 18.471 50.834 -28.923 1.00 82.31 914 GLY A C 1
ATOM 7137 O O . GLY A 1 914 ? 19.652 50.623 -29.190 1.00 82.31 914 GLY A O 1
ATOM 7138 N N . PRO A 1 915 ? 18.066 52.089 -28.656 1.00 80.00 915 PRO A N 1
ATOM 7139 C CA . PRO A 1 915 ? 18.963 53.239 -28.684 1.00 80.00 915 PRO A CA 1
ATOM 7140 C C . PRO A 1 915 ? 19.695 53.501 -27.355 1.00 80.00 915 PRO A C 1
ATOM 7142 O O . PRO A 1 915 ? 20.544 54.401 -27.317 1.00 80.00 915 PRO A O 1
ATOM 7145 N N . ASP A 1 916 ? 19.340 52.787 -26.292 1.00 89.12 916 ASP A N 1
ATOM 7146 C CA . ASP A 1 916 ? 19.799 53.000 -24.922 1.00 89.12 916 ASP A CA 1
ATOM 7147 C C . ASP A 1 916 ? 20.816 51.904 -24.534 1.00 89.12 916 ASP A C 1
ATOM 7149 O O . ASP A 1 916 ? 21.533 51.436 -25.407 1.00 89.12 916 ASP A O 1
ATOM 7153 N N . GLY A 1 917 ? 21.041 51.640 -23.244 1.00 88.88 917 GLY A N 1
ATOM 7154 C CA . GLY A 1 917 ? 22.114 50.738 -22.807 1.00 88.88 917 GLY A CA 1
ATOM 7155 C C . GLY A 1 917 ? 21.550 49.478 -22.177 1.00 88.88 917 GLY A C 1
ATOM 7156 O O . GLY A 1 917 ? 21.140 49.542 -21.014 1.00 88.88 917 GLY A O 1
ATOM 7157 N N . ASP A 1 918 ? 21.594 48.376 -22.920 1.00 94.94 918 ASP A N 1
ATOM 7158 C CA . ASP A 1 918 ? 20.789 47.178 -22.666 1.00 94.94 918 ASP A CA 1
ATOM 7159 C C . ASP A 1 918 ? 21.611 45.994 -22.142 1.00 94.94 918 ASP A C 1
ATOM 7161 O O . ASP A 1 918 ? 22.833 45.905 -22.307 1.00 94.94 918 ASP A O 1
ATOM 7165 N N . GLU A 1 919 ? 20.947 45.068 -21.458 1.00 95.31 919 GLU A N 1
ATOM 7166 C CA . GLU A 1 919 ? 21.574 43.903 -20.841 1.00 95.31 919 GLU A CA 1
ATOM 7167 C C . GLU A 1 919 ? 21.107 42.618 -21.518 1.00 95.31 919 GLU A C 1
ATOM 7169 O O . GLU A 1 919 ? 19.940 42.241 -21.455 1.00 95.31 919 GLU A O 1
ATOM 7174 N N . PHE A 1 920 ? 22.049 41.897 -22.115 1.00 95.50 920 PHE A N 1
ATOM 7175 C CA . PHE A 1 920 ? 21.794 40.611 -22.745 1.00 95.50 920 PHE A CA 1
ATOM 7176 C C . PHE A 1 920 ? 22.388 39.498 -21.890 1.00 95.50 920 PHE A C 1
ATOM 7178 O O . PHE A 1 920 ? 23.600 39.277 -21.880 1.00 95.50 920 PHE A O 1
ATOM 7185 N N . TRP A 1 921 ? 21.532 38.795 -21.165 1.00 94.06 921 TRP A N 1
ATOM 7186 C CA . TRP A 1 921 ? 21.861 37.630 -20.358 1.00 94.06 921 TRP A CA 1
ATOM 7187 C C . TRP A 1 921 ? 21.877 36.395 -21.247 1.00 94.06 921 TRP A C 1
ATOM 7189 O O . TRP A 1 921 ? 20.902 35.657 -21.319 1.00 94.06 921 TRP A O 1
ATOM 7199 N N . ILE A 1 922 ? 22.989 36.214 -21.960 1.00 87.88 922 ILE A N 1
ATOM 7200 C CA . ILE A 1 922 ? 23.140 35.245 -23.056 1.00 87.88 922 ILE A CA 1
ATOM 7201 C C . ILE A 1 922 ? 23.283 33.786 -22.599 1.00 87.88 922 ILE A C 1
ATOM 7203 O O . ILE A 1 922 ? 23.376 32.893 -23.433 1.00 87.88 922 ILE A O 1
ATOM 7207 N N . ALA A 1 923 ? 23.364 33.565 -21.290 1.00 82.31 923 ALA A N 1
ATOM 7208 C CA . ALA A 1 923 ? 23.318 32.264 -20.639 1.00 82.31 923 ALA A CA 1
ATOM 7209 C C . ALA A 1 923 ? 22.846 32.473 -19.195 1.00 82.31 923 ALA A C 1
ATOM 7211 O O . ALA A 1 923 ? 23.368 33.346 -18.489 1.00 82.31 923 ALA A O 1
ATOM 7212 N N . ASN A 1 924 ? 21.855 31.695 -18.767 1.00 77.50 924 ASN A N 1
ATOM 7213 C CA . ASN A 1 924 ? 21.229 31.825 -17.455 1.00 77.50 924 ASN A CA 1
ATOM 7214 C C . ASN A 1 924 ? 21.081 30.450 -16.798 1.00 77.50 924 ASN A C 1
ATOM 7216 O O . ASN A 1 924 ? 20.064 29.783 -16.951 1.00 77.50 924 ASN A O 1
ATOM 7220 N N . GLY A 1 925 ? 22.144 29.987 -16.136 1.00 71.56 925 GLY A N 1
ATOM 7221 C CA . GLY A 1 925 ? 22.208 28.651 -15.533 1.00 71.56 925 GLY A CA 1
ATOM 7222 C C . GLY A 1 925 ? 22.440 27.497 -16.514 1.00 71.56 925 GLY A C 1
ATOM 7223 O O . GLY A 1 925 ? 22.914 26.448 -16.091 1.00 71.56 925 GLY A O 1
ATOM 7224 N N . SER A 1 926 ? 22.213 27.712 -17.811 1.00 81.50 926 SER A N 1
ATOM 7225 C CA . SER A 1 926 ? 22.495 26.782 -18.913 1.00 81.50 926 SER A CA 1
ATOM 7226 C C . SER A 1 926 ? 23.137 27.508 -20.109 1.00 81.50 926 SER A C 1
ATOM 7228 O O . SER A 1 926 ? 22.984 28.723 -20.274 1.00 81.50 926 SER A O 1
ATOM 7230 N N . ILE A 1 927 ? 23.898 26.770 -20.928 1.00 81.19 927 ILE A N 1
ATOM 7231 C CA . ILE A 1 927 ? 24.393 27.239 -22.234 1.00 81.19 927 ILE A CA 1
ATOM 7232 C C . ILE A 1 927 ? 23.258 27.058 -23.254 1.00 81.19 927 ILE A C 1
ATOM 7234 O O . ILE A 1 927 ? 22.700 25.963 -23.306 1.00 81.19 927 ILE A O 1
ATOM 7238 N N . PRO A 1 928 ? 22.919 28.070 -24.075 1.00 81.75 928 PRO A N 1
ATOM 7239 C CA . PRO A 1 928 ? 21.906 27.906 -25.112 1.00 81.75 928 PRO A CA 1
ATOM 7240 C C . PRO A 1 928 ? 22.278 26.798 -26.105 1.00 81.75 928 PRO A C 1
ATOM 7242 O O . PRO A 1 928 ? 23.392 26.778 -26.630 1.00 81.75 928 PRO A O 1
ATOM 7245 N N . ALA A 1 929 ? 21.323 25.925 -26.418 1.00 76.25 929 ALA A N 1
ATOM 7246 C CA . ALA A 1 929 ? 21.442 24.848 -27.400 1.00 76.25 929 ALA A CA 1
ATOM 7247 C C . ALA A 1 929 ? 21.743 25.373 -28.813 1.00 76.25 929 ALA A C 1
ATOM 7249 O O . ALA A 1 929 ? 22.316 24.667 -29.643 1.00 76.25 929 ALA A O 1
ATOM 7250 N N . ALA A 1 930 ? 21.402 26.635 -29.080 1.00 75.62 930 ALA A N 1
ATOM 7251 C CA . ALA A 1 930 ? 21.734 27.318 -30.314 1.00 75.62 930 ALA A CA 1
ATOM 7252 C C . ALA A 1 930 ? 22.060 28.799 -30.090 1.00 75.62 930 ALA A C 1
ATOM 7254 O O . ALA A 1 930 ? 21.585 29.449 -29.158 1.00 75.62 930 ALA A O 1
ATOM 7255 N N . VAL A 1 931 ? 22.875 29.360 -30.986 1.00 76.62 931 VAL A N 1
ATOM 7256 C CA . VAL A 1 931 ? 23.402 30.718 -30.824 1.00 76.62 931 VAL A CA 1
ATOM 7257 C C . VAL A 1 931 ? 22.296 31.771 -30.907 1.00 76.62 931 VAL A C 1
ATOM 7259 O O . VAL A 1 931 ? 21.591 31.886 -31.908 1.00 76.62 931 VAL A O 1
ATOM 7262 N N . ASN A 1 932 ? 22.191 32.602 -29.873 1.00 83.94 932 ASN A N 1
ATOM 7263 C CA . ASN A 1 932 ? 21.355 33.798 -29.907 1.00 83.94 932 ASN A CA 1
ATOM 7264 C C . ASN A 1 932 ? 22.078 34.918 -30.662 1.00 83.94 932 ASN A C 1
ATOM 7266 O O . ASN A 1 932 ? 23.287 35.104 -30.507 1.00 83.94 932 ASN A O 1
ATOM 7270 N N . THR A 1 933 ? 21.358 35.686 -31.474 1.00 85.19 933 THR A N 1
ATOM 7271 C CA . THR A 1 933 ? 21.935 36.774 -32.271 1.00 85.19 933 THR A CA 1
ATOM 7272 C C . THR A 1 933 ? 21.472 38.126 -31.754 1.00 85.19 933 THR A C 1
ATOM 7274 O O . THR A 1 933 ? 20.287 38.436 -31.791 1.00 85.19 933 THR A O 1
ATOM 7277 N N . ILE A 1 934 ? 22.421 38.968 -31.348 1.00 92.25 934 ILE A N 1
ATOM 7278 C CA . ILE A 1 934 ? 22.167 40.356 -30.951 1.00 92.25 934 ILE A CA 1
ATOM 7279 C C . ILE A 1 934 ? 22.562 41.258 -32.119 1.00 92.25 934 ILE A C 1
ATOM 7281 O O . ILE A 1 934 ? 23.723 41.265 -32.542 1.00 92.25 934 ILE A O 1
ATOM 7285 N N . ILE A 1 935 ? 21.594 41.981 -32.684 1.00 84.12 935 ILE A N 1
ATOM 7286 C CA . ILE A 1 935 ? 21.751 42.611 -34.005 1.00 84.12 935 ILE A CA 1
ATOM 7287 C C . ILE A 1 935 ? 22.295 44.044 -33.973 1.00 84.12 935 ILE A C 1
ATOM 7289 O O . ILE A 1 935 ? 22.799 44.516 -34.997 1.00 84.12 935 ILE A O 1
ATOM 7293 N N . ASP A 1 936 ? 22.213 44.725 -32.829 1.00 82.50 936 ASP A N 1
ATOM 7294 C CA . ASP A 1 936 ? 22.548 46.145 -32.659 1.00 82.50 936 ASP A CA 1
ATOM 7295 C C . ASP A 1 936 ? 23.472 46.447 -31.467 1.00 82.50 936 ASP A C 1
ATOM 7297 O O . ASP A 1 936 ? 23.634 47.616 -31.124 1.00 82.50 936 ASP A O 1
ATOM 7301 N N . PHE A 1 937 ? 24.142 45.429 -30.910 1.00 88.88 937 PHE A N 1
ATOM 7302 C CA . PHE A 1 937 ? 25.007 45.567 -29.733 1.00 88.88 937 PHE A CA 1
ATOM 7303 C C . PHE A 1 937 ? 25.993 46.742 -29.857 1.00 88.88 937 PHE A C 1
ATOM 7305 O O . PHE A 1 937 ? 26.915 46.727 -30.687 1.00 88.88 937 PHE A O 1
ATOM 7312 N N . ASN A 1 938 ? 25.850 47.740 -28.987 1.00 85.69 938 ASN A N 1
ATOM 7313 C CA . ASN A 1 938 ? 26.674 48.934 -28.962 1.00 85.69 938 ASN A CA 1
ATOM 7314 C C . ASN A 1 938 ? 27.148 49.308 -27.555 1.00 85.69 938 ASN A C 1
ATOM 7316 O O . ASN A 1 938 ? 26.479 49.962 -26.754 1.00 85.69 938 ASN A O 1
ATOM 7320 N N . PHE A 1 939 ? 28.424 49.030 -27.314 1.00 81.19 939 PHE A N 1
ATOM 7321 C CA . PHE A 1 939 ? 29.078 49.393 -26.066 1.00 81.19 939 PHE A CA 1
ATOM 7322 C C . PHE A 1 939 ? 29.045 50.894 -25.733 1.00 81.19 939 PHE A C 1
ATOM 7324 O O . PHE A 1 939 ? 28.934 51.257 -24.563 1.00 81.19 939 PHE A O 1
ATOM 7331 N N . ASP A 1 940 ? 29.159 51.778 -26.729 1.00 83.62 940 ASP A N 1
ATOM 7332 C CA . ASP A 1 940 ? 29.187 53.225 -26.477 1.00 83.62 940 ASP A CA 1
ATOM 7333 C C . ASP A 1 940 ? 27.820 53.745 -25.994 1.00 83.62 940 ASP A C 1
ATOM 7335 O O . ASP A 1 940 ? 27.754 54.818 -25.384 1.00 83.62 940 ASP A O 1
ATOM 7339 N N . GLN A 1 941 ? 26.744 52.987 -26.241 1.00 83.81 941 GLN A N 1
ATOM 7340 C CA . GLN A 1 941 ? 25.389 53.264 -25.749 1.00 83.81 941 GLN A CA 1
ATOM 7341 C C . GLN A 1 941 ? 25.125 52.639 -24.370 1.00 83.81 941 GLN A C 1
ATOM 7343 O O . GLN A 1 941 ? 24.302 53.152 -23.612 1.00 83.81 941 GLN A O 1
ATOM 7348 N N . GLY A 1 942 ? 25.943 51.664 -23.967 1.00 85.81 942 GLY A N 1
ATOM 7349 C CA . GLY A 1 942 ? 25.948 51.095 -22.623 1.00 85.81 942 GLY A CA 1
ATOM 7350 C C . GLY A 1 942 ? 25.670 49.600 -22.567 1.00 85.81 942 GLY A C 1
ATOM 7351 O O . GLY A 1 942 ? 25.595 49.093 -21.448 1.00 85.81 942 GLY A O 1
ATOM 7352 N N . ASP A 1 943 ? 25.577 48.933 -23.721 1.00 93.38 943 ASP A N 1
ATOM 7353 C CA . ASP A 1 943 ? 25.204 47.523 -23.815 1.00 93.38 943 ASP A CA 1
ATOM 7354 C C . ASP A 1 943 ? 26.194 46.584 -23.140 1.00 93.38 943 ASP A C 1
ATOM 7356 O O . ASP A 1 943 ? 27.419 46.794 -23.144 1.00 93.38 943 ASP A O 1
ATOM 7360 N N . ARG A 1 944 ? 25.640 45.516 -22.568 1.00 92.56 944 ARG A N 1
ATOM 7361 C CA . ARG A 1 944 ? 26.381 44.514 -21.811 1.00 92.56 944 ARG A CA 1
ATOM 7362 C C . ARG A 1 944 ? 25.919 43.115 -22.142 1.00 92.56 944 ARG A C 1
ATOM 7364 O O . ARG A 1 944 ? 24.742 42.858 -22.353 1.00 92.56 944 ARG A O 1
ATOM 7371 N N . VAL A 1 945 ? 26.880 42.206 -22.098 1.00 93.19 945 VAL A N 1
ATOM 7372 C CA . VAL A 1 945 ? 26.644 40.769 -22.100 1.00 93.19 945 VAL A CA 1
ATOM 7373 C C . VAL A 1 945 ? 26.795 40.251 -20.678 1.00 93.19 945 VAL A C 1
ATOM 7375 O O . VAL A 1 945 ? 27.756 40.590 -19.985 1.00 93.19 945 VAL A O 1
ATOM 7378 N N . LEU A 1 946 ? 25.842 39.446 -20.235 1.00 93.38 946 LEU A N 1
ATOM 7379 C CA . LEU A 1 946 ? 25.786 38.887 -18.897 1.00 93.38 946 LEU A CA 1
ATOM 7380 C C . LEU A 1 946 ? 25.662 37.366 -18.990 1.00 93.38 946 LEU A C 1
ATOM 7382 O O . LEU A 1 946 ? 25.016 36.836 -19.892 1.00 93.38 946 LEU A O 1
ATOM 7386 N N . ILE A 1 947 ? 26.313 36.670 -18.063 1.00 89.31 947 ILE A N 1
ATOM 7387 C CA . ILE A 1 947 ? 26.234 35.216 -17.913 1.00 89.31 947 ILE A CA 1
ATOM 7388 C C . ILE A 1 947 ? 25.935 34.934 -16.443 1.00 89.31 947 ILE A C 1
ATOM 7390 O O . ILE A 1 947 ? 26.766 35.214 -15.571 1.00 89.31 947 ILE A O 1
ATOM 7394 N N . ALA A 1 948 ? 24.740 34.416 -16.175 1.00 84.25 948 ALA A N 1
ATOM 7395 C CA . ALA A 1 948 ? 24.299 34.014 -14.847 1.00 84.25 948 ALA A CA 1
ATOM 7396 C C . ALA A 1 948 ? 24.624 32.540 -14.585 1.00 84.25 948 ALA A C 1
ATOM 7398 O O . ALA A 1 948 ? 24.501 31.698 -15.474 1.00 84.25 948 ALA A O 1
ATOM 7399 N N . GLY A 1 949 ? 25.055 32.236 -13.358 1.00 79.50 949 GLY A N 1
ATOM 7400 C CA . GLY A 1 949 ? 25.536 30.899 -13.006 1.00 79.50 949 GLY A CA 1
ATOM 7401 C C . GLY A 1 949 ? 26.888 30.584 -13.648 1.00 79.50 949 GLY A C 1
ATOM 7402 O O . GLY A 1 949 ? 27.150 29.457 -14.044 1.00 79.50 949 GLY A O 1
ATOM 7403 N N . ALA A 1 950 ? 27.769 31.577 -13.788 1.00 78.62 950 ALA A N 1
ATOM 7404 C CA . ALA A 1 950 ? 29.044 31.387 -14.479 1.00 78.62 950 ALA A CA 1
ATOM 7405 C C . ALA A 1 950 ? 29.884 30.249 -13.857 1.00 78.62 950 ALA A C 1
ATOM 7407 O O . ALA A 1 950 ? 30.481 29.462 -14.587 1.00 78.62 950 ALA A O 1
ATOM 7408 N N . GLU A 1 951 ? 29.857 30.087 -12.526 1.00 78.00 951 GLU A N 1
ATOM 7409 C CA . GLU A 1 951 ? 30.553 28.990 -11.838 1.00 78.00 951 GLU A CA 1
ATOM 7410 C C . GLU A 1 951 ? 29.978 27.610 -12.195 1.00 78.00 951 GLU A C 1
ATOM 7412 O O . GLU A 1 951 ? 30.753 26.683 -12.447 1.00 78.00 951 GLU A O 1
ATOM 7417 N N . SER A 1 952 ? 28.648 27.475 -12.277 1.00 74.88 952 SER A N 1
ATOM 7418 C CA . SER A 1 952 ? 27.993 26.218 -12.667 1.00 74.88 952 SER A CA 1
ATOM 7419 C C . SER A 1 952 ? 28.212 25.884 -14.143 1.00 74.88 952 SER A C 1
ATOM 7421 O O . SER A 1 952 ? 28.318 24.713 -14.489 1.00 74.88 952 SER A O 1
ATOM 7423 N N . LEU A 1 953 ? 28.389 26.899 -14.994 1.00 76.88 953 LEU A N 1
ATOM 7424 C CA . LEU A 1 953 ? 28.763 26.746 -16.405 1.00 76.88 953 LEU A CA 1
ATOM 7425 C C . LEU A 1 953 ? 30.273 26.533 -16.621 1.00 76.88 953 LEU A C 1
ATOM 7427 O O . LEU A 1 953 ? 30.744 26.476 -17.755 1.00 76.88 953 LEU A O 1
ATOM 7431 N N . GLY A 1 954 ? 31.059 26.448 -15.543 1.00 78.81 954 GLY A N 1
ATOM 7432 C CA . GLY A 1 954 ? 32.512 26.288 -15.610 1.00 78.81 954 GLY A CA 1
ATOM 7433 C C . GLY A 1 954 ? 33.274 27.545 -16.047 1.00 78.81 954 GLY A C 1
ATOM 7434 O O . GLY A 1 954 ? 34.493 27.492 -16.172 1.00 78.81 954 GLY A O 1
ATOM 7435 N N . ILE A 1 955 ? 32.597 28.679 -16.228 1.00 83.12 955 ILE A N 1
ATOM 7436 C CA . ILE A 1 955 ? 33.166 29.965 -16.642 1.00 83.12 955 ILE A CA 1
ATOM 7437 C C . ILE A 1 955 ? 33.637 30.717 -15.394 1.00 83.12 955 ILE A C 1
ATOM 7439 O O . ILE A 1 955 ? 32.864 31.387 -14.710 1.00 83.12 955 ILE A O 1
ATOM 7443 N N . ARG A 1 956 ? 34.927 30.609 -15.069 1.00 81.12 956 ARG A N 1
ATOM 7444 C CA . ARG A 1 956 ? 35.498 31.188 -13.839 1.00 81.12 956 ARG A CA 1
ATOM 7445 C C . ARG A 1 956 ? 36.030 32.590 -14.057 1.00 81.12 956 ARG A C 1
ATOM 7447 O O . ARG A 1 956 ? 35.977 33.426 -13.158 1.00 81.12 956 ARG A O 1
ATOM 7454 N N . ASP A 1 957 ? 36.568 32.846 -15.241 1.00 83.25 957 ASP A N 1
ATOM 7455 C CA . ASP A 1 957 ? 36.955 34.180 -15.663 1.00 83.25 957 ASP A CA 1
ATOM 7456 C C . ASP A 1 957 ? 36.814 34.353 -17.182 1.00 83.25 957 ASP A C 1
ATOM 7458 O O . ASP A 1 957 ? 36.454 33.438 -17.917 1.00 83.25 957 ASP A O 1
ATOM 7462 N N . LEU A 1 958 ? 37.066 35.563 -17.681 1.00 82.12 958 LEU A N 1
ATOM 7463 C CA . LEU A 1 958 ? 36.882 35.888 -19.100 1.00 82.12 958 LEU A CA 1
ATOM 7464 C C . LEU A 1 958 ? 37.784 35.093 -20.049 1.00 82.12 958 LEU A C 1
ATOM 7466 O O . LEU A 1 958 ? 37.535 35.109 -21.250 1.00 82.12 958 LEU A O 1
ATOM 7470 N N . GLN A 1 959 ? 38.837 34.438 -19.555 1.00 83.88 959 GLN A N 1
ATOM 7471 C CA . GLN A 1 959 ? 39.675 33.557 -20.371 1.00 83.88 959 GLN A CA 1
ATOM 7472 C C . GLN A 1 959 ? 38.946 32.260 -20.738 1.00 83.88 959 GLN A C 1
ATOM 7474 O O . GLN A 1 959 ? 39.312 31.645 -21.738 1.00 83.88 959 GLN A O 1
ATOM 7479 N N . ASP A 1 960 ? 37.906 31.883 -19.985 1.00 85.31 960 ASP A N 1
ATOM 7480 C CA . ASP A 1 960 ? 37.023 30.751 -20.294 1.00 85.31 960 ASP A CA 1
ATOM 7481 C C . ASP A 1 960 ? 35.985 31.095 -21.383 1.00 85.31 960 ASP A C 1
ATOM 7483 O O . ASP A 1 960 ? 35.262 30.217 -21.861 1.00 85.31 960 ASP A O 1
ATOM 7487 N N . ILE A 1 961 ? 35.936 32.364 -21.820 1.00 89.19 961 ILE A N 1
ATOM 7488 C CA . ILE A 1 961 ? 35.117 32.829 -22.942 1.00 89.19 961 ILE A CA 1
ATOM 7489 C C . ILE A 1 961 ? 36.012 33.096 -24.147 1.00 89.19 961 ILE A C 1
ATOM 7491 O O . ILE A 1 961 ? 36.779 34.061 -24.215 1.00 89.19 961 ILE A O 1
ATOM 7495 N N . THR A 1 962 ? 35.866 32.247 -25.154 1.00 89.38 962 THR A N 1
ATOM 7496 C CA . THR A 1 962 ? 36.476 32.444 -26.461 1.00 89.38 962 THR A CA 1
ATOM 7497 C C . THR A 1 962 ? 35.722 33.532 -27.217 1.00 89.38 962 THR A C 1
ATOM 7499 O O . THR A 1 962 ? 34.510 33.460 -27.399 1.00 89.38 962 THR A O 1
ATOM 7502 N N . GLN A 1 963 ? 36.458 34.539 -27.687 1.00 91.62 963 GLN A N 1
ATOM 7503 C CA . GLN A 1 963 ? 35.916 35.635 -28.486 1.00 91.62 963 GLN A CA 1
ATOM 7504 C C . GLN A 1 963 ? 36.502 35.591 -29.893 1.00 91.62 963 GLN A C 1
ATOM 7506 O O . GLN A 1 963 ? 37.673 35.920 -30.111 1.00 91.62 963 GLN A O 1
ATOM 7511 N N . GLN A 1 964 ? 35.688 35.182 -30.860 1.00 85.50 964 GLN A N 1
ATOM 7512 C CA . GLN A 1 964 ? 36.104 35.031 -32.245 1.00 85.50 964 GLN A CA 1
ATOM 7513 C C . GLN A 1 964 ? 35.477 36.117 -33.120 1.00 85.50 964 GLN A C 1
ATOM 7515 O O . GLN A 1 964 ? 34.268 36.150 -33.330 1.00 85.50 964 GLN A O 1
ATOM 7520 N N . ILE A 1 965 ? 36.312 36.989 -33.692 1.00 83.62 965 ILE A N 1
ATOM 7521 C CA . ILE A 1 965 ? 35.859 37.932 -34.722 1.00 83.62 965 ILE A CA 1
ATOM 7522 C C . ILE A 1 965 ? 35.596 37.146 -36.008 1.00 83.62 965 ILE A C 1
ATOM 7524 O O . ILE A 1 965 ? 36.514 36.560 -36.588 1.00 83.62 965 ILE A O 1
ATOM 7528 N N . VAL A 1 966 ? 34.350 37.176 -36.469 1.00 78.00 966 VAL A N 1
ATOM 7529 C CA . VAL A 1 966 ? 33.900 36.596 -37.732 1.00 78.00 966 VAL A CA 1
ATOM 7530 C C . VAL A 1 966 ? 33.857 37.716 -38.783 1.00 78.00 966 VAL A C 1
ATOM 7532 O O . VAL A 1 966 ? 32.991 38.594 -38.711 1.00 78.00 966 VAL A O 1
ATOM 7535 N N . PRO A 1 967 ? 34.795 37.749 -39.755 1.00 65.94 967 PRO A N 1
ATOM 7536 C CA . PRO A 1 967 ? 34.933 38.876 -40.674 1.00 65.94 967 PRO A CA 1
ATOM 7537 C C . PRO A 1 967 ? 33.653 39.162 -41.465 1.00 65.94 967 PRO A C 1
ATOM 7539 O O . PRO A 1 967 ? 33.159 38.302 -42.189 1.00 65.94 967 PRO A O 1
ATOM 7542 N N . GLY A 1 968 ? 33.154 40.396 -41.365 1.00 61.69 968 GLY A N 1
ATOM 7543 C CA . GLY A 1 968 ? 31.945 40.836 -42.068 1.00 61.69 968 GLY A CA 1
ATOM 7544 C C . GLY A 1 968 ? 30.625 40.397 -41.426 1.00 61.69 968 GLY A C 1
ATOM 7545 O O . GLY A 1 968 ? 29.585 40.703 -41.999 1.00 61.69 968 GLY A O 1
ATOM 7546 N N . VAL A 1 969 ? 30.667 39.725 -40.268 1.00 71.00 969 VAL A N 1
ATOM 7547 C CA . VAL A 1 969 ? 29.485 39.247 -39.531 1.00 71.00 969 VAL A CA 1
ATOM 7548 C C . VAL A 1 969 ? 29.427 39.865 -38.130 1.00 71.00 969 VAL A C 1
ATOM 7550 O O . VAL A 1 969 ? 28.479 40.577 -37.818 1.00 71.00 969 VAL A O 1
ATOM 7553 N N . GLY A 1 970 ? 30.442 39.668 -37.287 1.00 81.81 970 GLY A N 1
ATOM 7554 C CA . GLY A 1 970 ? 30.411 40.160 -35.905 1.00 81.81 970 GLY A CA 1
ATOM 7555 C C . GLY A 1 970 ? 31.360 39.416 -34.971 1.00 81.81 970 GLY A C 1
ATOM 7556 O O . GLY A 1 970 ? 32.316 38.785 -35.426 1.00 81.81 970 GLY A O 1
ATOM 7557 N N . LEU A 1 971 ? 31.090 39.478 -33.670 1.00 86.56 971 LEU A N 1
ATOM 7558 C CA . LEU A 1 971 ? 31.847 38.782 -32.633 1.00 86.56 971 LEU A CA 1
ATOM 7559 C C . LEU A 1 971 ? 31.046 37.584 -32.119 1.00 86.56 971 LEU A C 1
ATOM 7561 O O . LEU A 1 971 ? 29.977 37.764 -31.544 1.00 86.56 971 LEU A O 1
ATOM 7565 N N . LEU A 1 972 ? 31.576 36.376 -32.298 1.00 86.69 972 LEU A N 1
ATOM 7566 C CA . LEU A 1 972 ? 31.034 35.166 -31.687 1.00 86.69 972 LEU A CA 1
ATOM 7567 C C . LEU A 1 972 ? 31.648 34.985 -30.297 1.00 86.69 972 LEU A C 1
ATOM 7569 O O . LEU A 1 972 ? 32.877 34.963 -30.158 1.00 86.69 972 LEU A O 1
ATOM 7573 N N . LEU A 1 973 ? 30.788 34.861 -29.292 1.00 89.25 973 LEU A N 1
ATOM 7574 C CA . LEU A 1 973 ? 31.148 34.492 -27.932 1.00 89.25 973 LEU A CA 1
ATOM 7575 C C . LEU A 1 973 ? 30.858 33.009 -27.736 1.00 89.25 973 LEU A C 1
ATOM 7577 O O . LEU A 1 973 ? 29.753 32.550 -28.025 1.00 89.25 973 LEU A O 1
ATOM 7581 N N . SER A 1 974 ? 31.838 32.278 -27.221 1.00 83.19 974 SER A N 1
ATOM 7582 C CA . SER A 1 974 ? 31.716 30.849 -26.944 1.00 83.19 974 SER A CA 1
ATOM 7583 C C . SER A 1 974 ? 32.373 30.505 -25.617 1.00 83.19 974 SER A C 1
ATOM 7585 O O . SER A 1 974 ? 33.376 31.121 -25.260 1.00 83.19 974 SER A O 1
ATOM 7587 N N . SER A 1 975 ? 31.880 29.489 -24.919 1.00 83.06 975 SER A N 1
ATOM 7588 C CA . SER A 1 975 ? 32.593 28.877 -23.794 1.00 83.06 975 SER A CA 1
ATOM 7589 C C . SER A 1 975 ? 32.887 27.421 -24.114 1.00 83.06 975 SER A C 1
ATOM 7591 O O . SER A 1 975 ? 32.039 26.734 -24.660 1.00 83.06 975 SER A O 1
ATOM 7593 N N . TYR A 1 976 ? 34.126 26.980 -23.886 1.00 77.06 976 TYR A N 1
ATOM 7594 C CA . TYR A 1 976 ? 34.602 25.612 -24.164 1.00 77.06 976 TYR A CA 1
ATOM 7595 C C . TYR A 1 976 ? 34.328 25.028 -25.570 1.00 77.06 976 TYR A C 1
ATOM 7597 O O . TYR A 1 976 ? 34.601 23.855 -25.805 1.00 77.06 976 TYR A O 1
ATOM 7605 N N . GLY A 1 977 ? 33.928 25.855 -26.540 1.00 67.94 977 GLY A N 1
ATOM 7606 C CA . GLY A 1 977 ? 33.596 25.442 -27.908 1.00 67.94 977 GLY A CA 1
ATOM 7607 C C . GLY A 1 977 ? 32.129 25.672 -28.272 1.00 67.94 977 GLY A C 1
ATOM 7608 O O . GLY A 1 977 ? 31.829 25.776 -29.460 1.00 67.94 977 GLY A O 1
ATOM 7609 N N . ASP A 1 978 ? 31.266 25.862 -27.275 1.00 75.88 978 ASP A N 1
ATOM 7610 C CA . ASP A 1 978 ? 29.827 26.038 -27.450 1.00 75.88 978 ASP A CA 1
ATOM 7611 C C . ASP A 1 978 ? 29.472 27.522 -27.621 1.00 75.88 978 ASP A C 1
ATOM 7613 O O . ASP A 1 978 ? 29.965 28.371 -26.865 1.00 75.88 978 ASP A O 1
ATOM 7617 N N . PRO A 1 979 ? 28.677 27.890 -28.640 1.00 77.94 979 PRO A N 1
ATOM 7618 C CA . PRO A 1 979 ? 28.332 29.278 -28.909 1.00 77.94 979 PRO A CA 1
ATOM 7619 C C . PRO A 1 979 ? 27.295 29.799 -27.905 1.00 77.94 979 PRO A C 1
ATOM 7621 O O . PRO A 1 979 ? 26.203 29.265 -27.795 1.00 77.94 979 PRO A O 1
ATOM 7624 N N . LEU A 1 980 ? 27.617 30.898 -27.224 1.00 82.19 980 LEU A N 1
ATOM 7625 C CA . LEU A 1 980 ? 26.716 31.566 -26.280 1.00 82.19 980 LEU A CA 1
ATOM 7626 C C . LEU A 1 980 ? 25.860 32.622 -26.994 1.00 82.19 980 LEU A C 1
ATOM 7628 O O . LEU A 1 980 ? 24.637 32.640 -26.890 1.00 82.19 980 LEU A O 1
ATOM 7632 N N . ALA A 1 981 ? 26.512 33.503 -27.758 1.00 88.75 981 ALA A N 1
ATOM 7633 C CA . ALA A 1 981 ? 25.839 34.523 -28.557 1.00 88.75 981 ALA A CA 1
ATOM 7634 C C . ALA A 1 981 ? 26.716 35.046 -29.696 1.00 88.75 981 ALA A C 1
ATOM 7636 O O . ALA A 1 981 ? 27.947 35.068 -29.615 1.00 88.75 981 ALA A O 1
ATOM 7637 N N . LEU A 1 982 ? 26.059 35.546 -30.738 1.00 87.31 982 LEU A N 1
ATOM 7638 C CA . LEU A 1 982 ? 26.662 36.293 -31.830 1.00 87.31 982 LEU A CA 1
ATOM 7639 C C . LEU A 1 982 ? 26.286 37.772 -31.709 1.00 87.31 982 LEU A C 1
ATOM 7641 O O . LEU A 1 982 ? 25.120 38.138 -31.835 1.00 87.31 982 LEU A O 1
ATOM 7645 N N . LEU A 1 983 ? 27.287 38.632 -31.531 1.00 89.56 983 LEU A N 1
ATOM 7646 C CA . LEU A 1 983 ? 27.120 40.084 -31.523 1.00 89.56 983 LEU A CA 1
ATOM 7647 C C . LEU A 1 983 ? 27.390 40.628 -32.924 1.00 89.56 983 LEU A C 1
ATOM 7649 O O . LEU A 1 983 ? 28.542 40.795 -33.345 1.00 89.56 983 LEU A O 1
ATOM 7653 N N . HIS A 1 984 ? 26.326 40.868 -33.677 1.00 79.12 984 HIS A N 1
ATOM 7654 C CA . HIS A 1 984 ? 26.416 41.287 -35.066 1.00 79.12 984 HIS A CA 1
ATOM 7655 C C . HIS A 1 984 ? 27.022 42.697 -35.183 1.00 79.12 984 HIS A C 1
ATOM 7657 O O . HIS A 1 984 ? 26.726 43.599 -34.407 1.00 79.12 984 HIS A O 1
ATOM 7663 N N . GLY A 1 985 ? 27.917 42.905 -36.152 1.00 72.94 985 GLY A N 1
ATOM 7664 C CA . GLY A 1 985 ? 28.571 44.203 -36.379 1.00 72.94 985 GLY A CA 1
ATOM 7665 C C . GLY A 1 985 ? 29.706 44.566 -35.404 1.00 72.94 985 GLY A C 1
ATOM 7666 O O . GLY A 1 985 ? 30.448 45.521 -35.669 1.00 72.94 985 GLY A O 1
ATOM 7667 N N . VAL A 1 986 ? 29.925 43.788 -34.339 1.00 84.44 986 VAL A N 1
ATOM 7668 C CA . VAL A 1 986 ? 31.032 43.984 -33.390 1.00 84.44 986 VAL A CA 1
ATOM 7669 C C . VAL A 1 986 ? 32.341 43.446 -33.979 1.00 84.44 986 VAL A C 1
ATOM 7671 O O . VAL A 1 986 ? 32.466 42.269 -34.300 1.00 84.44 986 VAL A O 1
ATOM 7674 N N . ASN A 1 987 ? 33.345 44.316 -34.136 1.00 83.81 987 ASN A N 1
ATOM 7675 C CA . ASN A 1 987 ? 34.616 43.997 -34.814 1.00 83.81 987 ASN A CA 1
ATOM 7676 C C . ASN A 1 987 ? 35.848 44.064 -33.889 1.00 83.81 987 ASN A C 1
ATOM 7678 O O . ASN A 1 987 ? 36.980 44.206 -34.356 1.00 83.81 987 ASN A O 1
ATOM 7682 N N . ALA A 1 988 ? 35.639 43.999 -32.576 1.00 85.06 988 ALA A N 1
ATOM 7683 C CA . ALA A 1 988 ? 36.691 44.006 -31.565 1.00 85.06 988 ALA A CA 1
ATOM 7684 C C . ALA A 1 988 ? 36.313 43.073 -30.409 1.00 85.06 988 ALA A C 1
ATOM 7686 O O . ALA A 1 988 ? 35.132 42.865 -30.160 1.00 85.06 988 ALA A O 1
ATOM 7687 N N . ALA A 1 989 ? 37.314 42.531 -29.711 1.00 84.94 989 ALA A N 1
ATOM 7688 C CA . ALA A 1 989 ? 37.085 41.758 -28.494 1.00 84.94 989 ALA A CA 1
ATOM 7689 C C . ALA A 1 989 ? 36.576 42.659 -27.355 1.00 84.94 989 ALA A C 1
ATOM 7691 O O . ALA A 1 989 ? 37.007 43.809 -27.228 1.00 84.94 989 ALA A O 1
ATOM 7692 N N . LEU A 1 990 ? 35.691 42.105 -26.536 1.00 88.31 990 LEU A N 1
ATOM 7693 C CA . LEU A 1 990 ? 35.110 42.687 -25.338 1.00 88.31 990 LEU A CA 1
ATOM 7694 C C . LEU A 1 990 ? 35.994 42.462 -24.102 1.00 88.31 990 LEU A C 1
ATOM 7696 O O . LEU A 1 990 ? 36.657 41.431 -23.967 1.00 88.31 990 LEU A O 1
ATOM 7700 N N . ASP A 1 991 ? 35.982 43.424 -23.181 1.00 85.38 991 ASP A N 1
ATOM 7701 C CA . ASP A 1 991 ? 36.685 43.366 -21.899 1.00 85.38 991 ASP A CA 1
ATOM 7702 C C . ASP A 1 991 ? 35.749 43.103 -20.698 1.00 85.38 991 ASP A C 1
ATOM 7704 O O . ASP A 1 991 ? 34.537 42.935 -20.829 1.00 85.38 991 ASP A O 1
ATOM 7708 N N . ALA A 1 992 ? 36.321 43.078 -19.491 1.00 77.00 992 ALA A N 1
ATOM 7709 C CA . ALA A 1 992 ? 35.603 42.798 -18.243 1.00 77.00 992 ALA A CA 1
ATOM 7710 C C . ALA A 1 992 ? 34.536 43.824 -17.840 1.00 77.00 992 ALA A C 1
ATOM 7712 O O . ALA A 1 992 ? 33.841 43.631 -16.847 1.00 77.00 992 ALA A O 1
ATOM 7713 N N . ARG A 1 993 ? 34.435 44.953 -18.545 1.00 78.00 993 ARG A N 1
ATOM 7714 C CA . ARG A 1 993 ? 33.371 45.946 -18.342 1.00 78.00 993 ARG A CA 1
ATOM 7715 C C . ARG A 1 993 ? 32.185 45.704 -19.273 1.00 78.00 993 ARG A C 1
ATOM 7717 O O . ARG A 1 993 ? 31.171 46.375 -19.112 1.00 78.00 993 ARG A O 1
ATOM 7724 N N . GLN A 1 994 ? 32.352 44.809 -20.245 1.00 84.19 994 GLN A N 1
ATOM 7725 C CA . GLN A 1 994 ? 31.417 44.514 -21.331 1.00 84.19 994 GLN A CA 1
ATOM 7726 C C . GLN A 1 994 ? 30.798 43.124 -21.201 1.00 84.19 994 GLN A C 1
ATOM 7728 O O . GLN A 1 994 ? 29.658 42.937 -21.610 1.00 84.19 994 GLN A O 1
ATOM 7733 N N . ILE A 1 995 ? 31.537 42.179 -20.616 1.00 88.19 995 ILE A N 1
ATOM 7734 C CA . ILE A 1 995 ? 31.043 40.854 -20.246 1.00 88.19 995 ILE A CA 1
ATOM 7735 C C . ILE A 1 995 ? 31.069 40.749 -18.725 1.00 88.19 995 ILE A C 1
ATOM 7737 O O . ILE A 1 995 ? 32.131 40.885 -18.109 1.00 88.19 995 ILE A O 1
ATOM 7741 N N . TRP A 1 996 ? 29.907 40.512 -18.126 1.00 88.38 996 TRP A N 1
ATOM 7742 C CA . TRP A 1 996 ? 29.764 40.328 -16.691 1.00 88.38 996 TRP A CA 1
ATOM 7743 C C . TRP A 1 996 ? 29.434 38.872 -16.361 1.00 88.38 996 TRP A C 1
ATOM 7745 O O . TRP A 1 996 ? 28.513 38.287 -16.923 1.00 88.38 996 TRP A O 1
ATOM 7755 N N . LEU A 1 997 ? 30.216 38.299 -15.448 1.00 86.00 997 LEU A N 1
ATOM 7756 C CA . LEU A 1 997 ? 30.036 36.946 -14.932 1.00 86.00 997 LEU A CA 1
ATOM 7757 C C . LEU A 1 997 ? 29.401 37.050 -13.549 1.00 86.00 997 LEU A C 1
ATOM 7759 O O . LEU A 1 997 ? 29.982 37.672 -12.654 1.00 86.00 997 LEU A O 1
ATOM 7763 N N . GLN A 1 998 ? 28.222 36.464 -13.378 1.00 80.50 998 GLN A N 1
ATOM 7764 C CA . GLN A 1 998 ? 27.550 36.383 -12.088 1.00 80.50 998 GLN A CA 1
ATOM 7765 C C . GLN A 1 998 ? 27.718 34.967 -11.519 1.00 80.50 998 GLN A C 1
ATOM 7767 O O . GLN A 1 998 ? 27.277 33.991 -12.123 1.00 80.50 998 GLN A O 1
ATOM 7772 N N . GLU A 1 999 ? 28.372 34.868 -10.355 1.00 68.88 999 GLU A N 1
ATOM 7773 C CA . GLU A 1 999 ? 28.784 33.593 -9.738 1.00 68.88 999 GLU A CA 1
ATOM 7774 C C . GLU A 1 999 ? 27.591 32.740 -9.270 1.00 68.88 999 GLU A C 1
ATOM 7776 O O . GLU A 1 999 ? 27.620 31.525 -9.423 1.00 68.88 999 GLU A O 1
ATOM 7781 N N . SER A 1 1000 ? 26.513 33.362 -8.779 1.00 55.00 1000 SER A N 1
ATOM 7782 C CA . SER A 1 1000 ? 25.305 32.676 -8.301 1.00 55.00 1000 SER A CA 1
ATOM 7783 C C . SER A 1 1000 ? 24.039 33.197 -8.983 1.00 55.00 1000 SER A C 1
ATOM 7785 O O . SER A 1 1000 ? 23.844 34.415 -9.068 1.00 55.00 1000 SER A O 1
ATOM 7787 N N . ILE A 1 1001 ? 23.148 32.296 -9.387 1.00 48.91 1001 ILE A N 1
ATOM 7788 C CA . ILE A 1 1001 ? 21.765 32.636 -9.749 1.00 48.91 1001 ILE A CA 1
ATOM 7789 C C . ILE A 1 1001 ? 21.061 33.034 -8.439 1.00 48.91 1001 ILE A C 1
ATOM 7791 O O . ILE A 1 1001 ? 21.118 32.277 -7.470 1.00 48.91 1001 ILE A O 1
ATOM 7795 N N . VAL A 1 1002 ? 20.553 34.269 -8.358 1.00 36.22 1002 VAL A N 1
ATOM 7796 C CA . VAL A 1 1002 ? 19.878 34.817 -7.160 1.00 36.22 1002 VAL A CA 1
ATOM 7797 C C . VAL A 1 1002 ? 18.400 34.502 -7.217 1.00 36.22 1002 VAL A C 1
ATOM 7799 O O . VAL A 1 1002 ? 17.838 34.708 -8.314 1.00 36.22 1002 VAL A O 1
#

Organism: NCBI:txid1574623

Radius of gyration: 34.91 Å; chains: 1; bounding box: 79×90×101 Å

Sequence (1002 aa):
MKHRAGLLQISNGIMTVELHLDPFRWSVRNSVGQITAREQAGGLFYTRLNPGEDTPSTFSVLKVTDYQRVGEGVDLQVLTEEGKTARVRLRLSSSQGLEIQFLPPDPDSLLEVGDRLISPENEAIYGLTERLQDSPLLSETPPFNLVPQIPDIPVQDVFPGFPNGPKGFPFPAPIGPVIWGAEVGSLNRRGETVEMKIYPTFSLYTPFYQSSRDYGLHVEGTTFGEFDIANSNPGELRFNFERGSQPGLTFHVFTAPSPLQILDEYTQRTGRPFVPPDWAFLNWRWRDELSTEVPLKAMDINGNGEMDPEEETRLVNATFAEDIENFDQFEIPPGVYLFDRPVLEGNYGFGSWQWDEGRMGDIDAIFEALEAREYRTIIWSSTLMCGANGAEALWRGYLAPGAPGLPLCSDVQIPFLSPNFVLDVTNPAARDWWKHRISSFLTEWGIDGIKLDRGEENIPSTLSDIWADGRTGAEVRNDYPNLQALLHHEALEDAHPDGDFVLISRAGYSGTQEYSVFWGGDTAGSALFGLGDGTDLGLRSAIIAQQRAAYMGMPIWGSDTGGYYEFKDREVFARWIEFSAFSGIMEIGGQGTHAPWDMPTEPNFDEAMIEIYRRYTTLRQTLLPYIVSAAQEAEKGVPLVRPMAIAYPQVPEVRDKWDQYLFGPDLLVAPVWKIGERSREVYLPSGQWRNYWNPAEVFQGRRSITVEAPLDTIPVFVRAGAEVPFPQSNAASSLNASVHGSHAPVDPDVLESLAALAIEQSNRLASDRGWFQSTASDRLASNQYELVMGTPQADLFIADLEGPFDGYRDVVRTGSGPDEVDAILVALQQAPVGENLIFTGSGDDYVFLGREDLVSTGLGNDALDAVDSLGGNQGKGGSGQDSFYLGHGDVFWGGSGRDRFFVGAGGENILSGGPDGDEFWIANGSIPAAVNTIIDFNFDQGDRVLIAGAESLGIRDLQDITQQIVPGVGLLLSSYGDPLALLHGVNAALDARQIWLQESIV

pLDDT: mean 83.45, std 18.68, range [23.3, 98.75]

Secondary structure (DSSP, 8-state):
-EEETTEEEEE-SS-EEEEEETTEEEEEE-TTS-EEEEBPTT-SEEEEPPTT-SS-EEEEEEEEEEEEEETTEEEEEEEETTS-EEEEEEEE-SSSEEEEEEE-SSGGGEEEEEEEEE--TT--EEEEES-S---S---SS--SSS----SSS-HHHHSTT-BTBSBTB-PPPPSS----SSPS--S--TT-EEE----SSSEEEEEEEEETTTEEEEEES-S-EEEEESSS-TTEEEEEEE--SS-SEEEEEEE-SSHHHHHHHHHHHH-PPP---GGGGSEEEE-S---TTPPEEE--SS-SS---TTGGG-EEEHHHHHHHHHHHHTTPPP-EEEE-TTSBSSSS--S--SB-HHHHB-HHHHHHHHHTTT-EEEEEE-SB--HHHHHHHHHHT-BPSSPPPSPP-TT----S-----BB-TTSHHHHHHHHHHHHHHHHHTT--EEEE--TTSS---STT-B-TTS-BHHHHHHHHHHHHHHHHHHHHHHH-TT---EEEESEE-TTGGGT-EEE--S--SEEETTEEEE-SHHHHHHHHHHHHHHHTT---EE--TT-TT--S-HHHHHHHHHHHTTSSBEEE--SS---TTS-SSSSSS-HHHHHHHHHHHHHHHHHHHHHHHHHGGGGGT--SEEEHHHH-TT-GGGTT-TT-EEETTTEEE----STT--EEEEEE-SSEEEESS-TT-EEESSEEEEEE--TT---EEEETT-----PPP------------------S--SS-SSSSTTTSTTTTTTSS-TTS--HHHHTTSS--EEEE--SS--EEE--TTSS--SBSEEEE--SSS-EEESSTTGGGTS--B--EEE--BS--EEE--SS-EEE--BS--EEEETTS-S--EEE--BS--EEEEEES-EEE--BS--EEEEEEEE--EEE--SS--EEEEEESS--SS-EEESS--TTTT-EEEEETTTTTT--SGGGEEEEEETTTEEEEEETTEEEEEEET--S---TTTEEEESS--

InterPro domains:
  IPR000322 Glycoside hydrolase family 31, TIM barrel domain [PF01055] (321-629)
  IPR011013 Galactose mutarotase-like domain superfamily [SSF74650] (183-259)
  IPR011049 Serralysin-like metalloprotease, C-terminal [SSF51120] (830-994)
  IPR013780 Glycosyl hydrolase, all-beta [G3DSA:2.60.40.1180] (670-730)
  IPR017853 Glycoside hydrolase superfamily [SSF51445] (262-634)
  IPR048395 Glycosyl hydrolase family 31, C-terminal domain [PF21365] (637-722)
  IPR051816 Glycosyl Hydrolase Family 31 [PTHR43863] (111-731)